Protein 1PUL (pdb70)

Sequence (103 aa):
NWDDADVKKRWDAFTKFGAATATEMTGKNFDKWLKDAGVLDNKAITGTMTGIAFSKVTGPKKKATFDETKKVLAFVAEDRARQSKKPIQDELDAITEKLAKLENWDDADVKKRWDAFTKFGAATATEMTGKNFDKWLKDAGVLDNKAITGTMTGIAFSKVTGPKKKATFDETKKVLAFVAEDRARQSKKPIQDELDAITEKLAKLENWDDADVKKRWDAFTKFGAATATEMTGKNFDKWLKDAGVLDNKAITGTMTGIAFSKVTGPKKKATFDETKKVLAFVAEDRARQSKKPIQDELDAITEKLAKLENWDDADVKKRWDAFTKFGAATATEMTGKNFDKWLKDAGVLDNKAITGTMTGIAFSKVTGPKKKATFDETKKVLAFVAEDRARQSKKPIQDELDAITEKLAKLENWDDADVKKRWDAFTKFGAATATEMTGKNFDKWLKDAGVLDNKAITGTMTGIAFSKVTGPKKKATFDETKKVLAFVAEDRARQSKKPIQDELDAITEKLAKLENWDDADVKKRWDAFTKFGAATATEMTGKNFDKWLKDAGVLDNKAITGTMTGIAFSKVTGPKKKATFDETKKVLAFVAEDRARQSKKPIQDELDAITEKLAKLENWDDADVKKRWDAFTKFGAATATEMTGKNFDKWLKDAGVLDNKAITGTMTGIAFSKVTGPKKKATFDETKKVLAFVAEDRARQSKKPIQDELDAITEKLAKLENWDDADVKKRWDAFTKFGAATATEMTGKNFDKWLKDAGVLDNKAITGTMTGIAFSKVTGPKKKATFDETKKVLAFVAEDRARQSKKPIQDELDAITEKLAKLENWDDADVKKRWDAFTKFGAATATEMTGKNFDKWLKDAGVLDNKAITGTMTGIAFSKVTGPKKKATFDETKKVLAFVAEDRARQSKKPIQDELDAITEKLAKLENWDDADVKKRWDAFTKFGAATATEMTGKNFDKWLKDAGVLDNKAITGTMTGIAFSKVTGPKKKATFDETKKVLAFVAEDRARQSKKPIQDELDAITEKLAKLE

Nearest PDB structures (foldseek):
  1pul-assembly1_A  TM=8.304E-01  e=3.028E-11  Caenorhabditis elegans
  1pul-assembly1_A  TM=8.245E-01  e=4.366E-13  Caenorhabditis elegans
  2i7a-assembly1_A-2  TM=4.410E-01  e=6.111E+00  Homo sapiens
  1pul-assembly1_A  TM=8.521E-01  e=6.515E-12  Caenorhabditis elegans
  7ozn-assembly1_D  TM=2.168E-01  e=1.278E+00  Sus scrofa domesticus

Solvent-accessible surface area: 7090 Å² total; per-residue (Å²): 126,34,89,132,58,36,20,143,145,149,48,54,34,48,90,152,172,50,12,56,102,56,127,70,85,66,23,156,58,30,32,113,102,4,87,101,15,52,16,0,40,87,191,89,19,47,56,86,81,3,38,100,2,48,75,138,6,35,48,94,175,110,36,16,36,50,52,38,24,82,78,0,13,34,81,3,1,65,2,99,12,128,106,106,127,131,74,50,98,58,38,40,83,20,11,41,133,103,14,53,172,100,165

Secondary structure (DSSP, 8-state):
---HHHHHHHHHHIIIII-SSSS---HHHHHHHHHHHTS--SSSS-HHHHHHHHHHHT-SSS---HHHHHHHHHHHHHHHHHHHT--HHHHHHHHHHHHHH--

CATH classification: 1.10.238.10

Organism: Caenorhabditis elegans (NCBI:txid6239)

Foldseek 3Di:
DLAPVNVVVQLCCCPPPNGDDPQFDFDVNVVCVCVVLPLPVVVLFDCVQLVVLLCVQPVDRGHRGRVSVVRNLQSRLQRSCCSPPHDSCVSVVVSSVSVVVVD

InterPro domains:
  IPR008907 Tubulin polymerization-promoting protein [PF05517] (16-170)
  IPR008907 Tubulin polymerization-promoting protein [PTHR12932] (11-177)
  IPR011992 EF-hand domain pair [SSF47473] (7-142)

Structure (mmCIF, N/CA/C/O backbone):
data_1PUL
#
_entry.id   1PUL
#
loop_
_atom_site.group_PDB
_atom_site.id
_atom_site.type_symbol
_atom_site.label_atom_id
_atom_site.label_alt_id
_atom_site.label_comp_id
_atom_site.label_asym_id
_atom_site.label_entity_id
_atom_site.label_seq_id
_atom_site.pdbx_PDB_ins_code
_atom_site.Cartn_x
_atom_site.Cartn_y
_atom_site.Cartn_z
_atom_site.occupancy
_atom_site.B_iso_or_equiv
_atom_site.auth_seq_id
_atom_site.auth_comp_id
_atom_site.auth_asym_id
_atom_site.auth_atom_id
_atom_site.pdbx_PDB_model_num
ATOM 1 N N . ASN A 1 18 ? -2.535 -10.581 8.516 1.00 0.00 18 ASN A N 1
ATOM 2 C CA . ASN A 1 18 ? -3.609 -10.928 7.577 1.00 0.00 18 ASN A CA 1
ATOM 3 C C . ASN A 1 18 ? -4.767 -9.946 7.657 1.00 0.00 18 ASN A C 1
ATOM 4 O O . ASN A 1 18 ? -5.607 -10.025 8.554 1.00 0.00 18 ASN A O 1
ATOM 15 N N . TRP A 1 19 ? -4.799 -9.013 6.721 1.00 0.00 19 TRP A N 1
ATOM 16 C CA . TRP A 1 19 ? -5.895 -8.075 6.626 1.00 0.00 19 TRP A CA 1
ATOM 17 C C . TRP A 1 19 ? -7.146 -8.761 6.055 1.00 0.00 19 TRP A C 1
ATOM 18 O O . TRP A 1 19 ? -7.215 -9.104 4.876 1.00 0.00 19 TRP A O 1
ATOM 39 N N . ASP A 1 20 ? -8.118 -8.995 6.922 1.00 0.00 20 ASP A N 1
ATOM 40 C CA . ASP A 1 20 ? -9.356 -9.669 6.538 1.00 0.00 20 ASP A CA 1
ATOM 41 C C . ASP A 1 20 ? -10.187 -8.780 5.616 1.00 0.00 20 ASP A C 1
ATOM 42 O O . ASP A 1 20 ? -10.005 -7.567 5.600 1.00 0.00 20 ASP A O 1
ATOM 51 N N . ASP A 1 21 ? -11.098 -9.396 4.861 1.00 0.00 21 ASP A N 1
ATOM 52 C CA . ASP A 1 21 ? -11.993 -8.674 3.946 1.00 0.00 21 ASP A CA 1
ATOM 53 C C . ASP A 1 21 ? -12.582 -7.440 4.610 1.00 0.00 21 ASP A C 1
ATOM 54 O O . ASP A 1 21 ? -12.517 -6.330 4.076 1.00 0.00 21 ASP A O 1
ATOM 63 N N . ALA A 1 22 ? -13.147 -7.653 5.784 1.00 0.00 22 ALA A N 1
ATOM 64 C CA . ALA A 1 22 ? -13.756 -6.587 6.555 1.00 0.00 22 ALA A CA 1
ATOM 65 C C . ALA A 1 22 ? -12.689 -5.713 7.202 1.00 0.00 22 ALA A C 1
ATOM 66 O O . ALA A 1 22 ? -12.811 -4.490 7.250 1.00 0.00 22 ALA A O 1
ATOM 73 N N . ASP A 1 23 ? -11.637 -6.362 7.686 1.00 0.00 23 ASP A N 1
ATOM 74 C CA . ASP A 1 23 ? -10.535 -5.683 8.370 1.00 0.00 23 ASP A CA 1
ATOM 75 C C . ASP A 1 23 ? -9.882 -4.621 7.485 1.00 0.00 23 ASP A C 1
ATOM 76 O O . ASP A 1 23 ? -9.511 -3.553 7.969 1.00 0.00 23 ASP A O 1
ATOM 85 N N . VAL A 1 24 ? -9.732 -4.924 6.195 1.00 0.00 24 VAL A N 1
ATOM 86 C CA . VAL A 1 24 ? -9.184 -3.967 5.234 1.00 0.00 24 VAL A CA 1
ATOM 87 C C . VAL A 1 24 ? -9.947 -2.648 5.302 1.00 0.00 24 VAL A C 1
ATOM 88 O O . VAL A 1 24 ? -9.352 -1.570 5.339 1.00 0.00 24 VAL A O 1
ATOM 101 N N . LYS A 1 25 ? -11.269 -2.745 5.337 1.00 0.00 25 LYS A N 1
ATOM 102 C CA . LYS A 1 25 ? -12.117 -1.569 5.447 1.00 0.00 25 LYS A CA 1
ATOM 103 C C . LYS A 1 25 ? -11.953 -0.926 6.819 1.00 0.00 25 LYS A C 1
ATOM 104 O O . LYS A 1 25 ? -11.874 0.290 6.929 1.00 0.00 25 LYS A O 1
ATOM 123 N N . LYS A 1 26 ? -11.878 -1.759 7.853 1.00 0.00 26 LYS A N 1
ATOM 124 C CA . LYS A 1 26 ? -11.722 -1.285 9.229 1.00 0.00 26 LYS A CA 1
ATOM 125 C C . LYS A 1 26 ? -10.459 -0.439 9.389 1.00 0.00 26 LYS A C 1
ATOM 126 O O . LYS A 1 26 ? -10.519 0.702 9.849 1.00 0.00 26 LYS A O 1
ATOM 145 N N . ARG A 1 27 ? -9.321 -1.002 8.994 1.00 0.00 27 ARG A N 1
ATOM 146 C CA . ARG A 1 27 ? -8.036 -0.326 9.139 1.00 0.00 27 ARG A CA 1
ATOM 147 C C . ARG A 1 27 ? -7.959 0.931 8.273 1.00 0.00 27 ARG A C 1
ATOM 148 O O . ARG A 1 27 ? -7.402 1.942 8.697 1.00 0.00 27 ARG A O 1
ATOM 169 N N . TRP A 1 28 ? -8.520 0.865 7.070 1.00 0.00 28 TRP A N 1
ATOM 170 C CA . TRP A 1 28 ? -8.562 2.024 6.179 1.00 0.00 28 TRP A CA 1
ATOM 171 C C . TRP A 1 28 ? -9.468 3.120 6.746 1.00 0.00 28 TRP A C 1
ATOM 172 O O . TRP A 1 28 ? -9.052 4.268 6.911 1.00 0.00 28 TRP A O 1
ATOM 193 N N . ASP A 1 29 ? -10.701 2.738 7.055 1.00 0.00 29 ASP A N 1
ATOM 194 C CA . ASP A 1 29 ? -11.732 3.658 7.542 1.00 0.00 29 ASP A CA 1
ATOM 195 C C . ASP A 1 29 ? -11.286 4.421 8.788 1.00 0.00 29 ASP A C 1
ATOM 196 O O . ASP A 1 29 ? -11.534 5.627 8.908 1.00 0.00 29 ASP A O 1
ATOM 205 N N . ALA A 1 30 ? -10.652 3.704 9.714 1.00 0.00 30 ALA A N 1
ATOM 206 C CA . ALA A 1 30 ? -10.161 4.279 10.970 1.00 0.00 30 ALA A CA 1
ATOM 207 C C . ALA A 1 30 ? -9.437 5.610 10.753 1.00 0.00 30 ALA A C 1
ATOM 208 O O . ALA A 1 30 ? -9.629 6.564 11.516 1.00 0.00 30 ALA A O 1
ATOM 215 N N . PHE A 1 31 ? -8.609 5.668 9.712 1.00 0.00 31 PHE A N 1
ATOM 216 C CA . PHE A 1 31 ? -7.819 6.861 9.418 1.00 0.00 31 PHE A CA 1
ATOM 217 C C . PHE A 1 31 ? -8.705 8.090 9.220 1.00 0.00 31 PHE A C 1
ATOM 218 O O . PHE A 1 31 ? -8.372 9.179 9.684 1.00 0.00 31 PHE A O 1
ATOM 235 N N . THR A 1 32 ? -9.835 7.914 8.547 1.00 0.00 32 THR A N 1
ATOM 236 C CA . THR A 1 32 ? -10.737 9.025 8.271 1.00 0.00 32 THR A CA 1
ATOM 237 C C . THR A 1 32 ? -11.594 9.362 9.493 1.00 0.00 32 THR A C 1
ATOM 238 O O . THR A 1 32 ? -11.714 10.532 9.867 1.00 0.00 32 THR A O 1
ATOM 249 N N . LYS A 1 33 ? -12.168 8.337 10.124 1.00 0.00 33 LYS A N 1
ATOM 250 C CA . LYS A 1 33 ? -13.036 8.540 11.281 1.00 0.00 33 LYS A CA 1
ATOM 251 C C . LYS A 1 33 ? -12.322 9.311 12.384 1.00 0.00 33 LYS A C 1
ATOM 252 O O . LYS A 1 33 ? -12.804 10.348 12.845 1.00 0.00 33 LYS A O 1
ATOM 271 N N . PHE A 1 34 ? -11.166 8.814 12.790 1.00 0.00 34 PHE A N 1
ATOM 272 C CA . PHE A 1 34 ? -10.424 9.413 13.883 1.00 0.00 34 PHE A CA 1
ATOM 273 C C . PHE A 1 34 ? -9.583 10.589 13.403 1.00 0.00 34 PHE A C 1
ATOM 274 O O . PHE A 1 34 ? -9.417 11.580 14.116 1.00 0.00 34 PHE A O 1
ATOM 291 N N . GLY A 1 35 ? -9.061 10.480 12.192 1.00 0.00 35 GLY A N 1
ATOM 292 C CA . GLY A 1 35 ? -8.113 11.460 11.711 1.00 0.00 35 GLY A CA 1
ATOM 293 C C . GLY A 1 35 ? -6.729 11.123 12.202 1.00 0.00 35 GLY A C 1
ATOM 294 O O . GLY A 1 35 ? -6.037 11.962 12.780 1.00 0.00 35 GLY A O 1
ATOM 298 N N . ALA A 1 36 ? -6.327 9.883 11.960 1.00 0.00 36 ALA A N 1
ATOM 299 C CA . ALA A 1 36 ? -5.116 9.339 12.545 1.00 0.00 36 ALA A CA 1
ATOM 300 C C . ALA A 1 36 ? -3.883 9.750 11.757 1.00 0.00 36 ALA A C 1
ATOM 301 O O . ALA A 1 36 ? -3.240 8.921 11.105 1.00 0.00 36 ALA A O 1
ATOM 308 N N . ALA A 1 37 ? -3.573 11.035 11.796 1.00 0.00 37 ALA A N 1
ATOM 309 C CA . ALA A 1 37 ? -2.348 11.535 11.207 1.00 0.00 37 ALA A CA 1
ATOM 310 C C . ALA A 1 37 ? -1.187 11.170 12.116 1.00 0.00 37 ALA A C 1
ATOM 311 O O . ALA A 1 37 ? -0.358 10.324 11.776 1.00 0.00 37 ALA A O 1
ATOM 318 N N . THR A 1 38 ? -1.168 11.774 13.294 1.00 0.00 38 THR A N 1
ATOM 319 C CA . THR A 1 38 ? -0.217 11.413 14.321 1.00 0.00 38 THR A CA 1
ATOM 320 C C . THR A 1 38 ? -0.934 10.654 15.429 1.00 0.00 38 THR A C 1
ATOM 321 O O . THR A 1 38 ? -1.261 11.187 16.492 1.00 0.00 38 THR A O 1
ATOM 332 N N . ALA A 1 39 ? -1.241 9.416 15.105 1.00 0.00 39 ALA A N 1
ATOM 333 C CA . ALA A 1 39 ? -1.860 8.477 16.019 1.00 0.00 39 ALA A CA 1
ATOM 334 C C . ALA A 1 39 ? -1.622 7.089 15.466 1.00 0.00 39 ALA A C 1
ATOM 335 O O . ALA A 1 39 ? -2.370 6.621 14.605 1.00 0.00 39 ALA A O 1
ATOM 342 N N . THR A 1 40 ? -0.553 6.461 15.930 1.00 0.00 40 THR A N 1
ATOM 343 C CA . THR A 1 40 ? -0.032 5.260 15.297 1.00 0.00 40 THR A CA 1
ATOM 344 C C . THR A 1 40 ? 0.389 5.599 13.866 1.00 0.00 40 THR A C 1
ATOM 345 O O . THR A 1 40 ? -0.175 5.101 12.889 1.00 0.00 40 THR A O 1
ATOM 356 N N . GLU A 1 41 ? 1.349 6.509 13.751 1.00 0.00 41 GLU A N 1
ATOM 357 C CA . GLU A 1 41 ? 1.849 6.915 12.450 1.00 0.00 41 GLU A CA 1
ATOM 358 C C . GLU A 1 41 ? 2.989 6.005 12.021 1.00 0.00 41 GLU A C 1
ATOM 359 O O . GLU A 1 41 ? 3.732 5.492 12.856 1.00 0.00 41 GLU A O 1
ATOM 371 N N . MET A 1 42 ? 3.104 5.796 10.721 1.00 0.00 42 MET A N 1
ATOM 372 C CA . MET A 1 42 ? 4.127 4.922 10.175 1.00 0.00 42 MET A CA 1
ATOM 373 C C . MET A 1 42 ? 4.983 5.705 9.204 1.00 0.00 42 MET A C 1
ATOM 374 O O . MET A 1 42 ? 4.470 6.232 8.218 1.00 0.00 42 MET A O 1
ATOM 388 N N . THR A 1 43 ? 6.270 5.793 9.504 1.00 0.00 43 THR A N 1
ATOM 389 C CA . THR A 1 43 ? 7.211 6.552 8.695 1.00 0.00 43 THR A CA 1
ATOM 390 C C . THR A 1 43 ? 7.177 6.100 7.233 1.00 0.00 43 THR A C 1
ATOM 391 O O . THR A 1 43 ? 6.805 4.962 6.937 1.00 0.00 43 THR A O 1
ATOM 402 N N . GLY A 1 44 ? 7.560 6.996 6.325 1.00 0.00 44 GLY A N 1
ATOM 403 C CA . GLY A 1 44 ? 7.630 6.657 4.913 1.00 0.00 44 GLY A CA 1
ATOM 404 C C . GLY A 1 44 ? 8.431 5.395 4.669 1.00 0.00 44 GLY A C 1
ATOM 405 O O . GLY A 1 44 ? 8.089 4.597 3.804 1.00 0.00 44 GLY A O 1
ATOM 409 N N . LYS A 1 45 ? 9.487 5.216 5.456 1.00 0.00 45 LYS A N 1
ATOM 410 C CA . LYS A 1 45 ? 10.309 4.010 5.406 1.00 0.00 45 LYS A CA 1
ATOM 411 C C . LYS A 1 45 ? 9.467 2.765 5.698 1.00 0.00 45 LYS A C 1
ATOM 412 O O . LYS A 1 45 ? 9.634 1.720 5.066 1.00 0.00 45 LYS A O 1
ATOM 431 N N . ASN A 1 46 ? 8.552 2.896 6.650 1.00 0.00 46 ASN A N 1
ATOM 432 C CA . ASN A 1 46 ? 7.733 1.776 7.100 1.00 0.00 46 ASN A CA 1
ATOM 433 C C . ASN A 1 46 ? 6.637 1.486 6.087 1.00 0.00 46 ASN A C 1
ATOM 434 O O . ASN A 1 46 ? 6.285 0.330 5.845 1.00 0.00 46 ASN A O 1
ATOM 445 N N . PHE A 1 47 ? 6.105 2.543 5.488 1.00 0.00 47 PHE A N 1
ATOM 446 C CA . PHE A 1 47 ? 5.094 2.403 4.450 1.00 0.00 47 PHE A CA 1
ATOM 447 C C . PHE A 1 47 ? 5.731 1.825 3.187 1.00 0.00 47 PHE A C 1
ATOM 448 O O . PHE A 1 47 ? 5.157 0.968 2.520 1.00 0.00 47 PHE A O 1
ATOM 465 N N . ASP A 1 48 ? 6.936 2.295 2.890 1.00 0.00 48 ASP A N 1
ATOM 466 C CA . ASP A 1 48 ? 7.742 1.770 1.786 1.00 0.00 48 ASP A CA 1
ATOM 467 C C . ASP A 1 48 ? 8.041 0.287 2.005 1.00 0.00 48 ASP A C 1
ATOM 468 O O . ASP A 1 48 ? 8.157 -0.492 1.060 1.00 0.00 48 ASP A O 1
ATOM 477 N N . LYS A 1 49 ? 8.108 -0.096 3.271 1.00 0.00 49 LYS A N 1
ATOM 478 C CA . LYS A 1 49 ? 8.376 -1.472 3.663 1.00 0.00 49 LYS A CA 1
ATOM 479 C C . LYS A 1 49 ? 7.144 -2.314 3.369 1.00 0.00 49 LYS A C 1
ATOM 480 O O . LYS A 1 49 ? 7.240 -3.409 2.818 1.00 0.00 49 LYS A O 1
ATOM 499 N N . TRP A 1 50 ? 5.985 -1.776 3.745 1.00 0.00 50 TRP A N 1
ATOM 500 C CA . TRP A 1 50 ? 4.695 -2.387 3.434 1.00 0.00 50 TRP A CA 1
ATOM 501 C C . TRP A 1 50 ? 4.573 -2.648 1.932 1.00 0.00 50 TRP A C 1
ATOM 502 O O . TRP A 1 50 ? 4.014 -3.659 1.512 1.00 0.00 50 TRP A O 1
ATOM 523 N N . LEU A 1 51 ? 5.132 -1.751 1.127 1.00 0.00 51 LEU A N 1
ATOM 524 C CA . LEU A 1 51 ? 5.033 -1.877 -0.327 1.00 0.00 51 LEU A CA 1
ATOM 525 C C . LEU A 1 51 ? 6.035 -2.886 -0.883 1.00 0.00 51 LEU A C 1
ATOM 526 O O . LEU A 1 51 ? 5.671 -3.768 -1.670 1.00 0.00 51 LEU A O 1
ATOM 542 N N . LYS A 1 52 ? 7.291 -2.755 -0.479 1.00 0.00 52 LYS A N 1
ATOM 543 C CA . LYS A 1 52 ? 8.359 -3.603 -1.001 1.00 0.00 52 LYS A CA 1
ATOM 544 C C . LYS A 1 52 ? 8.247 -5.035 -0.507 1.00 0.00 52 LYS A C 1
ATOM 545 O O . LYS A 1 52 ? 8.581 -5.978 -1.227 1.00 0.00 52 LYS A O 1
ATOM 564 N N . ASP A 1 53 ? 7.776 -5.210 0.715 1.00 0.00 53 ASP A N 1
ATOM 565 C CA . ASP A 1 53 ? 7.676 -6.542 1.283 1.00 0.00 53 ASP A CA 1
ATOM 566 C C . ASP A 1 53 ? 6.470 -7.271 0.711 1.00 0.00 53 ASP A C 1
ATOM 567 O O . ASP A 1 53 ? 6.461 -8.498 0.628 1.00 0.00 53 ASP A O 1
ATOM 576 N N . ALA A 1 54 ? 5.471 -6.502 0.289 1.00 0.00 54 ALA A N 1
ATOM 577 C CA . ALA A 1 54 ? 4.275 -7.063 -0.325 1.00 0.00 54 ALA A CA 1
ATOM 578 C C . ALA A 1 54 ? 4.577 -7.581 -1.726 1.00 0.00 54 ALA A C 1
ATOM 579 O O . ALA A 1 54 ? 3.957 -8.533 -2.197 1.00 0.00 54 ALA A O 1
ATOM 586 N N . GLY A 1 55 ? 5.534 -6.941 -2.389 1.00 0.00 55 GLY A N 1
ATOM 587 C CA . GLY A 1 55 ? 5.916 -7.356 -3.725 1.00 0.00 55 GLY A CA 1
ATOM 588 C C . GLY A 1 55 ? 5.233 -6.536 -4.799 1.00 0.00 55 GLY A C 1
ATOM 589 O O . GLY A 1 55 ? 5.376 -6.813 -5.990 1.00 0.00 55 GLY A O 1
ATOM 593 N N . VAL A 1 56 ? 4.482 -5.528 -4.380 1.00 0.00 56 VAL A N 1
ATOM 594 C CA . VAL A 1 56 ? 3.798 -4.650 -5.319 1.00 0.00 56 VAL A CA 1
ATOM 595 C C . VAL A 1 56 ? 4.748 -3.568 -5.802 1.00 0.00 56 VAL A C 1
ATOM 596 O O . VAL A 1 56 ? 4.899 -3.339 -7.001 1.00 0.00 56 VAL A O 1
ATOM 609 N N . LEU A 1 57 ? 5.389 -2.909 -4.856 1.00 0.00 57 LEU A N 1
ATOM 610 C CA . LEU A 1 57 ? 6.376 -1.898 -5.169 1.00 0.00 57 LEU A CA 1
ATOM 611 C C . LEU A 1 57 ? 7.750 -2.463 -4.855 1.00 0.00 57 LEU A C 1
ATOM 612 O O . LEU A 1 57 ? 8.203 -2.407 -3.721 1.00 0.00 57 LEU A O 1
ATOM 628 N N . ASP A 1 58 ? 8.379 -3.057 -5.852 1.00 0.00 58 ASP A N 1
ATOM 629 C CA . ASP A 1 58 ? 9.677 -3.693 -5.660 1.00 0.00 58 ASP A CA 1
ATOM 630 C C . ASP A 1 58 ? 10.803 -2.670 -5.616 1.00 0.00 58 ASP A C 1
ATOM 631 O O . ASP A 1 58 ? 11.785 -2.860 -4.901 1.00 0.00 58 ASP A O 1
ATOM 640 N N . ASN A 1 59 ? 10.653 -1.590 -6.386 1.00 0.00 59 ASN A N 1
ATOM 641 C CA . ASN A 1 59 ? 11.677 -0.541 -6.484 1.00 0.00 59 ASN A CA 1
ATOM 642 C C . ASN A 1 59 ? 12.974 -1.146 -7.028 1.00 0.00 59 ASN A C 1
ATOM 643 O O . ASN A 1 59 ? 14.079 -0.666 -6.777 1.00 0.00 59 ASN A O 1
ATOM 654 N N . LYS A 1 60 ? 12.797 -2.193 -7.815 1.00 0.00 60 LYS A N 1
ATOM 655 C CA . LYS A 1 60 ? 13.894 -2.982 -8.342 1.00 0.00 60 LYS A CA 1
ATOM 656 C C . LYS A 1 60 ? 13.816 -3.000 -9.861 1.00 0.00 60 LYS A C 1
ATOM 657 O O . LYS A 1 60 ? 14.804 -2.773 -10.561 1.00 0.00 60 LYS A O 1
ATOM 676 N N . ALA A 1 61 ? 12.621 -3.286 -10.349 1.00 0.00 61 ALA A N 1
ATOM 677 C CA . ALA A 1 61 ? 12.337 -3.286 -11.778 1.00 0.00 61 ALA A CA 1
ATOM 678 C C . ALA A 1 61 ? 11.207 -2.317 -12.097 1.00 0.00 61 ALA A C 1
ATOM 679 O O . ALA A 1 61 ? 11.029 -1.904 -13.245 1.00 0.00 61 ALA A O 1
ATOM 686 N N . ILE A 1 62 ? 10.434 -1.976 -11.070 1.00 0.00 62 ILE A N 1
ATOM 687 C CA . ILE A 1 62 ? 9.314 -1.055 -11.210 1.00 0.00 62 ILE A CA 1
ATOM 688 C C . ILE A 1 62 ? 9.814 0.343 -11.596 1.00 0.00 62 ILE A C 1
ATOM 689 O O . ILE A 1 62 ? 11.006 0.634 -11.476 1.00 0.00 62 ILE A O 1
ATOM 705 N N . THR A 1 63 ? 8.915 1.205 -12.056 1.00 0.00 63 THR A N 1
ATOM 706 C CA . THR A 1 63 ? 9.307 2.535 -12.496 1.00 0.00 63 THR A CA 1
ATOM 707 C C . THR A 1 63 ? 9.618 3.444 -11.313 1.00 0.00 63 THR A C 1
ATOM 708 O O . THR A 1 63 ? 9.088 3.262 -10.217 1.00 0.00 63 THR A O 1
ATOM 719 N N . GLY A 1 64 ? 10.483 4.419 -11.538 1.00 0.00 64 GLY A N 1
ATOM 720 C CA . GLY A 1 64 ? 10.723 5.436 -10.537 1.00 0.00 64 GLY A CA 1
ATOM 721 C C . GLY A 1 64 ? 9.741 6.579 -10.692 1.00 0.00 64 GLY A C 1
ATOM 722 O O . GLY A 1 64 ? 9.462 7.316 -9.745 1.00 0.00 64 GLY A O 1
ATOM 726 N N . THR A 1 65 ? 9.208 6.697 -11.904 1.00 0.00 65 THR A N 1
ATOM 727 C CA . THR A 1 65 ? 8.245 7.731 -12.245 1.00 0.00 65 THR A CA 1
ATOM 728 C C . THR A 1 65 ? 6.978 7.605 -11.401 1.00 0.00 65 THR A C 1
ATOM 729 O O . THR A 1 65 ? 6.616 8.523 -10.664 1.00 0.00 65 THR A O 1
ATOM 740 N N . MET A 1 66 ? 6.322 6.456 -11.494 1.00 0.00 66 MET A N 1
ATOM 741 C CA . MET A 1 66 ? 5.068 6.230 -10.784 1.00 0.00 66 MET A CA 1
ATOM 742 C C . MET A 1 66 ? 5.286 6.194 -9.279 1.00 0.00 66 MET A C 1
ATOM 743 O O . MET A 1 66 ? 4.560 6.838 -8.527 1.00 0.00 66 MET A O 1
ATOM 757 N N . THR A 1 67 ? 6.299 5.455 -8.850 1.00 0.00 67 THR A N 1
ATOM 758 C CA . THR A 1 67 ? 6.541 5.235 -7.432 1.00 0.00 67 THR A CA 1
ATOM 759 C C . THR A 1 67 ? 6.957 6.522 -6.712 1.00 0.00 67 THR A C 1
ATOM 760 O O . THR A 1 67 ? 6.365 6.889 -5.693 1.00 0.00 67 THR A O 1
ATOM 771 N N . GLY A 1 68 ? 7.959 7.209 -7.254 1.00 0.00 68 GLY A N 1
ATOM 772 C CA . GLY A 1 68 ? 8.480 8.408 -6.621 1.00 0.00 68 GLY A CA 1
ATOM 773 C C . GLY A 1 68 ? 7.451 9.517 -6.532 1.00 0.00 68 GLY A C 1
ATOM 774 O O . GLY A 1 68 ? 7.264 10.120 -5.471 1.00 0.00 68 GLY A O 1
ATOM 778 N N . ILE A 1 69 ? 6.770 9.779 -7.642 1.00 0.00 69 ILE A N 1
ATOM 779 C CA . ILE A 1 69 ? 5.772 10.838 -7.690 1.00 0.00 69 ILE A CA 1
ATOM 780 C C . ILE A 1 69 ? 4.579 10.494 -6.798 1.00 0.00 69 ILE A C 1
ATOM 781 O O . ILE A 1 69 ? 3.951 11.383 -6.224 1.00 0.00 69 ILE A O 1
ATOM 797 N N . ALA A 1 70 ? 4.290 9.201 -6.663 1.00 0.00 70 ALA A N 1
ATOM 798 C CA . ALA A 1 70 ? 3.221 8.746 -5.781 1.00 0.00 70 ALA A CA 1
ATOM 799 C C . ALA A 1 70 ? 3.453 9.244 -4.360 1.00 0.00 70 ALA A C 1
ATOM 800 O O . ALA A 1 70 ? 2.621 9.961 -3.806 1.00 0.00 70 ALA A O 1
ATOM 807 N N . PHE A 1 71 ? 4.602 8.889 -3.789 1.00 0.00 71 PHE A N 1
ATOM 808 C CA . PHE A 1 71 ? 4.956 9.315 -2.435 1.00 0.00 71 PHE A CA 1
ATOM 809 C C . PHE A 1 71 ? 4.999 10.837 -2.336 1.00 0.00 71 PHE A C 1
ATOM 810 O O . PHE A 1 71 ? 4.495 11.425 -1.379 1.00 0.00 71 PHE A O 1
ATOM 827 N N . SER A 1 72 ? 5.604 11.464 -3.337 1.00 0.00 72 SER A N 1
ATOM 828 C CA . SER A 1 72 ? 5.737 12.915 -3.381 1.00 0.00 72 SER A CA 1
ATOM 829 C C . SER A 1 72 ? 4.369 13.603 -3.373 1.00 0.00 72 SER A C 1
ATOM 830 O O . SER A 1 72 ? 4.244 14.746 -2.930 1.00 0.00 72 SER A O 1
ATOM 838 N N . LYS A 1 73 ? 3.351 12.912 -3.873 1.00 0.00 73 LYS A N 1
ATOM 839 C CA . LYS A 1 73 ? 2.019 13.489 -3.978 1.00 0.00 73 LYS A CA 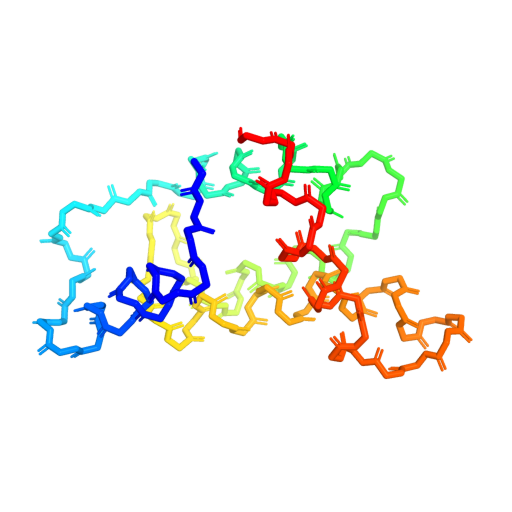1
ATOM 840 C C . LYS A 1 73 ? 1.161 13.148 -2.759 1.00 0.00 73 LYS A C 1
ATOM 841 O O . LYS A 1 73 ? 0.517 14.024 -2.180 1.00 0.00 73 LYS A O 1
ATOM 860 N N . VAL A 1 74 ? 1.155 11.874 -2.375 1.00 0.00 74 VAL A N 1
ATOM 861 C CA . VAL A 1 74 ? 0.303 11.398 -1.293 1.00 0.00 74 VAL A CA 1
ATOM 862 C C . VAL A 1 74 ? 0.721 11.975 0.065 1.00 0.00 74 VAL A C 1
ATOM 863 O O . VAL A 1 74 ? -0.061 12.665 0.709 1.00 0.00 74 VAL A O 1
ATOM 876 N N . THR A 1 75 ? 1.950 11.740 0.487 1.00 0.00 75 THR A N 1
ATOM 877 C CA . THR A 1 75 ? 2.373 12.183 1.799 1.00 0.00 75 THR A CA 1
ATOM 878 C C . THR A 1 75 ? 2.935 13.594 1.744 1.00 0.00 75 THR A C 1
ATOM 879 O O . THR A 1 75 ? 2.458 14.487 2.444 1.00 0.00 75 THR A O 1
ATOM 890 N N . GLY A 1 76 ? 3.924 13.794 0.883 1.00 0.00 76 GLY A N 1
ATOM 891 C CA . GLY A 1 76 ? 4.641 15.051 0.853 1.00 0.00 76 GLY A CA 1
ATOM 892 C C . GLY A 1 76 ? 5.950 14.933 1.604 1.00 0.00 76 GLY A C 1
ATOM 893 O O . GLY A 1 76 ? 6.985 14.626 1.004 1.00 0.00 76 GLY A O 1
ATOM 897 N N . PRO A 1 77 ? 5.940 15.171 2.925 1.00 0.00 77 PRO A N 1
ATOM 898 C CA . PRO A 1 77 ? 7.091 14.908 3.787 1.00 0.00 77 PRO A CA 1
ATOM 899 C C . PRO A 1 77 ? 7.357 13.409 3.953 1.00 0.00 77 PRO A C 1
ATOM 900 O O . PRO A 1 77 ? 6.773 12.573 3.257 1.00 0.00 77 PRO A O 1
ATOM 911 N N . LYS A 1 78 ? 8.224 13.075 4.897 1.00 0.00 78 LYS A N 1
ATOM 912 C CA . LYS A 1 78 ? 8.687 11.703 5.072 1.00 0.00 78 LYS A CA 1
ATOM 913 C C . LYS A 1 78 ? 7.900 10.957 6.150 1.00 0.00 78 LYS A C 1
ATOM 914 O O . LYS A 1 78 ? 8.025 9.740 6.271 1.00 0.00 78 LYS A O 1
ATOM 933 N N . LYS A 1 79 ? 7.118 11.681 6.946 1.00 0.00 79 LYS A N 1
ATOM 934 C CA . LYS A 1 79 ? 6.423 11.071 8.083 1.00 0.00 79 LYS A CA 1
ATOM 935 C C . LYS A 1 79 ? 5.340 10.083 7.646 1.00 0.00 79 LYS A C 1
ATOM 936 O O . LYS A 1 79 ? 5.533 8.874 7.720 1.00 0.00 79 LYS A O 1
ATOM 955 N N . LYS A 1 80 ? 4.215 10.613 7.172 1.00 0.00 80 LYS A N 1
ATOM 956 C CA . LYS A 1 80 ? 3.056 9.799 6.813 1.00 0.00 80 LYS A CA 1
ATOM 957 C C . LYS A 1 80 ? 1.940 10.716 6.318 1.00 0.00 80 LYS A C 1
ATOM 958 O O . LYS A 1 80 ? 2.178 11.896 6.058 1.00 0.00 80 LYS A O 1
ATOM 977 N N . ALA A 1 81 ? 0.733 10.173 6.195 1.00 0.00 81 ALA A N 1
ATOM 978 C CA . ALA A 1 81 ? -0.427 10.950 5.799 1.00 0.00 81 ALA A CA 1
ATOM 979 C C . ALA A 1 81 ? -1.690 10.363 6.435 1.00 0.00 81 ALA A C 1
ATOM 980 O O . ALA A 1 81 ? -1.796 10.290 7.661 1.00 0.00 81 ALA A O 1
ATOM 987 N N . THR A 1 82 ? -2.621 9.910 5.609 1.00 0.00 82 THR A N 1
ATOM 988 C CA . THR A 1 82 ? -3.849 9.292 6.098 1.00 0.00 82 THR A CA 1
ATOM 989 C C . THR A 1 82 ? -4.600 8.602 4.949 1.00 0.00 82 THR A C 1
ATOM 990 O O . THR A 1 82 ? -4.039 8.418 3.866 1.00 0.00 82 THR A O 1
ATOM 1001 N N . PHE A 1 83 ? -5.856 8.228 5.205 1.00 0.00 83 PHE A N 1
ATOM 1002 C CA . PHE A 1 83 ? -6.658 7.378 4.314 1.00 0.00 83 PHE A CA 1
ATOM 1003 C C . PHE A 1 83 ? -6.557 7.758 2.836 1.00 0.00 83 PHE A C 1
ATOM 1004 O O . PHE A 1 83 ? -6.130 6.944 2.018 1.00 0.00 83 PHE A O 1
ATOM 1021 N N . ASP A 1 84 ? -6.962 8.977 2.495 1.00 0.00 84 ASP A N 1
ATOM 1022 C CA . ASP A 1 84 ? -7.042 9.392 1.093 1.00 0.00 84 ASP A CA 1
ATOM 1023 C C . ASP A 1 84 ? -5.689 9.279 0.402 1.00 0.00 84 ASP A C 1
ATOM 1024 O O . ASP A 1 84 ? -5.565 8.641 -0.641 1.00 0.00 84 ASP A O 1
ATOM 1033 N N . GLU A 1 85 ? -4.678 9.882 1.001 1.00 0.00 85 GLU A N 1
ATOM 1034 C CA . GLU A 1 85 ? -3.313 9.796 0.496 1.00 0.00 85 GLU A CA 1
ATOM 1035 C C . GLU A 1 85 ? -2.870 8.334 0.356 1.00 0.00 85 GLU A C 1
ATOM 1036 O O . GLU A 1 85 ? -2.187 7.971 -0.600 1.00 0.00 85 GLU A O 1
ATOM 1048 N N . THR A 1 86 ? -3.287 7.493 1.296 1.00 0.00 86 THR A N 1
ATOM 1049 C CA . THR A 1 86 ? -2.925 6.081 1.269 1.00 0.00 86 THR A CA 1
ATOM 1050 C C . THR A 1 86 ? -3.592 5.359 0.094 1.00 0.00 86 THR A C 1
ATOM 1051 O O . THR A 1 86 ? -2.954 4.560 -0.593 1.00 0.00 86 THR A O 1
ATOM 1062 N N . LYS A 1 87 ? -4.867 5.646 -0.154 1.00 0.00 87 LYS A N 1
ATOM 1063 C CA . LYS A 1 87 ? -5.568 4.994 -1.255 1.00 0.00 87 LYS A CA 1
ATOM 1064 C C . LYS A 1 87 ? -5.071 5.527 -2.596 1.00 0.00 87 LYS A C 1
ATOM 1065 O O . LYS A 1 87 ? -5.110 4.821 -3.603 1.00 0.00 87 LYS A O 1
ATOM 1084 N N . LYS A 1 88 ? -4.585 6.767 -2.601 1.00 0.00 88 LYS A N 1
ATOM 1085 C CA . LYS A 1 88 ? -3.992 7.349 -3.795 1.00 0.00 88 LYS A CA 1
ATOM 1086 C C . LYS A 1 88 ? -2.760 6.561 -4.218 1.00 0.00 88 LYS A C 1
ATOM 1087 O O . LYS A 1 88 ? -2.680 6.073 -5.346 1.00 0.00 88 LYS A O 1
ATOM 1106 N N . VAL A 1 89 ? -1.807 6.435 -3.298 1.00 0.00 89 VAL A N 1
ATOM 1107 C CA . VAL A 1 89 ? -0.528 5.808 -3.602 1.00 0.00 89 VAL A CA 1
ATOM 1108 C C . VAL A 1 89 ? -0.702 4.332 -3.954 1.00 0.00 89 VAL A C 1
ATOM 1109 O O . VAL A 1 89 ? -0.082 3.844 -4.897 1.00 0.00 89 VAL A O 1
ATOM 1122 N N . LEU A 1 90 ? -1.566 3.629 -3.223 1.00 0.00 90 LEU A N 1
ATOM 1123 C CA . LEU A 1 90 ? -1.827 2.224 -3.512 1.00 0.00 90 LEU A CA 1
ATOM 1124 C C . LEU A 1 90 ? -2.388 2.069 -4.922 1.00 0.00 90 LEU A C 1
ATOM 1125 O O . LEU A 1 90 ? -2.077 1.105 -5.625 1.00 0.00 90 LEU A O 1
ATOM 1141 N N . ALA A 1 91 ? -3.197 3.038 -5.337 1.00 0.00 91 ALA A N 1
ATOM 1142 C CA . ALA A 1 91 ? -3.759 3.040 -6.677 1.00 0.00 91 ALA A CA 1
ATOM 1143 C C . ALA A 1 91 ? -2.680 3.315 -7.717 1.00 0.00 91 ALA A C 1
ATOM 1144 O O . ALA A 1 91 ? -2.621 2.644 -8.742 1.00 0.00 91 ALA A O 1
ATOM 1151 N N . PHE A 1 92 ? -1.821 4.297 -7.444 1.00 0.00 92 PHE A N 1
ATOM 1152 C CA . PHE A 1 92 ? -0.744 4.653 -8.368 1.00 0.00 92 PHE A CA 1
ATOM 1153 C C . PHE A 1 92 ? 0.222 3.490 -8.565 1.00 0.00 92 PHE A C 1
ATOM 1154 O O . PHE A 1 92 ? 0.599 3.171 -9.692 1.00 0.00 92 PHE A O 1
ATOM 1171 N N . VAL A 1 93 ? 0.613 2.856 -7.466 1.00 0.00 93 VAL A N 1
ATOM 1172 C CA . VAL A 1 93 ? 1.548 1.736 -7.521 1.00 0.00 93 VAL A CA 1
ATOM 1173 C C . VAL A 1 93 ? 0.944 0.559 -8.285 1.00 0.00 93 VAL A C 1
ATOM 1174 O O . VAL A 1 93 ? 1.612 -0.065 -9.108 1.00 0.00 93 VAL A O 1
ATOM 1187 N N . ALA A 1 94 ? -0.319 0.252 -7.998 1.00 0.00 94 ALA A N 1
ATOM 1188 C CA . ALA A 1 94 ? -1.019 -0.819 -8.698 1.00 0.00 94 ALA A CA 1
ATOM 1189 C C . ALA A 1 94 ? -1.174 -0.484 -10.177 1.00 0.00 94 ALA A C 1
ATOM 1190 O O . ALA A 1 94 ? -0.967 -1.335 -11.043 1.00 0.00 94 ALA A O 1
ATOM 1197 N N . GLU A 1 95 ? -1.521 0.769 -10.455 1.00 0.00 95 GLU A N 1
ATOM 1198 C CA . GLU A 1 95 ? -1.738 1.230 -11.820 1.00 0.00 95 GLU A CA 1
ATOM 1199 C C . GLU A 1 95 ? -0.468 1.106 -12.654 1.00 0.00 95 GLU A C 1
ATOM 1200 O O . GLU A 1 95 ? -0.543 0.781 -13.837 1.00 0.00 95 GLU A O 1
ATOM 1212 N N . ASP A 1 96 ? 0.681 1.356 -12.019 1.00 0.00 96 ASP A N 1
ATOM 1213 C CA . ASP A 1 96 ? 1.991 1.335 -12.687 1.00 0.00 96 ASP A CA 1
ATOM 1214 C C . ASP A 1 96 ? 2.089 0.242 -13.746 1.00 0.00 96 ASP A C 1
ATOM 1215 O O . ASP A 1 96 ? 2.199 0.535 -14.933 1.00 0.00 96 ASP A O 1
ATOM 1224 N N . ARG A 1 97 ? 2.023 -1.012 -13.324 1.00 0.00 97 ARG A N 1
ATOM 1225 C CA . ARG A 1 97 ? 2.188 -2.123 -14.249 1.00 0.00 97 ARG A CA 1
ATOM 1226 C C . ARG A 1 97 ? 0.854 -2.658 -14.760 1.00 0.00 97 ARG A C 1
ATOM 1227 O O . ARG A 1 97 ? 0.779 -3.162 -15.883 1.00 0.00 97 ARG A O 1
ATOM 1248 N N . ALA A 1 98 ? -0.200 -2.543 -13.958 1.00 0.00 98 ALA A N 1
ATOM 1249 C CA . ALA A 1 98 ? -1.518 -3.005 -14.380 1.00 0.00 98 ALA A CA 1
ATOM 1250 C C . ALA A 1 98 ? -2.000 -2.249 -15.615 1.00 0.00 98 ALA A C 1
ATOM 1251 O O . ALA A 1 98 ? -2.495 -2.850 -16.567 1.00 0.00 98 ALA A O 1
ATOM 1258 N N . ARG A 1 99 ? -1.821 -0.935 -15.601 1.00 0.00 99 ARG A N 1
ATOM 1259 C CA . ARG A 1 99 ? -2.341 -0.067 -16.653 1.00 0.00 99 ARG A CA 1
ATOM 1260 C C . ARG A 1 99 ? -1.535 -0.201 -17.945 1.00 0.00 99 ARG A C 1
ATOM 1261 O O . ARG A 1 99 ? -2.046 0.068 -19.031 1.00 0.00 99 ARG A O 1
ATOM 1282 N N . GLN A 1 100 ? -0.273 -0.599 -17.827 1.00 0.00 100 GLN A N 1
ATOM 1283 C CA . GLN A 1 100 ? 0.583 -0.771 -19.000 1.00 0.00 100 GLN A CA 1
ATOM 1284 C C . GLN A 1 100 ? 0.072 -1.894 -19.898 1.00 0.00 100 GLN A C 1
ATOM 1285 O O . GLN A 1 100 ? -0.041 -1.730 -21.111 1.00 0.00 100 GLN A O 1
ATOM 1299 N N . SER A 1 101 ? -0.235 -3.032 -19.298 1.00 0.00 101 SER A N 1
ATOM 1300 C CA . SER A 1 101 ? -0.630 -4.203 -20.064 1.00 0.00 101 SER A CA 1
ATOM 1301 C C . SER A 1 101 ? -2.149 -4.348 -20.132 1.00 0.00 101 SER A C 1
ATOM 1302 O O . SER A 1 101 ? -2.727 -4.405 -21.218 1.00 0.00 101 SER A O 1
ATOM 1310 N N . LYS A 1 102 ? -2.794 -4.383 -18.973 1.00 0.00 102 LYS A N 1
ATOM 1311 C CA . LYS A 1 102 ? -4.223 -4.662 -18.909 1.00 0.00 102 LYS A CA 1
ATOM 1312 C C . LYS A 1 102 ? -5.029 -3.366 -18.975 1.00 0.00 102 LYS A C 1
ATOM 1313 O O . LYS A 1 102 ? -5.998 -3.282 -19.730 1.00 0.00 102 LYS A O 1
ATOM 1332 N N . LYS A 1 103 ? -4.602 -2.383 -18.159 1.00 0.00 103 LYS A N 1
ATOM 1333 C CA . LYS A 1 103 ? -5.157 -1.009 -18.093 1.00 0.00 103 LYS A CA 1
ATOM 1334 C C . LYS A 1 103 ? -6.033 -0.750 -16.846 1.00 0.00 103 LYS A C 1
ATOM 1335 O O . LYS A 1 103 ? -5.791 0.239 -16.148 1.00 0.00 103 LYS A O 1
ATOM 1354 N N . PRO A 1 104 ? -7.060 -1.581 -16.530 1.00 0.00 104 PRO A N 1
ATOM 1355 C CA . PRO A 1 104 ? -7.844 -1.412 -15.295 1.00 0.00 104 PRO A CA 1
ATOM 1356 C C . PRO A 1 104 ? -6.991 -1.555 -14.033 1.00 0.00 104 PRO A C 1
ATOM 1357 O O . PRO A 1 104 ? -6.377 -2.596 -13.796 1.00 0.00 104 PRO A O 1
ATOM 1368 N N . ILE A 1 105 ? -6.972 -0.503 -13.228 1.00 0.00 105 ILE A N 1
ATOM 1369 C CA . ILE A 1 105 ? -6.180 -0.475 -12.001 1.00 0.00 105 ILE A CA 1
ATOM 1370 C C . ILE A 1 105 ? -6.811 -1.352 -10.914 1.00 0.00 105 ILE A C 1
ATOM 1371 O O . ILE A 1 105 ? -6.108 -2.051 -10.182 1.00 0.00 105 ILE A O 1
ATOM 1387 N N . GLN A 1 106 ? -8.139 -1.308 -10.819 1.00 0.00 106 GLN A N 1
ATOM 1388 C CA . GLN A 1 106 ? -8.879 -2.047 -9.793 1.00 0.00 106 GLN A CA 1
ATOM 1389 C C . GLN A 1 106 ? -8.535 -3.538 -9.824 1.00 0.00 106 GLN A C 1
ATOM 1390 O O . GLN A 1 106 ? -8.503 -4.194 -8.784 1.00 0.00 106 GLN A O 1
ATOM 1404 N N . ASP A 1 107 ? -8.246 -4.049 -11.018 1.00 0.00 107 ASP A N 1
ATOM 1405 C CA . ASP A 1 107 ? -7.892 -5.457 -11.201 1.00 0.00 107 ASP A CA 1
ATOM 1406 C C . ASP A 1 107 ? -6.676 -5.834 -10.364 1.00 0.00 107 ASP A C 1
ATOM 1407 O O . ASP A 1 107 ? -6.688 -6.838 -9.646 1.00 0.00 107 ASP A O 1
ATOM 1416 N N . GLU A 1 108 ? -5.634 -5.016 -10.444 1.00 0.00 108 GLU A N 1
ATOM 1417 C CA . GLU A 1 108 ? -4.399 -5.294 -9.729 1.00 0.00 108 GLU A CA 1
ATOM 1418 C C . GLU A 1 108 ? -4.558 -4.989 -8.245 1.00 0.00 108 GLU A C 1
ATOM 1419 O O . GLU A 1 108 ? -3.944 -5.645 -7.415 1.00 0.00 108 GLU A O 1
ATOM 1431 N N . LEU A 1 109 ? -5.392 -4.008 -7.898 1.00 0.00 109 LEU A N 1
ATOM 1432 C CA . LEU A 1 109 ? -5.664 -3.747 -6.487 1.00 0.00 109 LEU A CA 1
ATOM 1433 C C . LEU A 1 109 ? -6.300 -4.972 -5.849 1.00 0.00 109 LEU A C 1
ATOM 1434 O O . LEU A 1 109 ? -5.874 -5.420 -4.783 1.00 0.00 109 LEU A O 1
ATOM 1450 N N . ASP A 1 110 ? -7.317 -5.517 -6.510 1.00 0.00 110 ASP A N 1
ATOM 1451 C CA . ASP A 1 110 ? -7.954 -6.740 -6.041 1.00 0.00 110 ASP A CA 1
ATOM 1452 C C . ASP A 1 110 ? -6.927 -7.849 -5.950 1.00 0.00 110 ASP A C 1
ATOM 1453 O O . ASP A 1 110 ? -6.929 -8.627 -5.002 1.00 0.00 110 ASP A O 1
ATOM 1462 N N . ALA A 1 111 ? -6.034 -7.895 -6.931 1.00 0.00 111 ALA A N 1
ATOM 1463 C CA . ALA A 1 111 ? -4.952 -8.864 -6.931 1.00 0.00 111 ALA A CA 1
ATOM 1464 C C . ALA A 1 111 ? -4.070 -8.679 -5.702 1.00 0.00 111 ALA A C 1
ATOM 1465 O O . ALA A 1 111 ? -3.830 -9.628 -4.973 1.00 0.00 111 ALA A O 1
ATOM 1472 N N . ILE A 1 112 ? -3.606 -7.452 -5.473 1.00 0.00 112 ILE A N 1
ATOM 1473 C CA . ILE A 1 112 ? -2.793 -7.125 -4.297 1.00 0.00 112 ILE A CA 1
ATOM 1474 C C . ILE A 1 112 ? -3.468 -7.601 -3.015 1.00 0.00 112 ILE A C 1
ATOM 1475 O O . ILE A 1 112 ? -2.875 -8.325 -2.210 1.00 0.00 112 ILE A O 1
ATOM 1491 N N . THR A 1 113 ? -4.717 -7.191 -2.852 1.00 0.00 113 THR A N 1
ATOM 1492 C CA . THR A 1 113 ? -5.504 -7.525 -1.680 1.00 0.00 113 THR A CA 1
ATOM 1493 C C . THR A 1 113 ? -5.645 -9.047 -1.543 1.00 0.00 113 THR A C 1
ATOM 1494 O O . THR A 1 113 ? -5.502 -9.606 -0.454 1.00 0.00 113 THR A O 1
ATOM 1505 N N . GLU A 1 114 ? -5.885 -9.704 -2.673 1.00 0.00 114 GLU A N 1
ATOM 1506 C CA . GLU A 1 114 ? -6.038 -11.154 -2.735 1.00 0.00 114 GLU A CA 1
ATOM 1507 C C . GLU A 1 114 ? -4.707 -11.867 -2.454 1.00 0.00 114 GLU A C 1
ATOM 1508 O O . GLU A 1 114 ? -4.670 -12.884 -1.758 1.00 0.00 114 GLU A O 1
ATOM 1520 N N . LYS A 1 115 ? -3.622 -11.328 -3.001 1.00 0.00 115 LYS A N 1
ATOM 1521 C CA . LYS A 1 115 ? -2.283 -11.876 -2.788 1.00 0.00 115 LYS A CA 1
ATOM 1522 C C . LYS A 1 115 ? -1.909 -11.838 -1.310 1.00 0.00 115 LYS A C 1
ATOM 1523 O O . LYS A 1 115 ? -1.636 -12.873 -0.701 1.00 0.00 115 LYS A O 1
ATOM 1542 N N . LEU A 1 116 ? -1.939 -10.641 -0.731 1.00 0.00 116 LEU A N 1
ATOM 1543 C CA . LEU A 1 116 ? -1.506 -10.439 0.651 1.00 0.00 116 LEU A CA 1
ATOM 1544 C C . LEU A 1 116 ? -2.429 -11.135 1.648 1.00 0.00 116 LEU A C 1
ATOM 1545 O O . LEU A 1 116 ? -2.068 -11.315 2.811 1.00 0.00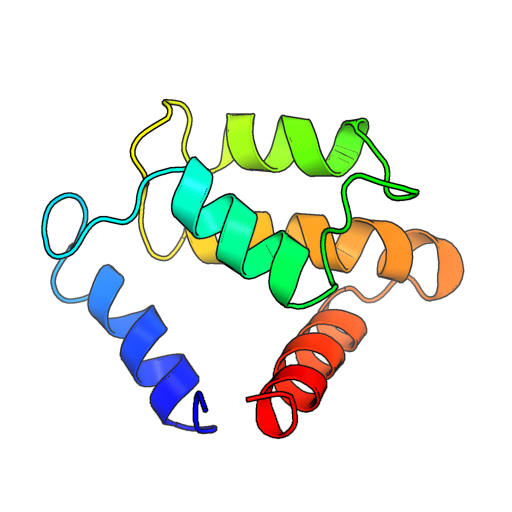 116 LEU A O 1
ATOM 1561 N N . ALA A 1 117 ? -3.618 -11.511 1.191 1.00 0.00 117 ALA A N 1
ATOM 1562 C CA . ALA A 1 117 ? -4.567 -12.232 2.028 1.00 0.00 117 ALA A CA 1
ATOM 1563 C C . ALA A 1 117 ? -3.975 -13.561 2.488 1.00 0.00 117 ALA A C 1
ATOM 1564 O O . ALA A 1 117 ? -4.192 -13.993 3.620 1.00 0.00 117 ALA A O 1
ATOM 1571 N N . LYS A 1 118 ? -3.230 -14.208 1.599 1.00 0.00 118 LYS A N 1
ATOM 1572 C CA . LYS A 1 118 ? -2.569 -15.461 1.934 1.00 0.00 118 LYS A CA 1
ATOM 1573 C C . LYS A 1 118 ? -1.081 -15.230 2.170 1.00 0.00 118 LYS A C 1
ATOM 1574 O O . LYS A 1 118 ? -0.401 -16.062 2.766 1.00 0.00 118 LYS A O 1
ATOM 1593 N N . LEU A 1 119 ? -0.579 -14.090 1.706 1.00 0.00 119 LEU A N 1
ATOM 1594 C CA . LEU A 1 119 ? 0.850 -13.797 1.780 1.00 0.00 119 LEU A CA 1
ATOM 1595 C C . LEU A 1 119 ? 1.196 -13.195 3.141 1.00 0.00 119 LEU A C 1
ATOM 1596 O O . LEU A 1 119 ? 2.263 -12.613 3.317 1.00 0.00 119 LEU A O 1
ATOM 1612 N N . GLU A 1 120 ? 0.281 -13.380 4.096 1.00 0.00 120 GLU A N 1
ATOM 1613 C CA . GLU A 1 120 ? 0.435 -12.908 5.471 1.00 0.00 120 GLU A CA 1
ATOM 1614 C C . GLU A 1 120 ? 0.984 -11.487 5.540 1.00 0.00 120 GLU A C 1
ATOM 1615 O O . GLU A 1 120 ? 2.155 -11.277 5.853 1.00 0.00 120 GLU A O 1
ATOM 1627 N N . ASN A 1 18 ? 0.470 -10.063 5.908 1.00 0.00 18 ASN A N 2
ATOM 1628 C CA . ASN A 1 18 ? -0.498 -9.950 4.835 1.00 0.00 18 ASN A CA 2
ATOM 1629 C C . ASN A 1 18 ? -1.899 -9.880 5.406 1.00 0.00 18 ASN A C 2
ATOM 1630 O O . ASN A 1 18 ? -2.463 -10.887 5.817 1.00 0.00 18 ASN A O 2
ATOM 1641 N N . TRP A 1 19 ? -2.415 -8.671 5.482 1.00 0.00 19 TRP A N 2
ATOM 1642 C CA . TRP A 1 19 ? -3.793 -8.428 5.901 1.00 0.00 19 TRP A CA 2
ATOM 1643 C C . TRP A 1 19 ? -4.804 -9.202 5.047 1.00 0.00 19 TRP A C 2
ATOM 1644 O O . TRP A 1 19 ? -4.580 -9.453 3.863 1.00 0.00 19 TRP A O 2
ATOM 1665 N N . ASP A 1 20 ? -5.920 -9.570 5.667 1.00 0.00 20 ASP A N 2
ATOM 1666 C CA . ASP A 1 20 ? -6.965 -10.348 5.004 1.00 0.00 20 ASP A CA 2
ATOM 1667 C C . ASP A 1 20 ? -7.843 -9.457 4.132 1.00 0.00 20 ASP A C 2
ATOM 1668 O O . ASP A 1 20 ? -8.012 -8.278 4.428 1.00 0.00 20 ASP A O 2
ATOM 1677 N N . ASP A 1 21 ? -8.409 -10.042 3.073 1.00 0.00 21 ASP A N 2
ATOM 1678 C CA . ASP A 1 21 ? -9.290 -9.326 2.137 1.00 0.00 21 ASP A CA 2
ATOM 1679 C C . ASP A 1 21 ? -10.310 -8.468 2.865 1.00 0.00 21 ASP A C 2
ATOM 1680 O O . ASP A 1 21 ? -10.441 -7.268 2.604 1.00 0.00 21 ASP A O 2
ATOM 1689 N N . ALA A 1 22 ? -11.025 -9.096 3.779 1.00 0.00 22 ALA A N 2
ATOM 1690 C CA . ALA A 1 22 ? -12.095 -8.442 4.499 1.00 0.00 22 ALA A CA 2
ATOM 1691 C C . ALA A 1 22 ? -11.536 -7.385 5.437 1.00 0.00 22 ALA A C 2
ATOM 1692 O O . ALA A 1 22 ? -12.094 -6.291 5.560 1.00 0.00 22 ALA A O 2
ATOM 1699 N N . ASP A 1 23 ? -10.423 -7.715 6.078 1.00 0.00 23 ASP A N 2
ATOM 1700 C CA . ASP A 1 23 ? -9.779 -6.812 7.023 1.00 0.00 23 ASP A CA 2
ATOM 1701 C C . ASP A 1 23 ? -9.305 -5.537 6.328 1.00 0.00 23 ASP A C 2
ATOM 1702 O O . ASP A 1 23 ? -9.432 -4.457 6.880 1.00 0.00 23 ASP A O 2
ATOM 1711 N N . VAL A 1 24 ? -8.777 -5.674 5.109 1.00 0.00 24 VAL A N 2
ATOM 1712 C CA . VAL A 1 24 ? -8.266 -4.527 4.342 1.00 0.00 24 VAL A CA 2
ATOM 1713 C C . VAL A 1 24 ? -9.288 -3.391 4.257 1.00 0.00 24 VAL A C 2
ATOM 1714 O O . VAL A 1 24 ? -9.001 -2.253 4.639 1.00 0.0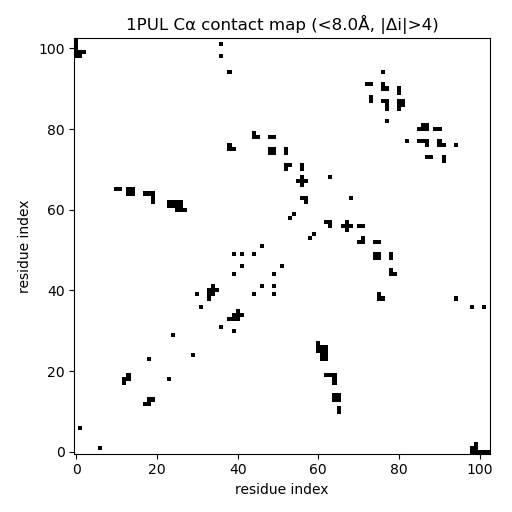0 24 VAL A O 2
ATOM 1727 N N . LYS A 1 25 ? -10.476 -3.710 3.764 1.00 0.00 25 LYS A N 2
ATOM 1728 C CA . LYS A 1 25 ? -11.510 -2.705 3.536 1.00 0.00 25 LYS A CA 2
ATOM 1729 C C . LYS A 1 25 ? -11.946 -2.080 4.861 1.00 0.00 25 LYS A C 2
ATOM 1730 O O . LYS A 1 25 ? -12.141 -0.866 4.955 1.00 0.00 25 LYS A O 2
ATOM 1749 N N . LYS A 1 26 ? -12.075 -2.914 5.885 1.00 0.00 26 LYS A N 2
ATOM 1750 C CA . LYS A 1 26 ? -12.452 -2.446 7.214 1.00 0.00 26 LYS A CA 2
ATOM 1751 C C . LYS A 1 26 ? -11.332 -1.607 7.821 1.00 0.00 26 LYS A C 2
ATOM 1752 O O . LYS A 1 26 ? -11.584 -0.593 8.465 1.00 0.00 26 LYS A O 2
ATOM 1771 N N . ARG A 1 27 ? -10.101 -2.061 7.623 1.00 0.00 27 ARG A N 2
ATOM 1772 C CA . ARG A 1 27 ? -8.909 -1.367 8.101 1.00 0.00 27 ARG A CA 2
ATOM 1773 C C . ARG A 1 27 ? -8.904 0.083 7.624 1.00 0.00 27 ARG A C 2
ATOM 1774 O O . ARG A 1 27 ? -8.645 1.003 8.400 1.00 0.00 27 ARG A O 2
ATOM 1795 N N . TRP A 1 28 ? -9.191 0.269 6.339 1.00 0.00 28 TRP A N 2
ATOM 1796 C CA . TRP A 1 28 ? -9.271 1.602 5.752 1.00 0.00 28 TRP A CA 2
ATOM 1797 C C . TRP A 1 28 ? -10.394 2.405 6.400 1.00 0.00 28 TRP A C 2
ATOM 1798 O O . TRP A 1 28 ? -10.211 3.568 6.775 1.00 0.00 28 TRP A O 2
ATOM 1819 N N . ASP A 1 29 ? -11.552 1.770 6.530 1.00 0.00 29 ASP A N 2
ATOM 1820 C CA . ASP A 1 29 ? -12.723 2.390 7.147 1.00 0.00 29 ASP A CA 2
ATOM 1821 C C . ASP A 1 29 ? -12.423 2.836 8.577 1.00 0.00 29 ASP A C 2
ATOM 1822 O O . ASP A 1 29 ? -12.782 3.942 8.977 1.00 0.00 29 ASP A O 2
ATOM 1831 N N . ALA A 1 30 ? -11.754 1.972 9.332 1.00 0.00 30 ALA A N 2
ATOM 1832 C CA . ALA A 1 30 ? -11.415 2.251 10.724 1.00 0.00 30 ALA A CA 2
ATOM 1833 C C . ALA A 1 30 ? -10.585 3.527 10.863 1.00 0.00 30 ALA A C 2
ATOM 1834 O O . ALA A 1 30 ? -10.913 4.402 11.667 1.00 0.00 30 ALA A O 2
ATOM 1841 N N . PHE A 1 31 ? -9.523 3.641 10.071 1.00 0.00 31 PHE A N 2
ATOM 1842 C CA . PHE A 1 31 ? -8.647 4.808 10.140 1.00 0.00 31 PHE A CA 2
ATOM 1843 C C . PHE A 1 31 ? -9.381 6.070 9.701 1.00 0.00 31 PHE A C 2
ATOM 1844 O O . PHE A 1 31 ? -9.077 7.169 10.161 1.00 0.00 31 PHE A O 2
ATOM 1861 N N . THR A 1 32 ? -10.350 5.904 8.820 1.00 0.00 32 THR A N 2
ATOM 1862 C CA . THR A 1 32 ? -11.119 7.028 8.314 1.00 0.00 32 THR A CA 2
ATOM 1863 C C . THR A 1 32 ? -12.167 7.480 9.332 1.00 0.00 32 THR A C 2
ATOM 1864 O O . THR A 1 32 ? -12.376 8.677 9.544 1.00 0.00 32 THR A O 2
ATOM 1875 N N . LYS A 1 33 ? -12.814 6.512 9.965 1.00 0.00 33 LYS A N 2
ATOM 1876 C CA . LYS A 1 33 ? -13.909 6.787 10.888 1.00 0.00 33 LYS A CA 2
ATOM 1877 C C . LYS A 1 33 ? -13.392 7.298 12.230 1.00 0.00 33 LYS A C 2
ATOM 1878 O O . LYS A 1 33 ? -13.931 8.252 12.792 1.00 0.00 33 LYS A O 2
ATOM 1897 N N . PHE A 1 34 ? -12.351 6.653 12.737 1.00 0.00 34 PHE A N 2
ATOM 1898 C CA . PHE A 1 34 ? -11.828 6.963 14.056 1.00 0.00 34 PHE A CA 2
ATOM 1899 C C . PHE A 1 34 ? -10.762 8.056 13.994 1.00 0.00 34 PHE A C 2
ATOM 1900 O O . PHE A 1 34 ? -10.771 8.904 13.101 1.00 0.00 34 PHE A O 2
ATOM 1917 N N . GLY A 1 35 ? -9.850 8.027 14.954 1.00 0.00 35 GLY A N 2
ATOM 1918 C CA . GLY A 1 35 ? -8.829 9.039 15.056 1.00 0.00 35 GLY A CA 2
ATOM 1919 C C . GLY A 1 35 ? -7.462 8.465 14.780 1.00 0.00 35 GLY A C 2
ATOM 1920 O O . GLY A 1 35 ? -6.727 8.103 15.700 1.00 0.00 35 GLY A O 2
ATOM 1924 N N . ALA A 1 36 ? -7.139 8.354 13.506 1.00 0.00 36 ALA A N 2
ATOM 1925 C CA . ALA A 1 36 ? -5.850 7.839 13.072 1.00 0.00 36 ALA A CA 2
ATOM 1926 C C . ALA A 1 36 ? -4.754 8.875 13.295 1.00 0.00 36 ALA A C 2
ATOM 1927 O O . ALA A 1 36 ? -4.224 9.462 12.348 1.00 0.00 36 ALA A O 2
ATOM 1934 N N . ALA A 1 37 ? -4.439 9.106 14.558 1.00 0.00 37 ALA A N 2
ATOM 1935 C CA . ALA A 1 37 ? -3.439 10.085 14.942 1.00 0.00 37 ALA A CA 2
ATOM 1936 C C . ALA A 1 37 ? -2.038 9.620 14.568 1.00 0.00 37 ALA A C 2
ATOM 1937 O O . ALA A 1 37 ? -1.193 10.419 14.166 1.00 0.00 37 ALA A O 2
ATOM 1944 N N . THR A 1 38 ? -1.796 8.327 14.710 1.00 0.00 38 THR A N 2
ATOM 1945 C CA . THR A 1 38 ? -0.501 7.756 14.383 1.00 0.00 38 THR A CA 2
ATOM 1946 C C . THR A 1 38 ? -0.324 7.691 12.866 1.00 0.00 38 THR A C 2
ATOM 1947 O O . THR A 1 38 ? 0.796 7.700 12.352 1.00 0.00 38 THR A O 2
ATOM 1958 N N . ALA A 1 39 ? -1.441 7.665 12.149 1.00 0.00 39 ALA A N 2
ATOM 1959 C CA . ALA A 1 39 ? -1.421 7.695 10.692 1.00 0.00 39 ALA A CA 2
ATOM 1960 C C . ALA A 1 39 ? -1.352 9.134 10.198 1.00 0.00 39 ALA A C 2
ATOM 1961 O O . ALA A 1 39 ? -2.024 9.523 9.241 1.00 0.00 39 ALA A O 2
ATOM 1968 N N . THR A 1 40 ? -0.516 9.910 10.866 1.00 0.00 40 THR A N 2
ATOM 1969 C CA . THR A 1 40 ? -0.289 11.295 10.517 1.00 0.00 40 THR A CA 2
ATOM 1970 C C . THR A 1 40 ? 0.630 11.373 9.299 1.00 0.00 40 THR A C 2
ATOM 1971 O O . THR A 1 40 ? 0.574 12.318 8.512 1.00 0.00 40 THR A O 2
ATOM 1982 N N . GLU A 1 41 ? 1.451 10.339 9.150 1.00 0.00 41 GLU A N 2
ATOM 1983 C CA . GLU A 1 41 ? 2.353 10.196 8.021 1.00 0.00 41 GLU A CA 2
ATOM 1984 C C . GLU A 1 41 ? 2.982 8.811 8.085 1.00 0.00 41 GLU A C 2
ATOM 1985 O O . GLU A 1 41 ? 3.173 8.272 9.176 1.00 0.00 41 GLU A O 2
ATOM 1997 N N . MET A 1 42 ? 3.294 8.223 6.944 1.00 0.00 42 MET A N 2
ATOM 1998 C CA . MET A 1 42 ? 3.853 6.877 6.939 1.00 0.00 42 MET A CA 2
ATOM 1999 C C . MET A 1 42 ? 5.350 6.899 6.651 1.00 0.00 42 MET A C 2
ATOM 2000 O O . MET A 1 42 ? 5.814 7.631 5.778 1.00 0.00 42 MET A O 2
ATOM 2014 N N . THR A 1 43 ? 6.107 6.104 7.395 1.00 0.00 43 THR A N 2
ATOM 2015 C CA . THR A 1 43 ? 7.544 6.010 7.194 1.00 0.00 43 THR A CA 2
ATOM 2016 C C . THR A 1 43 ? 7.857 5.297 5.883 1.00 0.00 43 THR A C 2
ATOM 2017 O O . THR A 1 43 ? 7.420 4.168 5.664 1.00 0.00 43 THR A O 2
ATOM 2028 N N . GLY A 1 44 ? 8.612 5.973 5.024 1.00 0.00 44 GLY A N 2
ATOM 2029 C CA . GLY A 1 44 ? 8.889 5.463 3.692 1.00 0.00 44 GLY A CA 2
ATOM 2030 C C . GLY A 1 44 ? 9.489 4.071 3.688 1.00 0.00 44 GLY A C 2
ATOM 2031 O O . GLY A 1 44 ? 8.915 3.154 3.116 1.00 0.00 44 GLY A O 2
ATOM 2035 N N . LYS A 1 45 ? 10.618 3.907 4.366 1.00 0.00 45 LYS A N 2
ATOM 2036 C CA . LYS A 1 45 ? 11.375 2.656 4.309 1.00 0.00 45 LYS A CA 2
ATOM 2037 C C . LYS A 1 45 ? 10.544 1.485 4.842 1.00 0.00 45 LYS A C 2
ATOM 2038 O O . LYS A 1 45 ? 10.576 0.381 4.294 1.00 0.00 45 LYS A O 2
ATOM 2057 N N . ASN A 1 46 ? 9.794 1.733 5.908 1.00 0.00 46 ASN A N 2
ATOM 2058 C CA . ASN A 1 46 ? 8.943 0.704 6.490 1.00 0.00 46 ASN A CA 2
ATOM 2059 C C . ASN A 1 46 ? 7.801 0.371 5.541 1.00 0.00 46 ASN A C 2
ATOM 2060 O O . ASN A 1 46 ? 7.364 -0.777 5.452 1.00 0.00 46 ASN A O 2
ATOM 2071 N N . PHE A 1 47 ? 7.344 1.383 4.815 1.00 0.00 47 PHE A N 2
ATOM 2072 C CA . PHE A 1 47 ? 6.272 1.217 3.846 1.00 0.00 47 PHE A CA 2
ATOM 2073 C C . PHE A 1 47 ? 6.784 0.444 2.632 1.00 0.00 47 PHE A C 2
ATOM 2074 O O . PHE A 1 47 ? 6.064 -0.371 2.060 1.00 0.00 47 PHE A O 2
ATOM 2091 N N . ASP A 1 48 ? 8.039 0.700 2.259 1.00 0.00 48 ASP A N 2
ATOM 2092 C CA . ASP A 1 48 ? 8.712 -0.055 1.200 1.00 0.00 48 ASP A CA 2
ATOM 2093 C C . ASP A 1 48 ? 8.688 -1.543 1.508 1.00 0.00 48 ASP A C 2
ATOM 2094 O O . ASP A 1 48 ? 8.440 -2.369 0.634 1.00 0.00 48 ASP A O 2
ATOM 2103 N N . LYS A 1 49 ? 8.916 -1.876 2.769 1.00 0.00 49 LYS A N 2
ATOM 2104 C CA . LYS A 1 49 ? 8.985 -3.265 3.188 1.00 0.00 49 LYS A CA 2
ATOM 2105 C C . LYS A 1 49 ? 7.587 -3.847 3.253 1.00 0.00 49 LYS A C 2
ATOM 2106 O O . LYS A 1 49 ? 7.345 -4.954 2.781 1.00 0.00 49 LYS A O 2
ATOM 2125 N N . TRP A 1 50 ? 6.678 -3.085 3.848 1.00 0.00 50 TRP A N 2
ATOM 2126 C CA . TRP A 1 50 ? 5.269 -3.455 3.901 1.00 0.00 50 TRP A CA 2
ATOM 2127 C C . TRP A 1 50 ? 4.732 -3.708 2.493 1.00 0.00 50 TRP A C 2
ATOM 2128 O O . TRP A 1 50 ? 3.973 -4.650 2.265 1.00 0.00 50 TRP A O 2
ATOM 2149 N N . LEU A 1 51 ? 5.170 -2.894 1.543 1.00 0.00 51 LEU A N 2
ATOM 2150 C CA . LEU A 1 51 ? 4.717 -3.026 0.162 1.00 0.00 51 LEU A CA 2
ATOM 2151 C C . LEU A 1 51 ? 5.389 -4.211 -0.520 1.00 0.00 51 LEU A C 2
ATOM 2152 O O . LEU A 1 51 ? 4.774 -4.907 -1.334 1.00 0.00 51 LEU A O 2
ATOM 2168 N N . LYS A 1 52 ? 6.647 -4.434 -0.181 1.00 0.00 52 LYS A N 2
ATOM 2169 C CA . LYS A 1 52 ? 7.425 -5.517 -0.761 1.00 0.00 52 LYS A CA 2
ATOM 2170 C C . LYS A 1 52 ? 6.964 -6.872 -0.225 1.00 0.00 52 LYS A C 2
ATOM 2171 O O . LYS A 1 52 ? 6.848 -7.838 -0.982 1.00 0.00 52 LYS A O 2
ATOM 2190 N N . ASP A 1 53 ? 6.706 -6.931 1.079 1.00 0.00 53 ASP A N 2
ATOM 2191 C CA . ASP A 1 53 ? 6.288 -8.172 1.729 1.00 0.00 53 ASP A CA 2
ATOM 2192 C C . ASP A 1 53 ? 4.922 -8.594 1.204 1.00 0.00 53 ASP A C 2
ATOM 2193 O O . ASP A 1 53 ? 4.706 -9.756 0.857 1.00 0.00 53 ASP A O 2
ATOM 2202 N N . ALA A 1 54 ? 4.010 -7.625 1.121 1.00 0.00 54 ALA A N 2
ATOM 2203 C CA . ALA A 1 54 ? 2.689 -7.853 0.545 1.00 0.00 54 ALA A CA 2
ATOM 2204 C C . ALA A 1 54 ? 2.805 -8.330 -0.900 1.00 0.00 54 ALA A C 2
ATOM 2205 O O . ALA A 1 54 ? 1.940 -9.046 -1.404 1.00 0.00 54 ALA A O 2
ATOM 2212 N N . GLY A 1 55 ? 3.874 -7.909 -1.566 1.00 0.00 55 GLY A N 2
ATOM 2213 C CA . GLY A 1 55 ? 4.130 -8.346 -2.923 1.00 0.00 55 GLY A CA 2
ATOM 2214 C C . GLY A 1 55 ? 3.624 -7.359 -3.950 1.00 0.00 55 GLY A C 2
ATOM 2215 O O . GLY A 1 55 ? 3.460 -7.696 -5.122 1.00 0.00 55 GLY A O 2
ATOM 2219 N N . VAL A 1 56 ? 3.371 -6.135 -3.511 1.00 0.00 56 VAL A N 2
ATOM 2220 C CA . VAL A 1 56 ? 2.871 -5.099 -4.404 1.00 0.00 56 VAL A CA 2
ATOM 2221 C C . VAL A 1 56 ? 4.024 -4.263 -4.948 1.00 0.00 56 VAL A C 2
ATOM 2222 O O . VAL A 1 56 ? 4.015 -3.847 -6.107 1.00 0.00 56 VAL A O 2
ATOM 2235 N N . LEU A 1 57 ? 5.027 -4.034 -4.108 1.00 0.00 57 LEU A N 2
ATOM 2236 C CA . LEU A 1 57 ? 6.193 -3.267 -4.516 1.00 0.00 57 LEU A CA 2
ATOM 2237 C C . LEU A 1 57 ? 7.213 -4.186 -5.172 1.00 0.00 57 LEU A C 2
ATOM 2238 O O . LEU A 1 57 ? 7.981 -4.874 -4.495 1.00 0.00 57 LEU A O 2
ATOM 2254 N N . ASP A 1 58 ? 7.181 -4.213 -6.493 1.00 0.00 58 ASP A N 2
ATOM 2255 C CA . ASP A 1 58 ? 8.072 -5.057 -7.275 1.00 0.00 58 ASP A CA 2
ATOM 2256 C C . ASP A 1 58 ? 9.465 -4.436 -7.379 1.00 0.00 58 ASP A C 2
ATOM 2257 O O . ASP A 1 58 ? 10.465 -5.066 -7.025 1.00 0.00 58 ASP A O 2
ATOM 2266 N N . ASN A 1 59 ? 9.512 -3.198 -7.881 1.00 0.00 59 ASN A N 2
ATOM 2267 C CA . ASN A 1 59 ? 10.755 -2.417 -7.977 1.00 0.00 59 ASN A CA 2
ATOM 2268 C C . ASN A 1 59 ? 11.781 -3.032 -8.928 1.00 0.00 59 ASN A C 2
ATOM 2269 O O . ASN A 1 59 ? 12.925 -2.578 -8.994 1.00 0.00 59 ASN A O 2
ATOM 2280 N N . LYS A 1 60 ? 11.381 -4.048 -9.672 1.00 0.00 60 LYS A N 2
ATOM 2281 C CA . LYS A 1 60 ? 12.241 -4.623 -10.693 1.00 0.00 60 LYS A CA 2
ATOM 2282 C C . LYS A 1 60 ? 11.773 -4.144 -12.059 1.00 0.00 60 LYS A C 2
ATOM 2283 O O . LYS A 1 60 ? 12.563 -3.666 -12.875 1.00 0.00 60 LYS A O 2
ATOM 2302 N N . ALA A 1 61 ? 10.475 -4.267 -12.292 1.00 0.00 61 ALA A N 2
ATOM 2303 C CA . ALA A 1 61 ? 9.844 -3.704 -13.476 1.00 0.00 61 ALA A CA 2
ATOM 2304 C C . ALA A 1 61 ? 9.302 -2.315 -13.156 1.00 0.00 61 ALA A C 2
ATOM 2305 O O . ALA A 1 61 ? 8.905 -1.558 -14.041 1.00 0.00 61 ALA A O 2
ATOM 2312 N N . ILE A 1 62 ? 9.286 -2.002 -11.865 1.00 0.00 62 ILE A N 2
ATOM 2313 C CA . ILE A 1 62 ? 8.854 -0.698 -11.379 1.00 0.00 62 ILE A CA 2
ATOM 2314 C C . ILE A 1 62 ? 10.074 0.120 -10.985 1.00 0.00 62 ILE A C 2
ATOM 2315 O O . ILE A 1 62 ? 10.851 -0.298 -10.132 1.00 0.00 62 ILE A O 2
ATOM 2331 N N . THR A 1 63 ? 10.257 1.273 -11.605 1.00 0.00 63 THR A N 2
ATOM 2332 C CA . THR A 1 63 ? 11.436 2.075 -11.339 1.00 0.00 63 THR A CA 2
ATOM 2333 C C . THR A 1 63 ? 11.099 3.412 -10.700 1.00 0.00 63 THR A C 2
ATOM 2334 O O . THR A 1 63 ? 9.929 3.716 -10.443 1.00 0.00 63 THR A O 2
ATOM 2345 N N . GLY A 1 64 ? 12.148 4.196 -10.455 1.00 0.00 64 GLY A N 2
ATOM 2346 C CA . GLY A 1 64 ? 12.030 5.463 -9.758 1.00 0.00 64 GLY A CA 2
ATOM 2347 C C . GLY A 1 64 ? 10.971 6.389 -10.325 1.00 0.00 64 GLY A C 2
ATOM 2348 O O . GLY A 1 64 ? 10.386 7.175 -9.587 1.00 0.00 64 GLY A O 2
ATOM 2352 N N . THR A 1 65 ? 10.709 6.300 -11.624 1.00 0.00 65 THR A N 2
ATOM 2353 C CA . THR A 1 65 ? 9.729 7.180 -12.246 1.00 0.00 65 THR A CA 2
ATOM 2354 C C . THR A 1 65 ? 8.302 6.825 -11.813 1.00 0.00 65 THR A C 2
ATOM 2355 O O . THR A 1 65 ? 7.468 7.713 -11.663 1.00 0.00 65 THR A O 2
ATOM 2366 N N . MET A 1 66 ? 8.023 5.544 -11.591 1.00 0.00 66 MET A N 2
ATOM 2367 C CA . MET A 1 66 ? 6.694 5.133 -11.147 1.00 0.00 66 MET A CA 2
ATOM 2368 C C . MET A 1 66 ? 6.508 5.476 -9.678 1.00 0.00 66 MET A C 2
ATOM 2369 O O . MET A 1 66 ? 5.595 6.213 -9.307 1.00 0.00 66 MET A O 2
ATOM 2383 N N . THR A 1 67 ? 7.403 4.947 -8.854 1.00 0.00 67 THR A N 2
ATOM 2384 C CA . THR A 1 67 ? 7.339 5.141 -7.412 1.00 0.00 67 THR A CA 2
ATOM 2385 C C . THR A 1 67 ? 7.506 6.620 -7.037 1.00 0.00 67 THR A C 2
ATOM 2386 O O . THR A 1 67 ? 6.835 7.114 -6.128 1.00 0.00 67 THR A O 2
ATOM 2397 N N . GLY A 1 68 ? 8.370 7.321 -7.762 1.00 0.00 68 GLY A N 2
ATOM 2398 C CA . GLY A 1 68 ? 8.612 8.729 -7.494 1.00 0.00 68 GLY A CA 2
ATOM 2399 C C . GLY A 1 68 ? 7.388 9.592 -7.731 1.00 0.00 68 GLY A C 2
ATOM 2400 O O . GLY A 1 68 ? 7.052 10.435 -6.897 1.00 0.00 68 GLY A O 2
ATOM 2404 N N . ILE A 1 69 ? 6.721 9.388 -8.864 1.00 0.00 69 ILE A N 2
ATOM 2405 C CA . ILE A 1 69 ? 5.507 10.135 -9.177 1.00 0.00 69 ILE A CA 2
ATOM 2406 C C . ILE A 1 69 ? 4.419 9.841 -8.149 1.00 0.00 69 ILE A C 2
ATOM 2407 O O . ILE A 1 69 ? 3.750 10.755 -7.660 1.00 0.00 69 ILE A O 2
ATOM 2423 N N . ALA A 1 70 ? 4.269 8.562 -7.811 1.00 0.00 70 ALA A N 2
ATOM 2424 C CA . ALA A 1 70 ? 3.302 8.140 -6.806 1.00 0.00 70 ALA A CA 2
ATOM 2425 C C . ALA A 1 70 ? 3.566 8.852 -5.486 1.00 0.00 70 ALA A C 2
ATOM 2426 O O . ALA A 1 70 ? 2.667 9.458 -4.906 1.00 0.00 70 ALA A O 2
ATOM 2433 N N . PHE A 1 71 ? 4.818 8.806 -5.039 1.00 0.00 71 PHE A N 2
ATOM 2434 C CA . PHE A 1 71 ? 5.219 9.437 -3.789 1.00 0.00 71 PHE A CA 2
ATOM 2435 C C . PHE A 1 71 ? 4.933 10.940 -3.816 1.00 0.00 71 PHE A C 2
ATOM 2436 O O . PHE A 1 71 ? 4.424 11.498 -2.843 1.00 0.00 71 PHE A O 2
ATOM 2453 N N . SER A 1 72 ? 5.257 11.582 -4.933 1.00 0.00 72 SER A N 2
ATOM 2454 C CA . SER A 1 72 ? 5.060 13.020 -5.084 1.00 0.00 72 SER A CA 2
ATOM 2455 C C . SER A 1 72 ? 3.588 13.405 -4.909 1.00 0.00 72 SER A C 2
ATOM 2456 O O . SER A 1 72 ? 3.274 14.497 -4.433 1.00 0.00 72 SER A O 2
ATOM 2464 N N . LYS A 1 73 ? 2.692 12.497 -5.281 1.00 0.00 73 LYS A N 2
ATOM 2465 C CA . LYS A 1 73 ? 1.258 12.739 -5.170 1.00 0.00 73 LYS A CA 2
ATOM 2466 C C . LYS A 1 73 ? 0.743 12.443 -3.763 1.00 0.00 73 LYS A C 2
ATOM 2467 O O . LYS A 1 73 ? -0.105 13.170 -3.239 1.00 0.00 73 LYS A O 2
ATOM 2486 N N . VAL A 1 74 ? 1.254 11.380 -3.152 1.00 0.00 74 VAL A N 2
ATOM 2487 C CA . VAL A 1 74 ? 0.791 10.953 -1.838 1.00 0.00 74 VAL A CA 2
ATOM 2488 C C . VAL A 1 74 ? 1.282 11.883 -0.734 1.00 0.00 74 VAL A C 2
ATOM 2489 O O . VAL A 1 74 ? 0.653 11.989 0.313 1.00 0.00 74 VAL A O 2
ATOM 2502 N N . THR A 1 75 ? 2.386 12.576 -0.972 1.00 0.00 75 THR A N 2
ATOM 2503 C CA . THR A 1 75 ? 2.946 13.450 0.045 1.00 0.00 75 THR A CA 2
ATOM 2504 C C . THR A 1 75 ? 3.247 14.848 -0.488 1.00 0.00 75 THR A C 2
ATOM 2505 O O . THR A 1 75 ? 2.420 15.754 -0.391 1.00 0.00 75 THR A O 2
ATOM 2516 N N . GLY A 1 76 ? 4.430 15.010 -1.060 1.00 0.00 76 GLY A N 2
ATOM 2517 C CA . GLY A 1 76 ? 4.877 16.315 -1.491 1.00 0.00 76 GLY A CA 2
ATOM 2518 C C . GLY A 1 76 ? 5.902 16.885 -0.529 1.00 0.00 76 GLY A C 2
ATOM 2519 O O . GLY A 1 76 ? 7.074 16.500 -0.576 1.00 0.00 76 GLY A O 2
ATOM 2523 N N . PRO A 1 77 ? 5.490 17.802 0.359 1.00 0.00 77 PRO A N 2
ATOM 2524 C CA . PRO A 1 77 ? 6.363 18.365 1.387 1.00 0.00 77 PRO A CA 2
ATOM 2525 C C . PRO A 1 77 ? 6.497 17.435 2.593 1.00 0.00 77 PRO A C 2
ATOM 2526 O O . PRO A 1 77 ? 5.941 16.337 2.602 1.00 0.00 77 PRO A O 2
ATOM 2537 N N . LYS A 1 78 ? 7.215 17.886 3.619 1.00 0.00 78 LYS A N 2
ATOM 2538 C CA . LYS A 1 78 ? 7.391 17.096 4.838 1.00 0.00 78 LYS A CA 2
ATOM 2539 C C . LYS A 1 78 ? 6.070 16.989 5.593 1.00 0.00 78 LYS A C 2
ATOM 2540 O O . LYS A 1 78 ? 5.880 16.086 6.408 1.00 0.00 78 LYS A O 2
ATOM 2559 N N . LYS A 1 79 ? 5.163 17.927 5.320 1.00 0.00 79 LYS A N 2
ATOM 2560 C CA . LYS A 1 79 ? 3.810 17.861 5.860 1.00 0.00 79 LYS A CA 2
ATOM 2561 C C . LYS A 1 79 ? 3.155 16.541 5.459 1.00 0.00 79 LYS A C 2
ATOM 2562 O O . LYS A 1 79 ? 2.410 15.947 6.241 1.00 0.00 79 LYS A O 2
ATOM 2581 N N . LYS A 1 80 ? 3.456 16.097 4.231 1.00 0.00 80 LYS A N 2
ATOM 2582 C CA . LYS A 1 80 ? 2.944 14.834 3.706 1.00 0.00 80 LYS A CA 2
ATOM 2583 C C . LYS A 1 80 ? 1.421 14.818 3.740 1.00 0.00 80 LYS A C 2
ATOM 2584 O O . LYS A 1 80 ? 0.791 15.875 3.638 1.00 0.00 80 LYS A O 2
ATOM 2603 N N . ALA A 1 81 ? 0.815 13.650 3.851 1.00 0.00 81 ALA A N 2
ATOM 2604 C CA . ALA A 1 81 ? -0.632 13.591 3.859 1.00 0.00 81 ALA A CA 2
ATOM 2605 C C . ALA A 1 81 ? -1.176 13.037 5.172 1.00 0.00 81 ALA A C 2
ATOM 2606 O O . ALA A 1 81 ? -1.335 13.780 6.140 1.00 0.00 81 ALA A O 2
ATOM 2613 N N . THR A 1 82 ? -1.437 11.731 5.190 1.00 0.00 82 THR A N 2
ATOM 2614 C CA . THR A 1 82 ? -2.088 11.052 6.310 1.00 0.00 82 THR A CA 2
ATOM 2615 C C . THR A 1 82 ? -2.578 9.679 5.823 1.00 0.00 82 THR A C 2
ATOM 2616 O O . THR A 1 82 ? -1.872 9.009 5.073 1.00 0.00 82 THR A O 2
ATOM 2627 N N . PHE A 1 83 ? -3.767 9.255 6.241 1.00 0.00 83 PHE A N 2
ATOM 2628 C CA . PHE A 1 83 ? -4.372 8.033 5.717 1.00 0.00 83 PHE A CA 2
ATOM 2629 C C . PHE A 1 83 ? -4.515 8.114 4.193 1.00 0.00 83 PHE A C 2
ATOM 2630 O O . PHE A 1 83 ? -4.378 7.108 3.492 1.00 0.00 83 PHE A O 2
ATOM 2647 N N . ASP A 1 84 ? -4.789 9.322 3.693 1.00 0.00 84 ASP A N 2
ATOM 2648 C CA . ASP A 1 84 ? -4.868 9.568 2.252 1.00 0.00 84 ASP A CA 2
ATOM 2649 C C . ASP A 1 84 ? -3.584 9.107 1.575 1.00 0.00 84 ASP A C 2
ATOM 2650 O O . ASP A 1 84 ? -3.617 8.361 0.605 1.00 0.00 84 ASP A O 2
ATOM 2659 N N . GLU A 1 85 ? -2.467 9.548 2.136 1.00 0.00 85 GLU A N 2
ATOM 2660 C CA . GLU A 1 85 ? -1.127 9.161 1.695 1.00 0.00 85 GLU A CA 2
ATOM 2661 C C . GLU A 1 85 ? -1.046 7.657 1.441 1.00 0.00 85 GLU A C 2
ATOM 2662 O O . GLU A 1 85 ? -0.687 7.219 0.350 1.00 0.00 85 GLU A O 2
ATOM 2674 N N . THR A 1 86 ? -1.434 6.879 2.444 1.00 0.00 86 THR A N 2
ATOM 2675 C CA . THR A 1 86 ? -1.368 5.426 2.375 1.00 0.00 86 THR A CA 2
ATOM 2676 C C . THR A 1 86 ? -2.237 4.865 1.245 1.00 0.00 86 THR A C 2
ATOM 2677 O O . THR A 1 86 ? -1.760 4.093 0.405 1.00 0.00 86 THR A O 2
ATOM 2688 N N . LYS A 1 87 ? -3.509 5.262 1.215 1.00 0.00 87 LYS A N 2
ATOM 2689 C CA . LYS A 1 87 ? -4.445 4.723 0.232 1.00 0.00 87 LYS A CA 2
ATOM 2690 C C . LYS A 1 87 ? -4.089 5.186 -1.179 1.00 0.00 87 LYS A C 2
ATOM 2691 O O . LYS A 1 87 ? -4.346 4.478 -2.156 1.00 0.00 87 LYS A O 2
ATOM 2710 N N . LYS A 1 88 ? -3.490 6.365 -1.281 1.00 0.00 88 LYS A N 2
ATOM 2711 C CA . LYS A 1 88 ? -3.050 6.883 -2.564 1.00 0.00 88 LYS A CA 2
ATOM 2712 C C . LYS A 1 88 ? -1.942 6.010 -3.146 1.00 0.00 88 LYS A C 2
ATOM 2713 O O . LYS A 1 88 ? -1.986 5.652 -4.322 1.00 0.00 88 LYS A O 2
ATOM 2732 N N . VAL A 1 89 ? -0.958 5.662 -2.315 1.00 0.00 89 VAL A N 2
ATOM 2733 C CA . VAL A 1 89 ? 0.177 4.859 -2.772 1.00 0.00 89 VAL A CA 2
ATOM 2734 C C . VAL A 1 89 ? -0.297 3.534 -3.349 1.00 0.00 89 VAL A C 2
ATOM 2735 O O . VAL A 1 89 ? 0.083 3.166 -4.461 1.00 0.00 89 VAL A O 2
ATOM 2748 N N . LEU A 1 90 ? -1.136 2.827 -2.590 1.00 0.00 90 LEU A N 2
ATOM 2749 C CA . LEU A 1 90 ? -1.649 1.530 -3.026 1.00 0.00 90 LEU A CA 2
ATOM 2750 C C . LEU A 1 90 ? -2.385 1.649 -4.357 1.00 0.00 90 LEU A C 2
ATOM 2751 O O . LEU A 1 90 ? -2.302 0.757 -5.201 1.00 0.00 90 LEU A O 2
ATOM 2767 N N . ALA A 1 91 ? -3.091 2.756 -4.542 1.00 0.00 91 ALA A N 2
ATOM 2768 C CA . ALA A 1 91 ? -3.834 2.985 -5.770 1.00 0.00 91 ALA A CA 2
ATOM 2769 C C . ALA A 1 91 ? -2.895 3.230 -6.949 1.00 0.00 91 ALA A C 2
ATOM 2770 O O . ALA A 1 91 ? -3.129 2.731 -8.045 1.00 0.00 91 ALA A O 2
ATOM 2777 N N . PHE A 1 92 ? -1.823 3.981 -6.713 1.00 0.00 92 PHE A N 2
ATOM 2778 C CA . PHE A 1 92 ? -0.898 4.350 -7.785 1.00 0.00 92 PHE A CA 2
ATOM 2779 C C . PHE A 1 92 ? 0.000 3.185 -8.200 1.00 0.00 92 PHE A C 2
ATOM 2780 O O . PHE A 1 92 ? 0.256 2.991 -9.389 1.00 0.00 92 PHE A O 2
ATOM 2797 N N . VAL A 1 93 ? 0.482 2.411 -7.231 1.00 0.00 93 VAL A N 2
ATOM 2798 C CA . VAL A 1 93 ? 1.327 1.266 -7.533 1.00 0.00 93 VAL A CA 2
ATOM 2799 C C . VAL A 1 93 ? 0.552 0.217 -8.327 1.00 0.00 93 VAL A C 2
ATOM 2800 O O . VAL A 1 93 ? 1.055 -0.333 -9.310 1.00 0.00 93 VAL A O 2
ATOM 2813 N N . ALA A 1 94 ? -0.675 -0.056 -7.893 1.00 0.00 94 ALA A N 2
ATOM 2814 C CA . ALA A 1 94 ? -1.554 -0.973 -8.600 1.00 0.00 94 ALA A CA 2
ATOM 2815 C C . ALA A 1 94 ? -1.930 -0.412 -9.970 1.00 0.00 94 ALA A C 2
ATOM 2816 O O . ALA A 1 94 ? -1.991 -1.153 -10.952 1.00 0.00 94 ALA A O 2
ATOM 2823 N N . GLU A 1 95 ? -2.191 0.899 -10.012 1.00 0.00 95 GLU A N 2
ATOM 2824 C CA . GLU A 1 95 ? -2.486 1.605 -11.260 1.00 0.00 95 GLU A CA 2
ATOM 2825 C C . GLU A 1 95 ? -1.438 1.278 -12.316 1.00 0.00 95 GLU A C 2
ATOM 2826 O O . GLU A 1 95 ? -1.757 0.695 -13.345 1.00 0.00 95 GLU A O 2
ATOM 2838 N N . ASP A 1 96 ? -0.184 1.617 -12.028 1.00 0.00 96 ASP A N 2
ATOM 2839 C CA . ASP A 1 96 ? 0.910 1.413 -12.979 1.00 0.00 96 ASP A CA 2
ATOM 2840 C C . ASP A 1 96 ? 1.038 -0.054 -13.386 1.00 0.00 96 ASP A C 2
ATOM 2841 O O . ASP A 1 96 ? 1.255 -0.367 -14.561 1.00 0.00 96 ASP A O 2
ATOM 2850 N N . ARG A 1 97 ? 0.896 -0.948 -12.415 1.00 0.00 97 ARG A N 2
ATOM 2851 C CA . ARG A 1 97 ? 1.083 -2.371 -12.663 1.00 0.00 97 ARG A CA 2
ATOM 2852 C C . ARG A 1 97 ? 0.003 -2.904 -13.597 1.00 0.00 97 ARG A C 2
ATOM 2853 O O . ARG A 1 97 ? 0.302 -3.544 -14.607 1.00 0.00 97 ARG A O 2
ATOM 2874 N N . ALA A 1 98 ? -1.246 -2.611 -13.270 1.00 0.00 98 ALA A N 2
ATOM 2875 C CA . ALA A 1 98 ? -2.375 -3.059 -14.070 1.00 0.00 98 ALA A CA 2
ATOM 2876 C C . ALA A 1 98 ? -2.416 -2.332 -15.405 1.00 0.00 98 ALA A C 2
ATOM 2877 O O . ALA A 1 98 ? -2.787 -2.912 -16.424 1.00 0.00 98 ALA A O 2
ATOM 2884 N N . ARG A 1 99 ? -2.029 -1.064 -15.386 1.00 0.00 99 ARG A N 2
ATOM 2885 C CA . ARG A 1 99 ? -2.038 -0.220 -16.576 1.00 0.00 99 ARG A CA 2
ATOM 2886 C C . ARG A 1 99 ? -1.138 -0.796 -17.660 1.00 0.00 99 ARG A C 2
ATOM 2887 O O . ARG A 1 99 ? -1.466 -0.748 -18.844 1.00 0.00 99 ARG A O 2
ATOM 2908 N N . GLN A 1 100 ? 0.000 -1.339 -17.251 1.00 0.00 100 GLN A N 2
ATOM 2909 C CA . GLN A 1 100 ? 0.933 -1.944 -18.190 1.00 0.00 100 GLN A CA 2
ATOM 2910 C C . GLN A 1 100 ? 0.576 -3.406 -18.452 1.00 0.00 100 GLN A C 2
ATOM 2911 O O . GLN A 1 100 ? 0.970 -3.974 -19.472 1.00 0.00 100 GLN A O 2
ATOM 2925 N N . SER A 1 101 ? -0.180 -4.003 -17.540 1.00 0.00 101 SER A N 2
ATOM 2926 C CA . SER A 1 101 ? -0.574 -5.398 -17.670 1.00 0.00 101 SER A CA 2
ATOM 2927 C C . SER A 1 101 ? -1.770 -5.530 -18.620 1.00 0.00 101 SER A C 2
ATOM 2928 O O . SER A 1 101 ? -1.610 -5.919 -19.778 1.00 0.00 101 SER A O 2
ATOM 2936 N N . LYS A 1 102 ? -2.961 -5.180 -18.139 1.00 0.00 102 LYS A N 2
ATOM 2937 C CA . LYS A 1 102 ? -4.160 -5.197 -18.973 1.00 0.00 102 LYS A CA 2
ATOM 2938 C C . LYS A 1 102 ? -4.485 -3.782 -19.425 1.00 0.00 102 LYS A C 2
ATOM 2939 O O . LYS A 1 102 ? -4.226 -3.405 -20.567 1.00 0.00 102 LYS A O 2
ATOM 2958 N N . LYS A 1 103 ? -5.037 -3.019 -18.485 1.00 0.00 103 LYS A N 2
ATOM 2959 C CA . LYS A 1 103 ? -5.422 -1.617 -18.658 1.00 0.00 103 LYS A CA 2
ATOM 2960 C C . LYS A 1 103 ? -6.177 -1.144 -17.411 1.00 0.00 103 LYS A C 2
ATOM 2961 O O . LYS A 1 103 ? -5.798 -0.144 -16.805 1.00 0.00 103 LYS A O 2
ATOM 2980 N N . PRO A 1 104 ? -7.257 -1.853 -16.996 1.00 0.00 104 PRO A N 2
ATOM 2981 C CA . PRO A 1 104 ? -7.988 -1.512 -15.772 1.00 0.00 104 PRO A CA 2
ATOM 2982 C C . PRO A 1 104 ? -7.201 -1.860 -14.511 1.00 0.00 104 PRO A C 2
ATOM 2983 O O . PRO A 1 104 ? -6.660 -2.959 -14.390 1.00 0.00 104 PRO A O 2
ATOM 2994 N N . ILE A 1 105 ? -7.155 -0.925 -13.574 1.00 0.00 105 ILE A N 2
ATOM 2995 C CA . ILE A 1 105 ? -6.405 -1.104 -12.349 1.00 0.00 105 ILE A CA 2
ATOM 2996 C C . ILE A 1 105 ? -7.130 -2.052 -11.395 1.00 0.00 105 ILE A C 2
ATOM 2997 O O . ILE A 1 105 ? -6.499 -2.863 -10.718 1.00 0.00 105 ILE A O 2
ATOM 3013 N N . GLN A 1 106 ? -8.459 -1.940 -11.352 1.00 0.00 106 GLN A N 2
ATOM 3014 C CA . GLN A 1 106 ? -9.297 -2.771 -10.484 1.00 0.00 106 GLN A CA 2
ATOM 3015 C C . GLN A 1 106 ? -8.991 -4.260 -10.675 1.00 0.00 106 GLN A C 2
ATOM 3016 O O . GLN A 1 106 ? -9.160 -5.061 -9.752 1.00 0.00 106 GLN A O 2
ATOM 3030 N N . ASP A 1 107 ? -8.532 -4.612 -11.874 1.00 0.00 107 ASP A N 2
ATOM 3031 C CA . ASP A 1 107 ? -8.132 -5.982 -12.189 1.00 0.00 107 ASP A CA 2
ATOM 3032 C C . ASP A 1 107 ? -7.007 -6.443 -11.265 1.00 0.00 107 ASP A C 2
ATOM 3033 O O . ASP A 1 107 ? -7.138 -7.444 -10.554 1.00 0.00 107 ASP A O 2
ATOM 3042 N N . GLU A 1 108 ? -5.918 -5.682 -11.253 1.00 0.00 108 GLU A N 2
ATOM 3043 C CA . GLU A 1 108 ? -4.748 -6.030 -10.458 1.00 0.00 108 GLU A CA 2
ATOM 3044 C C . GLU A 1 108 ? -5.072 -5.949 -8.969 1.00 0.00 108 GLU A C 2
ATOM 3045 O O . GLU A 1 108 ? -4.527 -6.704 -8.166 1.00 0.00 108 GLU A O 2
ATOM 3057 N N . LEU A 1 109 ? -5.969 -5.029 -8.609 1.00 0.00 109 LEU A N 2
ATOM 3058 C CA . LEU A 1 109 ? -6.422 -4.901 -7.227 1.00 0.00 109 LEU A CA 2
ATOM 3059 C C . LEU A 1 109 ? -6.941 -6.234 -6.709 1.00 0.00 109 LEU A C 2
ATOM 3060 O O . LEU A 1 109 ? -6.512 -6.705 -5.665 1.00 0.00 109 LEU A O 2
ATOM 3076 N N . ASP A 1 110 ? -7.840 -6.845 -7.473 1.00 0.00 110 ASP A N 2
ATOM 3077 C CA . ASP A 1 110 ? -8.480 -8.098 -7.071 1.00 0.00 110 ASP A CA 2
ATOM 3078 C C . ASP A 1 110 ? -7.482 -9.254 -7.080 1.00 0.00 110 ASP A C 2
ATOM 3079 O O . ASP A 1 110 ? -7.641 -10.229 -6.343 1.00 0.00 110 ASP A O 2
ATOM 3088 N N . ALA A 1 111 ? -6.452 -9.144 -7.908 1.00 0.00 111 ALA A N 2
ATOM 3089 C CA . ALA A 1 111 ? -5.380 -10.126 -7.906 1.00 0.00 111 ALA A CA 2
ATOM 3090 C C . ALA A 1 111 ? -4.564 -10.009 -6.622 1.00 0.00 111 ALA A C 2
ATOM 3091 O O . ALA A 1 111 ? -4.238 -11.013 -5.981 1.00 0.00 111 ALA A O 2
ATOM 3098 N N . ILE A 1 112 ? -4.252 -8.775 -6.248 1.00 0.00 112 ILE A N 2
ATOM 3099 C CA . ILE A 1 112 ? -3.534 -8.497 -5.011 1.00 0.00 112 ILE A CA 2
ATOM 3100 C C . ILE A 1 112 ? -4.376 -8.898 -3.802 1.00 0.00 112 ILE A C 2
ATOM 3101 O O . ILE A 1 112 ? -3.905 -9.620 -2.918 1.00 0.00 112 ILE A O 2
ATOM 3117 N N . THR A 1 113 ? -5.624 -8.441 -3.794 1.00 0.00 113 THR A N 2
ATOM 3118 C CA . THR A 1 113 ? -6.543 -8.672 -2.687 1.00 0.00 113 THR A CA 2
ATOM 3119 C C . THR A 1 113 ? -6.757 -10.164 -2.433 1.00 0.00 113 THR A C 2
ATOM 3120 O O . THR A 1 113 ? -6.754 -10.617 -1.285 1.00 0.00 113 THR A O 2
ATOM 3131 N N . GLU A 1 114 ? -6.909 -10.930 -3.510 1.00 0.00 114 GLU A N 2
ATOM 3132 C CA . GLU A 1 114 ? -7.122 -12.368 -3.398 1.00 0.00 114 GLU A CA 2
ATOM 3133 C C . GLU A 1 114 ? -5.895 -13.047 -2.804 1.00 0.00 114 GLU A C 2
ATOM 3134 O O . GLU A 1 114 ? -6.014 -13.880 -1.903 1.00 0.00 114 GLU A O 2
ATOM 3146 N N . LYS A 1 115 ? -4.718 -12.673 -3.301 1.00 0.00 115 LYS A N 2
ATOM 3147 C CA . LYS A 1 115 ? -3.479 -13.330 -2.898 1.00 0.00 115 LYS A CA 2
ATOM 3148 C C . LYS A 1 115 ? -3.281 -13.219 -1.395 1.00 0.00 115 LYS A C 2
ATOM 3149 O O . LYS A 1 115 ? -2.981 -14.204 -0.739 1.00 0.00 115 LYS A O 2
ATOM 3168 N N . LEU A 1 116 ? -3.470 -12.017 -0.863 1.00 0.00 116 LEU A N 2
ATOM 3169 C CA . LEU A 1 116 ? -3.316 -11.767 0.570 1.00 0.00 116 LEU A CA 2
ATOM 3170 C C . LEU A 1 116 ? -4.267 -12.640 1.383 1.00 0.00 116 LEU A C 2
ATOM 3171 O O . LEU A 1 116 ? -3.860 -13.316 2.327 1.00 0.00 116 LEU A O 2
ATOM 3187 N N . ALA A 1 117 ? -5.536 -12.615 0.990 1.00 0.00 117 ALA A N 2
ATOM 3188 C CA . ALA A 1 117 ? -6.594 -13.327 1.698 1.00 0.00 117 ALA A CA 2
ATOM 3189 C C . ALA A 1 117 ? -6.296 -14.818 1.796 1.00 0.00 117 ALA A C 2
ATOM 3190 O O . ALA A 1 117 ? -6.562 -15.449 2.820 1.00 0.00 117 ALA A O 2
ATOM 3197 N N . LYS A 1 118 ? -5.740 -15.371 0.729 1.00 0.00 118 LYS A N 2
ATOM 3198 C CA . LYS A 1 118 ? -5.442 -16.797 0.663 1.00 0.00 118 LYS A CA 2
ATOM 3199 C C . LYS A 1 118 ? -4.035 -17.103 1.176 1.00 0.00 118 LYS A C 2
ATOM 3200 O O . LYS A 1 118 ? -3.689 -18.265 1.388 1.00 0.00 118 LYS A O 2
ATOM 3219 N N . LEU A 1 119 ? -3.220 -16.065 1.347 1.00 0.00 119 LEU A N 2
ATOM 3220 C CA . LEU A 1 119 ? -1.791 -16.240 1.627 1.00 0.00 119 LEU A CA 2
ATOM 3221 C C . LEU A 1 119 ? -1.514 -16.660 3.076 1.00 0.00 119 LEU A C 2
ATOM 3222 O O . LEU A 1 119 ? -0.376 -16.557 3.538 1.00 0.00 119 LEU A O 2
ATOM 3238 N N . GLU A 1 120 ? -2.529 -17.181 3.767 1.00 0.00 120 GLU A N 2
ATOM 3239 C CA . GLU A 1 120 ? -2.414 -17.513 5.190 1.00 0.00 120 GLU A CA 2
ATOM 3240 C C . GLU A 1 120 ? -2.046 -16.276 5.994 1.00 0.00 120 GLU A C 2
ATOM 3241 O O . GLU A 1 120 ? -0.869 -16.008 6.243 1.00 0.00 120 GLU A O 2
ATOM 3253 N N . ASN A 1 18 ? -1.075 -10.842 9.570 1.00 0.00 18 ASN A N 3
ATOM 3254 C CA . ASN A 1 18 ? -1.637 -10.767 8.232 1.00 0.00 18 ASN A CA 3
ATOM 3255 C C . ASN A 1 18 ? -2.981 -10.065 8.288 1.00 0.00 18 ASN A C 3
ATOM 3256 O O . ASN A 1 18 ? -3.955 -10.615 8.808 1.00 0.00 18 ASN A O 3
ATOM 3267 N N . TRP A 1 19 ? -3.013 -8.836 7.800 1.00 0.00 19 TRP A N 3
ATOM 3268 C CA . TRP A 1 19 ? -4.245 -8.081 7.706 1.00 0.00 19 TRP A CA 3
ATOM 3269 C C . TRP A 1 19 ? -5.255 -8.800 6.800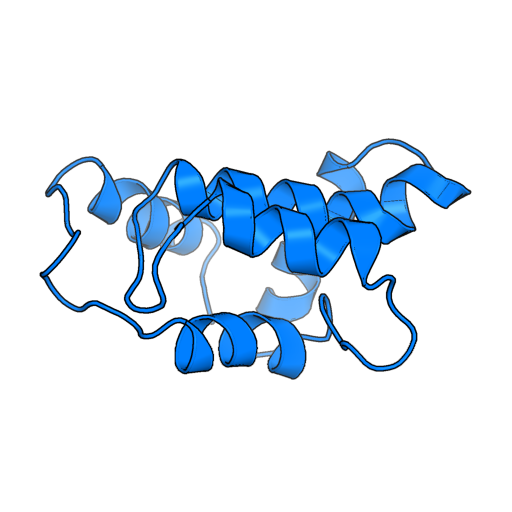 1.00 0.00 19 TRP A C 3
ATOM 3270 O O . TRP A 1 19 ? -4.947 -9.191 5.674 1.00 0.00 19 TRP A O 3
ATOM 3291 N N . ASP A 1 20 ? -6.457 -8.995 7.320 1.00 0.00 20 ASP A N 3
ATOM 3292 C CA . ASP A 1 20 ? -7.481 -9.780 6.630 1.00 0.00 20 ASP A CA 3
ATOM 3293 C C . ASP A 1 20 ? -8.437 -8.876 5.853 1.00 0.00 20 ASP A C 3
ATOM 3294 O O . ASP A 1 20 ? -8.451 -7.674 6.070 1.00 0.00 20 ASP A O 3
ATOM 3303 N N . ASP A 1 21 ? -9.230 -9.485 4.963 1.00 0.00 21 ASP A N 3
ATOM 3304 C CA . ASP A 1 21 ? -10.211 -8.787 4.114 1.00 0.00 21 ASP A CA 3
ATOM 3305 C C . ASP A 1 21 ? -10.865 -7.604 4.822 1.00 0.00 21 ASP A C 3
ATOM 3306 O O . ASP A 1 21 ? -10.723 -6.453 4.401 1.00 0.00 21 ASP A O 3
ATOM 3315 N N . ALA A 1 22 ? -11.566 -7.896 5.904 1.00 0.00 22 ALA A N 3
ATOM 3316 C CA . ALA A 1 22 ? -12.267 -6.873 6.664 1.00 0.00 22 ALA A CA 3
ATOM 3317 C C . ALA A 1 22 ? -11.286 -6.026 7.469 1.00 0.00 22 ALA A C 3
ATOM 3318 O O . ALA A 1 22 ? -11.419 -4.803 7.555 1.00 0.00 22 ALA A O 3
ATOM 3325 N N . ASP A 1 23 ? -10.294 -6.699 8.044 1.00 0.00 23 ASP A N 3
ATOM 3326 C CA . ASP A 1 23 ? -9.276 -6.057 8.878 1.00 0.00 23 ASP A CA 3
ATOM 3327 C C . ASP A 1 23 ? -8.559 -4.925 8.131 1.00 0.00 23 ASP A C 3
ATOM 3328 O O . ASP A 1 23 ? -8.261 -3.879 8.712 1.00 0.00 23 ASP A O 3
ATOM 3337 N N . VAL A 1 24 ? -8.288 -5.145 6.847 1.00 0.00 24 VAL A N 3
ATOM 3338 C CA . VAL A 1 24 ? -7.634 -4.147 6.000 1.00 0.00 24 VAL A CA 3
ATOM 3339 C C . VAL A 1 24 ? -8.419 -2.836 5.977 1.00 0.00 24 VAL A C 3
ATOM 3340 O O . VAL A 1 24 ? -7.908 -1.784 6.372 1.00 0.00 24 VAL A O 3
ATOM 3353 N N . LYS A 1 25 ? -9.666 -2.914 5.531 1.00 0.00 25 LYS A N 3
ATOM 3354 C CA . LYS A 1 25 ? -10.477 -1.722 5.319 1.00 0.00 25 LYS A CA 3
ATOM 3355 C C . LYS A 1 25 ? -10.852 -1.035 6.626 1.00 0.00 25 LYS A C 3
ATOM 3356 O O . LYS A 1 25 ? -11.163 0.150 6.624 1.00 0.00 25 LYS A O 3
ATOM 3375 N N . LYS A 1 26 ? -10.828 -1.771 7.734 1.00 0.00 26 LYS A N 3
ATOM 3376 C CA . LYS A 1 26 ? -11.073 -1.175 9.050 1.00 0.00 26 LYS A CA 3
ATOM 3377 C C . LYS A 1 26 ? -10.137 0.009 9.300 1.00 0.00 26 LYS A C 3
ATOM 3378 O O . LYS A 1 26 ? -10.565 1.066 9.763 1.00 0.00 26 LYS A O 3
ATOM 3397 N N . ARG A 1 27 ? -8.863 -0.166 8.975 1.00 0.00 27 ARG A N 3
ATOM 3398 C CA . ARG A 1 27 ? -7.877 0.891 9.167 1.00 0.00 27 ARG A CA 3
ATOM 3399 C C . ARG A 1 27 ? -8.070 2.003 8.147 1.00 0.00 27 ARG A C 3
ATOM 3400 O O . ARG A 1 27 ? -7.988 3.187 8.482 1.00 0.00 27 ARG A O 3
ATOM 3421 N N . TRP A 1 28 ? -8.338 1.612 6.906 1.00 0.00 28 TRP A N 3
ATOM 3422 C CA . TRP A 1 28 ? -8.615 2.565 5.838 1.00 0.00 28 TRP A CA 3
ATOM 3423 C C . TRP A 1 28 ? -9.825 3.426 6.189 1.00 0.00 28 TRP A C 3
ATOM 3424 O O . TRP A 1 28 ? -9.833 4.634 5.950 1.00 0.00 28 TRP A O 3
ATOM 3445 N N . ASP A 1 29 ? -10.836 2.794 6.772 1.00 0.00 29 ASP A N 3
ATOM 3446 C CA . ASP A 1 29 ? -12.051 3.482 7.194 1.00 0.00 29 ASP A CA 3
ATOM 3447 C C . ASP A 1 29 ? -11.744 4.491 8.291 1.00 0.00 29 ASP A C 3
ATOM 3448 O O . ASP A 1 29 ? -12.207 5.624 8.240 1.00 0.00 29 ASP A O 3
ATOM 3457 N N . ALA A 1 30 ? -10.943 4.084 9.268 1.00 0.00 30 ALA A N 3
ATOM 3458 C CA . ALA A 1 30 ? -10.560 4.966 10.367 1.00 0.00 30 ALA A CA 3
ATOM 3459 C C . ALA A 1 30 ? -9.874 6.232 9.852 1.00 0.00 30 ALA A C 3
ATOM 3460 O O . ALA A 1 30 ? -10.254 7.349 10.213 1.00 0.00 30 ALA A O 3
ATOM 3467 N N . PHE A 1 31 ? -8.871 6.052 9.002 1.00 0.00 31 PHE A N 3
ATOM 3468 C CA . PHE A 1 31 ? -8.131 7.166 8.420 1.00 0.00 31 PHE A CA 3
ATOM 3469 C C . PHE A 1 31 ? -8.989 7.994 7.455 1.00 0.00 31 PHE A C 3
ATOM 3470 O O . PHE A 1 31 ? -8.613 9.102 7.081 1.00 0.00 31 PHE A O 3
ATOM 3487 N N . THR A 1 32 ? -10.130 7.463 7.042 1.00 0.00 32 THR A N 3
ATOM 3488 C CA . THR A 1 32 ? -11.026 8.201 6.156 1.00 0.00 32 THR A CA 3
ATOM 3489 C C . THR A 1 32 ? -12.130 8.900 6.951 1.00 0.00 32 THR A C 3
ATOM 3490 O O . THR A 1 32 ? -12.338 10.106 6.819 1.00 0.00 32 THR A O 3
ATOM 3501 N N . LYS A 1 33 ? -12.810 8.131 7.792 1.00 0.00 33 LYS A N 3
ATOM 3502 C CA . LYS A 1 33 ? -13.940 8.616 8.575 1.00 0.00 33 LYS A CA 3
ATOM 3503 C C . LYS A 1 33 ? -13.494 9.670 9.580 1.00 0.00 33 LYS A C 3
ATOM 3504 O O . LYS A 1 33 ? -14.041 10.772 9.634 1.00 0.00 33 LYS A O 3
ATOM 3523 N N . PHE A 1 34 ? -12.498 9.312 10.374 1.00 0.00 34 PHE A N 3
ATOM 3524 C CA . PHE A 1 34 ? -11.964 10.194 11.393 1.00 0.00 34 PHE A CA 3
ATOM 3525 C C . PHE A 1 34 ? -10.848 11.053 10.817 1.00 0.00 34 PHE A C 3
ATOM 3526 O O . PHE A 1 34 ? -10.648 12.198 11.219 1.00 0.00 34 PHE A O 3
ATOM 3543 N N . GLY A 1 35 ? -10.109 10.467 9.892 1.00 0.00 35 GLY A N 3
ATOM 3544 C CA . GLY A 1 35 ? -8.895 11.079 9.398 1.00 0.00 35 GLY A CA 3
ATOM 3545 C C . GLY A 1 35 ? -7.710 10.267 9.859 1.00 0.00 35 GLY A C 3
ATOM 3546 O O . GLY A 1 35 ? -6.678 10.203 9.192 1.00 0.00 35 GLY A O 3
ATOM 3550 N N . ALA A 1 36 ? -7.920 9.623 11.005 1.00 0.00 36 ALA A N 3
ATOM 3551 C CA . ALA A 1 36 ? -6.986 8.699 11.622 1.00 0.00 36 ALA A CA 3
ATOM 3552 C C . ALA A 1 36 ? -7.532 8.337 12.989 1.00 0.00 36 ALA A C 3
ATOM 3553 O O . ALA A 1 36 ? -7.916 9.224 13.749 1.00 0.00 36 ALA A O 3
ATOM 3560 N N . ALA A 1 37 ? -7.599 7.046 13.282 1.00 0.00 37 ALA A N 3
ATOM 3561 C CA . ALA A 1 37 ? -8.196 6.568 14.526 1.00 0.00 37 ALA A CA 3
ATOM 3562 C C . ALA A 1 37 ? -7.596 7.267 15.740 1.00 0.00 37 ALA A C 3
ATOM 3563 O O . ALA A 1 37 ? -8.304 7.902 16.517 1.00 0.00 37 ALA A O 3
ATOM 3570 N N . THR A 1 38 ? -6.288 7.154 15.893 1.00 0.00 38 THR A N 3
ATOM 3571 C CA . THR A 1 38 ? -5.600 7.764 17.017 1.00 0.00 38 THR A CA 3
ATOM 3572 C C . THR A 1 38 ? -4.115 7.929 16.694 1.00 0.00 38 THR A C 3
ATOM 3573 O O . THR A 1 38 ? -3.276 8.089 17.582 1.00 0.00 38 THR A O 3
ATOM 3584 N N . ALA A 1 39 ? -3.800 7.928 15.407 1.00 0.00 39 ALA A N 3
ATOM 3585 C CA . ALA A 1 39 ? -2.414 7.904 14.969 1.00 0.00 39 ALA A CA 3
ATOM 3586 C C . ALA A 1 39 ? -2.119 9.009 13.964 1.00 0.00 39 ALA A C 3
ATOM 3587 O O . ALA A 1 39 ? -2.505 8.917 12.801 1.00 0.00 39 ALA A O 3
ATOM 3594 N N . THR A 1 40 ? -1.451 10.060 14.419 1.00 0.00 40 THR A N 3
ATOM 3595 C CA . THR A 1 40 ? -0.971 11.097 13.518 1.00 0.00 40 THR A CA 3
ATOM 3596 C C . THR A 1 40 ? 0.494 10.831 13.168 1.00 0.00 40 THR A C 3
ATOM 3597 O O . THR A 1 40 ? 1.119 11.566 12.395 1.00 0.00 40 THR A O 3
ATOM 3608 N N . GLU A 1 41 ? 1.030 9.765 13.747 1.00 0.00 41 GLU A N 3
ATOM 3609 C CA . GLU A 1 41 ? 2.408 9.377 13.515 1.00 0.00 41 GLU A CA 3
ATOM 3610 C C . GLU A 1 41 ? 2.467 8.245 12.496 1.00 0.00 41 GLU A C 3
ATOM 3611 O O . GLU A 1 41 ? 2.282 7.075 12.832 1.00 0.00 41 GLU A O 3
ATOM 3623 N N . MET A 1 42 ? 2.689 8.605 11.243 1.00 0.00 42 MET A N 3
ATOM 3624 C CA . MET A 1 42 ? 2.812 7.626 10.179 1.00 0.00 42 MET A CA 3
ATOM 3625 C C . MET A 1 42 ? 4.182 7.751 9.533 1.00 0.00 42 MET A C 3
ATOM 3626 O O . MET A 1 42 ? 4.401 8.623 8.696 1.00 0.00 42 MET A O 3
ATOM 3640 N N . THR A 1 43 ? 5.111 6.909 9.963 1.00 0.00 43 THR A N 3
ATOM 3641 C CA . THR A 1 43 ? 6.480 6.966 9.474 1.00 0.00 43 THR A CA 3
ATOM 3642 C C . THR A 1 43 ? 6.582 6.433 8.049 1.00 0.00 43 THR A C 3
ATOM 3643 O O . THR A 1 43 ? 6.192 5.298 7.761 1.00 0.00 43 THR A O 3
ATOM 3654 N N . GLY A 1 44 ? 7.117 7.261 7.163 1.00 0.00 44 GLY A N 3
ATOM 3655 C CA . GLY A 1 44 ? 7.185 6.912 5.762 1.00 0.00 44 GLY A CA 3
ATOM 3656 C C . GLY A 1 44 ? 8.190 5.816 5.477 1.00 0.00 44 GLY A C 3
ATOM 3657 O O . GLY A 1 44 ? 8.075 5.117 4.474 1.00 0.00 44 GLY A O 3
ATOM 3661 N N . LYS A 1 45 ? 9.176 5.654 6.354 1.00 0.00 45 LYS A N 3
ATOM 3662 C CA . LYS A 1 45 ? 10.154 4.588 6.194 1.00 0.00 45 LYS A CA 3
ATOM 3663 C C . LYS A 1 45 ? 9.489 3.234 6.425 1.00 0.00 45 LYS A C 3
ATOM 3664 O O . LYS A 1 45 ? 9.781 2.257 5.737 1.00 0.00 45 LYS A O 3
ATOM 3683 N N . ASN A 1 46 ? 8.581 3.186 7.393 1.00 0.00 46 ASN A N 3
ATOM 3684 C CA . ASN A 1 46 ? 7.839 1.964 7.671 1.00 0.00 46 ASN A CA 3
ATOM 3685 C C . ASN A 1 46 ? 6.895 1.685 6.510 1.00 0.00 46 ASN A C 3
ATOM 3686 O O . ASN A 1 46 ? 6.723 0.545 6.089 1.00 0.00 46 ASN A O 3
ATOM 3697 N N . PHE A 1 47 ? 6.313 2.753 5.976 1.00 0.00 47 PHE A N 3
ATOM 3698 C CA . PHE A 1 47 ? 5.425 2.655 4.825 1.00 0.00 47 PHE A CA 3
ATOM 3699 C C . PHE A 1 47 ? 6.202 2.184 3.596 1.00 0.00 47 PHE A C 3
ATOM 3700 O O . PHE A 1 47 ? 5.722 1.353 2.828 1.00 0.00 47 PHE A O 3
ATOM 3717 N N . ASP A 1 48 ? 7.412 2.712 3.429 1.00 0.00 48 ASP A N 3
ATOM 3718 C CA . ASP A 1 48 ? 8.306 2.293 2.348 1.00 0.00 48 ASP A CA 3
ATOM 3719 C C . ASP A 1 48 ? 8.593 0.802 2.449 1.00 0.00 48 ASP A C 3
ATOM 3720 O O . ASP A 1 48 ? 8.638 0.098 1.447 1.00 0.00 48 ASP A O 3
ATOM 3729 N N . LYS A 1 49 ? 8.732 0.325 3.675 1.00 0.00 49 LYS A N 3
ATOM 3730 C CA . LYS A 1 49 ? 9.017 -1.077 3.934 1.00 0.00 49 LYS A CA 3
ATOM 3731 C C . LYS A 1 49 ? 7.765 -1.908 3.710 1.00 0.00 49 LYS A C 3
ATOM 3732 O O . LYS A 1 49 ? 7.811 -2.959 3.076 1.00 0.00 49 LYS A O 3
ATOM 3751 N N . TRP A 1 50 ? 6.651 -1.420 4.241 1.00 0.00 50 TRP A N 3
ATOM 3752 C CA . TRP A 1 50 ? 5.344 -2.036 4.043 1.00 0.00 50 TRP A CA 3
ATOM 3753 C C . TRP A 1 50 ? 5.081 -2.253 2.554 1.00 0.00 50 TRP A C 3
ATOM 3754 O O . TRP A 1 50 ? 4.430 -3.223 2.159 1.00 0.00 50 TRP A O 3
ATOM 3775 N N . LEU A 1 51 ? 5.613 -1.357 1.730 1.00 0.00 51 LEU A N 3
ATOM 3776 C CA . LEU A 1 51 ? 5.415 -1.448 0.286 1.00 0.00 51 LEU A CA 3
ATOM 3777 C C . LEU A 1 51 ? 6.541 -2.226 -0.396 1.00 0.00 51 LEU A C 3
ATOM 3778 O O . LEU A 1 51 ? 6.300 -2.962 -1.359 1.00 0.00 51 LEU A O 3
ATOM 3794 N N . LYS A 1 52 ? 7.760 -2.064 0.099 1.00 0.00 52 LYS A N 3
ATOM 3795 C CA . LYS A 1 52 ? 8.922 -2.713 -0.499 1.00 0.00 52 LYS A CA 3
ATOM 3796 C C . LYS A 1 52 ? 8.933 -4.206 -0.202 1.00 0.00 52 LYS A C 3
ATOM 3797 O O . LYS A 1 52 ? 9.181 -5.023 -1.091 1.00 0.00 52 LYS A O 3
ATOM 3816 N N . ASP A 1 53 ? 8.655 -4.555 1.046 1.00 0.00 53 ASP A N 3
ATOM 3817 C CA . ASP A 1 53 ? 8.603 -5.952 1.466 1.00 0.00 53 ASP A CA 3
ATOM 3818 C C . ASP A 1 53 ? 7.478 -6.681 0.745 1.00 0.00 53 ASP A C 3
ATOM 3819 O O . ASP A 1 53 ? 7.591 -7.865 0.429 1.00 0.00 53 ASP A O 3
ATOM 3828 N N . ALA A 1 54 ? 6.401 -5.951 0.476 1.00 0.00 54 ALA A N 3
ATOM 3829 C CA . ALA A 1 54 ? 5.261 -6.489 -0.254 1.00 0.00 54 ALA A CA 3
ATOM 3830 C C . ALA A 1 54 ? 5.622 -6.762 -1.712 1.00 0.00 54 ALA A C 3
ATOM 3831 O O . ALA A 1 54 ? 5.060 -7.652 -2.347 1.00 0.00 54 ALA A O 3
ATOM 3838 N N . GLY A 1 55 ? 6.553 -5.981 -2.241 1.00 0.00 55 GLY A N 3
ATOM 3839 C CA . GLY A 1 55 ? 6.993 -6.174 -3.610 1.00 0.00 55 GLY A CA 3
ATOM 3840 C C . GLY A 1 55 ? 6.316 -5.224 -4.572 1.00 0.00 55 GLY A C 3
ATOM 3841 O O . GLY A 1 55 ? 6.620 -5.215 -5.765 1.00 0.00 55 GLY A O 3
ATOM 3845 N N . VAL A 1 56 ? 5.402 -4.414 -4.052 1.00 0.00 56 VAL A N 3
ATOM 3846 C CA . VAL A 1 56 ? 4.682 -3.450 -4.870 1.00 0.00 56 VAL A CA 3
ATOM 3847 C C . VAL A 1 56 ? 5.585 -2.260 -5.164 1.00 0.00 56 VAL A C 3
ATOM 3848 O O . VAL A 1 56 ? 5.672 -1.786 -6.296 1.00 0.00 56 VAL A O 3
ATOM 3861 N N . LEU A 1 57 ? 6.269 -1.798 -4.131 1.00 0.00 57 LEU A N 3
ATOM 3862 C CA . LEU A 1 57 ? 7.264 -0.753 -4.277 1.00 0.00 57 LEU A CA 3
ATOM 3863 C C . LEU A 1 57 ? 8.644 -1.362 -4.109 1.00 0.00 57 LEU A C 3
ATOM 3864 O O . LEU A 1 57 ? 9.200 -1.367 -3.020 1.00 0.00 57 LEU A O 3
ATOM 3880 N N . ASP A 1 58 ? 9.165 -1.928 -5.190 1.00 0.00 58 ASP A N 3
ATOM 3881 C CA . ASP A 1 58 ? 10.473 -2.572 -5.163 1.00 0.00 58 ASP A CA 3
ATOM 3882 C C . ASP A 1 58 ? 11.540 -1.613 -4.637 1.00 0.00 58 ASP A C 3
ATOM 3883 O O . ASP A 1 58 ? 12.423 -2.011 -3.877 1.00 0.00 58 ASP A O 3
ATOM 3892 N N . ASN A 1 59 ? 11.450 -0.351 -5.067 1.00 0.00 59 ASN A N 3
ATOM 3893 C CA . ASN A 1 59 ? 12.285 0.740 -4.539 1.00 0.00 59 ASN A CA 3
ATOM 3894 C C . ASN A 1 59 ? 13.751 0.608 -4.978 1.00 0.00 59 ASN A C 3
ATOM 3895 O O . ASN A 1 59 ? 14.563 1.499 -4.740 1.00 0.00 59 ASN A O 3
ATOM 3906 N N . LYS A 1 60 ? 14.084 -0.493 -5.634 1.00 0.00 60 LYS A N 3
ATOM 3907 C CA . LYS A 1 60 ? 15.442 -0.726 -6.104 1.00 0.00 60 LYS A CA 3
ATOM 3908 C C . LYS A 1 60 ? 15.490 -0.654 -7.625 1.00 0.00 60 LYS A C 3
ATOM 3909 O O . LYS A 1 60 ? 16.265 0.108 -8.203 1.00 0.00 60 LYS A O 3
ATOM 3928 N N . ALA A 1 61 ? 14.645 -1.452 -8.258 1.00 0.00 61 ALA A N 3
ATOM 3929 C CA . ALA A 1 61 ? 14.569 -1.514 -9.713 1.00 0.00 61 ALA A CA 3
ATOM 3930 C C . ALA A 1 61 ? 13.313 -0.819 -10.237 1.00 0.00 61 ALA A C 3
ATOM 3931 O O . ALA A 1 61 ? 12.881 -1.055 -11.367 1.00 0.00 61 ALA A O 3
ATOM 3938 N N . ILE A 1 62 ? 12.730 0.046 -9.416 1.00 0.00 62 ILE A N 3
ATOM 3939 C CA . ILE A 1 62 ? 11.561 0.814 -9.830 1.00 0.00 62 ILE A CA 3
ATOM 3940 C C . ILE A 1 62 ? 11.988 2.121 -10.468 1.00 0.00 62 ILE A C 3
ATOM 3941 O O . ILE A 1 62 ? 12.778 2.881 -9.908 1.00 0.00 62 ILE A O 3
ATOM 3957 N N . THR A 1 63 ? 11.459 2.348 -11.655 1.00 0.00 63 THR A N 3
ATOM 3958 C CA . THR A 1 63 ? 11.781 3.509 -12.449 1.00 0.00 63 THR A CA 3
ATOM 3959 C C . THR A 1 63 ? 11.397 4.806 -11.734 1.00 0.00 63 THR A C 3
ATOM 3960 O O . THR A 1 63 ? 10.386 4.865 -11.027 1.00 0.00 63 THR A O 3
ATOM 3971 N N . GLY A 1 64 ? 12.214 5.840 -11.929 1.00 0.00 64 GLY A N 3
ATOM 3972 C CA . GLY A 1 64 ? 11.966 7.131 -11.312 1.00 0.00 64 GLY A CA 3
ATOM 3973 C C . GLY A 1 64 ? 10.637 7.731 -11.727 1.00 0.00 64 GLY A C 3
ATOM 3974 O O . GLY A 1 64 ? 10.059 8.532 -10.994 1.00 0.00 64 GLY A O 3
ATOM 3978 N N . THR A 1 65 ? 10.152 7.333 -12.901 1.00 0.00 65 THR A N 3
ATOM 3979 C CA . THR A 1 65 ? 8.855 7.777 -13.397 1.00 0.00 65 THR A CA 3
ATOM 3980 C C . THR A 1 65 ? 7.751 7.454 -12.389 1.00 0.00 65 THR A C 3
ATOM 3981 O O . THR A 1 65 ? 6.859 8.262 -12.141 1.00 0.00 65 THR A O 3
ATOM 3992 N N . MET A 1 66 ? 7.837 6.275 -11.792 1.00 0.00 66 MET A N 3
ATOM 3993 C CA . MET A 1 66 ? 6.834 5.832 -10.835 1.00 0.00 66 MET A CA 3
ATOM 3994 C C . MET A 1 66 ? 7.145 6.352 -9.437 1.00 0.00 66 MET A C 3
ATOM 3995 O O . MET A 1 66 ? 6.350 7.086 -8.857 1.00 0.00 66 MET A O 3
ATOM 4009 N N . THR A 1 67 ? 8.315 5.995 -8.915 1.00 0.00 67 THR A N 3
ATOM 4010 C CA . THR A 1 67 ? 8.664 6.319 -7.532 1.00 0.00 67 THR A CA 3
ATOM 4011 C C . THR A 1 67 ? 8.823 7.827 -7.330 1.00 0.00 67 THR A C 3
ATOM 4012 O O . THR A 1 67 ? 8.299 8.387 -6.364 1.00 0.00 67 THR A O 3
ATOM 4023 N N . GLY A 1 68 ? 9.507 8.487 -8.256 1.00 0.00 68 GLY A N 3
ATOM 4024 C CA . GLY A 1 68 ? 9.782 9.902 -8.109 1.00 0.00 68 GLY A CA 3
ATOM 4025 C C . GLY A 1 68 ? 8.520 10.738 -8.107 1.00 0.00 68 GLY A C 3
ATOM 4026 O O . GLY A 1 68 ? 8.316 11.559 -7.211 1.00 0.00 68 GLY A O 3
ATOM 4030 N N . ILE A 1 69 ? 7.661 10.518 -9.092 1.00 0.00 69 ILE A N 3
ATOM 4031 C CA . ILE A 1 69 ? 6.427 11.280 -9.204 1.00 0.00 69 ILE A CA 3
ATOM 4032 C C . ILE A 1 69 ? 5.474 10.935 -8.058 1.00 0.00 69 ILE A C 3
ATOM 4033 O O . ILE A 1 69 ? 4.834 11.822 -7.490 1.00 0.00 69 ILE A O 3
ATOM 4049 N N . ALA A 1 70 ? 5.404 9.652 -7.706 1.00 0.00 70 ALA A N 3
ATOM 4050 C CA . ALA A 1 70 ? 4.532 9.200 -6.623 1.00 0.00 70 ALA A CA 3
ATOM 4051 C C . ALA A 1 70 ? 4.834 9.947 -5.333 1.00 0.00 70 ALA A C 3
ATOM 4052 O O . ALA A 1 70 ? 3.952 10.585 -4.750 1.00 0.00 70 ALA A O 3
ATOM 4059 N N . PHE A 1 71 ? 6.088 9.879 -4.901 1.00 0.00 71 PHE A N 3
ATOM 4060 C CA . PHE A 1 71 ? 6.505 10.541 -3.677 1.00 0.00 71 PHE A CA 3
ATOM 4061 C C . PHE A 1 71 ? 6.314 12.048 -3.772 1.00 0.00 71 PHE A C 3
ATOM 4062 O O . PHE A 1 71 ? 5.799 12.657 -2.854 1.00 0.00 71 PHE A O 3
ATOM 4079 N N . SER A 1 72 ? 6.690 12.647 -4.891 1.00 0.00 72 SER A N 3
ATOM 4080 C CA . SER A 1 72 ? 6.528 14.086 -5.069 1.00 0.00 72 SER A CA 3
ATOM 4081 C C . SER A 1 72 ? 5.065 14.521 -4.899 1.00 0.00 72 SER A C 3
ATOM 4082 O O . SER A 1 72 ? 4.792 15.655 -4.503 1.00 0.00 72 SER A O 3
ATOM 4090 N N . LYS A 1 73 ? 4.128 13.623 -5.188 1.00 0.00 73 LYS A N 3
ATOM 4091 C CA . LYS A 1 73 ? 2.712 13.931 -5.049 1.00 0.00 73 LYS A CA 3
ATOM 4092 C C . LYS A 1 73 ? 2.227 13.742 -3.610 1.00 0.00 73 LYS A C 3
ATOM 4093 O O . LYS A 1 73 ? 1.291 14.412 -3.176 1.00 0.00 73 LYS A O 3
ATOM 4112 N N . VAL A 1 74 ? 2.854 12.830 -2.876 1.00 0.00 74 VAL A N 3
ATOM 4113 C CA . VAL A 1 74 ? 2.413 12.496 -1.527 1.00 0.00 74 VAL A CA 3
ATOM 4114 C C . VAL A 1 74 ? 3.259 13.195 -0.456 1.00 0.00 74 VAL A C 3
ATOM 4115 O O . VAL A 1 74 ? 2.729 13.675 0.548 1.00 0.00 74 VAL A O 3
ATOM 4128 N N . THR A 1 75 ? 4.560 13.258 -0.700 1.00 0.00 75 THR A N 3
ATOM 4129 C CA . THR A 1 75 ? 5.529 13.878 0.191 1.00 0.00 75 THR A CA 3
ATOM 4130 C C . THR A 1 75 ? 6.938 13.629 -0.356 1.00 0.00 75 THR A C 3
ATOM 4131 O O . THR A 1 75 ? 7.397 12.488 -0.414 1.00 0.00 75 THR A O 3
ATOM 4142 N N . GLY A 1 76 ? 7.579 14.697 -0.832 1.00 0.00 76 GLY A N 3
ATOM 4143 C CA . GLY A 1 76 ? 8.942 14.601 -1.336 1.00 0.00 76 GLY A CA 3
ATOM 4144 C C . GLY A 1 76 ? 9.854 13.788 -0.431 1.00 0.00 76 GLY A C 3
ATOM 4145 O O . GLY A 1 76 ? 10.398 12.768 -0.860 1.00 0.00 76 GLY A O 3
ATOM 4149 N N . PRO A 1 77 ? 10.061 14.221 0.824 1.00 0.00 77 PRO A N 3
ATOM 4150 C CA . PRO A 1 77 ? 10.803 13.439 1.812 1.00 0.00 77 PRO A CA 3
ATOM 4151 C C . PRO A 1 77 ? 10.001 12.232 2.297 1.00 0.00 77 PRO A C 3
ATOM 4152 O O . PRO A 1 77 ? 8.813 12.348 2.604 1.00 0.00 77 PRO A O 3
ATOM 4163 N N . LYS A 1 78 ? 10.661 11.081 2.382 1.00 0.00 78 LYS A N 3
ATOM 4164 C CA . LYS A 1 78 ? 10.021 9.845 2.827 1.00 0.00 78 LYS A CA 3
ATOM 4165 C C . LYS A 1 78 ? 9.709 9.877 4.322 1.00 0.00 78 LYS A C 3
ATOM 4166 O O . LYS A 1 78 ? 9.038 8.986 4.822 1.00 0.00 78 LYS A O 3
ATOM 4185 N N . LYS A 1 79 ? 10.253 10.880 5.020 1.00 0.00 79 LYS A N 3
ATOM 4186 C CA . LYS A 1 79 ? 10.100 11.032 6.477 1.00 0.00 79 LYS A CA 3
ATOM 4187 C C . LYS A 1 79 ? 8.730 10.580 6.991 1.00 0.00 79 LYS A C 3
ATOM 4188 O O . LYS A 1 79 ? 8.630 9.579 7.703 1.00 0.00 79 LYS A O 3
ATOM 4207 N N . LYS A 1 80 ? 7.685 11.324 6.638 1.00 0.00 80 LYS A N 3
ATOM 4208 C CA . LYS A 1 80 ? 6.326 11.005 7.064 1.00 0.00 80 LYS A CA 3
ATOM 4209 C C . LYS A 1 80 ? 5.336 11.954 6.407 1.00 0.00 80 LYS A C 3
ATOM 4210 O O . LYS A 1 80 ? 5.713 13.045 5.975 1.00 0.00 80 LYS A O 3
ATOM 4229 N N . ALA A 1 81 ? 4.080 11.535 6.329 1.00 0.00 81 ALA A N 3
ATOM 4230 C CA . ALA A 1 81 ? 3.025 12.400 5.828 1.00 0.00 81 ALA A CA 3
ATOM 4231 C C . ALA A 1 81 ? 1.697 12.127 6.535 1.00 0.00 81 ALA A C 3
ATOM 4232 O O . ALA A 1 81 ? 1.437 12.682 7.605 1.00 0.00 81 ALA A O 3
ATOM 4239 N N . THR A 1 82 ? 0.875 11.250 5.959 1.00 0.00 82 THR A N 3
ATOM 4240 C CA . THR A 1 82 ? -0.471 10.998 6.471 1.00 0.00 82 THR A CA 3
ATOM 4241 C C . THR A 1 82 ? -1.241 10.093 5.502 1.00 0.00 82 THR A C 3
ATOM 4242 O O . THR A 1 82 ? -0.688 9.642 4.503 1.00 0.00 82 THR A O 3
ATOM 4253 N N . PHE A 1 83 ? -2.515 9.846 5.796 1.00 0.00 83 PHE A N 3
ATOM 4254 C CA . PHE A 1 83 ? -3.349 8.984 4.966 1.00 0.00 83 PHE A CA 3
ATOM 4255 C C . PHE A 1 83 ? -3.519 9.563 3.565 1.00 0.00 83 PHE A C 3
ATOM 4256 O O . PHE A 1 83 ? -3.640 8.817 2.598 1.00 0.00 83 PHE A O 3
ATOM 4273 N N . ASP A 1 84 ? -3.542 10.892 3.467 1.00 0.00 84 ASP A N 3
ATOM 4274 C CA . ASP A 1 84 ? -3.601 11.565 2.167 1.00 0.00 84 ASP A CA 3
ATOM 4275 C C . ASP A 1 84 ? -2.475 11.058 1.275 1.00 0.00 84 ASP A C 3
ATOM 4276 O O . ASP A 1 84 ? -2.676 10.748 0.100 1.00 0.00 84 ASP A O 3
ATOM 4285 N N . GLU A 1 85 ? -1.296 10.950 1.867 1.00 0.00 85 GLU A N 3
ATOM 4286 C CA . GLU A 1 85 ? -0.154 10.326 1.225 1.00 0.00 85 GLU A CA 3
ATOM 4287 C C . GLU A 1 85 ? -0.484 8.883 0.862 1.00 0.00 85 GLU A C 3
ATOM 4288 O O . GLU A 1 85 ? -0.516 8.527 -0.310 1.00 0.00 85 GLU A O 3
ATOM 4300 N N . THR A 1 86 ? -0.784 8.091 1.882 1.00 0.00 86 THR A N 3
ATOM 4301 C CA . THR A 1 86 ? -1.019 6.661 1.741 1.00 0.00 86 THR A CA 3
ATOM 4302 C C . THR A 1 86 ? -2.021 6.332 0.629 1.00 0.00 86 THR A C 3
ATOM 4303 O O . THR A 1 86 ? -1.756 5.479 -0.225 1.00 0.00 86 THR A O 3
ATOM 4314 N N . LYS A 1 87 ? -3.161 7.019 0.625 1.00 0.00 87 LYS A N 3
ATOM 4315 C CA . LYS A 1 87 ? -4.199 6.761 -0.368 1.00 0.00 87 LYS A CA 3
ATOM 4316 C C . LYS A 1 87 ? -3.703 7.106 -1.769 1.00 0.00 87 LYS A C 3
ATOM 4317 O O . LYS A 1 87 ? -4.029 6.415 -2.733 1.00 0.00 87 LYS A O 3
ATOM 4336 N N . LYS A 1 88 ? -2.904 8.161 -1.880 1.00 0.00 88 LYS A N 3
ATOM 4337 C CA . LYS A 1 88 ? -2.354 8.553 -3.165 1.00 0.00 88 LYS A CA 3
ATOM 4338 C C . LYS A 1 88 ? -1.239 7.606 -3.602 1.00 0.00 88 LYS A C 3
ATOM 4339 O O . LYS A 1 88 ? -1.178 7.224 -4.766 1.00 0.00 88 LYS A O 3
ATOM 4358 N N . VAL A 1 89 ? -0.370 7.219 -2.669 1.00 0.00 89 VAL A N 3
ATOM 4359 C CA . VAL A 1 89 ? 0.743 6.326 -2.985 1.00 0.00 89 VAL A CA 3
ATOM 4360 C C . VAL A 1 89 ? 0.228 5.009 -3.553 1.00 0.00 89 VAL A C 3
ATOM 4361 O O . VAL A 1 89 ? 0.606 4.608 -4.654 1.00 0.00 89 VAL A O 3
ATOM 4374 N N . LEU A 1 90 ? -0.653 4.353 -2.803 1.00 0.00 90 LEU A N 3
ATOM 4375 C CA . LEU A 1 90 ? -1.177 3.057 -3.209 1.00 0.00 90 LEU A CA 3
ATOM 4376 C C . LEU A 1 90 ? -1.907 3.147 -4.543 1.00 0.00 90 LEU A C 3
ATOM 4377 O O . LEU A 1 90 ? -1.703 2.313 -5.426 1.00 0.00 90 LEU A O 3
ATOM 4393 N N . ALA A 1 91 ? -2.739 4.167 -4.693 1.00 0.00 91 ALA A N 3
ATOM 4394 C CA . ALA A 1 91 ? -3.521 4.333 -5.909 1.00 0.00 91 ALA A CA 3
ATOM 4395 C C . ALA A 1 91 ? -2.638 4.680 -7.105 1.00 0.00 91 ALA A C 3
ATOM 4396 O O . ALA A 1 91 ? -2.904 4.246 -8.221 1.00 0.00 91 ALA A O 3
ATOM 4403 N N . PHE A 1 92 ? -1.585 5.454 -6.868 1.00 0.00 92 PHE A N 3
ATOM 4404 C CA . PHE A 1 92 ? -0.677 5.861 -7.936 1.00 0.00 92 PHE A CA 3
ATOM 4405 C C . PHE A 1 92 ? 0.159 4.680 -8.424 1.00 0.00 92 PHE A C 3
ATOM 4406 O O . PHE A 1 92 ? 0.216 4.404 -9.624 1.00 0.00 92 PHE A O 3
ATOM 4423 N N . VAL A 1 93 ? 0.802 3.986 -7.487 1.00 0.00 93 VAL A N 3
ATOM 4424 C CA . VAL A 1 93 ? 1.675 2.866 -7.828 1.00 0.00 93 VAL A CA 3
ATOM 4425 C C . VAL A 1 93 ? 0.895 1.773 -8.546 1.00 0.00 93 VAL A C 3
ATOM 4426 O O . VAL A 1 93 ? 1.341 1.252 -9.568 1.00 0.00 93 VAL A O 3
ATOM 4439 N N . ALA A 1 94 ? -0.277 1.443 -8.013 1.00 0.00 94 ALA A N 3
ATOM 4440 C CA . ALA A 1 94 ? -1.142 0.447 -8.633 1.00 0.00 94 ALA A CA 3
ATOM 4441 C C . ALA A 1 94 ? -1.585 0.902 -10.017 1.00 0.00 94 ALA A C 3
ATOM 4442 O O . ALA A 1 94 ? -1.651 0.104 -10.953 1.00 0.00 94 ALA A O 3
ATOM 4449 N N . GLU A 1 95 ? -1.891 2.193 -10.129 1.00 0.00 95 GLU A N 3
ATOM 4450 C CA . GLU A 1 95 ? -2.391 2.760 -11.372 1.00 0.00 95 GLU A CA 3
ATOM 4451 C C . GLU A 1 95 ? -1.405 2.565 -12.512 1.00 0.00 95 GLU A C 3
ATOM 4452 O O . GLU A 1 95 ? -1.664 1.787 -13.422 1.00 0.00 95 GLU A O 3
ATOM 4464 N N . ASP A 1 96 ? -0.266 3.247 -12.442 1.00 0.00 96 ASP A N 3
ATOM 4465 C CA . ASP A 1 96 ? 0.662 3.301 -13.574 1.00 0.00 96 ASP A CA 3
ATOM 4466 C C . ASP A 1 96 ? 1.244 1.925 -13.884 1.00 0.00 96 ASP A C 3
ATOM 4467 O O . ASP A 1 96 ? 1.497 1.600 -15.046 1.00 0.00 96 ASP A O 3
ATOM 4476 N N . ARG A 1 97 ? 1.431 1.114 -12.843 1.00 0.00 97 ARG A N 3
ATOM 4477 C CA . ARG A 1 97 ? 1.923 -0.252 -13.011 1.00 0.00 97 ARG A CA 3
ATOM 4478 C C . ARG A 1 97 ? 1.017 -1.033 -13.960 1.00 0.00 97 ARG A C 3
ATOM 4479 O O . ARG A 1 97 ? 1.485 -1.646 -14.927 1.00 0.00 97 ARG A O 3
ATOM 4500 N N . ALA A 1 98 ? -0.279 -0.995 -13.688 1.00 0.00 98 ALA A N 3
ATOM 4501 C CA . ALA A 1 98 ? -1.252 -1.644 -14.547 1.00 0.00 98 ALA A CA 3
ATOM 4502 C C . ALA A 1 98 ? -1.449 -0.843 -15.823 1.00 0.00 98 ALA A C 3
ATOM 4503 O O . ALA A 1 98 ? -1.484 -1.397 -16.910 1.00 0.00 98 ALA A O 3
ATOM 4510 N N . ARG A 1 99 ? -1.550 0.465 -15.661 1.00 0.00 99 ARG A N 3
ATOM 4511 C CA . ARG A 1 99 ? -1.791 1.409 -16.754 1.00 0.00 99 ARG A CA 3
ATOM 4512 C C . ARG A 1 99 ? -0.912 1.124 -17.969 1.00 0.00 99 ARG A C 3
ATOM 4513 O O . ARG A 1 99 ? -1.406 1.035 -19.093 1.00 0.00 99 ARG A O 3
ATOM 4534 N N . GLN A 1 100 ? 0.382 0.964 -17.737 1.00 0.00 100 GLN A N 3
ATOM 4535 C CA . GLN A 1 100 ? 1.328 0.743 -18.821 1.00 0.00 100 GLN A CA 3
ATOM 4536 C C . GLN A 1 100 ? 1.210 -0.673 -19.388 1.00 0.00 100 GLN A C 3
ATOM 4537 O O . GLN A 1 100 ? 1.252 -0.873 -20.604 1.00 0.00 100 GLN A O 3
ATOM 4551 N N . SER A 1 101 ? 1.032 -1.647 -18.506 1.00 0.00 101 SER A N 3
ATOM 4552 C CA . SER A 1 101 ? 1.109 -3.051 -18.894 1.00 0.00 101 SER A CA 3
ATOM 4553 C C . SER A 1 101 ? -0.263 -3.637 -19.247 1.00 0.00 101 SER A C 3
ATOM 4554 O O . SER A 1 101 ? -0.490 -4.077 -20.373 1.00 0.00 101 SER A O 3
ATOM 4562 N N . LYS A 1 102 ? -1.172 -3.616 -18.287 1.00 0.00 102 LYS A N 3
ATOM 4563 C CA . LYS A 1 102 ? -2.447 -4.314 -18.402 1.00 0.00 102 LYS A CA 3
ATOM 4564 C C . LYS A 1 102 ? -3.565 -3.386 -18.868 1.00 0.00 102 LYS A C 3
ATOM 4565 O O . LYS A 1 102 ? -4.379 -3.780 -19.702 1.00 0.00 102 LYS A O 3
ATOM 4584 N N . LYS A 1 103 ? -3.561 -2.164 -18.312 1.00 0.00 103 LYS A N 3
ATOM 4585 C CA . LYS A 1 103 ? -4.600 -1.127 -18.486 1.00 0.00 103 LYS A CA 3
ATOM 4586 C C . LYS A 1 103 ? -5.524 -1.023 -17.257 1.00 0.00 103 LYS A C 3
ATOM 4587 O O . LYS A 1 103 ? -5.534 0.017 -16.600 1.00 0.00 103 LYS A O 3
ATOM 4606 N N . PRO A 1 104 ? -6.319 -2.067 -16.908 1.00 0.00 104 PRO A N 3
ATOM 4607 C CA . PRO A 1 104 ? -7.212 -2.001 -15.743 1.00 0.00 104 PRO A CA 3
ATOM 4608 C C . PRO A 1 104 ? -6.462 -1.924 -14.413 1.00 0.00 104 PRO A C 3
ATOM 4609 O O . PRO A 1 104 ? -5.862 -2.903 -13.962 1.00 0.00 104 PRO A O 3
ATOM 4620 N N . ILE A 1 105 ? -6.504 -0.752 -13.793 1.00 0.00 105 ILE A N 3
ATOM 4621 C CA . ILE A 1 105 ? -5.868 -0.535 -12.498 1.00 0.00 105 ILE A CA 3
ATOM 4622 C C . ILE A 1 105 ? -6.579 -1.335 -11.406 1.00 0.00 105 ILE A C 3
ATOM 4623 O O . ILE A 1 105 ? -5.936 -1.914 -10.529 1.00 0.00 105 ILE A O 3
ATOM 4639 N N . GLN A 1 106 ? -7.907 -1.369 -11.466 1.00 0.00 106 GLN A N 3
ATOM 4640 C CA . GLN A 1 106 ? -8.704 -2.049 -10.450 1.00 0.00 106 GLN A CA 3
ATOM 4641 C C . GLN A 1 106 ? -8.300 -3.518 -10.323 1.00 0.00 106 GLN A C 3
ATOM 4642 O O . GLN A 1 106 ? -8.225 -4.052 -9.213 1.00 0.00 106 GLN A O 3
ATOM 4656 N N . ASP A 1 107 ? -8.023 -4.159 -11.453 1.00 0.00 107 ASP A N 3
ATOM 4657 C CA . ASP A 1 107 ? -7.592 -5.555 -11.454 1.00 0.00 107 ASP A CA 3
ATOM 4658 C C . ASP A 1 107 ? -6.228 -5.701 -10.794 1.00 0.00 107 ASP A C 3
ATOM 4659 O O . ASP A 1 107 ? -5.992 -6.645 -10.042 1.00 0.00 107 ASP A O 3
ATOM 4668 N N . GLU A 1 108 ? -5.338 -4.754 -11.066 1.00 0.00 108 GLU A N 3
ATOM 4669 C CA . GLU A 1 108 ? -4.006 -4.770 -10.479 1.00 0.00 108 GLU A CA 3
ATOM 4670 C C . GLU A 1 108 ? -4.096 -4.615 -8.967 1.00 0.00 108 GLU A C 3
ATOM 4671 O O . GLU A 1 108 ? -3.442 -5.341 -8.224 1.00 0.00 108 GLU A O 3
ATOM 4683 N N . LEU A 1 109 ? -4.931 -3.682 -8.508 1.00 0.00 109 LEU A N 3
ATOM 4684 C CA . LEU A 1 109 ? -5.102 -3.471 -7.079 1.00 0.00 109 LEU A CA 3
ATOM 4685 C C . LEU A 1 109 ? -5.676 -4.721 -6.433 1.00 0.00 109 LEU A C 3
ATOM 4686 O O . LEU A 1 109 ? -5.247 -5.125 -5.358 1.00 0.00 109 LEU A O 3
ATOM 4702 N N . ASP A 1 110 ? -6.641 -5.335 -7.105 1.00 0.00 110 ASP A N 3
ATOM 4703 C CA . ASP A 1 110 ? -7.251 -6.564 -6.610 1.00 0.00 110 ASP A CA 3
ATOM 4704 C C . ASP A 1 110 ? -6.201 -7.661 -6.502 1.00 0.00 110 ASP A C 3
ATOM 4705 O O . ASP A 1 110 ? -6.176 -8.422 -5.534 1.00 0.00 110 ASP A O 3
ATOM 4714 N N . ALA A 1 111 ? -5.320 -7.717 -7.499 1.00 0.00 111 ALA A N 3
ATOM 4715 C CA . ALA A 1 111 ? -4.195 -8.644 -7.491 1.00 0.00 111 ALA A CA 3
ATOM 4716 C C . ALA A 1 111 ? -3.275 -8.366 -6.310 1.00 0.00 111 ALA A C 3
ATOM 4717 O O . ALA A 1 111 ? -2.845 -9.287 -5.619 1.00 0.00 111 ALA A O 3
ATOM 4724 N N . ILE A 1 112 ? -2.975 -7.089 -6.092 1.00 0.00 112 ILE A N 3
ATOM 4725 C CA . ILE A 1 112 ? -2.175 -6.662 -4.951 1.00 0.00 112 ILE A CA 3
ATOM 4726 C C . ILE A 1 112 ? -2.844 -7.077 -3.643 1.00 0.00 112 ILE A C 3
ATOM 4727 O O . ILE A 1 112 ? -2.217 -7.692 -2.785 1.00 0.00 112 ILE A O 3
ATOM 4743 N N . THR A 1 113 ? -4.131 -6.768 -3.529 1.00 0.00 113 THR A N 3
ATOM 4744 C CA . THR A 1 113 ? -4.895 -7.025 -2.313 1.00 0.00 113 THR A CA 3
ATOM 4745 C C . THR A 1 113 ? -4.858 -8.510 -1.927 1.00 0.00 113 THR A C 3
ATOM 4746 O O . THR A 1 113 ? -4.572 -8.853 -0.778 1.00 0.00 113 THR A O 3
ATOM 4757 N N . GLU A 1 114 ? -5.123 -9.386 -2.891 1.00 0.00 114 GLU A N 3
ATOM 4758 C CA . GLU A 1 114 ? -5.094 -10.827 -2.640 1.00 0.00 114 GLU A CA 3
ATOM 4759 C C . GLU A 1 114 ? -3.661 -11.317 -2.423 1.00 0.00 114 GLU A C 3
ATOM 4760 O O . GLU A 1 114 ? -3.412 -12.176 -1.576 1.00 0.00 114 GLU A O 3
ATOM 4772 N N . LYS A 1 115 ? -2.725 -10.768 -3.195 1.00 0.00 115 LYS A N 3
ATOM 4773 C CA . LYS A 1 115 ? -1.321 -11.153 -3.103 1.00 0.00 115 LYS A CA 3
ATOM 4774 C C . LYS A 1 115 ? -0.782 -10.889 -1.703 1.00 0.00 115 LYS A C 3
ATOM 4775 O O . LYS A 1 115 ? -0.066 -11.711 -1.144 1.00 0.00 115 LYS A O 3
ATOM 4794 N N . LEU A 1 116 ? -1.148 -9.744 -1.140 1.00 0.00 116 LEU A N 3
ATOM 4795 C CA . LEU A 1 116 ? -0.719 -9.366 0.207 1.00 0.00 116 LEU A CA 3
ATOM 4796 C C . LEU A 1 116 ? -1.186 -10.384 1.239 1.00 0.00 116 LEU A C 3
ATOM 4797 O O . LEU A 1 116 ? -0.463 -10.697 2.184 1.00 0.00 116 LEU A O 3
ATOM 4813 N N . ALA A 1 117 ? -2.400 -10.891 1.046 1.00 0.00 117 ALA A N 3
ATOM 4814 C CA . ALA A 1 117 ? -2.954 -11.931 1.908 1.00 0.00 117 ALA A CA 3
ATOM 4815 C C . ALA A 1 117 ? -2.089 -13.188 1.848 1.00 0.00 117 ALA A C 3
ATOM 4816 O O . ALA A 1 117 ? -1.875 -13.869 2.851 1.00 0.00 117 ALA A O 3
ATOM 4823 N N . LYS A 1 118 ? -1.589 -13.481 0.657 1.00 0.00 118 LYS A N 3
ATOM 4824 C CA . LYS A 1 118 ? -0.728 -14.634 0.449 1.00 0.00 118 LYS A CA 3
ATOM 4825 C C . LYS A 1 118 ? 0.704 -14.330 0.881 1.00 0.00 118 LYS A C 3
ATOM 4826 O O . LYS A 1 118 ? 1.507 -15.241 1.078 1.00 0.00 118 LYS A O 3
ATOM 4845 N N . LEU A 1 119 ? 1.029 -13.048 1.030 1.00 0.00 119 LEU A N 3
ATOM 4846 C CA . LEU A 1 119 ? 2.376 -12.653 1.427 1.00 0.00 119 LEU A CA 3
ATOM 4847 C C . LEU A 1 119 ? 2.439 -12.352 2.919 1.00 0.00 119 LEU A C 3
ATOM 4848 O O . LEU A 1 119 ? 3.413 -11.762 3.386 1.00 0.00 119 LEU A O 3
ATOM 4864 N N . GLU A 1 120 ? 1.410 -12.808 3.648 1.00 0.00 120 GLU A N 3
ATOM 4865 C CA . GLU A 1 120 ? 1.297 -12.643 5.104 1.00 0.00 120 GLU A CA 3
ATOM 4866 C C . GLU A 1 120 ? 1.893 -11.318 5.597 1.00 0.00 120 GLU A C 3
ATOM 4867 O O . GLU A 1 120 ? 2.986 -11.276 6.170 1.00 0.00 120 GLU A O 3
ATOM 4879 N N . ASN A 1 18 ? 1.778 -9.513 6.109 1.00 0.00 18 ASN A N 4
ATOM 4880 C CA . ASN A 1 18 ? 0.541 -9.789 5.413 1.00 0.00 18 ASN A CA 4
ATOM 4881 C C . ASN A 1 18 ? -0.614 -9.511 6.356 1.00 0.00 18 ASN A C 4
ATOM 4882 O O . ASN A 1 18 ? -0.853 -10.257 7.303 1.00 0.00 18 ASN A O 4
ATOM 4893 N N . TRP A 1 19 ? -1.265 -8.389 6.120 1.00 0.00 19 TRP A N 4
ATOM 4894 C CA . TRP A 1 19 ? -2.381 -7.929 6.943 1.00 0.00 19 TRP A CA 4
ATOM 4895 C C . TRP A 1 19 ? -3.471 -8.989 7.115 1.00 0.00 19 TRP A C 4
ATOM 4896 O O . TRP A 1 19 ? -3.738 -9.785 6.211 1.00 0.00 19 TRP A O 4
ATOM 4917 N N . ASP A 1 20 ? -4.076 -8.994 8.298 1.00 0.00 20 ASP A N 4
ATOM 4918 C CA . ASP A 1 20 ? -5.191 -9.884 8.607 1.00 0.00 20 ASP A CA 4
ATOM 4919 C C . ASP A 1 20 ? -6.360 -9.629 7.672 1.00 0.00 20 ASP A C 4
ATOM 4920 O O . ASP A 1 20 ? -6.591 -8.494 7.260 1.00 0.00 20 ASP A O 4
ATOM 4929 N N . ASP A 1 21 ? -7.113 -10.687 7.378 1.00 0.00 21 ASP A N 4
ATOM 4930 C CA . ASP A 1 21 ? -8.301 -10.601 6.525 1.00 0.00 21 ASP A CA 4
ATOM 4931 C C . ASP A 1 21 ? -9.211 -9.472 6.979 1.00 0.00 21 ASP A C 4
ATOM 4932 O O . ASP A 1 21 ? -9.677 -8.655 6.183 1.00 0.00 21 ASP A O 4
ATOM 4941 N N . ALA A 1 22 ? -9.439 -9.442 8.277 1.00 0.00 22 ALA A N 4
ATOM 4942 C CA . ALA A 1 22 ? -10.288 -8.447 8.897 1.00 0.00 22 ALA A CA 4
ATOM 4943 C C . ALA A 1 22 ? -9.581 -7.097 8.986 1.00 0.00 22 ALA A C 4
ATOM 4944 O O . ALA A 1 22 ? -10.193 -6.046 8.777 1.00 0.00 22 ALA A O 4
ATOM 4951 N N . ASP A 1 23 ? -8.288 -7.137 9.298 1.00 0.00 23 ASP A N 4
ATOM 4952 C CA . ASP A 1 23 ? -7.504 -5.923 9.507 1.00 0.00 23 ASP A CA 4
ATOM 4953 C C . ASP A 1 23 ? -7.484 -5.045 8.265 1.00 0.00 23 ASP A C 4
ATOM 4954 O O . ASP A 1 23 ? -7.576 -3.822 8.377 1.00 0.00 23 ASP A O 4
ATOM 4963 N N . VAL A 1 24 ? -7.374 -5.671 7.091 1.00 0.00 24 VAL A N 4
ATOM 4964 C CA . VAL A 1 24 ? -7.352 -4.942 5.819 1.00 0.00 24 VAL A CA 4
ATOM 4965 C C . VAL A 1 24 ? -8.475 -3.921 5.762 1.00 0.00 24 VAL A C 4
ATOM 4966 O O . VAL A 1 24 ? -8.232 -2.719 5.640 1.00 0.00 24 VAL A O 4
ATOM 4979 N N . LYS A 1 25 ? -9.706 -4.403 5.872 1.00 0.00 25 LYS A N 4
ATOM 4980 C CA . LYS A 1 25 ? -10.863 -3.536 5.769 1.00 0.00 25 LYS A CA 4
ATOM 4981 C C . LYS A 1 25 ? -10.912 -2.566 6.937 1.00 0.00 25 LYS A C 4
ATOM 4982 O O . LYS A 1 25 ? -11.144 -1.382 6.742 1.00 0.00 25 LYS A O 4
ATOM 5001 N N . LYS A 1 26 ? -10.673 -3.069 8.144 1.00 0.00 26 LYS A N 4
ATOM 5002 C CA . LYS A 1 26 ? -10.722 -2.237 9.343 1.00 0.00 26 LYS A CA 4
ATOM 5003 C C . LYS A 1 26 ? -9.804 -1.021 9.204 1.00 0.00 26 LYS A C 4
ATOM 5004 O O . LYS A 1 26 ? -10.173 0.099 9.554 1.00 0.00 26 LYS A O 4
ATOM 5023 N N . ARG A 1 27 ? -8.613 -1.257 8.675 1.00 0.00 27 ARG A N 4
ATOM 5024 C CA . ARG A 1 27 ? -7.613 -0.215 8.536 1.00 0.00 27 ARG A CA 4
ATOM 5025 C C . ARG A 1 27 ? -7.888 0.671 7.318 1.00 0.00 27 ARG A C 4
ATOM 5026 O O . ARG A 1 27 ? -7.862 1.901 7.427 1.00 0.00 27 ARG A O 4
ATOM 5047 N N . TRP A 1 28 ? -8.166 0.054 6.171 1.00 0.00 28 TRP A N 4
ATOM 5048 C CA . TRP A 1 28 ? -8.481 0.798 4.948 1.00 0.00 28 TRP A CA 4
ATOM 5049 C C . TRP A 1 28 ? -9.713 1.678 5.144 1.00 0.00 28 TRP A C 4
ATOM 5050 O O . TRP A 1 28 ? -9.728 2.851 4.764 1.00 0.00 28 TRP A O 4
ATOM 5071 N N . ASP A 1 29 ? -10.739 1.095 5.745 1.00 0.00 29 ASP A N 4
ATOM 5072 C CA . ASP A 1 29 ? -12.001 1.786 5.969 1.00 0.00 29 ASP A CA 4
ATOM 5073 C C . ASP A 1 29 ? -11.811 2.955 6.924 1.00 0.00 29 ASP A C 4
ATOM 5074 O O . ASP A 1 29 ? -12.328 4.049 6.693 1.00 0.00 29 ASP A O 4
ATOM 5083 N N . ALA A 1 30 ? -11.057 2.719 7.993 1.00 0.00 30 ALA A N 4
ATOM 5084 C CA . ALA A 1 30 ? -10.751 3.757 8.971 1.00 0.00 30 ALA A CA 4
ATOM 5085 C C . ALA A 1 30 ? -10.137 4.983 8.300 1.00 0.00 30 ALA A C 4
ATOM 5086 O O . ALA A 1 30 ? -10.510 6.110 8.610 1.00 0.00 30 ALA A O 4
ATOM 5093 N N . PHE A 1 31 ? -9.198 4.753 7.380 1.00 0.00 31 PHE A N 4
ATOM 5094 C CA . PHE A 1 31 ? -8.560 5.839 6.634 1.00 0.00 31 PHE A CA 4
ATOM 5095 C C . PHE A 1 31 ? -9.588 6.686 5.887 1.00 0.00 31 PHE A C 4
ATOM 5096 O O . PHE A 1 31 ? -9.446 7.901 5.785 1.00 0.00 31 PHE A O 4
ATOM 5113 N N . THR A 1 32 ? -10.626 6.039 5.378 1.00 0.00 32 THR A N 4
ATOM 5114 C CA . THR A 1 32 ? -11.599 6.716 4.535 1.00 0.00 32 THR A CA 4
ATOM 5115 C C . THR A 1 32 ? -12.705 7.383 5.362 1.00 0.00 32 THR A C 4
ATOM 5116 O O . THR A 1 32 ? -13.127 8.502 5.066 1.00 0.00 32 THR A O 4
ATOM 5127 N N . LYS A 1 33 ? -13.175 6.693 6.395 1.00 0.00 33 LYS A N 4
ATOM 5128 C CA . LYS A 1 33 ? -14.270 7.198 7.210 1.00 0.00 33 LYS A CA 4
ATOM 5129 C C . LYS A 1 33 ? -13.781 8.132 8.310 1.00 0.00 33 LYS A C 4
ATOM 5130 O O . LYS A 1 33 ? -14.148 9.305 8.346 1.00 0.00 33 LYS A O 4
ATOM 5149 N N . PHE A 1 34 ? -12.946 7.615 9.198 1.00 0.00 34 PHE A N 4
ATOM 5150 C CA . PHE A 1 34 ? -12.508 8.378 10.360 1.00 0.00 34 PHE A CA 4
ATOM 5151 C C . PHE A 1 34 ? -11.315 9.259 10.001 1.00 0.00 34 PHE A C 4
ATOM 5152 O O . PHE A 1 34 ? -11.187 10.385 10.482 1.00 0.00 34 PHE A O 4
ATOM 5169 N N . GLY A 1 35 ? -10.455 8.737 9.149 1.00 0.00 35 GLY A N 4
ATOM 5170 C CA . GLY A 1 35 ? -9.254 9.442 8.765 1.00 0.00 35 GLY A CA 4
ATOM 5171 C C . GLY A 1 35 ? -8.044 8.542 8.852 1.00 0.00 35 GLY A C 4
ATOM 5172 O O . GLY A 1 35 ? -7.138 8.623 8.026 1.00 0.00 35 GLY A O 4
ATOM 5176 N N . ALA A 1 36 ? -8.055 7.663 9.850 1.00 0.00 36 ALA A N 4
ATOM 5177 C CA . ALA A 1 36 ? -6.979 6.720 10.081 1.00 0.00 36 ALA A CA 4
ATOM 5178 C C . ALA A 1 36 ? -7.304 5.883 11.300 1.00 0.00 36 ALA A C 4
ATOM 5179 O O . ALA A 1 36 ? -8.062 6.313 12.169 1.00 0.00 36 ALA A O 4
ATOM 5186 N N . ALA A 1 37 ? -6.761 4.683 11.353 1.00 0.00 37 ALA A N 4
ATOM 5187 C CA . ALA A 1 37 ? -6.906 3.845 12.528 1.00 0.00 37 ALA A CA 4
ATOM 5188 C C . ALA A 1 37 ? -5.838 4.219 13.547 1.00 0.00 37 ALA A C 4
ATOM 5189 O O . ALA A 1 37 ? -6.076 4.223 14.753 1.00 0.00 37 ALA A O 4
ATOM 5196 N N . THR A 1 38 ? -4.655 4.519 13.029 1.00 0.00 38 THR A N 4
ATOM 5197 C CA . THR A 1 38 ? -3.570 5.088 13.809 1.00 0.00 38 THR A CA 4
ATOM 5198 C C . THR A 1 38 ? -2.875 6.159 12.973 1.00 0.00 38 THR A C 4
ATOM 5199 O O . THR A 1 38 ? -3.252 7.328 13.022 1.00 0.00 38 THR A O 4
ATOM 5210 N N . ALA A 1 39 ? -1.883 5.722 12.192 1.00 0.00 39 ALA A N 4
ATOM 5211 C CA . ALA A 1 39 ? -1.231 6.534 11.160 1.00 0.00 39 ALA A CA 4
ATOM 5212 C C . ALA A 1 39 ? -0.984 7.980 11.584 1.00 0.00 39 ALA A C 4
ATOM 5213 O O . ALA A 1 39 ? -1.327 8.917 10.856 1.00 0.00 39 ALA A O 4
ATOM 5220 N N . THR A 1 40 ? -0.390 8.157 12.752 1.00 0.00 40 THR A N 4
ATOM 5221 C CA . THR A 1 40 ? -0.025 9.483 13.217 1.00 0.00 40 THR A CA 4
ATOM 5222 C C . THR A 1 40 ? 1.043 10.073 12.295 1.00 0.00 40 THR A C 4
ATOM 5223 O O . THR A 1 40 ? 0.831 11.112 11.666 1.00 0.00 40 THR A O 4
ATOM 5234 N N . GLU A 1 41 ? 2.177 9.386 12.207 1.00 0.00 41 GLU A N 4
ATOM 5235 C CA . GLU A 1 41 ? 3.237 9.737 11.271 1.00 0.00 41 GLU A CA 4
ATOM 5236 C C . GLU A 1 41 ? 3.909 8.467 10.776 1.00 0.00 41 GLU A C 4
ATOM 5237 O O . GLU A 1 41 ? 4.001 7.486 11.513 1.00 0.00 41 GLU A O 4
ATOM 5249 N N . MET A 1 42 ? 4.370 8.481 9.537 1.00 0.00 42 MET A N 4
ATOM 5250 C CA . MET A 1 42 ? 5.093 7.347 8.983 1.00 0.00 42 MET A CA 4
ATOM 5251 C C . MET A 1 42 ? 6.183 7.845 8.045 1.00 0.00 42 MET A C 4
ATOM 5252 O O . MET A 1 42 ? 5.992 8.836 7.336 1.00 0.00 42 MET A O 4
ATOM 5266 N N . THR A 1 43 ? 7.336 7.187 8.073 1.00 0.00 43 THR A N 4
ATOM 5267 C CA . THR A 1 43 ? 8.452 7.563 7.222 1.00 0.00 43 THR A CA 4
ATOM 5268 C C . THR A 1 43 ? 8.522 6.667 5.992 1.00 0.00 43 THR A C 4
ATOM 5269 O O . THR A 1 43 ? 7.952 5.570 5.981 1.00 0.00 43 THR A O 4
ATOM 5280 N N . GLY A 1 44 ? 9.219 7.143 4.968 1.00 0.00 44 GLY A N 4
ATOM 5281 C CA . GLY A 1 44 ? 9.318 6.418 3.719 1.00 0.00 44 GLY A CA 4
ATOM 5282 C C . GLY A 1 44 ? 9.884 5.024 3.886 1.00 0.00 44 GLY A C 4
ATOM 5283 O O . GLY A 1 44 ? 9.280 4.058 3.434 1.00 0.00 44 GLY A O 4
ATOM 5287 N N . LYS A 1 45 ? 11.024 4.912 4.567 1.00 0.00 45 LYS A N 4
ATOM 5288 C CA . LYS A 1 45 ? 11.704 3.629 4.725 1.00 0.00 45 LYS A CA 4
ATOM 5289 C C . LYS A 1 45 ? 10.784 2.562 5.316 1.00 0.00 45 LYS A C 4
ATOM 5290 O O . LYS A 1 45 ? 10.885 1.386 4.970 1.00 0.00 45 LYS A O 4
ATOM 5309 N N . ASN A 1 46 ? 9.880 2.975 6.197 1.00 0.00 46 ASN A N 4
ATOM 5310 C CA . ASN A 1 46 ? 8.961 2.037 6.835 1.00 0.00 46 ASN A CA 4
ATOM 5311 C C . ASN A 1 46 ? 7.882 1.582 5.864 1.00 0.00 46 ASN A C 4
ATOM 5312 O O . ASN A 1 46 ? 7.373 0.467 5.970 1.00 0.00 46 ASN A O 4
ATOM 5323 N N . PHE A 1 47 ? 7.542 2.437 4.908 1.00 0.00 47 PHE A N 4
ATOM 5324 C CA . PHE A 1 47 ? 6.509 2.104 3.939 1.00 0.00 47 PHE A CA 4
ATOM 5325 C C . PHE A 1 47 ? 7.118 1.364 2.752 1.00 0.00 47 PHE A C 4
ATOM 5326 O O . PHE A 1 47 ? 6.537 0.404 2.249 1.00 0.00 47 PHE A O 4
ATOM 5343 N N . ASP A 1 48 ? 8.305 1.795 2.321 1.00 0.00 48 ASP A N 4
ATOM 5344 C CA . ASP A 1 48 ? 9.053 1.076 1.293 1.00 0.00 48 ASP A CA 4
ATOM 5345 C C . ASP A 1 48 ? 9.387 -0.326 1.787 1.00 0.00 48 ASP A C 4
ATOM 5346 O O . ASP A 1 48 ? 9.604 -1.243 1.002 1.00 0.00 48 ASP A O 4
ATOM 5355 N N . LYS A 1 49 ? 9.409 -0.472 3.104 1.00 0.00 49 LYS A N 4
ATOM 5356 C CA . LYS A 1 49 ? 9.674 -1.747 3.755 1.00 0.00 49 LYS A CA 4
ATOM 5357 C C . LYS A 1 49 ? 8.515 -2.699 3.499 1.00 0.00 49 LYS A C 4
ATOM 5358 O O . LYS A 1 49 ? 8.711 -3.836 3.067 1.00 0.00 49 LYS A O 4
ATOM 5377 N N . TRP A 1 50 ? 7.306 -2.210 3.753 1.00 0.00 50 TRP A N 4
ATOM 5378 C CA . TRP A 1 50 ? 6.090 -2.953 3.453 1.00 0.00 50 TRP A CA 4
ATOM 5379 C C . TRP A 1 50 ? 5.985 -3.217 1.955 1.00 0.00 50 TRP A C 4
ATOM 5380 O O . TRP A 1 50 ? 5.584 -4.298 1.526 1.00 0.00 50 TRP A O 4
ATOM 5401 N N . LEU A 1 51 ? 6.381 -2.233 1.163 1.00 0.00 51 LEU A N 4
ATOM 5402 C CA . LEU A 1 51 ? 6.273 -2.337 -0.288 1.00 0.00 51 LEU A CA 4
ATOM 5403 C C . LEU A 1 51 ? 7.269 -3.347 -0.854 1.00 0.00 51 LEU A C 4
ATOM 5404 O O . LEU A 1 51 ? 6.931 -4.141 -1.738 1.00 0.00 51 LEU A O 4
ATOM 5420 N N . LYS A 1 52 ? 8.490 -3.318 -0.340 1.00 0.00 52 LYS A N 4
ATOM 5421 C CA . LYS A 1 52 ? 9.550 -4.189 -0.829 1.00 0.00 52 LYS A CA 4
ATOM 5422 C C . LYS A 1 52 ? 9.345 -5.627 -0.372 1.00 0.00 52 LYS A C 4
ATOM 5423 O O . LYS A 1 52 ? 9.345 -6.547 -1.188 1.00 0.00 52 LYS A O 4
ATOM 5442 N N . ASP A 1 53 ? 9.150 -5.818 0.927 1.00 0.00 53 ASP A N 4
ATOM 5443 C CA . ASP A 1 53 ? 9.175 -7.160 1.503 1.00 0.00 53 ASP A CA 4
ATOM 5444 C C . ASP A 1 53 ? 7.917 -7.945 1.144 1.00 0.00 53 ASP A C 4
ATOM 5445 O O . ASP A 1 53 ? 7.917 -9.176 1.173 1.00 0.00 53 ASP A O 4
ATOM 5454 N N . ALA A 1 54 ? 6.849 -7.234 0.807 1.00 0.00 54 ALA A N 4
ATOM 5455 C CA . ALA A 1 54 ? 5.640 -7.879 0.315 1.00 0.00 54 ALA A CA 4
ATOM 5456 C C . ALA A 1 54 ? 5.847 -8.371 -1.116 1.00 0.00 54 ALA A C 4
ATOM 5457 O O . ALA A 1 54 ? 5.242 -9.356 -1.541 1.00 0.00 54 ALA A O 4
ATOM 5464 N N . GLY A 1 55 ? 6.710 -7.676 -1.849 1.00 0.00 55 GLY A N 4
ATOM 5465 C CA . GLY A 1 55 ? 6.999 -8.051 -3.221 1.00 0.00 55 GLY A CA 4
ATOM 5466 C C . GLY A 1 55 ? 6.254 -7.197 -4.228 1.00 0.00 55 GLY A C 4
ATOM 5467 O O . GLY A 1 55 ? 6.107 -7.580 -5.387 1.00 0.00 55 GLY A O 4
ATOM 5471 N N . VAL A 1 56 ? 5.790 -6.030 -3.791 1.00 0.00 56 VAL A N 4
ATOM 5472 C CA . VAL A 1 56 ? 5.029 -5.142 -4.659 1.00 0.00 56 VAL A CA 4
ATOM 5473 C C . VAL A 1 56 ? 5.946 -4.116 -5.321 1.00 0.00 56 VAL A C 4
ATOM 5474 O O . VAL A 1 56 ? 5.880 -3.899 -6.530 1.00 0.00 56 VAL A O 4
ATOM 5487 N N . LEU A 1 57 ? 6.825 -3.510 -4.532 1.00 0.00 57 LEU A N 4
ATOM 5488 C CA . LEU A 1 57 ? 7.726 -2.487 -5.050 1.00 0.00 57 LEU A CA 4
ATOM 5489 C C . LEU A 1 57 ? 9.051 -3.110 -5.475 1.00 0.00 57 LEU A C 4
ATOM 5490 O O . LEU A 1 57 ? 10.095 -2.459 -5.470 1.00 0.00 57 LEU A O 4
ATOM 5506 N N . ASP A 1 58 ? 8.994 -4.363 -5.878 1.00 0.00 58 ASP A N 4
ATOM 5507 C CA . ASP A 1 58 ? 10.174 -5.067 -6.341 1.00 0.00 58 ASP A CA 4
ATOM 5508 C C . ASP A 1 58 ? 9.757 -6.328 -7.068 1.00 0.00 58 ASP A C 4
ATOM 5509 O O . ASP A 1 58 ? 9.905 -7.441 -6.567 1.00 0.00 58 ASP A O 4
ATOM 5518 N N . ASN A 1 59 ? 9.170 -6.129 -8.231 1.00 0.00 59 ASN A N 4
ATOM 5519 C CA . ASN A 1 59 ? 8.710 -7.237 -9.051 1.00 0.00 59 ASN A CA 4
ATOM 5520 C C . ASN A 1 59 ? 9.673 -7.478 -10.211 1.00 0.00 59 ASN A C 4
ATOM 5521 O O . ASN A 1 59 ? 10.377 -8.483 -10.234 1.00 0.00 59 ASN A O 4
ATOM 5532 N N . LYS A 1 60 ? 9.708 -6.539 -11.156 1.00 0.00 60 LYS A N 4
ATOM 5533 C CA . LYS A 1 60 ? 10.616 -6.611 -12.307 1.00 0.00 60 LYS A CA 4
ATOM 5534 C C . LYS A 1 60 ? 10.373 -5.428 -13.230 1.00 0.00 60 LYS A C 4
ATOM 5535 O O . LYS A 1 60 ? 11.300 -4.734 -13.643 1.00 0.00 60 LYS A O 4
ATOM 5554 N N . ALA A 1 61 ? 9.105 -5.211 -13.536 1.00 0.00 61 ALA A N 4
ATOM 5555 C CA . ALA A 1 61 ? 8.685 -4.093 -14.374 1.00 0.00 61 ALA A CA 4
ATOM 5556 C C . ALA A 1 61 ? 8.651 -2.794 -13.579 1.00 0.00 61 ALA A C 4
ATOM 5557 O O . ALA A 1 61 ? 8.619 -1.709 -14.157 1.00 0.00 61 ALA A O 4
ATOM 5564 N N . ILE A 1 62 ? 8.674 -2.922 -12.255 1.00 0.00 62 ILE A N 4
ATOM 5565 C CA . ILE A 1 62 ? 8.633 -1.771 -11.357 1.00 0.00 62 ILE A CA 4
ATOM 5566 C C . ILE A 1 62 ? 9.772 -0.804 -11.668 1.00 0.00 62 ILE A C 4
ATOM 5567 O O . ILE A 1 62 ? 10.947 -1.132 -11.488 1.00 0.00 62 ILE A O 4
ATOM 5583 N N . THR A 1 63 ? 9.413 0.376 -12.145 1.00 0.00 63 THR A N 4
ATOM 5584 C CA . THR A 1 63 ? 10.391 1.380 -12.527 1.00 0.00 63 THR A CA 4
ATOM 5585 C C . THR A 1 63 ? 10.917 2.130 -11.309 1.00 0.00 63 THR A C 4
ATOM 5586 O O . THR A 1 63 ? 10.565 1.819 -10.170 1.00 0.00 63 THR A O 4
ATOM 5597 N N . GLY A 1 64 ? 11.795 3.089 -11.557 1.00 0.00 64 GLY A N 4
ATOM 5598 C CA . GLY A 1 64 ? 12.216 4.007 -10.521 1.00 0.00 64 GLY A CA 4
ATOM 5599 C C . GLY A 1 64 ? 11.689 5.392 -10.807 1.00 0.00 64 GLY A C 4
ATOM 5600 O O . GLY A 1 64 ? 11.772 6.295 -9.974 1.00 0.00 64 GLY A O 4
ATOM 5604 N N . THR A 1 65 ? 11.139 5.544 -12.003 1.00 0.00 65 THR A N 4
ATOM 5605 C CA . THR A 1 65 ? 10.586 6.807 -12.447 1.00 0.00 65 THR A CA 4
ATOM 5606 C C . THR A 1 65 ? 9.177 7.002 -11.889 1.00 0.00 65 THR A C 4
ATOM 5607 O O . THR A 1 65 ? 8.920 7.951 -11.146 1.00 0.00 65 THR A O 4
ATOM 5618 N N . MET A 1 66 ? 8.277 6.083 -12.229 1.00 0.00 66 MET A N 4
ATOM 5619 C CA . MET A 1 66 ? 6.890 6.157 -11.782 1.00 0.00 66 MET A CA 4
ATOM 5620 C C . MET A 1 66 ? 6.814 6.119 -10.262 1.00 0.00 66 MET A C 4
ATOM 5621 O O . MET A 1 66 ? 6.103 6.913 -9.645 1.00 0.00 66 MET A O 4
ATOM 5635 N N . THR A 1 67 ? 7.560 5.197 -9.667 1.00 0.00 67 THR A N 4
ATOM 5636 C CA . THR A 1 67 ? 7.594 5.057 -8.222 1.00 0.00 67 THR A CA 4
ATOM 5637 C C . THR A 1 67 ? 8.188 6.302 -7.570 1.00 0.00 67 THR A C 4
ATOM 5638 O O . THR A 1 67 ? 7.730 6.737 -6.517 1.00 0.00 67 THR A O 4
ATOM 5649 N N . GLY A 1 68 ? 9.208 6.874 -8.207 1.00 0.00 68 GLY A N 4
ATOM 5650 C CA . GLY A 1 68 ? 9.813 8.095 -7.711 1.00 0.00 68 GLY A CA 4
ATOM 5651 C C . GLY A 1 68 ? 8.828 9.248 -7.687 1.00 0.00 68 GLY A C 4
ATOM 5652 O O . GLY A 1 68 ? 8.770 10.009 -6.717 1.00 0.00 68 GLY A O 4
ATOM 5656 N N . ILE A 1 69 ? 8.045 9.374 -8.752 1.00 0.00 69 ILE A N 4
ATOM 5657 C CA . ILE A 1 69 ? 7.003 10.390 -8.821 1.00 0.00 69 ILE A CA 4
ATOM 5658 C C . ILE A 1 69 ? 5.957 10.143 -7.739 1.00 0.00 69 ILE A C 4
ATOM 5659 O O . ILE A 1 69 ? 5.584 11.058 -7.001 1.00 0.00 69 ILE A O 4
ATOM 5675 N N . ALA A 1 70 ? 5.510 8.891 -7.637 1.00 0.00 70 ALA A N 4
ATOM 5676 C CA . ALA A 1 70 ? 4.556 8.492 -6.609 1.00 0.00 70 ALA A CA 4
ATOM 5677 C C . ALA A 1 70 ? 5.089 8.836 -5.226 1.00 0.00 70 ALA A C 4
ATOM 5678 O O . ALA A 1 70 ? 4.402 9.451 -4.415 1.00 0.00 70 ALA A O 4
ATOM 5685 N N . PHE A 1 71 ? 6.335 8.455 -4.989 1.00 0.00 71 PHE A N 4
ATOM 5686 C CA . PHE A 1 71 ? 7.009 8.692 -3.720 1.00 0.00 71 PHE A CA 4
ATOM 5687 C C . PHE A 1 71 ? 7.015 10.177 -3.368 1.00 0.00 71 PHE A C 4
ATOM 5688 O O . PHE A 1 71 ? 6.752 10.552 -2.228 1.00 0.00 71 PHE A O 4
ATOM 5705 N N . SER A 1 72 ? 7.308 11.011 -4.356 1.00 0.00 72 SER A N 4
ATOM 5706 C CA . SER A 1 72 ? 7.373 12.451 -4.154 1.00 0.00 72 SER A CA 4
ATOM 5707 C C . SER A 1 72 ? 5.992 13.036 -3.840 1.00 0.00 72 SER A C 4
ATOM 5708 O O . SER A 1 72 ? 5.873 14.011 -3.100 1.00 0.00 72 SER A O 4
ATOM 5716 N N . LYS A 1 73 ? 4.954 12.434 -4.410 1.00 0.00 73 LYS A N 4
ATOM 5717 C CA . LYS A 1 73 ? 3.580 12.849 -4.151 1.00 0.00 73 LYS A CA 4
ATOM 5718 C C . LYS A 1 73 ? 3.141 12.422 -2.756 1.00 0.00 73 LYS A C 4
ATOM 5719 O O . LYS A 1 73 ? 2.248 13.023 -2.158 1.00 0.00 73 LYS A O 4
ATOM 5738 N N . VAL A 1 74 ? 3.773 11.371 -2.259 1.00 0.00 74 VAL A N 4
ATOM 5739 C CA . VAL A 1 74 ? 3.428 10.791 -0.975 1.00 0.00 74 VAL A CA 4
ATOM 5740 C C . VAL A 1 74 ? 4.224 11.435 0.164 1.00 0.00 74 VAL A C 4
ATOM 5741 O O . VAL A 1 74 ? 3.656 12.093 1.029 1.00 0.00 74 VAL A O 4
ATOM 5754 N N . THR A 1 75 ? 5.539 11.276 0.150 1.00 0.00 75 THR A N 4
ATOM 5755 C CA . THR A 1 75 ? 6.362 11.755 1.252 1.00 0.00 75 THR A CA 4
ATOM 5756 C C . THR A 1 75 ? 7.243 12.924 0.830 1.00 0.00 75 THR A C 4
ATOM 5757 O O . THR A 1 75 ? 8.336 13.124 1.365 1.00 0.00 75 THR A O 4
ATOM 5768 N N . GLY A 1 76 ? 6.762 13.687 -0.138 1.00 0.00 76 GLY A N 4
ATOM 5769 C CA . GLY A 1 76 ? 7.453 14.894 -0.544 1.00 0.00 76 GLY A CA 4
ATOM 5770 C C . GLY A 1 76 ? 7.349 15.999 0.493 1.00 0.00 76 GLY A C 4
ATOM 5771 O O . GLY A 1 76 ? 8.370 16.483 0.982 1.00 0.00 76 GLY A O 4
ATOM 5775 N N . PRO A 1 77 ? 6.124 16.433 0.847 1.00 0.00 77 PRO A N 4
ATOM 5776 C CA . PRO A 1 77 ? 5.925 17.490 1.837 1.00 0.00 77 PRO A CA 4
ATOM 5777 C C . PRO A 1 77 ? 6.000 16.991 3.283 1.00 0.00 77 PRO A C 4
ATOM 5778 O O . PRO A 1 77 ? 5.970 15.786 3.551 1.00 0.00 77 PRO A O 4
ATOM 5789 N N . LYS A 1 78 ? 6.074 17.943 4.207 1.00 0.00 78 LYS A N 4
ATOM 5790 C CA . LYS A 1 78 ? 6.110 17.663 5.644 1.00 0.00 78 LYS A CA 4
ATOM 5791 C C . LYS A 1 78 ? 4.818 17.000 6.123 1.00 0.00 78 LYS A C 4
ATOM 5792 O O . LYS A 1 78 ? 4.727 16.559 7.268 1.00 0.00 78 LYS A O 4
ATOM 5811 N N . LYS A 1 79 ? 3.810 16.996 5.253 1.00 0.00 79 LYS A N 4
ATOM 5812 C CA . LYS A 1 79 ? 2.524 16.343 5.511 1.00 0.00 79 LYS A CA 4
ATOM 5813 C C . LYS A 1 79 ? 2.707 14.914 6.048 1.00 0.00 79 LYS A C 4
ATOM 5814 O O . LYS A 1 79 ? 1.905 14.449 6.862 1.00 0.00 79 LYS A O 4
ATOM 5833 N N . LYS A 1 80 ? 3.759 14.236 5.567 1.00 0.00 80 LYS A N 4
ATOM 5834 C CA . LYS A 1 80 ? 4.108 12.869 5.988 1.00 0.00 80 LYS A CA 4
ATOM 5835 C C . LYS A 1 80 ? 3.199 11.833 5.323 1.00 0.00 80 LYS A C 4
ATOM 5836 O O . LYS A 1 80 ? 2.232 12.181 4.652 1.00 0.00 80 LYS A O 4
ATOM 5855 N N . ALA A 1 81 ? 3.513 10.559 5.528 1.00 0.00 81 ALA A N 4
ATOM 5856 C CA . ALA A 1 81 ? 2.830 9.474 4.846 1.00 0.00 81 ALA A CA 4
ATOM 5857 C C . ALA A 1 81 ? 1.637 9.002 5.653 1.00 0.00 81 ALA A C 4
ATOM 5858 O O . ALA A 1 81 ? 1.718 8.041 6.414 1.00 0.00 81 ALA A O 4
ATOM 5865 N N . THR A 1 82 ? 0.554 9.729 5.524 1.00 0.00 82 THR A N 4
ATOM 5866 C CA . THR A 1 82 ? -0.690 9.355 6.180 1.00 0.00 82 THR A CA 4
ATOM 5867 C C . THR A 1 82 ? -1.654 8.666 5.198 1.00 0.00 82 THR A C 4
ATOM 5868 O O . THR A 1 82 ? -1.220 8.110 4.185 1.00 0.00 82 THR A O 4
ATOM 5879 N N . PHE A 1 83 ? -2.954 8.694 5.503 1.00 0.00 83 PHE A N 4
ATOM 5880 C CA . PHE A 1 83 ? -3.957 7.929 4.754 1.00 0.00 83 PHE A CA 4
ATOM 5881 C C . PHE A 1 83 ? -3.977 8.282 3.264 1.00 0.00 83 PHE A C 4
ATOM 5882 O O . PHE A 1 83 ? -3.989 7.393 2.413 1.00 0.00 83 PHE A O 4
ATOM 5899 N N . ASP A 1 84 ? -3.962 9.574 2.955 1.00 0.00 84 ASP A N 4
ATOM 5900 C CA . ASP A 1 84 ? -4.051 10.040 1.571 1.00 0.00 84 ASP A CA 4
ATOM 5901 C C . ASP A 1 84 ? -2.823 9.596 0.787 1.00 0.00 84 ASP A C 4
ATOM 5902 O O . ASP A 1 84 ? -2.909 9.205 -0.378 1.00 0.00 84 ASP A O 4
ATOM 5911 N N . GLU A 1 85 ? -1.692 9.626 1.465 1.00 0.00 85 GLU A N 4
ATOM 5912 C CA . GLU A 1 85 ? -0.419 9.220 0.896 1.00 0.00 85 GLU A CA 4
ATOM 5913 C C . GLU A 1 85 ? -0.420 7.725 0.599 1.00 0.00 85 GLU A C 4
ATOM 5914 O O . GLU A 1 85 ? -0.037 7.304 -0.490 1.00 0.00 85 GLU A O 4
ATOM 5926 N N . THR A 1 86 ? -0.874 6.935 1.567 1.00 0.00 86 THR A N 4
ATOM 5927 C CA . THR A 1 86 ? -0.963 5.486 1.407 1.00 0.00 86 THR A CA 4
ATOM 5928 C C . THR A 1 86 ? -1.860 5.133 0.220 1.00 0.00 86 THR A C 4
ATOM 5929 O O . THR A 1 86 ? -1.551 4.235 -0.571 1.00 0.00 86 THR A O 4
ATOM 5940 N N . LYS A 1 87 ? -2.964 5.863 0.102 1.00 0.00 87 LYS A N 4
ATOM 5941 C CA . LYS A 1 87 ? -3.894 5.706 -1.010 1.00 0.00 87 LYS A CA 4
ATOM 5942 C C . LYS A 1 87 ? -3.187 5.972 -2.337 1.00 0.00 87 LYS A C 4
ATOM 5943 O O . LYS A 1 87 ? -3.360 5.230 -3.305 1.00 0.00 87 LYS A O 4
ATOM 5962 N N . LYS A 1 88 ? -2.377 7.022 -2.358 1.00 0.00 88 LYS A N 4
ATOM 5963 C CA . LYS A 1 88 ? -1.629 7.403 -3.546 1.00 0.00 88 LYS A CA 4
ATOM 5964 C C . LYS A 1 88 ? -0.614 6.337 -3.942 1.00 0.00 88 LYS A C 4
ATOM 5965 O O . LYS A 1 88 ? -0.501 6.001 -5.118 1.00 0.00 88 LYS A O 4
ATOM 5984 N N . VAL A 1 89 ? 0.117 5.803 -2.968 1.00 0.00 89 VAL A N 4
ATOM 5985 C CA . VAL A 1 89 ? 1.152 4.812 -3.259 1.00 0.00 89 VAL A CA 4
ATOM 5986 C C . VAL A 1 89 ? 0.560 3.599 -3.965 1.00 0.00 89 VAL A C 4
ATOM 5987 O O . VAL A 1 89 ? 0.967 3.265 -5.075 1.00 0.00 89 VAL A O 4
ATOM 6000 N N . LEU A 1 90 ? -0.412 2.959 -3.324 1.00 0.00 90 LEU A N 4
ATOM 6001 C CA . LEU A 1 90 ? -1.035 1.761 -3.881 1.00 0.00 90 LEU A CA 4
ATOM 6002 C C . LEU A 1 90 ? -1.621 2.035 -5.264 1.00 0.00 90 LEU A C 4
ATOM 6003 O O . LEU A 1 90 ? -1.583 1.177 -6.142 1.00 0.00 90 LEU A O 4
ATOM 6019 N N . ALA A 1 91 ? -2.132 3.242 -5.460 1.00 0.00 91 ALA A N 4
ATOM 6020 C CA . ALA A 1 91 ? -2.728 3.618 -6.730 1.00 0.00 91 ALA A CA 4
ATOM 6021 C C . ALA A 1 91 ? -1.664 3.812 -7.810 1.00 0.00 91 ALA A C 4
ATOM 6022 O O . ALA A 1 91 ? -1.760 3.239 -8.893 1.00 0.00 91 ALA A O 4
ATOM 6029 N N . PHE A 1 92 ? -0.643 4.608 -7.504 1.00 0.00 92 PHE A N 4
ATOM 6030 C CA . PHE A 1 92 ? 0.378 4.959 -8.492 1.00 0.00 92 PHE A CA 4
ATOM 6031 C C . PHE A 1 92 ? 1.297 3.781 -8.806 1.00 0.00 92 PHE A C 4
ATOM 6032 O O . PHE A 1 92 ? 1.698 3.592 -9.953 1.00 0.00 92 PHE A O 4
ATOM 6049 N N . VAL A 1 93 ? 1.642 3.001 -7.789 1.00 0.00 93 VAL A N 4
ATOM 6050 C CA . VAL A 1 93 ? 2.473 1.819 -7.992 1.00 0.00 93 VAL A CA 4
ATOM 6051 C C . VAL A 1 93 ? 1.741 0.805 -8.867 1.00 0.00 93 VAL A C 4
ATOM 6052 O O . VAL A 1 93 ? 2.321 0.231 -9.790 1.00 0.00 93 VAL A O 4
ATOM 6065 N N . ALA A 1 94 ? 0.462 0.590 -8.576 1.00 0.00 94 ALA A N 4
ATOM 6066 C CA . ALA A 1 94 ? -0.364 -0.277 -9.400 1.00 0.00 94 ALA A CA 4
ATOM 6067 C C . ALA A 1 94 ? -0.483 0.283 -10.813 1.00 0.00 94 ALA A C 4
ATOM 6068 O O . ALA A 1 94 ? -0.425 -0.464 -11.782 1.00 0.00 94 ALA A O 4
ATOM 6075 N N . GLU A 1 95 ? -0.644 1.605 -10.908 1.00 0.00 95 GLU A N 4
ATOM 6076 C CA . GLU A 1 95 ? -0.779 2.311 -12.185 1.00 0.00 95 GLU A CA 4
ATOM 6077 C C . GLU A 1 95 ? 0.327 1.916 -13.170 1.00 0.00 95 GLU A C 4
ATOM 6078 O O . GLU A 1 95 ? 0.046 1.638 -14.337 1.00 0.00 95 GLU A O 4
ATOM 6090 N N . ASP A 1 96 ? 1.574 1.879 -12.686 1.00 0.00 96 ASP A N 4
ATOM 6091 C CA . ASP A 1 96 ? 2.726 1.481 -13.508 1.00 0.00 96 ASP A CA 4
ATOM 6092 C C . ASP A 1 96 ? 2.445 0.160 -14.223 1.00 0.00 96 ASP A C 4
ATOM 6093 O O . ASP A 1 96 ? 2.491 0.079 -15.456 1.00 0.00 96 ASP A O 4
ATOM 6102 N N . ARG A 1 97 ? 2.126 -0.865 -13.445 1.00 0.00 97 ARG A N 4
ATOM 6103 C CA . ARG A 1 97 ? 1.837 -2.182 -13.993 1.00 0.00 97 ARG A CA 4
ATOM 6104 C C . ARG A 1 97 ? 0.511 -2.188 -14.748 1.00 0.00 97 ARG A C 4
ATOM 6105 O O . ARG A 1 97 ? 0.428 -2.692 -15.867 1.00 0.00 97 ARG A O 4
ATOM 6126 N N . ALA A 1 98 ? -0.512 -1.612 -14.135 1.00 0.00 98 ALA A N 4
ATOM 6127 C CA . ALA A 1 98 ? -1.872 -1.673 -14.653 1.00 0.00 98 ALA A CA 4
ATOM 6128 C C . ALA A 1 98 ? -1.988 -1.071 -16.044 1.00 0.00 98 ALA A C 4
ATOM 6129 O O . ALA A 1 98 ? -2.603 -1.668 -16.927 1.00 0.00 98 ALA A O 4
ATOM 6136 N N . ARG A 1 99 ? -1.385 0.095 -16.239 1.00 0.00 99 ARG A N 4
ATOM 6137 C CA . ARG A 1 99 ? -1.485 0.807 -17.508 1.00 0.00 99 ARG A CA 4
ATOM 6138 C C . ARG A 1 99 ? -0.912 -0.026 -18.649 1.00 0.00 99 ARG A C 4
ATOM 6139 O O . ARG A 1 99 ? -1.425 -0.009 -19.765 1.00 0.00 99 ARG A O 4
ATOM 6160 N N . GLN A 1 100 ? 0.149 -0.764 -18.350 1.00 0.00 100 GLN A N 4
ATOM 6161 C CA . GLN A 1 100 ? 0.865 -1.520 -19.365 1.00 0.00 100 GLN A CA 4
ATOM 6162 C C . GLN A 1 100 ? 0.323 -2.939 -19.497 1.00 0.00 100 GLN A C 4
ATOM 6163 O O . GLN A 1 100 ? 0.689 -3.663 -20.422 1.00 0.00 100 GLN A O 4
ATOM 6177 N N . SER A 1 101 ? -0.530 -3.341 -18.567 1.00 0.00 101 SER A N 4
ATOM 6178 C CA . SER A 1 101 ? -1.119 -4.673 -18.609 1.00 0.00 101 SER A CA 4
ATOM 6179 C C . SER A 1 101 ? -2.534 -4.615 -19.172 1.00 0.00 101 SER A C 4
ATOM 6180 O O . SER A 1 101 ? -2.821 -5.166 -20.236 1.00 0.00 101 SER A O 4
ATOM 6188 N N . LYS A 1 102 ? -3.419 -3.953 -18.442 1.00 0.00 102 LYS A N 4
ATOM 6189 C CA . LYS A 1 102 ? -4.789 -3.768 -18.884 1.00 0.00 102 LYS A CA 4
ATOM 6190 C C . LYS A 1 102 ? -4.954 -2.358 -19.433 1.00 0.00 102 LYS A C 4
ATOM 6191 O O . LYS A 1 102 ? -4.957 -2.135 -20.647 1.00 0.00 102 LYS A O 4
ATOM 6210 N N . LYS A 1 103 ? -5.040 -1.421 -18.489 1.00 0.00 103 LYS A N 4
ATOM 6211 C CA . LYS A 1 103 ? -5.199 0.006 -18.742 1.00 0.00 103 LYS A CA 4
ATOM 6212 C C . LYS A 1 103 ? -5.675 0.685 -17.450 1.00 0.00 103 LYS A C 4
ATOM 6213 O O . LYS A 1 103 ? -5.040 1.630 -16.978 1.00 0.00 103 LYS A O 4
ATOM 6232 N N . PRO A 1 104 ? -6.798 0.212 -16.849 1.00 0.00 104 PRO A N 4
ATOM 6233 C CA . PRO A 1 104 ? -7.272 0.715 -15.561 1.00 0.00 104 PRO A CA 4
ATOM 6234 C C . PRO A 1 104 ? -6.476 0.125 -14.400 1.00 0.00 104 PRO A C 4
ATOM 6235 O O . PRO A 1 104 ? -5.978 -1.001 -14.485 1.00 0.00 104 PRO A O 4
ATOM 6246 N N . ILE A 1 105 ? -6.367 0.881 -13.317 1.00 0.00 105 ILE A N 4
ATOM 6247 C CA . ILE A 1 105 ? -5.578 0.471 -12.171 1.00 0.00 105 ILE A CA 4
ATOM 6248 C C . ILE A 1 105 ? -6.301 -0.585 -11.341 1.00 0.00 105 ILE A C 4
ATOM 6249 O O . ILE A 1 105 ? -5.674 -1.508 -10.822 1.00 0.00 105 ILE A O 4
ATOM 6265 N N . GLN A 1 106 ? -7.619 -0.431 -11.215 1.00 0.00 106 GLN A N 4
ATOM 6266 C CA . GLN A 1 106 ? -8.434 -1.306 -10.375 1.00 0.00 106 GLN A CA 4
ATOM 6267 C C . GLN A 1 106 ? -8.204 -2.779 -10.713 1.00 0.00 106 GLN A C 4
ATOM 6268 O O . GLN A 1 106 ? -8.112 -3.611 -9.815 1.00 0.00 106 GLN A O 4
ATOM 6282 N N . ASP A 1 107 ? -8.100 -3.086 -12.005 1.00 0.00 107 ASP A N 4
ATOM 6283 C CA . ASP A 1 107 ? -7.852 -4.456 -12.467 1.00 0.00 107 ASP A CA 4
ATOM 6284 C C . ASP A 1 107 ? -6.686 -5.093 -11.729 1.00 0.00 107 ASP A C 4
ATOM 6285 O O . ASP A 1 107 ? -6.827 -6.144 -11.099 1.00 0.00 107 ASP A O 4
ATOM 6294 N N . GLU A 1 108 ? -5.536 -4.446 -11.802 1.00 0.00 108 GLU A N 4
ATOM 6295 C CA . GLU A 1 108 ? -4.325 -4.992 -11.223 1.00 0.00 108 GLU A CA 4
ATOM 6296 C C . GLU A 1 108 ? -4.303 -4.808 -9.712 1.00 0.00 108 GLU A C 4
ATOM 6297 O O . GLU A 1 108 ? -3.752 -5.639 -8.996 1.00 0.00 108 GLU A O 4
ATOM 6309 N N . LEU A 1 109 ? -4.916 -3.734 -9.222 1.00 0.00 109 LEU A N 4
ATOM 6310 C CA . LEU A 1 109 ? -4.978 -3.500 -7.787 1.00 0.00 109 LEU A CA 4
ATOM 6311 C C . LEU A 1 109 ? -5.808 -4.585 -7.121 1.00 0.00 109 LEU A C 4
ATOM 6312 O O . LEU A 1 109 ? -5.458 -5.078 -6.053 1.00 0.00 109 LEU A O 4
ATOM 6328 N N . ASP A 1 110 ? -6.906 -4.957 -7.768 1.00 0.00 110 ASP A N 4
ATOM 6329 C CA . ASP A 1 110 ? -7.787 -5.994 -7.250 1.00 0.00 110 ASP A CA 4
ATOM 6330 C C . ASP A 1 110 ? -7.042 -7.318 -7.199 1.00 0.00 110 ASP A C 4
ATOM 6331 O O . ASP A 1 110 ? -7.174 -8.082 -6.246 1.00 0.00 110 ASP A O 4
ATOM 6340 N N . ALA A 1 111 ? -6.239 -7.569 -8.231 1.00 0.00 111 ALA A N 4
ATOM 6341 C CA . ALA A 1 111 ? -5.375 -8.742 -8.258 1.00 0.00 111 ALA A CA 4
ATOM 6342 C C . ALA A 1 111 ? -4.399 -8.720 -7.083 1.00 0.00 111 ALA A C 4
ATOM 6343 O O . ALA A 1 111 ? -4.200 -9.733 -6.419 1.00 0.00 111 ALA A O 4
ATOM 6350 N N . ILE A 1 112 ? -3.791 -7.558 -6.843 1.00 0.00 112 ILE A N 4
ATOM 6351 C CA . ILE A 1 112 ? -2.903 -7.352 -5.695 1.00 0.00 112 ILE A CA 4
ATOM 6352 C C . ILE A 1 112 ? -3.643 -7.616 -4.383 1.00 0.00 112 ILE A C 4
ATOM 6353 O O . ILE A 1 112 ? -3.169 -8.356 -3.518 1.00 0.00 112 ILE A O 4
ATOM 6369 N N . THR A 1 113 ? -4.813 -7.005 -4.262 1.00 0.00 113 THR A N 4
ATOM 6370 C CA . THR A 1 113 ? -5.637 -7.122 -3.069 1.00 0.00 113 THR A CA 4
ATOM 6371 C C . THR A 1 113 ? -6.008 -8.587 -2.804 1.00 0.00 113 THR A C 4
ATOM 6372 O O . THR A 1 113 ? -5.877 -9.074 -1.679 1.00 0.00 113 THR A O 4
ATOM 6383 N N . GLU A 1 114 ? -6.445 -9.293 -3.847 1.00 0.00 114 GLU A N 4
ATOM 6384 C CA . GLU A 1 114 ? -6.795 -10.704 -3.719 1.00 0.00 114 GLU A CA 4
ATOM 6385 C C . GLU A 1 114 ? -5.561 -11.552 -3.423 1.00 0.00 114 GLU A C 4
ATOM 6386 O O . GLU A 1 114 ? -5.618 -12.467 -2.608 1.00 0.00 114 GLU A O 4
ATOM 6398 N N . LYS A 1 115 ? -4.453 -11.242 -4.086 1.00 0.00 115 LYS A N 4
ATOM 6399 C CA . LYS A 1 115 ? -3.232 -12.040 -3.978 1.00 0.00 115 LYS A CA 4
ATOM 6400 C C . LYS A 1 115 ? -2.733 -12.113 -2.534 1.00 0.00 115 LYS A C 4
ATOM 6401 O O . LYS A 1 115 ? -2.270 -13.162 -2.087 1.00 0.00 115 LYS A O 4
ATOM 6420 N N . LEU A 1 116 ? -2.833 -11.006 -1.812 1.00 0.00 116 LEU A N 4
ATOM 6421 C CA . LEU A 1 116 ? -2.398 -10.958 -0.419 1.00 0.00 116 LEU A CA 4
ATOM 6422 C C . LEU A 1 116 ? -3.356 -11.741 0.477 1.00 0.00 116 LEU A C 4
ATOM 6423 O O . LEU A 1 116 ? -2.938 -12.405 1.424 1.00 0.00 116 LEU A O 4
ATOM 6439 N N . ALA A 1 117 ? -4.643 -11.670 0.165 1.00 0.00 117 ALA A N 4
ATOM 6440 C CA . ALA A 1 117 ? -5.637 -12.470 0.864 1.00 0.00 117 ALA A CA 4
ATOM 6441 C C . ALA A 1 117 ? -5.411 -13.947 0.562 1.00 0.00 117 ALA A C 4
ATOM 6442 O O . ALA A 1 117 ? -5.547 -14.811 1.432 1.00 0.00 117 ALA A O 4
ATOM 6449 N N . LYS A 1 118 ? -5.045 -14.214 -0.687 1.00 0.00 118 LYS A N 4
ATOM 6450 C CA . LYS A 1 118 ? -4.724 -15.557 -1.149 1.00 0.00 118 LYS A CA 4
ATOM 6451 C C . LYS A 1 118 ? -3.439 -16.048 -0.477 1.00 0.00 118 LYS A C 4
ATOM 6452 O O . LYS A 1 118 ? -3.170 -17.248 -0.422 1.00 0.00 118 LYS A O 4
ATOM 6471 N N . LEU A 1 119 ? -2.662 -15.104 0.047 1.00 0.00 119 LEU A N 4
ATOM 6472 C CA . LEU A 1 119 ? -1.401 -15.406 0.721 1.00 0.00 119 LEU A CA 4
ATOM 6473 C C . LEU A 1 119 ? -1.657 -15.865 2.161 1.00 0.00 119 LEU A C 4
ATOM 6474 O O . LEU A 1 119 ? -0.752 -15.859 3.001 1.00 0.00 119 LEU A O 4
ATOM 6490 N N . GLU A 1 120 ? -2.893 -16.290 2.418 1.00 0.00 120 GLU A N 4
ATOM 6491 C CA . GLU A 1 120 ? -3.352 -16.645 3.757 1.00 0.00 120 GLU A CA 4
ATOM 6492 C C . GLU A 1 120 ? -3.324 -15.428 4.667 1.00 0.00 120 GLU A C 4
ATOM 6493 O O . GLU A 1 120 ? -2.384 -15.236 5.441 1.00 0.00 120 GLU A O 4
ATOM 6505 N N . ASN A 1 18 ? 0.940 -9.145 9.111 1.00 0.00 18 ASN A N 5
ATOM 6506 C CA . ASN A 1 18 ? 0.037 -9.926 8.282 1.00 0.00 18 ASN A CA 5
ATOM 6507 C C . ASN A 1 18 ? -1.331 -9.276 8.220 1.00 0.00 18 ASN A C 5
ATOM 6508 O O . ASN A 1 18 ? -2.174 -9.501 9.086 1.00 0.00 18 ASN A O 5
ATOM 6519 N N . TRP A 1 19 ? -1.521 -8.429 7.225 1.00 0.00 19 TRP A N 5
ATOM 6520 C CA . TRP A 1 19 ? -2.830 -7.866 6.939 1.00 0.00 19 TRP A CA 5
ATOM 6521 C C . TRP A 1 19 ? -3.788 -8.959 6.449 1.00 0.00 19 TRP A C 5
ATOM 6522 O O . TRP A 1 19 ? -3.673 -9.458 5.330 1.00 0.00 19 TRP A O 5
ATOM 6543 N N . ASP A 1 20 ? -4.722 -9.337 7.314 1.00 0.00 20 ASP A N 5
ATOM 6544 C CA . ASP A 1 20 ? -5.620 -10.460 7.042 1.00 0.00 20 ASP A CA 5
ATOM 6545 C C . ASP A 1 20 ? -6.751 -10.054 6.098 1.00 0.00 20 ASP A C 5
ATOM 6546 O O . ASP A 1 20 ? -6.911 -8.876 5.792 1.00 0.00 20 ASP A O 5
ATOM 6555 N N . ASP A 1 21 ? -7.541 -11.047 5.672 1.00 0.00 21 ASP A N 5
ATOM 6556 C CA . ASP A 1 21 ? -8.632 -10.853 4.700 1.00 0.00 21 ASP A CA 5
ATOM 6557 C C . ASP A 1 21 ? -9.523 -9.676 5.068 1.00 0.00 21 ASP A C 5
ATOM 6558 O O . ASP A 1 21 ? -9.662 -8.718 4.306 1.00 0.00 21 ASP A O 5
ATOM 6567 N N . ALA A 1 22 ? -10.133 -9.759 6.234 1.00 0.00 22 ALA A N 5
ATOM 6568 C CA . ALA A 1 22 ? -11.025 -8.717 6.702 1.00 0.00 22 ALA A CA 5
ATOM 6569 C C . ALA A 1 22 ? -10.225 -7.556 7.269 1.00 0.00 22 ALA A C 5
ATOM 6570 O O . ALA A 1 22 ? -10.564 -6.388 7.069 1.00 0.00 22 ALA A O 5
ATOM 6577 N N . ASP A 1 23 ? -9.158 -7.903 7.968 1.00 0.00 23 ASP A N 5
ATOM 6578 C CA . ASP A 1 23 ? -8.324 -6.934 8.665 1.00 0.00 23 ASP A CA 5
ATOM 6579 C C . ASP A 1 23 ? -7.792 -5.846 7.729 1.00 0.00 23 ASP A C 5
ATOM 6580 O O . ASP A 1 23 ? -7.850 -4.663 8.064 1.00 0.00 23 ASP A O 5
ATOM 6589 N N . VAL A 1 24 ? -7.301 -6.238 6.551 1.00 0.00 24 VAL A N 5
ATOM 6590 C CA . VAL A 1 24 ? -6.727 -5.277 5.606 1.00 0.00 24 VAL A CA 5
ATOM 6591 C C . VAL A 1 24 ? -7.769 -4.254 5.149 1.00 0.00 24 VAL A C 5
ATOM 6592 O O . VAL A 1 24 ? -7.510 -3.049 5.153 1.00 0.00 24 VAL A O 5
ATOM 6605 N N . LYS A 1 25 ? -8.955 -4.734 4.793 1.00 0.00 25 LYS A N 5
ATOM 6606 C CA . LYS A 1 25 ? -10.023 -3.865 4.321 1.00 0.00 25 LYS A CA 5
ATOM 6607 C C . LYS A 1 25 ? -10.473 -2.950 5.455 1.00 0.00 25 LYS A C 5
ATOM 6608 O O . LYS A 1 25 ? -10.714 -1.761 5.257 1.00 0.00 25 LYS A O 5
ATOM 6627 N N . LYS A 1 26 ? -10.546 -3.519 6.649 1.00 0.00 26 LYS A N 5
ATOM 6628 C CA . LYS A 1 26 ? -11.025 -2.803 7.819 1.00 0.00 26 LYS A CA 5
ATOM 6629 C C . LYS A 1 26 ? -10.047 -1.701 8.223 1.00 0.00 26 LYS A C 5
ATOM 6630 O O . LYS A 1 26 ? -10.460 -0.591 8.550 1.00 0.00 26 LYS A O 5
ATOM 6649 N N . ARG A 1 27 ? -8.751 -2.004 8.191 1.00 0.00 27 ARG A N 5
ATOM 6650 C CA . ARG A 1 27 ? -7.731 -1.015 8.544 1.00 0.00 27 ARG A CA 5
ATOM 6651 C C . ARG A 1 27 ? -7.659 0.097 7.502 1.00 0.00 27 ARG A C 5
ATOM 6652 O O . ARG A 1 27 ? -7.504 1.268 7.847 1.00 0.00 27 ARG A O 5
ATOM 6673 N N . TRP A 1 28 ? -7.765 -0.271 6.229 1.00 0.00 28 TRP A N 5
ATOM 6674 C CA . TRP A 1 28 ? -7.698 0.707 5.147 1.00 0.00 28 TRP A CA 5
ATOM 6675 C C . TRP A 1 28 ? -8.910 1.634 5.212 1.00 0.00 28 TRP A C 5
ATOM 6676 O O . TRP A 1 28 ? -8.801 2.845 5.017 1.00 0.00 28 TRP A O 5
ATOM 6697 N N . ASP A 1 29 ? -10.062 1.046 5.499 1.00 0.00 29 ASP A N 5
ATOM 6698 C CA . ASP A 1 29 ? -11.296 1.801 5.695 1.00 0.00 29 ASP A CA 5
ATOM 6699 C C . ASP A 1 29 ? -11.187 2.684 6.933 1.00 0.00 29 ASP A C 5
ATOM 6700 O O . ASP A 1 29 ? -11.637 3.830 6.938 1.00 0.00 29 ASP A O 5
ATOM 6709 N N . ALA A 1 30 ? -10.606 2.117 7.987 1.00 0.00 30 ALA A N 5
ATOM 6710 C CA . ALA A 1 30 ? -10.384 2.813 9.255 1.00 0.00 30 ALA A CA 5
ATOM 6711 C C . ALA A 1 30 ? -9.816 4.219 9.060 1.00 0.00 30 ALA A C 5
ATOM 6712 O O . ALA A 1 30 ? -10.203 5.141 9.773 1.00 0.00 30 ALA A O 5
ATOM 6719 N N . PHE A 1 31 ? -8.877 4.380 8.128 1.00 0.00 31 PHE A N 5
ATOM 6720 C CA . PHE A 1 31 ? -8.301 5.698 7.838 1.00 0.00 31 PHE A CA 5
ATOM 6721 C C . PHE A 1 31 ? -9.391 6.732 7.546 1.00 0.00 31 PHE A C 5
ATOM 6722 O O . PHE A 1 31 ? -9.254 7.904 7.885 1.00 0.00 31 PHE A O 5
ATOM 6739 N N . THR A 1 32 ? -10.476 6.286 6.929 1.00 0.00 32 THR A N 5
ATOM 6740 C CA . THR A 1 32 ? -11.583 7.170 6.592 1.00 0.00 32 THR A CA 5
ATOM 6741 C C . THR A 1 32 ? -12.571 7.282 7.760 1.00 0.00 32 THR A C 5
ATOM 6742 O O . THR A 1 32 ? -13.074 8.364 8.064 1.00 0.00 32 THR A O 5
ATOM 6753 N N . LYS A 1 33 ? -12.845 6.156 8.405 1.00 0.00 33 LYS A N 5
ATOM 6754 C CA . LYS A 1 33 ? -13.814 6.103 9.496 1.00 0.00 33 LYS A CA 5
ATOM 6755 C C . LYS A 1 33 ? -13.239 6.623 10.808 1.00 0.00 33 LYS A C 5
ATOM 6756 O O . LYS A 1 33 ? -13.712 7.619 11.358 1.00 0.00 33 LYS A O 5
ATOM 6775 N N . PHE A 1 34 ? -12.222 5.943 11.298 1.00 0.00 34 PHE A N 5
ATOM 6776 C CA . PHE A 1 34 ? -11.678 6.215 12.617 1.00 0.00 34 PHE A CA 5
ATOM 6777 C C . PHE A 1 34 ? -10.624 7.319 12.556 1.00 0.00 34 PHE A C 5
ATOM 6778 O O . PHE A 1 34 ? -10.533 8.150 13.458 1.00 0.00 34 PHE A O 5
ATOM 6795 N N . GLY A 1 35 ? -9.834 7.321 11.490 1.00 0.00 35 GLY A N 5
ATOM 6796 C CA . GLY A 1 35 ? -8.792 8.323 11.342 1.00 0.00 35 GLY A CA 5
ATOM 6797 C C . GLY A 1 35 ? -7.418 7.775 11.674 1.00 0.00 35 GLY A C 5
ATOM 6798 O O . GLY A 1 35 ? -6.406 8.422 11.411 1.00 0.00 35 GLY A O 5
ATOM 6802 N N . ALA A 1 36 ? -7.398 6.583 12.271 1.00 0.00 36 ALA A N 5
ATOM 6803 C CA . ALA A 1 36 ? -6.159 5.887 12.614 1.00 0.00 36 ALA A CA 5
ATOM 6804 C C . ALA A 1 36 ? -5.331 6.695 13.605 1.00 0.00 36 ALA A C 5
ATOM 6805 O O . ALA A 1 36 ? -4.255 7.196 13.283 1.00 0.00 36 ALA A O 5
ATOM 6812 N N . ALA A 1 37 ? -5.844 6.810 14.824 1.00 0.00 37 ALA A N 5
ATOM 6813 C CA . ALA A 1 37 ? -5.165 7.563 15.869 1.00 0.00 37 ALA A CA 5
ATOM 6814 C C . ALA A 1 37 ? -4.027 6.744 16.474 1.00 0.00 37 ALA A C 5
ATOM 6815 O O . ALA A 1 37 ? -3.244 7.244 17.283 1.00 0.00 37 ALA A O 5
ATOM 6822 N N . THR A 1 38 ? -3.953 5.481 16.080 1.00 0.00 38 THR A N 5
ATOM 6823 C CA . THR A 1 38 ? -2.906 4.587 16.542 1.00 0.00 38 THR A CA 5
ATOM 6824 C C . THR A 1 38 ? -1.716 4.597 15.584 1.00 0.00 38 THR A C 5
ATOM 6825 O O . THR A 1 38 ? -0.598 4.245 15.960 1.00 0.00 38 THR A O 5
ATOM 6836 N N . ALA A 1 39 ? -1.964 5.018 14.350 1.00 0.00 39 ALA A N 5
ATOM 6837 C CA . ALA A 1 39 ? -0.929 5.079 13.329 1.00 0.00 39 ALA A CA 5
ATOM 6838 C C . ALA A 1 39 ? -1.190 6.250 12.392 1.00 0.00 39 ALA A C 5
ATOM 6839 O O . ALA A 1 39 ? -1.711 6.078 11.293 1.00 0.00 39 ALA A O 5
ATOM 6846 N N . THR A 1 40 ? -0.856 7.445 12.853 1.00 0.00 40 THR A N 5
ATOM 6847 C CA . THR A 1 40 ? -1.129 8.654 12.095 1.00 0.00 40 THR A CA 5
ATOM 6848 C C . THR A 1 40 ? 0.074 9.063 11.237 1.00 0.00 40 THR A C 5
ATOM 6849 O O . THR A 1 40 ? -0.074 9.778 10.244 1.00 0.00 40 THR A O 5
ATOM 6860 N N . GLU A 1 41 ? 1.263 8.605 11.607 1.00 0.00 41 GLU A N 5
ATOM 6861 C CA . GLU A 1 41 ? 2.457 8.950 10.852 1.00 0.00 41 GLU A CA 5
ATOM 6862 C C . GLU A 1 41 ? 2.979 7.753 10.071 1.00 0.00 41 GLU A C 5
ATOM 6863 O O . GLU A 1 41 ? 3.476 6.787 10.649 1.00 0.00 41 GLU A O 5
ATOM 6875 N N . MET A 1 42 ? 2.838 7.821 8.759 1.00 0.00 42 MET A N 5
ATOM 6876 C CA . MET A 1 42 ? 3.444 6.846 7.875 1.00 0.00 42 MET A CA 5
ATOM 6877 C C . MET A 1 42 ? 4.662 7.470 7.210 1.00 0.00 42 MET A C 5
ATOM 6878 O O . MET A 1 42 ? 4.565 8.536 6.598 1.00 0.00 42 MET A O 5
ATOM 6892 N N . THR A 1 43 ? 5.805 6.822 7.354 1.00 0.00 43 THR A N 5
ATOM 6893 C CA . THR A 1 43 ? 7.048 7.345 6.816 1.00 0.00 43 THR A CA 5
ATOM 6894 C C . THR A 1 43 ? 7.416 6.634 5.522 1.00 0.00 43 THR A C 5
ATOM 6895 O O . THR A 1 43 ? 7.198 5.426 5.386 1.00 0.00 43 THR A O 5
ATOM 6906 N N . GLY A 1 44 ? 7.985 7.381 4.581 1.00 0.00 44 GLY A N 5
ATOM 6907 C CA . GLY A 1 44 ? 8.376 6.814 3.303 1.00 0.00 44 GLY A CA 5
ATOM 6908 C C . GLY A 1 44 ? 9.344 5.657 3.452 1.00 0.00 44 GLY A C 5
ATOM 6909 O O . GLY A 1 44 ? 9.353 4.744 2.636 1.00 0.00 44 GLY A O 5
ATOM 6913 N N . LYS A 1 45 ? 10.147 5.696 4.511 1.00 0.00 45 LYS A N 5
ATOM 6914 C CA . LYS A 1 45 ? 11.106 4.633 4.796 1.00 0.00 45 LYS A CA 5
ATOM 6915 C C . LYS A 1 45 ? 10.389 3.303 5.022 1.00 0.00 45 LYS A C 5
ATOM 6916 O O . LYS A 1 45 ? 10.625 2.322 4.312 1.00 0.00 45 LYS A O 5
ATOM 6935 N N . ASN A 1 46 ? 9.493 3.286 6.004 1.00 0.00 46 ASN A N 5
ATOM 6936 C CA . ASN A 1 46 ? 8.780 2.067 6.365 1.00 0.00 46 ASN A CA 5
ATOM 6937 C C . ASN A 1 46 ? 7.862 1.624 5.238 1.00 0.00 46 ASN A C 5
ATOM 6938 O O . ASN A 1 46 ? 7.721 0.431 4.979 1.00 0.00 46 ASN A O 5
ATOM 6949 N N . PHE A 1 47 ? 7.259 2.589 4.559 1.00 0.00 47 PHE A N 5
ATOM 6950 C CA . PHE A 1 47 ? 6.312 2.292 3.495 1.00 0.00 47 PHE A CA 5
ATOM 6951 C C . PHE A 1 47 ? 7.028 1.689 2.286 1.00 0.00 47 PHE A C 5
ATOM 6952 O O . PHE A 1 47 ? 6.538 0.739 1.679 1.00 0.00 47 PHE A O 5
ATOM 6969 N N . ASP A 1 48 ? 8.197 2.234 1.954 1.00 0.00 48 ASP A N 5
ATOM 6970 C CA . ASP A 1 48 ? 9.011 1.714 0.852 1.00 0.00 48 ASP A CA 5
ATOM 6971 C C . ASP A 1 48 ? 9.360 0.246 1.076 1.00 0.00 48 ASP A C 5
ATOM 6972 O O . ASP A 1 48 ? 9.315 -0.568 0.154 1.00 0.00 48 ASP A O 5
ATOM 6981 N N . LYS A 1 49 ? 9.662 -0.088 2.319 1.00 0.00 49 LYS A N 5
ATOM 6982 C CA . LYS A 1 49 ? 10.063 -1.440 2.673 1.00 0.00 49 LYS A CA 5
ATOM 6983 C C . LYS A 1 49 ? 8.842 -2.342 2.752 1.00 0.00 49 LYS A C 5
ATOM 6984 O O . LYS A 1 49 ? 8.871 -3.488 2.300 1.00 0.00 49 LYS A O 5
ATOM 7003 N N . TRP A 1 50 ? 7.778 -1.821 3.351 1.00 0.00 50 TRP A N 5
ATOM 7004 C CA . TRP A 1 50 ? 6.483 -2.487 3.348 1.00 0.00 50 TRP A CA 5
ATOM 7005 C C . TRP A 1 50 ? 6.082 -2.858 1.916 1.00 0.00 50 TRP A C 5
ATOM 7006 O O . TRP A 1 50 ? 5.540 -3.934 1.672 1.00 0.00 50 TRP A O 5
ATOM 7027 N N . LEU A 1 51 ? 6.383 -1.972 0.969 1.00 0.00 51 LEU A N 5
ATOM 7028 C CA . LEU A 1 51 ? 6.079 -2.230 -0.440 1.00 0.00 51 LEU A CA 5
ATOM 7029 C C . LEU A 1 51 ? 7.067 -3.234 -1.028 1.00 0.00 51 LEU A C 5
ATOM 7030 O O . LEU A 1 51 ? 6.697 -4.081 -1.848 1.00 0.00 51 LEU A O 5
ATOM 7046 N N . LYS A 1 52 ? 8.320 -3.119 -0.605 1.00 0.00 52 LYS A N 5
ATOM 7047 C CA . LYS A 1 52 ? 9.372 -4.050 -0.997 1.00 0.00 52 LYS A CA 5
ATOM 7048 C C . LYS A 1 52 ? 8.994 -5.489 -0.648 1.00 0.00 52 LYS A C 5
ATOM 7049 O O . LYS A 1 52 ? 8.957 -6.360 -1.519 1.00 0.00 52 LYS A O 5
ATOM 7068 N N . ASP A 1 53 ? 8.701 -5.724 0.626 1.00 0.00 53 ASP A N 5
ATOM 7069 C CA . ASP A 1 53 ? 8.417 -7.071 1.116 1.00 0.00 53 ASP A CA 5
ATOM 7070 C C . ASP A 1 53 ? 7.064 -7.576 0.629 1.00 0.00 53 ASP A C 5
ATOM 7071 O O . ASP A 1 53 ? 6.834 -8.787 0.560 1.00 0.00 53 ASP A O 5
ATOM 7080 N N . ALA A 1 54 ? 6.173 -6.652 0.295 1.00 0.00 54 ALA A N 5
ATOM 7081 C CA . ALA A 1 54 ? 4.874 -7.013 -0.260 1.00 0.00 54 ALA A CA 5
ATOM 7082 C C . ALA A 1 54 ? 5.038 -7.596 -1.658 1.00 0.00 54 ALA A C 5
ATOM 7083 O O . ALA A 1 54 ? 4.312 -8.508 -2.050 1.00 0.00 54 ALA A O 5
ATOM 7090 N N . GLY A 1 55 ? 6.006 -7.070 -2.398 1.00 0.00 55 GLY A N 5
ATOM 7091 C CA . GLY A 1 55 ? 6.267 -7.560 -3.736 1.00 0.00 55 GLY A CA 5
ATOM 7092 C C . GLY A 1 55 ? 5.641 -6.683 -4.795 1.00 0.00 55 GLY A C 5
ATOM 7093 O O . GLY A 1 55 ? 5.756 -6.956 -5.990 1.00 0.00 55 GLY A O 5
ATOM 7097 N N . VAL A 1 56 ? 4.979 -5.621 -4.355 1.00 0.00 56 VAL A N 5
ATOM 7098 C CA . VAL A 1 56 ? 4.320 -4.696 -5.267 1.00 0.00 56 VAL A CA 5
ATOM 7099 C C . VAL A 1 56 ? 5.329 -3.690 -5.822 1.00 0.00 56 VAL A C 5
ATOM 7100 O O . VAL A 1 56 ? 5.147 -3.135 -6.907 1.00 0.00 56 VAL A O 5
ATOM 7113 N N . LEU A 1 57 ? 6.402 -3.477 -5.070 1.00 0.00 57 LEU A N 5
ATOM 7114 C CA . LEU A 1 57 ? 7.453 -2.554 -5.478 1.00 0.00 57 LEU A CA 5
ATOM 7115 C C . LEU A 1 57 ? 8.369 -3.223 -6.506 1.00 0.00 57 LEU A C 5
ATOM 7116 O O . LEU A 1 57 ? 8.025 -4.271 -7.049 1.00 0.00 57 LEU A O 5
ATOM 7132 N N . ASP A 1 58 ? 9.532 -2.615 -6.753 1.00 0.00 58 ASP A N 5
ATOM 7133 C CA . ASP A 1 58 ? 10.464 -3.051 -7.789 1.00 0.00 58 ASP A CA 5
ATOM 7134 C C . ASP A 1 58 ? 11.004 -4.443 -7.503 1.00 0.00 58 ASP A C 5
ATOM 7135 O O . ASP A 1 58 ? 12.070 -4.627 -6.911 1.00 0.00 58 ASP A O 5
ATOM 7144 N N . ASN A 1 59 ? 10.200 -5.405 -7.878 1.00 0.00 59 ASN A N 5
ATOM 7145 C CA . ASN A 1 59 ? 10.544 -6.817 -7.780 1.00 0.00 59 ASN A CA 5
ATOM 7146 C C . ASN A 1 59 ? 11.627 -7.197 -8.794 1.00 0.00 59 ASN A C 5
ATOM 7147 O O . ASN A 1 59 ? 12.570 -7.913 -8.464 1.00 0.00 59 ASN A O 5
ATOM 7158 N N . LYS A 1 60 ? 11.497 -6.708 -10.026 1.00 0.00 60 LYS A N 5
ATOM 7159 C CA . LYS A 1 60 ? 12.443 -7.057 -11.084 1.00 0.00 60 LYS A CA 5
ATOM 7160 C C . LYS A 1 60 ? 12.868 -5.819 -11.864 1.00 0.00 60 LYS A C 5
ATOM 7161 O O . LYS A 1 60 ? 13.958 -5.285 -11.655 1.00 0.00 60 LYS A O 5
ATOM 7180 N N . ALA A 1 61 ? 12.014 -5.367 -12.770 1.00 0.00 61 ALA A N 5
ATOM 7181 C CA . ALA A 1 61 ? 12.300 -4.172 -13.543 1.00 0.00 61 ALA A CA 5
ATOM 7182 C C . ALA A 1 61 ? 11.095 -3.248 -13.570 1.00 0.00 61 ALA A C 5
ATOM 7183 O O . ALA A 1 61 ? 10.437 -3.093 -14.599 1.00 0.00 61 ALA A O 5
ATOM 7190 N N . ILE A 1 62 ? 10.787 -2.655 -12.427 1.00 0.00 62 ILE A N 5
ATOM 7191 C CA . ILE A 1 62 ? 9.702 -1.699 -12.350 1.00 0.00 62 ILE A CA 5
ATOM 7192 C C . ILE A 1 62 ? 10.230 -0.291 -12.587 1.00 0.00 62 ILE A C 5
ATOM 7193 O O . ILE A 1 62 ? 11.192 0.144 -11.955 1.00 0.00 62 ILE A O 5
ATOM 7209 N N . THR A 1 63 ? 9.588 0.397 -13.513 1.00 0.00 63 THR A N 5
ATOM 7210 C CA . THR A 1 63 ? 10.050 1.672 -14.033 1.00 0.00 63 THR A CA 5
ATOM 7211 C C . THR A 1 63 ? 10.226 2.745 -12.965 1.00 0.00 63 THR A C 5
ATOM 7212 O O . THR A 1 63 ? 9.253 3.259 -12.414 1.00 0.00 63 THR A O 5
ATOM 7223 N N . GLY A 1 64 ? 11.480 3.100 -12.711 1.00 0.00 64 GLY A N 5
ATOM 7224 C CA . GLY A 1 64 ? 11.783 4.158 -11.768 1.00 0.00 64 GLY A CA 5
ATOM 7225 C C . GLY A 1 64 ? 11.235 5.493 -12.229 1.00 0.00 64 GLY A C 5
ATOM 7226 O O . GLY A 1 64 ? 10.872 6.343 -11.419 1.00 0.00 64 GLY A O 5
ATOM 7230 N N . THR A 1 65 ? 11.168 5.671 -13.540 1.00 0.00 65 THR A N 5
ATOM 7231 C CA . THR A 1 65 ? 10.607 6.880 -14.123 1.00 0.00 65 THR A CA 5
ATOM 7232 C C . THR A 1 65 ? 9.129 7.029 -13.749 1.00 0.00 65 THR A C 5
ATOM 7233 O O . THR A 1 65 ? 8.653 8.130 -13.481 1.00 0.00 65 THR A O 5
ATOM 7244 N N . MET A 1 66 ? 8.425 5.904 -13.685 1.00 0.00 66 MET A N 5
ATOM 7245 C CA . MET A 1 66 ? 6.999 5.908 -13.390 1.00 0.00 66 MET A CA 5
ATOM 7246 C C . MET A 1 66 ? 6.765 5.948 -11.886 1.00 0.00 66 MET A C 5
ATOM 7247 O O . MET A 1 66 ? 5.949 6.727 -11.392 1.00 0.00 66 MET A O 5
ATOM 7261 N N . THR A 1 67 ? 7.504 5.116 -11.163 1.00 0.00 67 THR A N 5
ATOM 7262 C CA . THR A 1 67 ? 7.409 5.061 -9.713 1.00 0.00 67 THR A CA 5
ATOM 7263 C C . THR A 1 67 ? 7.766 6.417 -9.099 1.00 0.00 67 THR A C 5
ATOM 7264 O O . THR A 1 67 ? 7.180 6.832 -8.096 1.00 0.00 67 THR A O 5
ATOM 7275 N N . GLY A 1 68 ? 8.734 7.096 -9.712 1.00 0.00 68 GLY A N 5
ATOM 7276 C CA . GLY A 1 68 ? 9.101 8.442 -9.301 1.00 0.00 68 GLY A CA 5
ATOM 7277 C C . GLY A 1 68 ? 7.917 9.394 -9.320 1.00 0.00 68 GLY A C 5
ATOM 7278 O O . GLY A 1 68 ? 7.781 10.246 -8.438 1.00 0.00 68 GLY A O 5
ATOM 7282 N N . ILE A 1 69 ? 7.067 9.255 -10.334 1.00 0.00 69 ILE A N 5
ATOM 7283 C CA . ILE A 1 69 ? 5.850 10.052 -10.428 1.00 0.00 69 ILE A CA 5
ATOM 7284 C C . ILE A 1 69 ? 4.965 9.799 -9.214 1.00 0.00 69 ILE A C 5
ATOM 7285 O O . ILE A 1 69 ? 4.548 10.734 -8.535 1.00 0.00 69 ILE A O 5
ATOM 7301 N N . ALA A 1 70 ? 4.706 8.522 -8.942 1.00 0.00 70 ALA A N 5
ATOM 7302 C CA . ALA A 1 70 ? 3.891 8.119 -7.799 1.00 0.00 70 ALA A CA 5
ATOM 7303 C C . ALA A 1 70 ? 4.451 8.682 -6.494 1.00 0.00 70 ALA A C 5
ATOM 7304 O O . ALA A 1 70 ? 3.703 9.164 -5.643 1.00 0.00 70 ALA A O 5
ATOM 7311 N N . PHE A 1 71 ? 5.771 8.621 -6.354 1.00 0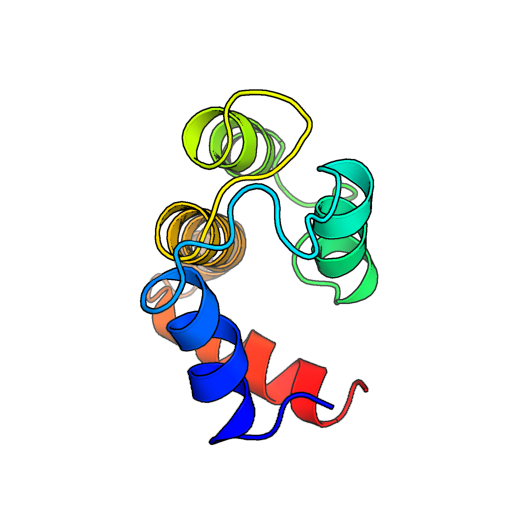.00 71 PHE A N 5
ATOM 7312 C CA . PHE A 1 71 ? 6.459 9.166 -5.185 1.00 0.00 71 PHE A CA 5
ATOM 7313 C C . PHE A 1 71 ? 6.170 10.661 -5.033 1.00 0.00 71 PHE A C 5
ATOM 7314 O O . PHE A 1 71 ? 5.922 11.152 -3.935 1.00 0.00 71 PHE A O 5
ATOM 7331 N N . SER A 1 72 ? 6.210 11.379 -6.143 1.00 0.00 72 SER A N 5
ATOM 7332 C CA . SER A 1 72 ? 5.941 12.809 -6.140 1.00 0.00 72 SER A CA 5
ATOM 7333 C C . SER A 1 72 ? 4.471 13.088 -5.814 1.00 0.00 72 SER A C 5
ATOM 7334 O O . SER A 1 72 ? 4.135 14.139 -5.266 1.00 0.00 72 SER A O 5
ATOM 7342 N N . LYS A 1 73 ? 3.599 12.142 -6.148 1.00 0.00 73 LYS A N 5
ATOM 7343 C CA . LYS A 1 73 ? 2.173 12.288 -5.893 1.00 0.00 73 LYS A CA 5
ATOM 7344 C C . LYS A 1 73 ? 1.854 12.096 -4.414 1.00 0.00 73 LYS A C 5
ATOM 7345 O O . LYS A 1 73 ? 1.042 12.828 -3.847 1.00 0.00 73 LYS A O 5
ATOM 7364 N N . VAL A 1 74 ? 2.485 11.103 -3.797 1.00 0.00 74 VAL A N 5
ATOM 7365 C CA . VAL A 1 74 ? 2.301 10.854 -2.374 1.00 0.00 74 VAL A CA 5
ATOM 7366 C C . VAL A 1 74 ? 2.949 11.959 -1.540 1.00 0.00 74 VAL A C 5
ATOM 7367 O O . VAL A 1 74 ? 2.260 12.645 -0.781 1.00 0.00 74 VAL A O 5
ATOM 7380 N N . THR A 1 75 ? 4.254 12.170 -1.713 1.00 0.00 75 THR A N 5
ATOM 7381 C CA . THR A 1 75 ? 4.970 13.164 -0.938 1.00 0.00 75 THR A CA 5
ATOM 7382 C C . THR A 1 75 ? 6.461 13.160 -1.272 1.00 0.00 75 THR A C 5
ATOM 7383 O O . THR A 1 75 ? 7.158 12.160 -1.084 1.00 0.00 75 THR A O 5
ATOM 7394 N N . GLY A 1 76 ? 6.922 14.268 -1.833 1.00 0.00 76 GLY A N 5
ATOM 7395 C CA . GLY A 1 76 ? 8.348 14.506 -1.967 1.00 0.00 76 GLY A CA 5
ATOM 7396 C C . GLY A 1 76 ? 9.078 14.361 -0.638 1.00 0.00 76 GLY A C 5
ATOM 7397 O O . GLY A 1 76 ? 10.016 13.568 -0.534 1.00 0.00 76 GLY A O 5
ATOM 7401 N N . PRO A 1 77 ? 8.692 15.141 0.397 1.00 0.00 77 PRO A N 5
ATOM 7402 C CA . PRO A 1 77 ? 9.211 14.956 1.755 1.00 0.00 77 PRO A CA 5
ATOM 7403 C C . PRO A 1 77 ? 8.893 13.563 2.293 1.00 0.00 77 PRO A C 5
ATOM 7404 O O . PRO A 1 77 ? 7.730 13.194 2.451 1.00 0.00 77 PRO A O 5
ATOM 7415 N N . LYS A 1 78 ? 9.938 12.803 2.578 1.00 0.00 78 LYS A N 5
ATOM 7416 C CA . LYS A 1 78 ? 9.813 11.391 2.933 1.00 0.00 78 LYS A CA 5
ATOM 7417 C C . LYS A 1 78 ? 9.341 11.185 4.374 1.00 0.00 78 LYS A C 5
ATOM 7418 O O . LYS A 1 78 ? 8.972 10.071 4.751 1.00 0.00 78 LYS A O 5
ATOM 7437 N N . LYS A 1 79 ? 9.379 12.245 5.177 1.00 0.00 79 LYS A N 5
ATOM 7438 C CA . LYS A 1 79 ? 9.012 12.152 6.590 1.00 0.00 79 LYS A CA 5
ATOM 7439 C C . LYS A 1 79 ? 7.554 11.715 6.752 1.00 0.00 79 LYS A C 5
ATOM 7440 O O . LYS A 1 79 ? 7.280 10.664 7.328 1.00 0.00 79 LYS A O 5
ATOM 7459 N N . LYS A 1 80 ? 6.624 12.517 6.245 1.00 0.00 80 LYS A N 5
ATOM 7460 C CA . LYS A 1 80 ? 5.206 12.185 6.323 1.00 0.00 80 LYS A CA 5
ATOM 7461 C C . LYS A 1 80 ? 4.415 13.019 5.323 1.00 0.00 80 LYS A C 5
ATOM 7462 O O . LYS A 1 80 ? 4.788 14.153 5.020 1.00 0.00 80 LYS A O 5
ATOM 7481 N N . ALA A 1 81 ? 3.334 12.452 4.807 1.00 0.00 81 ALA A N 5
ATOM 7482 C CA . ALA A 1 81 ? 2.459 13.173 3.894 1.00 0.00 81 ALA A CA 5
ATOM 7483 C C . ALA A 1 81 ? 1.134 13.522 4.563 1.00 0.00 81 ALA A C 5
ATOM 7484 O O . ALA A 1 81 ? 0.970 14.614 5.106 1.00 0.00 81 ALA A O 5
ATOM 7491 N N . THR A 1 82 ? 0.208 12.572 4.533 1.00 0.00 82 THR A N 5
ATOM 7492 C CA . THR A 1 82 ? -1.137 12.771 5.051 1.00 0.00 82 THR A CA 5
ATOM 7493 C C . THR A 1 82 ? -1.944 11.493 4.807 1.00 0.00 82 THR A C 5
ATOM 7494 O O . THR A 1 82 ? -1.360 10.454 4.515 1.00 0.00 82 THR A O 5
ATOM 7505 N N . PHE A 1 83 ? -3.264 11.565 4.916 1.00 0.00 83 PHE A N 5
ATOM 7506 C CA . PHE A 1 83 ? -4.119 10.401 4.682 1.00 0.00 83 PHE A CA 5
ATOM 7507 C C . PHE A 1 83 ? -4.034 9.949 3.223 1.00 0.00 83 PHE A C 5
ATOM 7508 O O . PHE A 1 83 ? -4.143 8.761 2.921 1.00 0.00 83 PHE A O 5
ATOM 7525 N N . ASP A 1 84 ? -3.840 10.915 2.329 1.00 0.00 84 ASP A N 5
ATOM 7526 C CA . ASP A 1 84 ? -3.698 10.642 0.898 1.00 0.00 84 ASP A CA 5
ATOM 7527 C C . ASP A 1 84 ? -2.490 9.757 0.603 1.00 0.00 84 ASP A C 5
ATOM 7528 O O . ASP A 1 84 ? -2.485 9.044 -0.391 1.00 0.00 84 ASP A O 5
ATOM 7537 N N . GLU A 1 85 ? -1.474 9.838 1.461 1.00 0.00 85 GLU A N 5
ATOM 7538 C CA . GLU A 1 85 ? -0.200 9.123 1.284 1.00 0.00 85 GLU A CA 5
ATOM 7539 C C . GLU A 1 85 ? -0.411 7.683 0.790 1.00 0.00 85 GLU A C 5
ATOM 7540 O O . GLU A 1 85 ? -0.171 7.382 -0.384 1.00 0.00 85 GLU A O 5
ATOM 7552 N N . THR A 1 86 ? -0.894 6.817 1.679 1.00 0.00 86 THR A N 5
ATOM 7553 C CA . THR A 1 86 ? -1.065 5.398 1.373 1.00 0.00 86 THR A CA 5
ATOM 7554 C C . THR A 1 86 ? -2.021 5.198 0.195 1.00 0.00 86 THR A C 5
ATOM 7555 O O . THR A 1 86 ? -1.811 4.336 -0.664 1.00 0.00 86 THR A O 5
ATOM 7566 N N . LYS A 1 87 ? -3.058 6.019 0.164 1.00 0.00 87 LYS A N 5
ATOM 7567 C CA . LYS A 1 87 ? -4.066 5.984 -0.887 1.00 0.00 87 LYS A CA 5
ATOM 7568 C C . LYS A 1 87 ? -3.445 6.226 -2.263 1.00 0.00 87 LYS A C 5
ATOM 7569 O O . LYS A 1 87 ? -3.713 5.493 -3.215 1.00 0.00 87 LYS A O 5
ATOM 7588 N N . LYS A 1 88 ? -2.601 7.244 -2.354 1.00 0.00 88 LYS A N 5
ATOM 7589 C CA . LYS A 1 88 ? -2.006 7.629 -3.618 1.00 0.00 88 LYS A CA 5
ATOM 7590 C C . LYS A 1 88 ? -0.981 6.609 -4.089 1.00 0.00 88 LYS A C 5
ATOM 7591 O O . LYS A 1 88 ? -1.017 6.191 -5.242 1.00 0.00 88 LYS A O 5
ATOM 7610 N N . VAL A 1 89 ? -0.083 6.195 -3.202 1.00 0.00 89 VAL A N 5
ATOM 7611 C CA . VAL A 1 89 ? 0.961 5.248 -3.579 1.00 0.00 89 VAL A CA 5
ATOM 7612 C C . VAL A 1 89 ? 0.350 3.976 -4.148 1.00 0.00 89 VAL A C 5
ATOM 7613 O O . VAL A 1 89 ? 0.683 3.558 -5.253 1.00 0.00 89 VAL A O 5
ATOM 7626 N N . LEU A 1 90 ? -0.570 3.384 -3.396 1.00 0.00 90 LEU A N 5
ATOM 7627 C CA . LEU A 1 90 ? -1.188 2.126 -3.794 1.00 0.00 90 LEU A CA 5
ATOM 7628 C C . LEU A 1 90 ? -1.902 2.243 -5.137 1.00 0.00 90 LEU A C 5
ATOM 7629 O O . LEU A 1 90 ? -1.796 1.354 -5.980 1.00 0.00 90 LEU A O 5
ATOM 7645 N N . ALA A 1 91 ? -2.606 3.348 -5.344 1.00 0.00 91 ALA A N 5
ATOM 7646 C CA . ALA A 1 91 ? -3.385 3.538 -6.560 1.00 0.00 91 ALA A CA 5
ATOM 7647 C C . ALA A 1 91 ? -2.500 3.885 -7.757 1.00 0.00 91 ALA A C 5
ATOM 7648 O O . ALA A 1 91 ? -2.733 3.405 -8.867 1.00 0.00 91 ALA A O 5
ATOM 7655 N N . PHE A 1 92 ? -1.485 4.717 -7.538 1.00 0.00 92 PHE A N 5
ATOM 7656 C CA . PHE A 1 92 ? -0.601 5.130 -8.626 1.00 0.00 92 PHE A CA 5
ATOM 7657 C C . PHE A 1 92 ? 0.369 4.017 -9.013 1.00 0.00 92 PHE A C 5
ATOM 7658 O O . PHE A 1 92 ? 0.591 3.772 -10.195 1.00 0.00 92 PHE A O 5
ATOM 7675 N N . VAL A 1 93 ? 0.934 3.331 -8.023 1.00 0.00 93 VAL A N 5
ATOM 7676 C CA . VAL A 1 93 ? 1.840 2.221 -8.302 1.00 0.00 93 VAL A CA 5
ATOM 7677 C C . VAL A 1 93 ? 1.113 1.141 -9.095 1.00 0.00 93 VAL A C 5
ATOM 7678 O O . VAL A 1 93 ? 1.640 0.628 -10.081 1.00 0.00 93 VAL A O 5
ATOM 7691 N N . ALA A 1 94 ? -0.105 0.810 -8.666 1.00 0.00 94 ALA A N 5
ATOM 7692 C CA . ALA A 1 94 ? -0.934 -0.154 -9.382 1.00 0.00 94 ALA A CA 5
ATOM 7693 C C . ALA A 1 94 ? -1.202 0.314 -10.807 1.00 0.00 94 ALA A C 5
ATOM 7694 O O . ALA A 1 94 ? -1.183 -0.484 -11.744 1.00 0.00 94 ALA A O 5
ATOM 7701 N N . GLU A 1 95 ? -1.454 1.611 -10.955 1.00 0.00 95 GLU A N 5
ATOM 7702 C CA . GLU A 1 95 ? -1.729 2.204 -12.257 1.00 0.00 95 GLU A CA 5
ATOM 7703 C C . GLU A 1 95 ? -0.569 1.989 -13.225 1.00 0.00 95 GLU A C 5
ATOM 7704 O O . GLU A 1 95 ? -0.739 1.365 -14.272 1.00 0.00 95 GLU A O 5
ATOM 7716 N N . ASP A 1 96 ? 0.606 2.498 -12.869 1.00 0.00 96 ASP A N 5
ATOM 7717 C CA . ASP A 1 96 ? 1.788 2.379 -13.722 1.00 0.00 96 ASP A CA 5
ATOM 7718 C C . ASP A 1 96 ? 2.169 0.915 -13.929 1.00 0.00 96 ASP A C 5
ATOM 7719 O O . ASP A 1 96 ? 2.551 0.516 -15.033 1.00 0.00 96 ASP A O 5
ATOM 7728 N N . ARG A 1 97 ? 2.042 0.117 -12.871 1.00 0.00 97 ARG A N 5
ATOM 7729 C CA . ARG A 1 97 ? 2.286 -1.324 -12.946 1.00 0.00 97 ARG A CA 5
ATOM 7730 C C . ARG A 1 97 ? 1.432 -1.969 -14.031 1.00 0.00 97 ARG A C 5
ATOM 7731 O O . ARG A 1 97 ? 1.941 -2.691 -14.895 1.00 0.00 97 ARG A O 5
ATOM 7752 N N . ALA A 1 98 ? 0.137 -1.700 -13.981 1.00 0.00 98 ALA A N 5
ATOM 7753 C CA . ALA A 1 98 ? -0.804 -2.295 -14.914 1.00 0.00 98 ALA A CA 5
ATOM 7754 C C . ALA A 1 98 ? -0.659 -1.701 -16.299 1.00 0.00 98 ALA A C 5
ATOM 7755 O O . ALA A 1 98 ? -0.591 -2.432 -17.273 1.00 0.00 98 ALA A O 5
ATOM 7762 N N . ARG A 1 99 ? -0.591 -0.378 -16.368 1.00 0.00 99 ARG A N 5
ATOM 7763 C CA . ARG A 1 99 ? -0.533 0.341 -17.638 1.00 0.00 99 ARG A CA 5
ATOM 7764 C C . ARG A 1 99 ? 0.614 -0.171 -18.511 1.00 0.00 99 ARG A C 5
ATOM 7765 O O . ARG A 1 99 ? 0.503 -0.225 -19.735 1.00 0.00 99 ARG A O 5
ATOM 7786 N N . GLN A 1 100 ? 1.705 -0.561 -17.869 1.00 0.00 100 GLN A N 5
ATOM 7787 C CA . GLN A 1 100 ? 2.861 -1.094 -18.577 1.00 0.00 100 GLN A CA 5
ATOM 7788 C C . GLN A 1 100 ? 2.642 -2.559 -18.969 1.00 0.00 100 GLN A C 5
ATOM 7789 O O . GLN A 1 100 ? 3.133 -3.017 -20.002 1.00 0.00 100 GLN A O 5
ATOM 7803 N N . SER A 1 101 ? 1.889 -3.281 -18.149 1.00 0.00 101 SER A N 5
ATOM 7804 C CA . SER A 1 101 ? 1.722 -4.718 -18.325 1.00 0.00 101 SER A CA 5
ATOM 7805 C C . SER A 1 101 ? 0.390 -5.066 -19.003 1.00 0.00 101 SER A C 5
ATOM 7806 O O . SER A 1 101 ? 0.356 -5.386 -20.193 1.00 0.00 101 SER A O 5
ATOM 7814 N N . LYS A 1 102 ? -0.702 -4.982 -18.248 1.00 0.00 102 LYS A N 5
ATOM 7815 C CA . LYS A 1 102 ? -2.020 -5.369 -18.749 1.00 0.00 102 LYS A CA 5
ATOM 7816 C C . LYS A 1 102 ? -2.679 -4.224 -19.511 1.00 0.00 102 LYS A C 5
ATOM 7817 O O . LYS A 1 102 ? -3.360 -4.457 -20.511 1.00 0.00 102 LYS A O 5
ATOM 7836 N N . LYS A 1 103 ? -2.437 -3.002 -19.010 1.00 0.00 103 LYS A N 5
ATOM 7837 C CA . LYS A 1 103 ? -3.055 -1.736 -19.458 1.00 0.00 103 LYS A CA 5
ATOM 7838 C C . LYS A 1 103 ? -4.173 -1.272 -18.501 1.00 0.00 103 LYS A C 5
ATOM 7839 O O . LYS A 1 103 ? -4.074 -0.171 -17.959 1.00 0.00 103 LYS A O 5
ATOM 7858 N N . PRO A 1 104 ? -5.249 -2.064 -18.263 1.00 0.00 104 PRO A N 5
ATOM 7859 C CA . PRO A 1 104 ? -6.233 -1.736 -17.218 1.00 0.00 104 PRO A CA 5
ATOM 7860 C C . PRO A 1 104 ? -5.612 -1.783 -15.824 1.00 0.00 104 PRO A C 5
ATOM 7861 O O . PRO A 1 104 ? -5.158 -2.837 -15.372 1.00 0.00 104 PRO A O 5
ATOM 7872 N N . ILE A 1 105 ? -5.600 -0.637 -15.147 1.00 0.00 105 ILE A N 5
ATOM 7873 C CA . ILE A 1 105 ? -4.918 -0.493 -13.870 1.00 0.00 105 ILE A CA 5
ATOM 7874 C C . ILE A 1 105 ? -5.565 -1.343 -12.777 1.00 0.00 105 ILE A C 5
ATOM 7875 O O . ILE A 1 105 ? -4.868 -1.923 -11.940 1.00 0.00 105 ILE A O 5
ATOM 7891 N N . GLN A 1 106 ? -6.893 -1.413 -12.781 1.00 0.00 106 GLN A N 5
ATOM 7892 C CA . GLN A 1 106 ? -7.626 -2.125 -11.746 1.00 0.00 106 GLN A CA 5
ATOM 7893 C C . GLN A 1 106 ? -7.234 -3.595 -11.672 1.00 0.00 106 GLN A C 5
ATOM 7894 O O . GLN A 1 106 ? -7.335 -4.209 -10.610 1.00 0.00 106 GLN A O 5
ATOM 7908 N N . ASP A 1 107 ? -6.779 -4.151 -12.788 1.00 0.00 107 ASP A N 5
ATOM 7909 C CA . ASP A 1 107 ? -6.422 -5.564 -12.838 1.00 0.00 107 ASP A CA 5
ATOM 7910 C C . ASP A 1 107 ? -5.259 -5.873 -11.899 1.00 0.00 107 ASP A C 5
ATOM 7911 O O . ASP A 1 107 ? -5.228 -6.931 -11.275 1.00 0.00 107 ASP A O 5
ATOM 7920 N N . GLU A 1 108 ? -4.319 -4.938 -11.777 1.00 0.00 108 GLU A N 5
ATOM 7921 C CA . GLU A 1 108 ? -3.186 -5.124 -10.877 1.00 0.00 108 GLU A CA 5
ATOM 7922 C C . GLU A 1 108 ? -3.627 -5.043 -9.426 1.00 0.00 108 GLU A C 5
ATOM 7923 O O . GLU A 1 108 ? -3.176 -5.830 -8.598 1.00 0.00 108 GLU A O 5
ATOM 7935 N N . LEU A 1 109 ? -4.522 -4.106 -9.110 1.00 0.00 109 LEU A N 5
ATOM 7936 C CA . LEU A 1 109 ? -5.051 -4.021 -7.758 1.00 0.00 109 LEU A CA 5
ATOM 7937 C C . LEU A 1 109 ? -5.819 -5.291 -7.445 1.00 0.00 109 LEU A C 5
ATOM 7938 O O . LEU A 1 109 ? -5.739 -5.826 -6.339 1.00 0.00 109 LEU A O 5
ATOM 7954 N N . ASP A 1 110 ? -6.557 -5.767 -8.440 1.00 0.00 110 ASP A N 5
ATOM 7955 C CA . ASP A 1 110 ? -7.278 -7.025 -8.339 1.00 0.00 110 ASP A CA 5
ATOM 7956 C C . ASP A 1 110 ? -6.314 -8.161 -8.033 1.00 0.00 110 ASP A C 5
ATOM 7957 O O . ASP A 1 110 ? -6.534 -8.932 -7.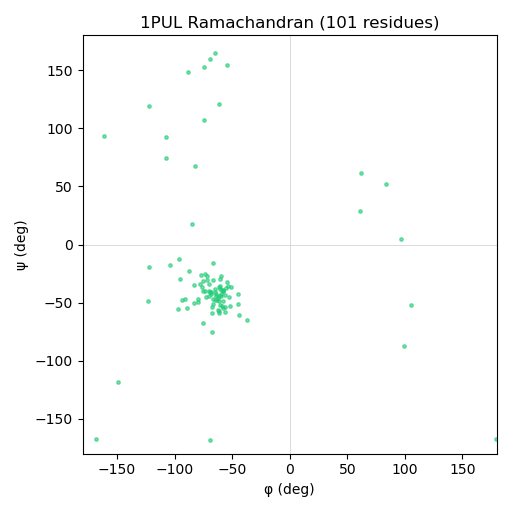103 1.00 0.00 110 ASP A O 5
ATOM 7966 N N . ALA A 1 111 ? -5.233 -8.235 -8.805 1.00 0.00 111 ALA A N 5
ATOM 7967 C CA . ALA A 1 111 ? -4.202 -9.243 -8.595 1.00 0.00 111 ALA A CA 5
ATOM 7968 C C . ALA A 1 111 ? -3.620 -9.154 -7.186 1.00 0.00 111 ALA A C 5
ATOM 7969 O O . ALA A 1 111 ? -3.438 -10.172 -6.522 1.00 0.00 111 ALA A O 5
ATOM 7976 N N . ILE A 1 112 ? -3.333 -7.938 -6.738 1.00 0.00 112 ILE A N 5
ATOM 7977 C CA . ILE A 1 112 ? -2.827 -7.711 -5.387 1.00 0.00 112 ILE A CA 5
ATOM 7978 C C . ILE A 1 112 ? -3.816 -8.234 -4.349 1.00 0.00 112 ILE A C 5
ATOM 7979 O O . ILE A 1 112 ? -3.471 -9.057 -3.501 1.00 0.00 112 ILE A O 5
ATOM 7995 N N . THR A 1 113 ? -5.054 -7.768 -4.450 1.00 0.00 113 THR A N 5
ATOM 7996 C CA . THR A 1 113 ? -6.103 -8.123 -3.506 1.00 0.00 113 THR A CA 5
ATOM 7997 C C . THR A 1 113 ? -6.359 -9.637 -3.513 1.00 0.00 113 THR A C 5
ATOM 7998 O O . THR A 1 113 ? -6.503 -10.260 -2.460 1.00 0.00 113 THR A O 5
ATOM 8009 N N . GLU A 1 114 ? -6.383 -10.216 -4.707 1.00 0.00 114 GLU A N 5
ATOM 8010 C CA . GLU A 1 114 ? -6.590 -11.651 -4.879 1.00 0.00 114 GLU A CA 5
ATOM 8011 C C . GLU A 1 114 ? -5.427 -12.439 -4.270 1.00 0.00 114 GLU A C 5
ATOM 8012 O O . GLU A 1 114 ? -5.637 -13.422 -3.552 1.00 0.00 114 GLU A O 5
ATOM 8024 N N . LYS A 1 115 ? -4.207 -11.986 -4.540 1.00 0.00 115 LYS A N 5
ATOM 8025 C CA . LYS A 1 115 ? -3.010 -12.648 -4.029 1.00 0.00 115 LYS A CA 5
ATOM 8026 C C . LYS A 1 115 ? -2.971 -12.638 -2.507 1.00 0.00 115 LYS A C 5
ATOM 8027 O O . LYS A 1 115 ? -2.660 -13.651 -1.888 1.00 0.00 115 LYS A O 5
ATOM 8046 N N . LEU A 1 116 ? -3.294 -11.498 -1.908 1.00 0.00 116 LEU A N 5
ATOM 8047 C CA . LEU A 1 116 ? -3.273 -11.364 -0.453 1.00 0.00 116 LEU A CA 5
ATOM 8048 C C . LEU A 1 116 ? -4.313 -12.270 0.189 1.00 0.00 116 LEU A C 5
ATOM 8049 O O . LEU A 1 116 ? -4.046 -12.921 1.199 1.00 0.00 116 LEU A O 5
ATOM 8065 N N . ALA A 1 117 ? -5.492 -12.318 -0.415 1.00 0.00 117 ALA A N 5
ATOM 8066 C CA . ALA A 1 117 ? -6.591 -13.121 0.102 1.00 0.00 117 ALA A CA 5
ATOM 8067 C C . ALA A 1 117 ? -6.215 -14.599 0.162 1.00 0.00 117 ALA A C 5
ATOM 8068 O O . ALA A 1 117 ? -6.568 -15.304 1.108 1.00 0.00 117 ALA A O 5
ATOM 8075 N N . LYS A 1 118 ? -5.489 -15.055 -0.849 1.00 0.00 118 LYS A N 5
ATOM 8076 C CA . LYS A 1 118 ? -5.074 -16.448 -0.933 1.00 0.00 118 LYS A CA 5
ATOM 8077 C C . LYS A 1 118 ? -3.744 -16.672 -0.213 1.00 0.00 118 LYS A C 5
ATOM 8078 O O . LYS A 1 118 ? -3.332 -17.812 -0.015 1.00 0.00 118 LYS A O 5
ATOM 8097 N N . LEU A 1 119 ? -3.065 -15.576 0.134 1.00 0.00 119 LEU A N 5
ATOM 8098 C CA . LEU A 1 119 ? -1.726 -15.615 0.747 1.00 0.00 119 LEU A CA 5
ATOM 8099 C C . LEU A 1 119 ? -1.755 -16.178 2.182 1.00 0.00 119 LEU A C 5
ATOM 8100 O O . LEU A 1 119 ? -0.948 -15.786 3.026 1.00 0.00 119 LEU A O 5
ATOM 8116 N N . GLU A 1 120 ? -2.680 -17.102 2.440 1.00 0.00 120 GLU A N 5
ATOM 8117 C CA . GLU A 1 120 ? -2.876 -17.696 3.763 1.00 0.00 120 GLU A CA 5
ATOM 8118 C C . GLU A 1 120 ? -3.428 -16.670 4.741 1.00 0.00 120 GLU A C 5
ATOM 8119 O O . GLU A 1 120 ? -3.268 -16.800 5.955 1.00 0.00 120 GLU A O 5
ATOM 8131 N N . ASN A 1 18 ? -0.002 -9.291 8.453 1.00 0.00 18 ASN A N 6
ATOM 8132 C CA . ASN A 1 18 ? -1.040 -10.273 8.119 1.00 0.00 18 ASN A CA 6
ATOM 8133 C C . ASN A 1 18 ? -2.439 -9.663 8.026 1.00 0.00 18 ASN A C 6
ATOM 8134 O O . ASN A 1 18 ? -3.129 -9.480 9.031 1.00 0.00 18 ASN A O 6
ATOM 8145 N N . TRP A 1 19 ? -2.851 -9.353 6.812 1.00 0.00 19 TRP A N 6
ATOM 8146 C CA . TRP A 1 19 ? -4.215 -8.926 6.556 1.00 0.00 19 TRP A CA 6
ATOM 8147 C C . TRP A 1 19 ? -5.049 -10.090 6.015 1.00 0.00 19 TRP A C 6
ATOM 8148 O O . TRP A 1 19 ? -4.546 -11.204 5.853 1.00 0.00 19 TRP A O 6
ATOM 8169 N N . ASP A 1 20 ? -6.312 -9.816 5.730 1.00 0.00 20 ASP A N 6
ATOM 8170 C CA . ASP A 1 20 ? -7.275 -10.845 5.336 1.00 0.00 20 ASP A CA 6
ATOM 8171 C C . ASP A 1 20 ? -8.218 -10.290 4.269 1.00 0.00 20 ASP A C 6
ATOM 8172 O O . ASP A 1 20 ? -8.258 -9.079 4.069 1.00 0.00 20 ASP A O 6
ATOM 8181 N N . ASP A 1 21 ? -8.969 -11.171 3.597 1.00 0.00 21 ASP A N 6
ATOM 8182 C CA . ASP A 1 21 ? -9.927 -10.777 2.559 1.00 0.00 21 ASP A CA 6
ATOM 8183 C C . ASP A 1 21 ? -10.750 -9.563 2.981 1.00 0.00 21 ASP A C 6
ATOM 8184 O O . ASP A 1 21 ? -10.888 -8.600 2.225 1.00 0.00 21 ASP A O 6
ATOM 8193 N N . ALA A 1 22 ? -11.289 -9.610 4.192 1.00 0.00 22 ALA A N 6
ATOM 8194 C CA . ALA A 1 22 ? -12.070 -8.501 4.724 1.00 0.00 22 ALA A CA 6
ATOM 8195 C C . ALA A 1 22 ? -11.159 -7.460 5.369 1.00 0.00 22 ALA A C 6
ATOM 8196 O O . ALA A 1 22 ? -11.364 -6.254 5.217 1.00 0.00 22 ALA A O 6
ATOM 8203 N N . ASP A 1 23 ? -10.148 -7.950 6.078 1.00 0.00 23 ASP A N 6
ATOM 8204 C CA . ASP A 1 23 ? -9.222 -7.107 6.839 1.00 0.00 23 ASP A CA 6
ATOM 8205 C C . ASP A 1 23 ? -8.552 -6.045 5.962 1.00 0.00 23 ASP A C 6
ATOM 8206 O O . ASP A 1 23 ? -8.365 -4.910 6.400 1.00 0.00 23 ASP A O 6
ATOM 8215 N N . VAL A 1 24 ? -8.190 -6.410 4.731 1.00 0.00 24 VAL A N 6
ATOM 8216 C CA . VAL A 1 24 ? -7.583 -5.459 3.793 1.00 0.00 24 VAL A CA 6
ATOM 8217 C C . VAL A 1 24 ? -8.469 -4.228 3.619 1.00 0.00 24 VAL A C 6
ATOM 8218 O O . VAL A 1 24 ? -8.026 -3.095 3.806 1.00 0.00 24 VAL A O 6
ATOM 8231 N N . LYS A 1 25 ? -9.729 -4.472 3.279 1.00 0.00 25 LYS A N 6
ATOM 8232 C CA . LYS A 1 25 ? -10.694 -3.407 3.055 1.00 0.00 25 LYS A CA 6
ATOM 8233 C C . LYS A 1 25 ? -10.934 -2.642 4.350 1.00 0.00 25 LYS A C 6
ATOM 8234 O O . LYS A 1 25 ? -11.102 -1.421 4.352 1.00 0.00 25 LYS A O 6
ATOM 8253 N N . LYS A 1 26 ? -10.941 -3.389 5.446 1.00 0.00 26 LYS A N 6
ATOM 8254 C CA . LYS A 1 26 ? -11.130 -2.837 6.778 1.00 0.00 26 LYS A CA 6
ATOM 8255 C C . LYS A 1 26 ? -10.065 -1.789 7.095 1.00 0.00 26 LYS A C 6
ATOM 8256 O O . LYS A 1 26 ? -10.390 -0.679 7.512 1.00 0.00 26 LYS A O 6
ATOM 8275 N N . ARG A 1 27 ? -8.799 -2.144 6.879 1.00 0.00 27 ARG A N 6
ATOM 8276 C CA . ARG A 1 27 ? -7.683 -1.252 7.191 1.00 0.00 27 ARG A CA 6
ATOM 8277 C C . ARG A 1 27 ? -7.786 0.054 6.412 1.00 0.00 27 ARG A C 6
ATOM 8278 O O . ARG A 1 27 ? -7.607 1.134 6.977 1.00 0.00 27 ARG A O 6
ATOM 8299 N N . TRP A 1 28 ? -8.084 -0.057 5.122 1.00 0.00 28 TRP A N 6
ATOM 8300 C CA . TRP A 1 28 ? -8.145 1.102 4.234 1.00 0.00 28 TRP A CA 6
ATOM 8301 C C . TRP A 1 28 ? -9.139 2.144 4.739 1.00 0.00 28 TRP A C 6
ATOM 8302 O O . TRP A 1 28 ? -8.878 3.347 4.684 1.00 0.00 28 TRP A O 6
ATOM 8323 N N . ASP A 1 29 ? -10.277 1.680 5.231 1.00 0.00 29 ASP A N 6
ATOM 8324 C CA . ASP A 1 29 ? -11.325 2.579 5.699 1.00 0.00 29 ASP A CA 6
ATOM 8325 C C . ASP A 1 29 ? -11.095 2.997 7.147 1.00 0.00 29 ASP A C 6
ATOM 8326 O O . ASP A 1 29 ? -11.241 4.171 7.490 1.00 0.00 29 ASP A O 6
ATOM 8335 N N . ALA A 1 30 ? -10.735 2.027 7.984 1.00 0.00 30 ALA A N 6
ATOM 8336 C CA . ALA A 1 30 ? -10.603 2.238 9.426 1.00 0.00 30 ALA A CA 6
ATOM 8337 C C . ALA A 1 30 ? -9.701 3.419 9.760 1.00 0.00 30 ALA A C 6
ATOM 8338 O O . ALA A 1 30 ? -10.127 4.344 10.445 1.00 0.00 30 ALA A O 6
ATOM 8345 N N . PHE A 1 31 ? -8.469 3.392 9.249 1.00 0.00 31 PHE A N 6
ATOM 8346 C CA . PHE A 1 31 ? -7.463 4.407 9.582 1.00 0.00 31 PHE A CA 6
ATOM 8347 C C . PHE A 1 31 ? -7.923 5.811 9.207 1.00 0.00 31 PHE A C 6
ATOM 8348 O O . PHE A 1 31 ? -7.581 6.780 9.878 1.00 0.00 31 PHE A O 6
ATOM 8365 N N . THR A 1 32 ? -8.700 5.917 8.139 1.00 0.00 32 THR A N 6
ATOM 8366 C CA . THR A 1 32 ? -9.243 7.199 7.722 1.00 0.00 32 THR A CA 6
ATOM 8367 C C . THR A 1 32 ? -10.125 7.785 8.827 1.00 0.00 32 THR A C 6
ATOM 8368 O O . THR A 1 32 ? -10.115 8.992 9.083 1.00 0.00 32 THR A O 6
ATOM 8379 N N . LYS A 1 33 ? -10.885 6.912 9.477 1.00 0.00 33 LYS A N 6
ATOM 8380 C CA . LYS A 1 33 ? -11.790 7.315 10.537 1.00 0.00 33 LYS A CA 6
ATOM 8381 C C . LYS A 1 33 ? -11.127 7.196 11.912 1.00 0.00 33 LYS A C 6
ATOM 8382 O O . LYS A 1 33 ? -10.671 8.186 12.480 1.00 0.00 33 LYS A O 6
ATOM 8401 N N . PHE A 1 34 ? -11.076 5.976 12.433 1.00 0.00 34 PHE A N 6
ATOM 8402 C CA . PHE A 1 34 ? -10.669 5.743 13.807 1.00 0.00 34 PHE A CA 6
ATOM 8403 C C . PHE A 1 34 ? -9.335 5.005 13.903 1.00 0.00 34 PHE A C 6
ATOM 8404 O O . PHE A 1 34 ? -8.996 4.191 13.043 1.00 0.00 34 PHE A O 6
ATOM 8421 N N . GLY A 1 35 ? -8.580 5.297 14.952 1.00 0.00 35 GLY A N 6
ATOM 8422 C CA . GLY A 1 35 ? -7.392 4.526 15.251 1.00 0.00 35 GLY A CA 6
ATOM 8423 C C . GLY A 1 35 ? -6.123 5.259 14.901 1.00 0.00 35 GLY A C 6
ATOM 8424 O O . GLY A 1 35 ? -5.128 5.183 15.628 1.00 0.00 35 GLY A O 6
ATOM 8428 N N . ALA A 1 36 ? -6.164 5.997 13.804 1.00 0.00 36 ALA A N 6
ATOM 8429 C CA . ALA A 1 36 ? -4.981 6.661 13.286 1.00 0.00 36 ALA A CA 6
ATOM 8430 C C . ALA A 1 36 ? -4.781 8.034 13.917 1.00 0.00 36 ALA A C 6
ATOM 8431 O O . ALA A 1 36 ? -4.003 8.844 13.423 1.00 0.00 36 ALA A O 6
ATOM 8438 N N . ALA A 1 37 ? -5.473 8.294 15.014 1.00 0.00 37 ALA A N 6
ATOM 8439 C CA . ALA A 1 37 ? -5.278 9.535 15.744 1.00 0.00 37 ALA A CA 6
ATOM 8440 C C . ALA A 1 37 ? -4.012 9.458 16.588 1.00 0.00 37 ALA A C 6
ATOM 8441 O O . ALA A 1 37 ? -3.146 10.331 16.512 1.00 0.00 37 ALA A O 6
ATOM 8448 N N . THR A 1 38 ? -3.906 8.405 17.387 1.00 0.00 38 THR A N 6
ATOM 8449 C CA . THR A 1 38 ? -2.728 8.197 18.215 1.00 0.00 38 THR A CA 6
ATOM 8450 C C . THR A 1 38 ? -1.578 7.636 17.375 1.00 0.00 38 THR A C 6
ATOM 8451 O O . THR A 1 38 ? -0.415 7.990 17.578 1.00 0.00 38 THR A O 6
ATOM 8462 N N . ALA A 1 39 ? -1.913 6.783 16.413 1.00 0.00 39 ALA A N 6
ATOM 8463 C CA . ALA A 1 39 ? -0.927 6.248 15.488 1.00 0.00 39 ALA A CA 6
ATOM 8464 C C . ALA A 1 39 ? -1.205 6.772 14.085 1.00 0.00 39 ALA A C 6
ATOM 8465 O O . ALA A 1 39 ? -1.853 6.111 13.278 1.00 0.00 39 ALA A O 6
ATOM 8472 N N . THR A 1 40 ? -0.742 7.982 13.819 1.00 0.00 40 THR A N 6
ATOM 8473 C CA . THR A 1 40 ? -1.041 8.651 12.563 1.00 0.00 40 THR A CA 6
ATOM 8474 C C . THR A 1 40 ? 0.137 8.596 11.595 1.00 0.00 40 THR A C 6
ATOM 8475 O O . THR A 1 40 ? -0.043 8.690 10.382 1.00 0.00 40 THR A O 6
ATOM 8486 N N . GLU A 1 41 ? 1.338 8.426 12.124 1.00 0.00 41 GLU A N 6
ATOM 8487 C CA . GLU A 1 41 ? 2.536 8.484 11.301 1.00 0.00 41 GLU A CA 6
ATOM 8488 C C . GLU A 1 41 ? 2.748 7.199 10.514 1.00 0.00 41 GLU A C 6
ATOM 8489 O O . GLU A 1 41 ? 3.211 6.197 11.054 1.00 0.00 41 GLU A O 6
ATOM 8501 N N . MET A 1 42 ? 2.395 7.230 9.238 1.00 0.00 42 MET A N 6
ATOM 8502 C CA . MET A 1 42 ? 2.709 6.133 8.347 1.00 0.00 42 MET A CA 6
ATOM 8503 C C . MET A 1 42 ? 3.957 6.489 7.557 1.00 0.00 42 MET A C 6
ATOM 8504 O O . MET A 1 42 ? 3.878 7.098 6.493 1.00 0.00 42 MET A O 6
ATOM 8518 N N . THR A 1 43 ? 5.107 6.155 8.123 1.00 0.00 43 THR A N 6
ATOM 8519 C CA . THR A 1 43 ? 6.388 6.515 7.539 1.00 0.00 43 THR A CA 6
ATOM 8520 C C . THR A 1 43 ? 6.567 5.887 6.162 1.00 0.00 43 THR A C 6
ATOM 8521 O O . THR A 1 43 ? 6.073 4.789 5.897 1.00 0.00 43 THR A O 6
ATOM 8532 N N . GLY A 1 44 ? 7.299 6.583 5.305 1.00 0.00 44 GLY A N 6
ATOM 8533 C CA . GLY A 1 44 ? 7.563 6.096 3.967 1.00 0.00 44 GLY A CA 6
ATOM 8534 C C . GLY A 1 44 ? 8.248 4.749 3.962 1.00 0.00 44 GLY A C 6
ATOM 8535 O O . GLY A 1 44 ? 7.904 3.882 3.168 1.00 0.00 44 GLY A O 6
ATOM 8539 N N . LYS A 1 45 ? 9.203 4.563 4.867 1.00 0.00 45 LYS A N 6
ATOM 8540 C CA . LYS A 1 45 ? 9.924 3.300 4.944 1.00 0.00 45 LYS A CA 6
ATOM 8541 C C . LYS A 1 45 ? 9.047 2.224 5.582 1.00 0.00 45 LYS A C 6
ATOM 8542 O O . LYS A 1 45 ? 9.292 1.031 5.418 1.00 0.00 45 LYS A O 6
ATOM 8561 N N . ASN A 1 46 ? 8.023 2.649 6.309 1.00 0.00 46 ASN A N 6
ATOM 8562 C CA . ASN A 1 46 ? 7.079 1.709 6.900 1.00 0.00 46 ASN A CA 6
ATOM 8563 C C . ASN A 1 46 ? 6.218 1.115 5.796 1.00 0.00 46 ASN A C 6
ATOM 8564 O O . ASN A 1 46 ? 6.041 -0.101 5.714 1.00 0.00 46 ASN A O 6
ATOM 8575 N N . PHE A 1 47 ? 5.718 1.989 4.931 1.00 0.00 47 PHE A N 6
ATOM 8576 C CA . PHE A 1 47 ? 4.976 1.573 3.748 1.00 0.00 47 PHE A CA 6
ATOM 8577 C C . PHE A 1 47 ? 5.885 0.775 2.813 1.00 0.00 47 PHE A C 6
ATOM 8578 O O . PHE A 1 47 ? 5.500 -0.273 2.300 1.00 0.00 47 PHE A O 6
ATOM 8595 N N . ASP A 1 48 ? 7.099 1.283 2.621 1.00 0.00 48 ASP A N 6
ATOM 8596 C CA . ASP A 1 48 ? 8.116 0.624 1.796 1.00 0.00 48 ASP A CA 6
ATOM 8597 C C . ASP A 1 48 ? 8.373 -0.808 2.261 1.00 0.00 48 ASP A C 6
ATOM 8598 O O . ASP A 1 48 ? 8.462 -1.730 1.450 1.00 0.00 48 ASP A O 6
ATOM 8607 N N . LYS A 1 49 ? 8.436 -1.000 3.574 1.00 0.00 49 LYS A N 6
ATOM 8608 C CA . LYS A 1 49 ? 8.794 -2.291 4.142 1.00 0.00 49 LYS A CA 6
ATOM 8609 C C . LYS A 1 49 ? 7.601 -3.232 4.112 1.00 0.00 49 LYS A C 6
ATOM 8610 O O . LYS A 1 49 ? 7.715 -4.373 3.671 1.00 0.00 49 LYS A O 6
ATOM 8629 N N . TRP A 1 50 ? 6.457 -2.734 4.567 1.00 0.00 50 TRP A N 6
ATOM 8630 C CA . TRP A 1 50 ? 5.210 -3.490 4.533 1.00 0.00 50 TRP A CA 6
ATOM 8631 C C . TRP A 1 50 ? 4.916 -3.967 3.111 1.00 0.00 50 TRP A C 6
ATOM 8632 O O . TRP A 1 50 ? 4.401 -5.066 2.900 1.00 0.00 50 TRP A O 6
ATOM 8653 N N . LEU A 1 51 ? 5.297 -3.152 2.136 1.00 0.00 51 LEU A N 6
ATOM 8654 C CA . LEU A 1 51 ? 5.037 -3.467 0.740 1.00 0.00 51 LEU A CA 6
ATOM 8655 C C . LEU A 1 51 ? 6.069 -4.443 0.171 1.00 0.00 51 LEU A C 6
ATOM 8656 O O . LEU A 1 51 ? 5.730 -5.318 -0.635 1.00 0.00 51 LEU A O 6
ATOM 8672 N N . LYS A 1 52 ? 7.326 -4.309 0.580 1.00 0.00 52 LYS A N 6
ATOM 8673 C CA . LYS A 1 52 ? 8.380 -5.166 0.045 1.00 0.00 52 LYS A CA 6
ATOM 8674 C C . LYS A 1 52 ? 8.407 -6.520 0.750 1.00 0.00 52 LYS A C 6
ATOM 8675 O O . LYS A 1 52 ? 8.732 -7.535 0.131 1.00 0.00 52 LYS A O 6
ATOM 8694 N N . ASP A 1 53 ? 8.071 -6.537 2.039 1.00 0.00 53 ASP A N 6
ATOM 8695 C CA . ASP A 1 53 ? 7.942 -7.793 2.778 1.00 0.00 53 ASP A CA 6
ATOM 8696 C C . ASP A 1 53 ? 6.870 -8.660 2.135 1.00 0.00 53 ASP A C 6
ATOM 8697 O O . ASP A 1 53 ? 7.052 -9.867 1.961 1.00 0.00 53 ASP A O 6
ATOM 8706 N N . ALA A 1 54 ? 5.760 -8.026 1.757 1.00 0.00 54 ALA A N 6
ATOM 8707 C CA . ALA A 1 54 ? 4.674 -8.710 1.062 1.00 0.00 54 ALA A CA 6
ATOM 8708 C C . ALA A 1 54 ? 5.129 -9.182 -0.317 1.00 0.00 54 ALA A C 6
ATOM 8709 O O . ALA A 1 54 ? 4.697 -10.228 -0.804 1.00 0.00 54 ALA A O 6
ATOM 8716 N N . GLY A 1 55 ? 6.000 -8.399 -0.948 1.00 0.00 55 GLY A N 6
ATOM 8717 C CA . GLY A 1 55 ? 6.588 -8.810 -2.209 1.00 0.00 55 GLY A CA 6
ATOM 8718 C C . GLY A 1 55 ? 6.014 -8.081 -3.409 1.00 0.00 55 GLY A C 6
ATOM 8719 O O . GLY A 1 55 ? 6.229 -8.496 -4.547 1.00 0.00 55 GLY A O 6
ATOM 8723 N N . VAL A 1 56 ? 5.284 -7.000 -3.168 1.00 0.00 56 VAL A N 6
ATOM 8724 C CA . VAL A 1 56 ? 4.722 -6.216 -4.263 1.00 0.00 56 VAL A CA 6
ATOM 8725 C C . VAL A 1 56 ? 5.634 -5.033 -4.588 1.00 0.00 56 VAL A C 6
ATOM 8726 O O . VAL A 1 56 ? 5.614 -4.500 -5.697 1.00 0.00 56 VAL A O 6
ATOM 8739 N N . LEU A 1 57 ? 6.450 -4.642 -3.621 1.00 0.00 57 LEU A N 6
ATOM 8740 C CA . LEU A 1 57 ? 7.370 -3.527 -3.806 1.00 0.00 57 LEU A CA 6
ATOM 8741 C C . LEU A 1 57 ? 8.809 -3.995 -3.633 1.00 0.00 57 LEU A C 6
ATOM 8742 O O . LEU A 1 57 ? 9.053 -5.066 -3.074 1.00 0.00 57 LEU A O 6
ATOM 8758 N N . ASP A 1 58 ? 9.740 -3.170 -4.106 1.00 0.00 58 ASP A N 6
ATOM 8759 C CA . ASP A 1 58 ? 11.177 -3.436 -4.022 1.00 0.00 58 ASP A CA 6
ATOM 8760 C C . ASP A 1 58 ? 11.516 -4.818 -4.572 1.00 0.00 58 ASP A C 6
ATOM 8761 O O . ASP A 1 58 ? 11.756 -5.765 -3.819 1.00 0.00 58 ASP A O 6
ATOM 8770 N N . ASN A 1 59 ? 11.513 -4.929 -5.891 1.00 0.00 59 ASN A N 6
ATOM 8771 C CA . ASN A 1 59 ? 11.788 -6.198 -6.548 1.00 0.00 59 ASN A CA 6
ATOM 8772 C C . ASN A 1 59 ? 12.094 -5.976 -8.026 1.00 0.00 59 ASN A C 6
ATOM 8773 O O . ASN A 1 59 ? 11.267 -6.273 -8.893 1.00 0.00 59 ASN A O 6
ATOM 8784 N N . LYS A 1 60 ? 13.260 -5.378 -8.288 1.00 0.00 60 LYS A N 6
ATOM 8785 C CA . LYS A 1 60 ? 13.801 -5.195 -9.644 1.00 0.00 60 LYS A CA 6
ATOM 8786 C C . LYS A 1 60 ? 13.072 -4.092 -10.401 1.00 0.00 60 LYS A C 6
ATOM 8787 O O . LYS A 1 60 ? 13.671 -3.101 -10.812 1.00 0.00 60 LYS A O 6
ATOM 8806 N N . ALA A 1 61 ? 11.774 -4.273 -10.571 1.00 0.00 61 ALA A N 6
ATOM 8807 C CA . ALA A 1 61 ? 10.961 -3.372 -11.381 1.00 0.00 61 ALA A CA 6
ATOM 8808 C C . ALA A 1 61 ? 10.580 -2.100 -10.626 1.00 0.00 61 ALA A C 6
ATOM 8809 O O . ALA A 1 61 ? 9.810 -1.281 -11.123 1.00 0.00 61 ALA A O 6
ATOM 8816 N N . ILE A 1 62 ? 11.121 -1.930 -9.432 1.00 0.00 62 ILE A N 6
ATOM 8817 C CA . ILE A 1 62 ? 10.843 -0.741 -8.643 1.00 0.00 62 ILE A CA 6
ATOM 8818 C C . ILE A 1 62 ? 11.936 0.297 -8.861 1.00 0.00 62 ILE A C 6
ATOM 8819 O O . ILE A 1 62 ? 13.039 0.196 -8.320 1.00 0.00 62 ILE A O 6
ATOM 8835 N N . THR A 1 63 ? 11.625 1.277 -9.691 1.00 0.00 63 THR A N 6
ATOM 8836 C CA . THR A 1 63 ? 12.587 2.292 -10.073 1.00 0.00 63 THR A CA 6
ATOM 8837 C C . THR A 1 63 ? 12.306 3.607 -9.346 1.00 0.00 63 THR A C 6
ATOM 8838 O O . THR A 1 63 ? 11.761 3.601 -8.241 1.00 0.00 63 THR A O 6
ATOM 8849 N N . GLY A 1 64 ? 12.687 4.726 -9.954 1.00 0.00 64 GLY A N 6
ATOM 8850 C CA . GLY A 1 64 ? 12.461 6.021 -9.344 1.00 0.00 64 GLY A CA 6
ATOM 8851 C C . GLY A 1 64 ? 11.355 6.799 -10.030 1.00 0.00 64 GLY A C 6
ATOM 8852 O O . GLY A 1 64 ? 10.682 7.616 -9.402 1.00 0.00 64 GLY A O 6
ATOM 8856 N N . THR A 1 65 ? 11.165 6.555 -11.321 1.00 0.00 65 THR A N 6
ATOM 8857 C CA . THR A 1 65 ? 10.129 7.249 -12.072 1.00 0.00 65 THR A CA 6
ATOM 8858 C C . THR A 1 65 ? 8.747 6.661 -11.771 1.00 0.00 65 THR A C 6
ATOM 8859 O O . THR A 1 65 ? 7.808 7.396 -11.468 1.00 0.00 65 THR A O 6
ATOM 8870 N N . MET A 1 66 ? 8.646 5.333 -11.808 1.00 0.00 66 MET A N 6
ATOM 8871 C CA . MET A 1 66 ? 7.378 4.648 -11.582 1.00 0.00 66 MET A CA 6
ATOM 8872 C C . MET A 1 66 ? 6.847 4.946 -10.184 1.00 0.00 66 MET A C 6
ATOM 8873 O O . MET A 1 66 ? 5.675 5.277 -10.005 1.00 0.00 66 MET A O 6
ATOM 8887 N N . THR A 1 67 ? 7.727 4.847 -9.201 1.00 0.00 67 THR A N 6
ATOM 8888 C CA . THR A 1 67 ? 7.354 5.066 -7.816 1.00 0.00 67 THR A CA 6
ATOM 8889 C C . THR A 1 67 ? 7.173 6.555 -7.531 1.00 0.00 67 THR A C 6
ATOM 8890 O O . THR A 1 67 ? 6.251 6.951 -6.815 1.00 0.00 67 THR A O 6
ATOM 8901 N N . GLY A 1 68 ? 8.051 7.370 -8.115 1.00 0.00 68 GLY A N 6
ATOM 8902 C CA . GLY A 1 68 ? 8.018 8.804 -7.899 1.00 0.00 68 GLY A CA 6
ATOM 8903 C C . GLY A 1 68 ? 6.691 9.418 -8.280 1.00 0.00 68 GLY A C 6
ATOM 8904 O O . GLY A 1 68 ? 6.157 10.244 -7.541 1.00 0.00 68 GLY A O 6
ATOM 8908 N N . ILE A 1 69 ? 6.153 9.010 -9.426 1.00 0.00 69 ILE A N 6
ATOM 8909 C CA . ILE A 1 69 ? 4.861 9.504 -9.877 1.00 0.00 69 ILE A CA 6
ATOM 8910 C C . ILE A 1 69 ? 3.779 9.195 -8.846 1.00 0.00 69 ILE A C 6
ATOM 8911 O O . ILE A 1 69 ? 3.016 10.079 -8.456 1.00 0.00 69 ILE A O 6
ATOM 8927 N N . ALA A 1 70 ? 3.743 7.948 -8.384 1.00 0.00 70 ALA A N 6
ATOM 8928 C CA . ALA A 1 70 ? 2.754 7.517 -7.399 1.00 0.00 70 ALA A CA 6
ATOM 8929 C C . ALA A 1 70 ? 2.847 8.354 -6.124 1.00 0.00 70 ALA A C 6
ATOM 8930 O O . ALA A 1 70 ? 1.847 8.899 -5.655 1.00 0.00 70 ALA A O 6
ATOM 8937 N N . PHE A 1 71 ? 4.058 8.467 -5.582 1.00 0.00 71 PHE A N 6
ATOM 8938 C CA . PHE A 1 71 ? 4.292 9.260 -4.379 1.00 0.00 71 PHE A CA 6
ATOM 8939 C C . PHE A 1 71 ? 3.911 10.719 -4.600 1.00 0.00 71 PHE A C 6
ATOM 8940 O O . PHE A 1 71 ? 3.300 11.345 -3.738 1.00 0.00 71 PHE A O 6
ATOM 8957 N N . SER A 1 72 ? 4.282 11.260 -5.749 1.00 0.00 72 SER A N 6
ATOM 8958 C CA . SER A 1 72 ? 3.975 12.644 -6.073 1.00 0.00 72 SER A CA 6
ATOM 8959 C C . SER A 1 72 ? 2.463 12.888 -6.053 1.00 0.00 72 SER A C 6
ATOM 8960 O O . SER A 1 72 ? 2.004 13.937 -5.602 1.00 0.00 72 SER A O 6
ATOM 8968 N N . LYS A 1 73 ? 1.696 11.911 -6.524 1.00 0.00 73 LYS A N 6
ATOM 8969 C CA . LYS A 1 73 ? 0.249 12.051 -6.604 1.00 0.00 73 LYS A CA 6
ATOM 8970 C C . LYS A 1 73 ? -0.396 12.054 -5.218 1.00 0.00 73 LYS A C 6
ATOM 8971 O O . LYS A 1 73 ? -1.383 12.759 -4.985 1.00 0.00 73 LYS A O 6
ATOM 8990 N N . VAL A 1 74 ? 0.151 11.261 -4.305 1.00 0.00 74 VAL A N 6
ATOM 8991 C CA . VAL A 1 74 ? -0.386 11.171 -2.955 1.00 0.00 74 VAL A CA 6
ATOM 8992 C C . VAL A 1 74 ? 0.000 12.398 -2.129 1.00 0.00 74 VAL A C 6
ATOM 8993 O O . VAL A 1 74 ? -0.726 12.789 -1.212 1.00 0.00 74 VAL A O 6
ATOM 9006 N N . THR A 1 75 ? 1.131 13.015 -2.474 1.00 0.00 75 THR A N 6
ATOM 9007 C CA . THR A 1 75 ? 1.588 14.223 -1.795 1.00 0.00 75 THR A CA 6
ATOM 9008 C C . THR A 1 75 ? 2.885 14.752 -2.412 1.00 0.00 75 THR A C 6
ATOM 9009 O O . THR A 1 75 ? 3.007 15.944 -2.701 1.00 0.00 75 THR A O 6
ATOM 9020 N N . GLY A 1 76 ? 3.839 13.860 -2.640 1.00 0.00 76 GLY A N 6
ATOM 9021 C CA . GLY A 1 76 ? 5.151 14.262 -3.104 1.00 0.00 76 GLY A CA 6
ATOM 9022 C C . GLY A 1 76 ? 6.248 13.491 -2.394 1.00 0.00 76 GLY A C 6
ATOM 9023 O O . GLY A 1 76 ? 6.804 12.545 -2.955 1.00 0.00 76 GLY A O 6
ATOM 9027 N N . PRO A 1 77 ? 6.593 13.881 -1.156 1.00 0.00 77 PRO A N 6
ATOM 9028 C CA . PRO A 1 77 ? 7.537 13.137 -0.322 1.00 0.00 77 PRO A CA 6
ATOM 9029 C C . PRO A 1 77 ? 6.904 11.862 0.231 1.00 0.00 77 PRO A C 6
ATOM 9030 O O . PRO A 1 77 ? 5.757 11.874 0.677 1.00 0.00 77 PRO A O 6
ATOM 9041 N N . LYS A 1 78 ? 7.654 10.768 0.209 1.00 0.00 78 LYS A N 6
ATOM 9042 C CA . LYS A 1 78 ? 7.133 9.475 0.649 1.00 0.00 78 LYS A CA 6
ATOM 9043 C C . LYS A 1 78 ? 6.981 9.415 2.169 1.00 0.00 78 LYS A C 6
ATOM 9044 O O . LYS A 1 78 ? 6.376 8.488 2.693 1.00 0.00 78 LYS A O 6
ATOM 9063 N N . LYS A 1 79 ? 7.567 10.397 2.858 1.00 0.00 79 LYS A N 6
ATOM 9064 C CA . LYS A 1 79 ? 7.532 10.488 4.323 1.00 0.00 79 LYS A CA 6
ATOM 9065 C C . LYS A 1 79 ? 6.153 10.148 4.896 1.00 0.00 79 LYS A C 6
ATOM 9066 O O . LYS A 1 79 ? 6.020 9.209 5.678 1.00 0.00 79 LYS A O 6
ATOM 9085 N N . LYS A 1 80 ? 5.154 10.934 4.503 1.00 0.00 80 LYS A N 6
ATOM 9086 C CA . LYS A 1 80 ? 3.779 10.792 4.984 1.00 0.00 80 LYS A CA 6
ATOM 9087 C C . LYS A 1 80 ? 2.951 11.936 4.409 1.00 0.00 80 LYS A C 6
ATOM 9088 O O . LYS A 1 80 ? 3.519 12.909 3.901 1.00 0.00 80 LYS A O 6
ATOM 9107 N N . ALA A 1 81 ? 1.630 11.837 4.477 1.00 0.00 81 ALA A N 6
ATOM 9108 C CA . ALA A 1 81 ? 0.775 12.921 4.012 1.00 0.00 81 ALA A CA 6
ATOM 9109 C C . ALA A 1 81 ? -0.495 13.053 4.843 1.00 0.00 81 ALA A C 6
ATOM 9110 O O . ALA A 1 81 ? -0.704 14.057 5.527 1.00 0.00 81 ALA A O 6
ATOM 9117 N N . THR A 1 82 ? -1.323 12.025 4.795 1.00 0.00 82 THR A N 6
ATOM 9118 C CA . THR A 1 82 ? -2.694 12.098 5.280 1.00 0.00 82 THR A CA 6
ATOM 9119 C C . THR A 1 82 ? -3.188 10.712 5.715 1.00 0.00 82 THR A C 6
ATOM 9120 O O . THR A 1 82 ? -2.414 9.898 6.217 1.00 0.00 82 THR A O 6
ATOM 9131 N N . PHE A 1 83 ? -4.492 10.486 5.601 1.00 0.00 83 PHE A N 6
ATOM 9132 C CA . PHE A 1 83 ? -5.044 9.136 5.598 1.00 0.00 83 PHE A CA 6
ATOM 9133 C C . PHE A 1 83 ? -5.193 8.630 4.154 1.00 0.00 83 PHE A C 6
ATOM 9134 O O . PHE A 1 83 ? -5.090 7.435 3.877 1.00 0.00 83 PHE A O 6
ATOM 9151 N N . ASP A 1 84 ? -5.454 9.568 3.243 1.00 0.00 84 ASP A N 6
ATOM 9152 C CA . ASP A 1 84 ? -5.841 9.257 1.859 1.00 0.00 84 ASP A CA 6
ATOM 9153 C C . ASP A 1 84 ? -4.662 8.895 0.958 1.00 0.00 84 ASP A C 6
ATOM 9154 O O . ASP A 1 84 ? -4.848 8.183 -0.028 1.00 0.00 84 ASP A O 6
ATOM 9163 N N . GLU A 1 85 ? -3.469 9.407 1.254 1.00 0.00 85 GLU A N 6
ATOM 9164 C CA . GLU A 1 85 ? -2.312 9.194 0.375 1.00 0.00 85 GLU A CA 6
ATOM 9165 C C . GLU A 1 85 ? -2.086 7.709 0.151 1.00 0.00 85 GLU A C 6
ATOM 9166 O O . GLU A 1 85 ? -1.794 7.283 -0.958 1.00 0.00 85 GLU A O 6
ATOM 9178 N N . THR A 1 86 ? -2.238 6.930 1.206 1.00 0.00 86 THR A N 6
ATOM 9179 C CA . THR A 1 86 ? -2.029 5.507 1.124 1.00 0.00 86 THR A CA 6
ATOM 9180 C C . THR A 1 86 ? -3.099 4.861 0.260 1.00 0.00 86 THR A C 6
ATOM 9181 O O . THR A 1 86 ? -2.817 3.962 -0.527 1.00 0.00 86 THR A O 6
ATOM 9192 N N . LYS A 1 87 ? -4.324 5.346 0.402 1.00 0.00 87 LYS A N 6
ATOM 9193 C CA . LYS A 1 87 ? -5.428 4.916 -0.442 1.00 0.00 87 LYS A CA 6
ATOM 9194 C C . LYS A 1 87 ? -5.076 5.164 -1.907 1.00 0.00 87 LYS A C 6
ATOM 9195 O O . LYS A 1 87 ? -5.269 4.305 -2.772 1.00 0.00 87 LYS A O 6
ATOM 9214 N N . LYS A 1 88 ? -4.525 6.345 -2.160 1.00 0.00 88 LYS A N 6
ATOM 9215 C CA . LYS A 1 88 ? -4.107 6.744 -3.491 1.00 0.00 88 LYS A CA 6
ATOM 9216 C C . LYS A 1 88 ? -2.931 5.899 -3.982 1.00 0.00 88 LYS A C 6
ATOM 9217 O O . LYS A 1 88 ? -3.019 5.262 -5.026 1.00 0.00 88 LYS A O 6
ATOM 9236 N N . VAL A 1 89 ? -1.840 5.886 -3.216 1.00 0.00 89 VAL A N 6
ATOM 9237 C CA . VAL A 1 89 ? -0.611 5.225 -3.646 1.00 0.00 89 VAL A CA 6
ATOM 9238 C C . VAL A 1 89 ? -0.817 3.727 -3.823 1.00 0.00 89 VAL A C 6
ATOM 9239 O O . VAL A 1 89 ? -0.306 3.142 -4.771 1.00 0.00 89 VAL A O 6
ATOM 9252 N N . LEU A 1 90 ? -1.589 3.112 -2.934 1.00 0.00 90 LEU A N 6
ATOM 9253 C CA . LEU A 1 90 ? -1.870 1.689 -3.032 1.00 0.00 90 LEU A CA 6
ATOM 9254 C C . LEU A 1 90 ? -2.603 1.413 -4.344 1.00 0.00 90 LEU A C 6
ATOM 9255 O O . LEU A 1 90 ? -2.324 0.431 -5.038 1.00 0.00 90 LEU A O 6
ATOM 9271 N N . ALA A 1 91 ? -3.513 2.317 -4.692 1.00 0.00 91 ALA A N 6
ATOM 9272 C CA . ALA A 1 91 ? -4.225 2.232 -5.955 1.00 0.00 91 ALA A CA 6
ATOM 9273 C C . ALA A 1 91 ? -3.278 2.468 -7.131 1.00 0.00 91 ALA A C 6
ATOM 9274 O O . ALA A 1 91 ? -3.339 1.760 -8.129 1.00 0.00 91 ALA A O 6
ATOM 9281 N N . PHE A 1 92 ? -2.394 3.457 -7.001 1.00 0.00 92 PHE A N 6
ATOM 9282 C CA . PHE A 1 92 ? -1.445 3.786 -8.065 1.00 0.00 92 PHE A CA 6
ATOM 9283 C C . PHE A 1 92 ? -0.435 2.660 -8.288 1.00 0.00 92 PHE A C 6
ATOM 9284 O O . PHE A 1 92 ? -0.062 2.375 -9.424 1.00 0.00 92 PHE A O 6
ATOM 9301 N N . VAL A 1 93 ? 0.012 2.032 -7.205 1.00 0.00 93 VAL A N 6
ATOM 9302 C CA . VAL A 1 93 ? 0.896 0.874 -7.303 1.00 0.00 93 VAL A CA 6
ATOM 9303 C C . VAL A 1 93 ? 0.235 -0.224 -8.132 1.00 0.00 93 VAL A C 6
ATOM 9304 O O . VAL A 1 93 ? 0.875 -0.851 -8.977 1.00 0.00 93 VAL A O 6
ATOM 9317 N N . ALA A 1 94 ? -1.046 -0.464 -7.871 1.00 0.00 94 ALA A N 6
ATOM 9318 C CA . ALA A 1 94 ? -1.819 -1.419 -8.654 1.00 0.00 94 ALA A CA 6
ATOM 9319 C C . ALA A 1 94 ? -2.002 -0.921 -10.086 1.00 0.00 94 ALA A C 6
ATOM 9320 O O . ALA A 1 94 ? -1.813 -1.674 -11.041 1.00 0.00 94 ALA A O 6
ATOM 9327 N N . GLU A 1 95 ? -2.362 0.358 -10.207 1.00 0.00 95 GLU A N 6
ATOM 9328 C CA . GLU A 1 95 ? -2.593 1.007 -11.498 1.00 0.00 95 GLU A CA 6
ATOM 9329 C C . GLU A 1 95 ? -1.409 0.806 -12.439 1.00 0.00 95 GLU A C 6
ATOM 9330 O O . GLU A 1 95 ? -1.594 0.561 -13.625 1.00 0.00 95 GLU A O 6
ATOM 9342 N N . ASP A 1 96 ? -0.201 0.906 -11.892 1.00 0.00 96 ASP A N 6
ATOM 9343 C CA . ASP A 1 96 ? 1.034 0.752 -12.666 1.00 0.00 96 ASP A CA 6
ATOM 9344 C C . ASP A 1 96 ? 0.989 -0.465 -13.591 1.00 0.00 96 ASP A C 6
ATOM 9345 O O . ASP A 1 96 ? 0.877 -0.326 -14.810 1.00 0.00 96 ASP A O 6
ATOM 9354 N N . ARG A 1 97 ? 1.039 -1.653 -13.010 1.00 0.00 97 ARG A N 6
ATOM 9355 C CA . ARG A 1 97 ? 1.111 -2.880 -13.789 1.00 0.00 97 ARG A CA 6
ATOM 9356 C C . ARG A 1 97 ? -0.239 -3.243 -14.395 1.00 0.00 97 ARG A C 6
ATOM 9357 O O . ARG A 1 97 ? -0.303 -3.934 -15.412 1.00 0.00 97 ARG A O 6
ATOM 9378 N N . ALA A 1 98 ? -1.314 -2.767 -13.782 1.00 0.00 98 ALA A N 6
ATOM 9379 C CA . ALA A 1 98 ? -2.648 -2.972 -14.326 1.00 0.00 98 ALA A CA 6
ATOM 9380 C C . ALA A 1 98 ? -2.792 -2.257 -15.660 1.00 0.00 98 ALA A C 6
ATOM 9381 O O . ALA A 1 98 ? -3.196 -2.853 -16.656 1.00 0.00 98 ALA A O 6
ATOM 9388 N N . ARG A 1 99 ? -2.435 -0.982 -15.659 1.00 0.00 99 ARG A N 6
ATOM 9389 C CA . ARG A 1 99 ? -2.554 -0.124 -16.826 1.00 0.00 99 ARG A CA 6
ATOM 9390 C C . ARG A 1 99 ? -1.491 -0.460 -17.870 1.00 0.00 99 ARG A C 6
ATOM 9391 O O . ARG A 1 99 ? -1.772 -0.473 -19.068 1.00 0.00 99 ARG A O 6
ATOM 9412 N N . GLN A 1 100 ? -0.275 -0.732 -17.408 1.00 0.00 100 GLN A N 6
ATOM 9413 C CA . GLN A 1 100 ? 0.838 -1.043 -18.300 1.00 0.00 100 GLN A CA 6
ATOM 9414 C C . GLN A 1 100 ? 0.571 -2.335 -19.064 1.00 0.00 100 GLN A C 6
ATOM 9415 O O . GLN A 1 100 ? 0.597 -2.354 -20.297 1.00 0.00 100 GLN A O 6
ATOM 9429 N N . SER A 1 101 ? 0.303 -3.409 -18.334 1.00 0.00 101 SER A N 6
ATOM 9430 C CA . SER A 1 101 ? 0.119 -4.712 -18.949 1.00 0.00 101 SER A CA 6
ATOM 9431 C C . SER A 1 101 ? -1.215 -4.799 -19.691 1.0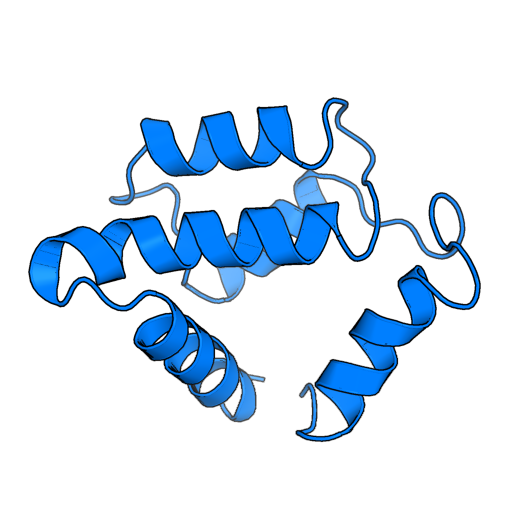0 0.00 101 SER A C 6
ATOM 9432 O O . SER A 1 101 ? -1.244 -5.053 -20.896 1.00 0.00 101 SER A O 6
ATOM 9440 N N . LYS A 1 102 ? -2.315 -4.580 -18.985 1.00 0.00 102 LYS A N 6
ATOM 9441 C CA . LYS A 1 102 ? -3.634 -4.675 -19.601 1.00 0.00 102 LYS A CA 6
ATOM 9442 C C . LYS A 1 102 ? -4.188 -3.283 -19.907 1.00 0.00 102 LYS A C 6
ATOM 9443 O O . LYS A 1 102 ? -4.140 -2.828 -21.052 1.00 0.00 102 LYS A O 6
ATOM 9462 N N . LYS A 1 103 ? -4.677 -2.623 -18.852 1.00 0.00 103 LYS A N 6
ATOM 9463 C CA . LYS A 1 103 ? -5.191 -1.245 -18.889 1.00 0.00 103 LYS A CA 6
ATOM 9464 C C . LYS A 1 103 ? -6.092 -0.966 -17.681 1.00 0.00 103 LYS A C 6
ATOM 9465 O O . LYS A 1 103 ? -5.892 0.031 -16.994 1.00 0.00 103 LYS A O 6
ATOM 9484 N N . PRO A 1 104 ? -7.117 -1.816 -17.415 1.00 0.00 104 PRO A N 6
ATOM 9485 C CA . PRO A 1 104 ? -8.028 -1.616 -16.286 1.00 0.00 104 PRO A CA 6
ATOM 9486 C C . PRO A 1 104 ? -7.386 -1.948 -14.943 1.00 0.00 104 PRO A C 6
ATOM 9487 O O . PRO A 1 104 ? -7.005 -3.095 -14.688 1.00 0.00 104 PRO A O 6
ATOM 9498 N N . ILE A 1 105 ? -7.272 -0.932 -14.096 1.00 0.00 105 ILE A N 6
ATOM 9499 C CA . ILE A 1 105 ? -6.709 -1.081 -12.758 1.00 0.00 105 ILE A CA 6
ATOM 9500 C C . ILE A 1 105 ? -7.503 -2.092 -11.924 1.00 0.00 105 ILE A C 6
ATOM 9501 O O . ILE A 1 105 ? -6.922 -2.903 -11.199 1.00 0.00 105 ILE A O 6
ATOM 9517 N N . GLN A 1 106 ? -8.831 -2.042 -12.039 1.00 0.00 106 GLN A N 6
ATOM 9518 C CA . GLN A 1 106 ? -9.711 -2.884 -11.234 1.00 0.00 106 GLN A CA 6
ATOM 9519 C C . GLN A 1 106 ? -9.359 -4.363 -11.406 1.00 0.00 106 GLN A C 6
ATOM 9520 O O . GLN A 1 106 ? -9.280 -5.104 -10.430 1.00 0.00 106 GLN A O 6
ATOM 9534 N N . ASP A 1 107 ? -9.129 -4.774 -12.651 1.00 0.00 107 ASP A N 6
ATOM 9535 C CA . ASP A 1 107 ? -8.837 -6.173 -12.965 1.00 0.00 107 ASP A CA 6
ATOM 9536 C C . ASP A 1 107 ? -7.651 -6.677 -12.147 1.00 0.00 107 ASP A C 6
ATOM 9537 O O . ASP A 1 107 ? -7.755 -7.680 -11.429 1.00 0.00 107 ASP A O 6
ATOM 9546 N N . GLU A 1 108 ? -6.535 -5.964 -12.235 1.00 0.00 108 GLU A N 6
ATOM 9547 C CA . GLU A 1 108 ? -5.329 -6.360 -11.525 1.00 0.00 108 GLU A CA 6
ATOM 9548 C C . GLU A 1 108 ? -5.467 -6.165 -10.023 1.00 0.00 108 GLU A C 6
ATOM 9549 O O . GLU A 1 108 ? -4.993 -6.991 -9.253 1.00 0.00 108 GLU A O 6
ATOM 9561 N N . LEU A 1 109 ? -6.120 -5.086 -9.596 1.00 0.00 109 LEU A N 6
ATOM 9562 C CA . LEU A 1 109 ? -6.257 -4.822 -8.170 1.00 0.00 109 LEU A CA 6
ATOM 9563 C C . LEU A 1 109 ? -7.075 -5.918 -7.511 1.00 0.00 109 LEU A C 6
ATOM 9564 O O . LEU A 1 109 ? -6.754 -6.368 -6.415 1.00 0.00 109 LEU A O 6
ATOM 9580 N N . ASP A 1 110 ? -8.129 -6.349 -8.189 1.00 0.00 110 ASP A N 6
ATOM 9581 C CA . ASP A 1 110 ? -8.952 -7.448 -7.702 1.00 0.00 110 ASP A CA 6
ATOM 9582 C C . ASP A 1 110 ? -8.105 -8.701 -7.521 1.00 0.00 110 ASP A C 6
ATOM 9583 O O . ASP A 1 110 ? -8.227 -9.407 -6.520 1.00 0.00 110 ASP A O 6
ATOM 9592 N N . ALA A 1 111 ? -7.218 -8.948 -8.481 1.00 0.00 111 ALA A N 6
ATOM 9593 C CA . ALA A 1 111 ? -6.303 -10.080 -8.404 1.00 0.00 111 ALA A CA 6
ATOM 9594 C C . ALA A 1 111 ? -5.303 -9.892 -7.265 1.00 0.00 111 ALA A C 6
ATOM 9595 O O . ALA A 1 111 ? -5.052 -10.815 -6.496 1.00 0.00 111 ALA A O 6
ATOM 9602 N N . ILE A 1 112 ? -4.744 -8.687 -7.161 1.00 0.00 112 ILE A N 6
ATOM 9603 C CA . ILE A 1 112 ? -3.806 -8.350 -6.090 1.00 0.00 112 ILE A CA 6
ATOM 9604 C C . ILE A 1 112 ? -4.449 -8.548 -4.720 1.00 0.00 112 ILE A C 6
ATOM 9605 O O . ILE A 1 112 ? -3.882 -9.202 -3.847 1.00 0.00 112 ILE A O 6
ATOM 9621 N N . THR A 1 113 ? -5.642 -7.992 -4.554 1.00 0.00 113 THR A N 6
ATOM 9622 C CA . THR A 1 113 ? -6.364 -8.067 -3.292 1.00 0.00 113 THR A CA 6
ATOM 9623 C C . THR A 1 113 ? -6.675 -9.521 -2.935 1.00 0.00 113 THR A C 6
ATOM 9624 O O . THR A 1 113 ? -6.521 -9.933 -1.786 1.00 0.00 113 THR A O 6
ATOM 9635 N N . GLU A 1 114 ? -7.091 -10.297 -3.930 1.00 0.00 114 GLU A N 6
ATOM 9636 C CA . GLU A 1 114 ? -7.383 -11.712 -3.730 1.00 0.00 114 GLU A CA 6
ATOM 9637 C C . GLU A 1 114 ? -6.109 -12.473 -3.374 1.00 0.00 114 GLU A C 6
ATOM 9638 O O . GLU A 1 114 ? -6.081 -13.251 -2.417 1.00 0.00 114 GLU A O 6
ATOM 9650 N N . LYS A 1 115 ? -5.058 -12.229 -4.148 1.00 0.00 115 LYS A N 6
ATOM 9651 C CA . LYS A 1 115 ? -3.766 -12.874 -3.941 1.00 0.00 115 LYS A CA 6
ATOM 9652 C C . LYS A 1 115 ? -3.245 -12.633 -2.529 1.00 0.00 115 LYS A C 6
ATOM 9653 O O . LYS A 1 115 ? -2.970 -13.576 -1.797 1.00 0.00 115 LYS A O 6
ATOM 9672 N N . LEU A 1 116 ? -3.130 -11.369 -2.150 1.00 0.00 116 LEU A N 6
ATOM 9673 C CA . LEU A 1 116 ? -2.559 -11.006 -0.859 1.00 0.00 116 LEU A CA 6
ATOM 9674 C C . LEU A 1 116 ? -3.435 -11.470 0.297 1.00 0.00 116 LEU A C 6
ATOM 9675 O O . LEU A 1 116 ? -2.933 -11.800 1.366 1.00 0.00 116 LEU A O 6
ATOM 9691 N N . ALA A 1 117 ? -4.743 -11.496 0.082 1.00 0.00 117 ALA A N 6
ATOM 9692 C CA . ALA A 1 117 ? -5.666 -11.970 1.103 1.00 0.00 117 ALA A CA 6
ATOM 9693 C C . ALA A 1 117 ? -5.394 -13.431 1.429 1.00 0.00 117 ALA A C 6
ATOM 9694 O O . ALA A 1 117 ? -5.454 -13.849 2.586 1.00 0.00 117 ALA A O 6
ATOM 9701 N N . LYS A 1 118 ? -5.077 -14.201 0.398 1.00 0.00 118 LYS A N 6
ATOM 9702 C CA . LYS A 1 118 ? -4.800 -15.620 0.554 1.00 0.00 118 LYS A CA 6
ATOM 9703 C C . LYS A 1 118 ? -3.324 -15.868 0.842 1.00 0.00 118 LYS A C 6
ATOM 9704 O O . LYS A 1 118 ? -2.952 -16.943 1.322 1.00 0.00 118 LYS A O 6
ATOM 9723 N N . LEU A 1 119 ? -2.485 -14.880 0.553 1.00 0.00 119 LEU A N 6
ATOM 9724 C CA . LEU A 1 119 ? -1.049 -15.023 0.759 1.00 0.00 119 LEU A CA 6
ATOM 9725 C C . LEU A 1 119 ? -0.655 -14.371 2.079 1.00 0.00 119 LEU A C 6
ATOM 9726 O O . LEU A 1 119 ? 0.528 -14.187 2.361 1.00 0.00 119 LEU A O 6
ATOM 9742 N N . GLU A 1 120 ? -1.657 -14.084 2.909 1.00 0.00 120 GLU A N 6
ATOM 9743 C CA . GLU A 1 120 ? -1.431 -13.407 4.184 1.00 0.00 120 GLU A CA 6
ATOM 9744 C C . GLU A 1 120 ? -0.534 -12.185 3.983 1.00 0.00 120 GLU A C 6
ATOM 9745 O O . GLU A 1 120 ? -0.622 -11.482 2.974 1.00 0.00 120 GLU A O 6
ATOM 9757 N N . ASN A 1 18 ? 1.049 -8.603 6.866 1.00 0.00 18 ASN A N 7
ATOM 9758 C CA . ASN A 1 18 ? 0.074 -9.611 6.431 1.00 0.00 18 ASN A CA 7
ATOM 9759 C C . ASN A 1 18 ? -1.326 -9.305 6.964 1.00 0.00 18 ASN A C 7
ATOM 9760 O O . ASN A 1 18 ? -1.649 -9.614 8.113 1.00 0.00 18 ASN A O 7
ATOM 9771 N N . TRP A 1 19 ? -2.154 -8.688 6.125 1.00 0.00 19 TRP A N 7
ATOM 9772 C CA . TRP A 1 19 ? -3.504 -8.311 6.525 1.00 0.00 19 TRP A CA 7
ATOM 9773 C C . TRP A 1 19 ? -4.516 -9.247 5.869 1.00 0.00 19 TRP A C 7
ATOM 9774 O O . TRP A 1 19 ? -4.177 -9.970 4.935 1.00 0.00 19 TRP A O 7
ATOM 9795 N N . ASP A 1 20 ? -5.750 -9.226 6.350 1.00 0.00 20 ASP A N 7
ATOM 9796 C CA . ASP A 1 20 ? -6.809 -10.062 5.784 1.00 0.00 20 ASP A CA 7
ATOM 9797 C C . ASP A 1 20 ? -7.553 -9.296 4.694 1.00 0.00 20 ASP A C 7
ATOM 9798 O O . ASP A 1 20 ? -7.566 -8.073 4.711 1.00 0.00 20 ASP A O 7
ATOM 9807 N N . ASP A 1 21 ? -8.172 -10.023 3.759 1.00 0.00 21 ASP A N 7
ATOM 9808 C CA . ASP A 1 21 ? -8.871 -9.414 2.618 1.00 0.00 21 ASP A CA 7
ATOM 9809 C C . ASP A 1 21 ? -9.773 -8.266 3.062 1.00 0.00 21 ASP A C 7
ATOM 9810 O O . ASP A 1 21 ? -9.676 -7.143 2.560 1.00 0.00 21 ASP A O 7
ATOM 9819 N N . ALA A 1 22 ? -10.636 -8.564 4.016 1.00 0.00 22 ALA A N 7
ATOM 9820 C CA . ALA A 1 22 ? -11.572 -7.592 4.531 1.00 0.00 22 ALA A CA 7
ATOM 9821 C C . ALA A 1 22 ? -10.873 -6.663 5.509 1.00 0.00 22 ALA A C 7
ATOM 9822 O O . ALA A 1 22 ? -11.121 -5.459 5.520 1.00 0.00 22 ALA A O 7
ATOM 9829 N N . ASP A 1 23 ? -9.996 -7.240 6.326 1.00 0.00 23 ASP A N 7
ATOM 9830 C CA . ASP A 1 23 ? -9.220 -6.482 7.311 1.00 0.00 23 ASP A CA 7
ATOM 9831 C C . ASP A 1 23 ? -8.471 -5.310 6.668 1.00 0.00 23 ASP A C 7
ATOM 9832 O O . ASP A 1 23 ? -8.461 -4.210 7.216 1.00 0.00 23 ASP A O 7
ATOM 9841 N N . VAL A 1 24 ? -7.873 -5.540 5.500 1.00 0.00 24 VAL A N 7
ATOM 9842 C CA . VAL A 1 24 ? -7.206 -4.471 4.752 1.00 0.00 24 VAL A CA 7
ATOM 9843 C C . VAL A 1 24 ? -8.163 -3.306 4.527 1.00 0.00 24 VAL A C 7
ATOM 9844 O O . VAL A 1 24 ? -7.859 -2.156 4.845 1.00 0.00 24 VAL A O 7
ATOM 9857 N N . LYS A 1 25 ? -9.335 -3.634 4.008 1.00 0.00 25 LYS A N 7
ATOM 9858 C CA . LYS A 1 25 ? -10.344 -2.643 3.675 1.00 0.00 25 LYS A CA 7
ATOM 9859 C C . LYS A 1 25 ? -10.917 -1.994 4.934 1.00 0.00 25 LYS A C 7
ATOM 9860 O O . LYS A 1 25 ? -11.329 -0.834 4.912 1.00 0.00 25 LYS A O 7
ATOM 9879 N N . LYS A 1 26 ? -10.924 -2.742 6.033 1.00 0.00 26 LYS A N 7
ATOM 9880 C CA . LYS A 1 26 ? -11.350 -2.208 7.320 1.00 0.00 26 LYS A CA 7
ATOM 9881 C C . LYS A 1 26 ? -10.331 -1.198 7.839 1.00 0.00 26 LYS A C 7
ATOM 9882 O O . LYS A 1 26 ? -10.700 -0.127 8.320 1.00 0.00 26 LYS A O 7
ATOM 9901 N N . ARG A 1 27 ? -9.048 -1.542 7.731 1.00 0.00 27 ARG A N 7
ATOM 9902 C CA . ARG A 1 27 ? -7.976 -0.662 8.189 1.00 0.00 27 ARG A CA 7
ATOM 9903 C C . ARG A 1 27 ? -8.028 0.664 7.450 1.00 0.00 27 ARG A C 7
ATOM 9904 O O . ARG A 1 27 ? -7.834 1.722 8.048 1.00 0.00 27 ARG A O 7
ATOM 9925 N N . TRP A 1 28 ? -8.298 0.596 6.151 1.00 0.00 28 TRP A N 7
ATOM 9926 C CA . TRP A 1 28 ? -8.427 1.793 5.326 1.00 0.00 28 TRP A CA 7
ATOM 9927 C C . TRP A 1 28 ? -9.431 2.767 5.947 1.00 0.00 28 TRP A C 7
ATOM 9928 O O . TRP A 1 28 ? -9.151 3.959 6.088 1.00 0.00 28 TRP A O 7
ATOM 9949 N N . ASP A 1 29 ? -10.588 2.245 6.342 1.00 0.00 29 ASP A N 7
ATOM 9950 C CA . ASP A 1 29 ? -11.634 3.065 6.951 1.00 0.00 29 ASP A CA 7
ATOM 9951 C C . ASP A 1 29 ? -11.227 3.508 8.354 1.00 0.00 29 ASP A C 7
ATOM 9952 O O . ASP A 1 29 ? -11.407 4.671 8.725 1.00 0.00 29 ASP A O 7
ATOM 9961 N N . ALA A 1 30 ? -10.682 2.571 9.125 1.00 0.00 30 ALA A N 7
ATOM 9962 C CA . ALA A 1 30 ? -10.259 2.837 10.497 1.00 0.00 30 ALA A CA 7
ATOM 9963 C C . ALA A 1 30 ? -9.251 3.984 10.565 1.00 0.00 30 ALA A C 7
ATOM 9964 O O . ALA A 1 30 ? -9.436 4.934 11.309 1.00 0.00 30 ALA A O 7
ATOM 9971 N N . PHE A 1 31 ? -8.204 3.906 9.762 1.00 0.00 31 PHE A N 7
ATOM 9972 C CA . PHE A 1 31 ? -7.156 4.928 9.770 1.00 0.00 31 PHE A CA 7
ATOM 9973 C C . PHE A 1 31 ? -7.683 6.259 9.245 1.00 0.00 31 PHE A C 7
ATOM 9974 O O . PHE A 1 31 ? -7.095 7.310 9.494 1.00 0.00 31 PHE A O 7
ATOM 9991 N N . THR A 1 32 ? -8.791 6.205 8.519 1.00 0.00 32 THR A N 7
ATOM 9992 C CA . THR A 1 32 ? -9.467 7.411 8.073 1.00 0.00 32 THR A CA 7
ATOM 9993 C C . THR A 1 32 ? -10.128 8.115 9.261 1.00 0.00 32 THR A C 7
ATOM 9994 O O . THR A 1 32 ? -10.102 9.342 9.365 1.00 0.00 32 THR A O 7
ATOM 10005 N N . LYS A 1 33 ? -10.716 7.327 10.157 1.00 0.00 33 LYS A N 7
ATOM 10006 C CA . LYS A 1 33 ? -11.413 7.866 11.312 1.00 0.00 33 LYS A CA 7
ATOM 10007 C C . LYS A 1 33 ? -10.775 7.430 12.633 1.00 0.00 33 LYS A C 7
ATOM 10008 O O . LYS A 1 33 ? -10.057 8.200 13.273 1.00 0.00 33 LYS A O 7
ATOM 10027 N N . PHE A 1 34 ? -11.043 6.195 13.040 1.00 0.00 34 PHE A N 7
ATOM 10028 C CA . PHE A 1 34 ? -10.665 5.736 14.371 1.00 0.00 34 PHE A CA 7
ATOM 10029 C C . PHE A 1 34 ? -9.591 4.654 14.302 1.00 0.00 34 PHE A C 7
ATOM 10030 O O . PHE A 1 34 ? -9.842 3.561 13.793 1.00 0.00 34 PHE A O 7
ATOM 10047 N N . GLY A 1 35 ? -8.407 4.948 14.816 1.00 0.00 35 GLY A N 7
ATOM 10048 C CA . GLY A 1 35 ? -7.360 3.943 14.858 1.00 0.00 35 GLY A CA 7
ATOM 10049 C C . GLY A 1 35 ? -5.984 4.513 14.594 1.00 0.00 35 GLY A C 7
ATOM 10050 O O . GLY A 1 35 ? -4.977 3.954 15.031 1.00 0.00 35 GLY A O 7
ATOM 10054 N N . ALA A 1 36 ? -5.938 5.643 13.900 1.00 0.00 36 ALA A N 7
ATOM 10055 C CA . ALA A 1 36 ? -4.674 6.271 13.537 1.00 0.00 36 ALA A CA 7
ATOM 10056 C C . ALA A 1 36 ? -4.119 7.075 14.706 1.00 0.00 36 ALA A C 7
ATOM 10057 O O . ALA A 1 36 ? -3.881 8.277 14.598 1.00 0.00 36 ALA A O 7
ATOM 10064 N N . ALA A 1 37 ? -3.931 6.403 15.832 1.00 0.00 37 ALA A N 7
ATOM 10065 C CA . ALA A 1 37 ? -3.436 7.055 17.031 1.00 0.00 37 ALA A CA 7
ATOM 10066 C C . ALA A 1 37 ? -2.007 6.621 17.345 1.00 0.00 37 ALA A C 7
ATOM 10067 O O . ALA A 1 37 ? -1.139 7.453 17.604 1.00 0.00 37 ALA A O 7
ATOM 10074 N N . THR A 1 38 ? -1.771 5.311 17.311 1.00 0.00 38 THR A N 7
ATOM 10075 C CA . THR A 1 38 ? -0.457 4.759 17.622 1.00 0.00 38 THR A CA 7
ATOM 10076 C C . THR A 1 38 ? 0.587 5.196 16.593 1.00 0.00 38 THR A C 7
ATOM 10077 O O . THR A 1 38 ? 1.757 5.401 16.922 1.00 0.00 38 THR A O 7
ATOM 10088 N N . ALA A 1 39 ? 0.151 5.364 15.353 1.00 0.00 39 ALA A N 7
ATOM 10089 C CA . ALA A 1 39 ? 1.041 5.781 14.284 1.00 0.00 39 ALA A CA 7
ATOM 10090 C C . ALA A 1 39 ? 0.787 7.236 13.914 1.00 0.00 39 ALA A C 7
ATOM 10091 O O . ALA A 1 39 ? -0.355 7.629 13.672 1.00 0.00 39 ALA A O 7
ATOM 10098 N N . THR A 1 40 ? 1.850 8.029 13.876 1.00 0.00 40 THR A N 7
ATOM 10099 C CA . THR A 1 40 ? 1.743 9.434 13.508 1.00 0.00 40 THR A CA 7
ATOM 10100 C C . THR A 1 40 ? 1.304 9.573 12.050 1.00 0.00 40 THR A C 7
ATOM 10101 O O . THR A 1 40 ? 0.588 10.507 11.694 1.00 0.00 40 THR A O 7
ATOM 10112 N N . GLU A 1 41 ? 1.730 8.616 11.233 1.00 0.00 41 GLU A N 7
ATOM 10113 C CA . GLU A 1 41 ? 1.374 8.546 9.823 1.00 0.00 41 GLU A CA 7
ATOM 10114 C C . GLU A 1 41 ? 2.011 7.284 9.265 1.00 0.00 41 GLU A C 7
ATOM 10115 O O . GLU A 1 41 ? 2.455 6.436 10.047 1.00 0.00 41 GLU A O 7
ATOM 10127 N N . MET A 1 42 ? 2.090 7.145 7.952 1.00 0.00 42 MET A N 7
ATOM 10128 C CA . MET A 1 42 ? 2.697 5.953 7.384 1.00 0.00 42 MET A CA 7
ATOM 10129 C C . MET A 1 42 ? 4.211 6.117 7.312 1.00 0.00 42 MET A C 7
ATOM 10130 O O . MET A 1 42 ? 4.731 6.900 6.516 1.00 0.00 42 MET A O 7
ATOM 10144 N N . THR A 1 43 ? 4.918 5.389 8.164 1.00 0.00 43 THR A N 7
ATOM 10145 C CA . THR A 1 43 ? 6.366 5.475 8.223 1.00 0.00 43 THR A CA 7
ATOM 10146 C C . THR A 1 43 ? 7.008 4.890 6.970 1.00 0.00 43 THR A C 7
ATOM 10147 O O . THR A 1 43 ? 6.809 3.718 6.647 1.00 0.00 43 THR A O 7
ATOM 10158 N N . GLY A 1 44 ? 7.775 5.724 6.269 1.00 0.00 44 GLY A N 7
ATOM 10159 C CA . GLY A 1 44 ? 8.405 5.317 5.023 1.00 0.00 44 GLY A CA 7
ATOM 10160 C C . GLY A 1 44 ? 9.240 4.057 5.153 1.00 0.00 44 GLY A C 7
ATOM 10161 O O . GLY A 1 44 ? 9.259 3.232 4.244 1.00 0.00 44 GLY A O 7
ATOM 10165 N N . LYS A 1 45 ? 9.921 3.911 6.287 1.00 0.00 45 LYS A N 7
ATOM 10166 C CA . LYS A 1 45 ? 10.731 2.725 6.548 1.00 0.00 45 LYS A CA 7
ATOM 10167 C C . LYS A 1 45 ? 9.878 1.463 6.468 1.00 0.00 45 LYS A C 7
ATOM 10168 O O . LYS A 1 45 ? 10.136 0.572 5.655 1.00 0.00 45 LYS A O 7
ATOM 10187 N N . ASN A 1 46 ? 8.853 1.406 7.310 1.00 0.00 46 ASN A N 7
ATOM 10188 C CA . ASN A 1 46 ? 7.964 0.252 7.364 1.00 0.00 46 ASN A CA 7
ATOM 10189 C C . ASN A 1 46 ? 7.278 0.056 6.022 1.00 0.00 46 ASN A C 7
ATOM 10190 O O . ASN A 1 46 ? 7.105 -1.071 5.564 1.00 0.00 46 ASN A O 7
ATOM 10201 N N . PHE A 1 47 ? 6.915 1.170 5.397 1.00 0.00 47 PHE A N 7
ATOM 10202 C CA . PHE A 1 47 ? 6.235 1.158 4.108 1.00 0.00 47 PHE A CA 7
ATOM 10203 C C . PHE A 1 47 ? 7.099 0.484 3.041 1.00 0.00 47 PHE A C 7
ATOM 10204 O O . PHE A 1 47 ? 6.622 -0.380 2.309 1.00 0.00 47 PHE A O 7
ATOM 10221 N N . ASP A 1 48 ? 8.368 0.874 2.971 1.00 0.00 48 ASP A N 7
ATOM 10222 C CA . ASP A 1 48 ? 9.303 0.311 1.994 1.00 0.00 48 ASP A CA 7
ATOM 10223 C C . ASP A 1 48 ? 9.418 -1.199 2.153 1.00 0.00 48 ASP A C 7
ATOM 10224 O O . ASP A 1 48 ? 9.450 -1.946 1.173 1.00 0.00 48 ASP A O 7
ATOM 10233 N N . LYS A 1 49 ? 9.439 -1.646 3.397 1.00 0.00 49 LYS A N 7
ATOM 10234 C CA . LYS A 1 49 ? 9.656 -3.052 3.688 1.00 0.00 49 LYS A CA 7
ATOM 10235 C C . LYS A 1 49 ? 8.384 -3.823 3.390 1.00 0.00 49 LYS A C 7
ATOM 10236 O O . LYS A 1 49 ? 8.417 -4.890 2.780 1.00 0.00 49 LYS A O 7
ATOM 10255 N N . TRP A 1 50 ? 7.270 -3.258 3.835 1.00 0.00 50 TRP A N 7
ATOM 10256 C CA . TRP A 1 50 ? 5.947 -3.783 3.538 1.00 0.00 50 TRP A CA 7
ATOM 10257 C C . TRP A 1 50 ? 5.761 -3.941 2.031 1.00 0.00 50 TRP A C 7
ATOM 10258 O O . TRP A 1 50 ? 5.253 -4.958 1.560 1.00 0.00 50 TRP A O 7
ATOM 10279 N N . LEU A 1 51 ? 6.215 -2.948 1.279 1.00 0.00 51 LEU A N 7
ATOM 10280 C CA . LEU A 1 51 ? 6.022 -2.941 -0.168 1.00 0.00 51 LEU A CA 7
ATOM 10281 C C . LEU A 1 51 ? 6.901 -3.978 -0.860 1.00 0.00 51 LEU A C 7
ATOM 10282 O O . LEU A 1 51 ? 6.442 -4.705 -1.750 1.00 0.00 51 LEU A O 7
ATOM 10298 N N . LYS A 1 52 ? 8.160 -4.041 -0.453 1.00 0.00 52 LYS A N 7
ATOM 10299 C CA . LYS A 1 52 ? 9.110 -4.971 -1.045 1.00 0.00 52 LYS A CA 7
ATOM 10300 C C . LYS A 1 52 ? 8.800 -6.416 -0.656 1.00 0.00 52 LYS A C 7
ATOM 10301 O O . LYS A 1 52 ? 8.819 -7.310 -1.503 1.00 0.00 52 LYS A O 7
ATOM 10320 N N . ASP A 1 53 ? 8.492 -6.633 0.615 1.00 0.00 53 ASP A N 7
ATOM 10321 C CA . ASP A 1 53 ? 8.263 -7.983 1.128 1.00 0.00 53 ASP A CA 7
ATOM 10322 C C . ASP A 1 53 ? 6.991 -8.586 0.541 1.00 0.00 53 ASP A C 7
ATOM 10323 O O . ASP A 1 53 ? 6.958 -9.766 0.189 1.00 0.00 53 ASP A O 7
ATOM 10332 N N . ALA A 1 54 ? 5.950 -7.766 0.421 1.00 0.00 54 ALA A N 7
ATOM 10333 C CA . ALA A 1 54 ? 4.693 -8.205 -0.175 1.00 0.00 54 ALA A CA 7
ATOM 10334 C C . ALA A 1 54 ? 4.890 -8.596 -1.636 1.00 0.00 54 ALA A C 7
ATOM 10335 O O . ALA A 1 54 ? 4.176 -9.449 -2.168 1.00 0.00 54 ALA A O 7
ATOM 10342 N N . GLY A 1 55 ? 5.865 -7.968 -2.280 1.00 0.00 55 GLY A N 7
ATOM 10343 C CA . GLY A 1 55 ? 6.149 -8.267 -3.666 1.00 0.00 55 GLY A CA 7
ATOM 10344 C C . GLY A 1 55 ? 5.405 -7.346 -4.603 1.00 0.00 55 GLY A C 7
ATOM 10345 O O . GLY A 1 55 ? 5.084 -7.719 -5.731 1.00 0.00 55 GLY A O 7
ATOM 10349 N N . VAL A 1 56 ? 5.121 -6.143 -4.127 1.00 0.00 56 VAL A N 7
ATOM 10350 C CA . VAL A 1 56 ? 4.405 -5.160 -4.922 1.00 0.00 56 VAL A CA 7
ATOM 10351 C C . VAL A 1 56 ? 5.373 -4.109 -5.453 1.00 0.00 56 VAL A C 7
ATOM 10352 O O . VAL A 1 56 ? 5.284 -3.685 -6.604 1.00 0.00 56 VAL A O 7
ATOM 10365 N N . LEU A 1 57 ? 6.312 -3.705 -4.608 1.00 0.00 57 LEU A N 7
ATOM 10366 C CA . LEU A 1 57 ? 7.301 -2.714 -4.992 1.00 0.00 57 LEU A CA 7
ATOM 10367 C C . LEU A 1 57 ? 8.649 -3.381 -5.228 1.00 0.00 57 LEU A C 7
ATOM 10368 O O . LEU A 1 57 ? 9.071 -4.238 -4.451 1.00 0.00 57 LEU A O 7
ATOM 10384 N N . ASP A 1 58 ? 9.306 -2.960 -6.305 1.00 0.00 58 ASP A N 7
ATOM 10385 C CA . ASP A 1 58 ? 10.565 -3.542 -6.763 1.00 0.00 58 ASP A CA 7
ATOM 10386 C C . ASP A 1 58 ? 10.359 -4.990 -7.190 1.00 0.00 58 ASP A C 7
ATOM 10387 O O . ASP A 1 58 ? 10.287 -5.902 -6.366 1.00 0.00 58 ASP A O 7
ATOM 10396 N N . ASN A 1 59 ? 10.271 -5.181 -8.491 1.00 0.00 59 ASN A N 7
ATOM 10397 C CA . ASN A 1 59 ? 9.972 -6.482 -9.070 1.00 0.00 59 ASN A CA 7
ATOM 10398 C C . ASN A 1 59 ? 10.557 -6.574 -10.471 1.00 0.00 59 ASN A C 7
ATOM 10399 O O . ASN A 1 59 ? 11.237 -7.542 -10.812 1.00 0.00 59 ASN A O 7
ATOM 10410 N N . LYS A 1 60 ? 10.291 -5.549 -11.272 1.00 0.00 60 LYS A N 7
ATOM 10411 C CA . LYS A 1 60 ? 10.807 -5.477 -12.635 1.00 0.00 60 LYS A CA 7
ATOM 10412 C C . LYS A 1 60 ? 10.531 -4.106 -13.236 1.00 0.00 60 LYS A C 7
ATOM 10413 O O . LYS A 1 60 ? 11.450 -3.347 -13.534 1.00 0.00 60 LYS A O 7
ATOM 10432 N N . ALA A 1 61 ? 9.253 -3.786 -13.384 1.00 0.00 61 ALA A N 7
ATOM 10433 C CA . ALA A 1 61 ? 8.836 -2.535 -14.015 1.00 0.00 61 ALA A CA 7
ATOM 10434 C C . ALA A 1 61 ? 8.895 -1.362 -13.038 1.00 0.00 61 ALA A C 7
ATOM 10435 O O . ALA A 1 61 ? 8.492 -0.247 -13.369 1.00 0.00 61 ALA A O 7
ATOM 10442 N N . ILE A 1 62 ? 9.413 -1.611 -11.846 1.00 0.00 62 ILE A N 7
ATOM 10443 C CA . ILE A 1 62 ? 9.485 -0.585 -10.820 1.00 0.00 62 ILE A CA 7
ATOM 10444 C C . ILE A 1 62 ? 10.754 0.242 -10.985 1.00 0.00 62 ILE A C 7
ATOM 10445 O O . ILE A 1 62 ? 11.866 -0.274 -10.856 1.00 0.00 62 ILE A O 7
ATOM 10461 N N . THR A 1 63 ? 10.574 1.519 -11.296 1.00 0.00 63 THR A N 7
ATOM 10462 C CA . THR A 1 63 ? 11.687 2.433 -11.500 1.00 0.00 63 THR A CA 7
ATOM 10463 C C . THR A 1 63 ? 11.558 3.631 -10.576 1.00 0.00 63 THR A C 7
ATOM 10464 O O . THR A 1 63 ? 10.477 3.893 -10.046 1.00 0.00 63 THR A O 7
ATOM 10475 N N . GLY A 1 64 ? 12.646 4.368 -10.399 1.00 0.00 64 GLY A N 7
ATOM 10476 C CA . GLY A 1 64 ? 12.596 5.599 -9.631 1.00 0.00 64 GLY A CA 7
ATOM 10477 C C . GLY A 1 64 ? 11.801 6.671 -10.354 1.00 0.00 64 GLY A C 7
ATOM 10478 O O . GLY A 1 64 ? 11.342 7.640 -9.750 1.00 0.00 64 GLY A O 7
ATOM 10482 N N . THR A 1 65 ? 11.635 6.481 -11.654 1.00 0.00 65 THR A N 7
ATOM 10483 C CA . THR A 1 65 ? 10.878 7.401 -12.483 1.00 0.00 65 THR A CA 7
ATOM 10484 C C . THR A 1 65 ? 9.383 7.310 -12.173 1.00 0.00 65 THR A C 7
ATOM 10485 O O . THR A 1 65 ? 8.756 8.304 -11.806 1.00 0.00 65 THR A O 7
ATOM 10496 N N . MET A 1 66 ? 8.825 6.111 -12.298 1.00 0.00 66 MET A N 7
ATOM 10497 C CA . MET A 1 66 ? 7.402 5.897 -12.040 1.00 0.00 66 MET A CA 7
ATOM 10498 C C . MET A 1 66 ? 7.073 6.125 -10.569 1.00 0.00 66 MET A C 7
ATOM 10499 O O . MET A 1 66 ? 6.112 6.820 -10.237 1.00 0.00 66 MET A O 7
ATOM 10513 N N . THR A 1 67 ? 7.885 5.550 -9.692 1.00 0.00 67 THR A N 7
ATOM 10514 C CA . THR A 1 67 ? 7.630 5.619 -8.261 1.00 0.00 67 THR A CA 7
ATOM 10515 C C . THR A 1 67 ? 7.806 7.040 -7.736 1.00 0.00 67 THR A C 7
ATOM 10516 O O . THR A 1 67 ? 7.041 7.491 -6.883 1.00 0.00 67 THR A O 7
ATOM 10527 N N . GLY A 1 68 ? 8.806 7.742 -8.266 1.00 0.00 68 GLY A N 7
ATOM 10528 C CA . GLY A 1 68 ? 9.082 9.105 -7.846 1.00 0.00 68 GLY A CA 7
ATOM 10529 C C . GLY A 1 68 ? 7.888 10.016 -8.023 1.00 0.00 68 GLY A C 7
ATOM 10530 O O . GLY A 1 68 ? 7.543 10.777 -7.120 1.00 0.00 68 GLY A O 7
ATOM 10534 N N . ILE A 1 69 ? 7.247 9.923 -9.182 1.00 0.00 69 ILE A N 7
ATOM 10535 C CA . ILE A 1 69 ? 6.055 10.711 -9.471 1.00 0.00 69 ILE A CA 7
ATOM 10536 C C . ILE A 1 69 ? 4.950 10.404 -8.459 1.00 0.00 69 ILE A C 7
ATOM 10537 O O . ILE A 1 69 ? 4.304 11.316 -7.932 1.00 0.00 69 ILE A O 7
ATOM 10553 N N . ALA A 1 70 ? 4.758 9.115 -8.188 1.00 0.00 70 ALA A N 7
ATOM 10554 C CA . ALA A 1 70 ? 3.760 8.668 -7.225 1.00 0.00 70 ALA A CA 7
ATOM 10555 C C . ALA A 1 70 ? 4.027 9.272 -5.852 1.00 0.00 70 ALA A C 7
ATOM 10556 O O . ALA A 1 70 ? 3.155 9.920 -5.271 1.00 0.00 70 ALA A O 7
ATOM 10563 N N . PHE A 1 71 ? 5.244 9.075 -5.356 1.00 0.00 71 PHE A N 7
ATOM 10564 C CA . PHE A 1 71 ? 5.638 9.589 -4.050 1.00 0.00 71 PHE A CA 7
ATOM 10565 C C . PHE A 1 71 ? 5.504 11.107 -3.984 1.00 0.00 71 PHE A C 7
ATOM 10566 O O . PHE A 1 71 ? 5.026 11.640 -2.990 1.00 0.00 71 PHE A O 7
ATOM 10583 N N . SER A 1 72 ? 5.927 11.796 -5.040 1.00 0.00 72 SER A N 7
ATOM 10584 C CA . SER A 1 72 ? 5.859 13.252 -5.093 1.00 0.00 72 SER A CA 7
ATOM 10585 C C . SER A 1 72 ? 4.430 13.770 -4.881 1.00 0.00 72 SER A C 7
ATOM 10586 O O . SER A 1 72 ? 4.234 14.821 -4.273 1.00 0.00 72 SER A O 7
ATOM 10594 N N . LYS A 1 73 ? 3.439 13.038 -5.383 1.00 0.00 73 LYS A N 7
ATOM 10595 C CA . LYS A 1 73 ? 2.045 13.430 -5.203 1.00 0.00 73 LYS A CA 7
ATOM 10596 C C . LYS A 1 73 ? 1.545 13.063 -3.809 1.00 0.00 73 LYS A C 7
ATOM 10597 O O . LYS A 1 73 ? 0.753 13.794 -3.213 1.00 0.00 73 LYS A O 7
ATOM 10616 N N . VAL A 1 74 ? 2.013 11.933 -3.304 1.00 0.00 74 VAL A N 7
ATOM 10617 C CA . VAL A 1 74 ? 1.722 11.507 -1.942 1.00 0.00 74 VAL A CA 7
ATOM 10618 C C . VAL A 1 74 ? 2.317 12.504 -0.950 1.00 0.00 74 VAL A C 7
ATOM 10619 O O . VAL A 1 74 ? 1.593 13.245 -0.278 1.00 0.00 74 VAL A O 7
ATOM 10632 N N . THR A 1 75 ? 3.640 12.544 -0.910 1.00 0.00 75 THR A N 7
ATOM 10633 C CA . THR A 1 75 ? 4.378 13.463 -0.068 1.00 0.00 75 THR A CA 7
ATOM 10634 C C . THR A 1 75 ? 5.874 13.320 -0.342 1.00 0.00 75 THR A C 7
ATOM 10635 O O . THR A 1 75 ? 6.524 12.385 0.124 1.00 0.00 75 THR A O 7
ATOM 10646 N N . GLY A 1 76 ? 6.400 14.232 -1.151 1.00 0.00 76 GLY A N 7
ATOM 10647 C CA . GLY A 1 76 ? 7.821 14.241 -1.450 1.00 0.00 76 GLY A CA 7
ATOM 10648 C C . GLY A 1 76 ? 8.671 14.454 -0.210 1.00 0.00 76 GLY A C 7
ATOM 10649 O O . GLY A 1 76 ? 9.588 13.675 0.055 1.00 0.00 76 GLY A O 7
ATOM 10653 N N . PRO A 1 77 ? 8.402 15.518 0.567 1.00 0.00 77 PRO A N 7
ATOM 10654 C CA . PRO A 1 77 ? 9.087 15.751 1.833 1.00 0.00 77 PRO A CA 7
ATOM 10655 C C . PRO A 1 77 ? 8.508 14.908 2.976 1.00 0.00 77 PRO A C 7
ATOM 10656 O O . PRO A 1 77 ? 7.661 14.039 2.762 1.00 0.00 77 PRO A O 7
ATOM 10667 N N . LYS A 1 78 ? 8.957 15.187 4.192 1.00 0.00 78 LYS A N 7
ATOM 10668 C CA . LYS A 1 78 ? 8.543 14.429 5.371 1.00 0.00 78 LYS A CA 7
ATOM 10669 C C . LYS A 1 78 ? 7.203 14.918 5.909 1.00 0.00 78 LYS A C 7
ATOM 10670 O O . LYS A 1 78 ? 6.632 14.299 6.800 1.00 0.00 78 LYS A O 7
ATOM 10689 N N . LYS A 1 79 ? 6.746 16.053 5.386 1.00 0.00 79 LYS A N 7
ATOM 10690 C CA . LYS A 1 79 ? 5.484 16.683 5.794 1.00 0.00 79 LYS A CA 7
ATOM 10691 C C . LYS A 1 79 ? 4.311 15.682 5.906 1.00 0.00 79 LYS A C 7
ATOM 10692 O O . LYS A 1 79 ? 3.447 15.847 6.774 1.00 0.00 79 LYS A O 7
ATOM 10711 N N . LYS A 1 80 ? 4.281 14.668 5.030 1.00 0.00 80 LYS A N 7
ATOM 10712 C CA . LYS A 1 80 ? 3.278 13.579 5.083 1.00 0.00 80 LYS A CA 7
ATOM 10713 C C . LYS A 1 80 ? 1.895 14.053 4.645 1.00 0.00 80 LYS A C 7
ATOM 10714 O O . LYS A 1 80 ? 1.678 15.238 4.392 1.00 0.00 80 LYS A O 7
ATOM 10733 N N . ALA A 1 81 ? 0.954 13.126 4.551 1.00 0.00 81 ALA A N 7
ATOM 10734 C CA . ALA A 1 81 ? -0.401 13.480 4.158 1.00 0.00 81 ALA A CA 7
ATOM 10735 C C . ALA A 1 81 ? -1.440 12.942 5.140 1.00 0.00 81 ALA A C 7
ATOM 10736 O O . ALA A 1 81 ? -1.897 13.666 6.025 1.00 0.00 81 ALA A O 7
ATOM 10743 N N . THR A 1 82 ? -1.798 11.670 4.982 1.00 0.00 82 THR A N 7
ATOM 10744 C CA . THR A 1 82 ? -2.870 11.049 5.760 1.00 0.00 82 THR A CA 7
ATOM 10745 C C . THR A 1 82 ? -3.188 9.675 5.158 1.00 0.00 82 THR A C 7
ATOM 10746 O O . THR A 1 82 ? -2.333 9.076 4.522 1.00 0.00 82 THR A O 7
ATOM 10757 N N . PHE A 1 83 ? -4.403 9.176 5.344 1.00 0.00 83 PHE A N 7
ATOM 10758 C CA . PHE A 1 83 ? -4.803 7.907 4.741 1.00 0.00 83 PHE A CA 7
ATOM 10759 C C . PHE A 1 83 ? -4.686 7.978 3.214 1.00 0.00 83 PHE A C 7
ATOM 10760 O O . PHE A 1 83 ? -4.363 6.987 2.557 1.00 0.00 83 PHE A O 7
ATOM 10777 N N . ASP A 1 84 ? -4.935 9.170 2.663 1.00 0.00 84 ASP A N 7
ATOM 10778 C CA . ASP A 1 84 ? -4.844 9.401 1.217 1.00 0.00 84 ASP A CA 7
ATOM 10779 C C . ASP A 1 84 ? -3.422 9.155 0.710 1.00 0.00 84 ASP A C 7
ATOM 10780 O O . ASP A 1 84 ? -3.218 8.672 -0.402 1.00 0.00 84 ASP A O 7
ATOM 10789 N N . GLU A 1 85 ? -2.460 9.479 1.556 1.00 0.00 85 GLU A N 7
ATOM 10790 C CA . GLU A 1 85 ? -1.046 9.209 1.314 1.00 0.00 85 GLU A CA 7
ATOM 10791 C C . GLU A 1 85 ? -0.832 7.735 0.953 1.00 0.00 85 GLU A C 7
ATOM 10792 O O . GLU A 1 85 ? -0.292 7.411 -0.109 1.00 0.00 85 GLU A O 7
ATOM 10804 N N . THR A 1 86 ? -1.311 6.853 1.822 1.00 0.00 86 THR A N 7
ATOM 10805 C CA . THR A 1 86 ? -1.111 5.423 1.659 1.00 0.00 86 THR A CA 7
ATOM 10806 C C . THR A 1 86 ? -1.826 4.887 0.417 1.00 0.00 86 THR A C 7
ATOM 10807 O O . THR A 1 86 ? -1.222 4.180 -0.397 1.00 0.00 86 THR A O 7
ATOM 10818 N N . LYS A 1 87 ? -3.105 5.233 0.266 1.00 0.00 87 LYS A N 7
ATOM 10819 C CA . LYS A 1 87 ? -3.892 4.754 -0.871 1.00 0.00 87 LYS A CA 7
ATOM 10820 C C . LYS A 1 87 ? -3.320 5.246 -2.197 1.00 0.00 87 LYS A C 7
ATOM 10821 O O . LYS A 1 87 ? -3.352 4.523 -3.193 1.00 0.00 87 LYS A O 7
ATOM 10840 N N . LYS A 1 88 ? -2.799 6.473 -2.208 1.00 0.00 88 LYS A N 7
ATOM 10841 C CA . LYS A 1 88 ? -2.218 7.039 -3.418 1.00 0.00 88 LYS A CA 7
ATOM 10842 C C . LYS A 1 88 ? -1.069 6.181 -3.929 1.00 0.00 88 LYS A C 7
ATOM 10843 O O . LYS A 1 88 ? -1.046 5.814 -5.104 1.00 0.00 88 LYS A O 7
ATOM 10862 N N . VAL A 1 89 ? -0.128 5.848 -3.045 1.00 0.00 89 VAL A N 7
ATOM 10863 C CA . VAL A 1 89 ? 1.041 5.068 -3.452 1.00 0.00 89 VAL A CA 7
ATOM 10864 C C . VAL A 1 89 ? 0.624 3.729 -4.048 1.00 0.00 89 VAL A C 7
ATOM 10865 O O . VAL A 1 89 ? 1.071 3.361 -5.135 1.00 0.00 89 VAL A O 7
ATOM 10878 N N . LEU A 1 90 ? -0.248 3.019 -3.337 1.00 0.00 90 LEU A N 7
ATOM 10879 C CA . LEU A 1 90 ? -0.707 1.702 -3.767 1.00 0.00 90 LEU A CA 7
ATOM 10880 C C . LEU A 1 90 ? -1.452 1.777 -5.097 1.00 0.00 90 LEU A C 7
ATOM 10881 O O . LEU A 1 90 ? -1.348 0.872 -5.926 1.00 0.00 90 LEU A O 7
ATOM 10897 N N . ALA A 1 91 ? -2.184 2.859 -5.305 1.00 0.00 91 ALA A N 7
ATOM 10898 C CA . ALA A 1 91 ? -2.939 3.029 -6.532 1.00 0.00 91 ALA A CA 7
ATOM 10899 C C . ALA A 1 91 ? -2.016 3.280 -7.719 1.00 0.00 91 ALA A C 7
ATOM 10900 O O . ALA A 1 91 ? -2.153 2.644 -8.759 1.00 0.00 91 ALA A O 7
ATOM 10907 N N . PHE A 1 92 ? -1.064 4.196 -7.558 1.00 0.00 92 PHE A N 7
ATOM 10908 C CA . PHE A 1 92 ? -0.164 4.565 -8.650 1.00 0.00 92 PHE A CA 7
ATOM 10909 C C . PHE A 1 92 ? 0.689 3.386 -9.114 1.00 0.00 92 PHE A C 7
ATOM 10910 O O . PHE A 1 92 ? 0.821 3.150 -10.316 1.00 0.00 92 PHE A O 7
ATOM 10927 N N . VAL A 1 93 ? 1.257 2.641 -8.170 1.00 0.00 93 VAL A N 7
ATOM 10928 C CA . VAL A 1 93 ? 2.111 1.514 -8.517 1.00 0.00 93 VAL A CA 7
ATOM 10929 C C . VAL A 1 93 ? 1.319 0.422 -9.235 1.00 0.00 93 VAL A C 7
ATOM 10930 O O . VAL A 1 93 ? 1.763 -0.112 -10.253 1.00 0.00 93 VAL A O 7
ATOM 10943 N N . ALA A 1 94 ? 0.143 0.103 -8.712 1.00 0.00 94 ALA A N 7
ATOM 10944 C CA . ALA A 1 94 ? -0.725 -0.878 -9.341 1.00 0.00 94 ALA A CA 7
ATOM 10945 C C . ALA A 1 94 ? -1.170 -0.399 -10.718 1.00 0.00 94 ALA A C 7
ATOM 10946 O O . ALA A 1 94 ? -1.229 -1.180 -11.667 1.00 0.00 94 ALA A O 7
ATOM 10953 N N . GLU A 1 95 ? -1.476 0.893 -10.813 1.00 0.00 95 GLU A N 7
ATOM 10954 C CA . GLU A 1 95 ? -1.949 1.481 -12.056 1.00 0.00 95 GLU A CA 7
ATOM 10955 C C . GLU A 1 95 ? -0.917 1.323 -13.163 1.00 0.00 95 GLU A C 7
ATOM 10956 O O . GLU A 1 95 ? -1.219 0.762 -14.208 1.00 0.00 95 GLU A O 7
ATOM 10968 N N . ASP A 1 96 ? 0.303 1.796 -12.922 1.00 0.00 96 ASP A N 7
ATOM 10969 C CA . ASP A 1 96 ? 1.353 1.759 -13.941 1.00 0.00 96 ASP A CA 7
ATOM 10970 C C . ASP A 1 96 ? 1.570 0.344 -14.461 1.00 0.00 96 ASP A C 7
ATOM 10971 O O . ASP A 1 96 ? 1.577 0.111 -15.672 1.00 0.00 96 ASP A O 7
ATOM 10980 N N . ARG A 1 97 ? 1.714 -0.598 -13.539 1.00 0.00 97 ARG A N 7
ATOM 10981 C CA . ARG A 1 97 ? 1.963 -1.992 -13.890 1.00 0.00 97 ARG A CA 7
ATOM 10982 C C . ARG A 1 97 ? 0.793 -2.567 -14.689 1.00 0.00 97 ARG A C 7
ATOM 10983 O O . ARG A 1 97 ? 0.988 -3.205 -15.727 1.00 0.00 97 ARG A O 7
ATOM 11004 N N . ALA A 1 98 ? -0.419 -2.345 -14.204 1.00 0.00 98 ALA A N 7
ATOM 11005 C CA . ALA A 1 98 ? -1.602 -2.936 -14.815 1.00 0.00 98 ALA A CA 7
ATOM 11006 C C . ALA A 1 98 ? -1.975 -2.241 -16.120 1.00 0.00 98 ALA A C 7
ATOM 11007 O O . ALA A 1 98 ? -2.319 -2.899 -17.101 1.00 0.00 98 ALA A O 7
ATOM 11014 N N . ARG A 1 99 ? -1.883 -0.919 -16.127 1.00 0.00 99 ARG A N 7
ATOM 11015 C CA . ARG A 1 99 ? -2.304 -0.111 -17.267 1.00 0.00 99 ARG A CA 7
ATOM 11016 C C . ARG A 1 99 ? -1.436 -0.354 -18.499 1.00 0.00 99 ARG A C 7
ATOM 11017 O O . ARG A 1 99 ? -1.955 -0.588 -19.589 1.00 0.00 99 ARG A O 7
ATOM 11038 N N . GLN A 1 100 ? -0.118 -0.306 -18.334 1.00 0.00 100 GLN A N 7
ATOM 11039 C CA . GLN A 1 100 ? 0.784 -0.412 -19.479 1.00 0.00 100 GLN A CA 7
ATOM 11040 C C . GLN A 1 100 ? 0.843 -1.846 -20.004 1.00 0.00 100 GLN A C 7
ATOM 11041 O O . GLN A 1 100 ? 1.244 -2.085 -21.143 1.00 0.00 100 GLN A O 7
ATOM 11055 N N . SER A 1 101 ? 0.444 -2.796 -19.172 1.00 0.00 101 SER A N 7
ATOM 11056 C CA . SER A 1 101 ? 0.452 -4.194 -19.564 1.00 0.00 101 SER A CA 7
ATOM 11057 C C . SER A 1 101 ? -0.906 -4.587 -20.138 1.00 0.00 101 SER A C 7
ATOM 11058 O O . SER A 1 101 ? -1.005 -5.014 -21.286 1.00 0.00 101 SER A O 7
ATOM 11066 N N . LYS A 1 102 ? -1.950 -4.440 -19.334 1.00 0.00 102 LYS A N 7
ATOM 11067 C CA . LYS A 1 102 ? -3.295 -4.765 -19.777 1.00 0.00 102 LYS A CA 7
ATOM 11068 C C . LYS A 1 102 ? -4.039 -3.488 -20.156 1.00 0.00 102 LYS A C 7
ATOM 11069 O O . LYS A 1 102 ? -4.149 -3.173 -21.338 1.00 0.00 102 LYS A O 7
ATOM 11088 N N . LYS A 1 103 ? -4.494 -2.748 -19.134 1.00 0.00 103 LYS A N 7
ATOM 11089 C CA . LYS A 1 103 ? -5.205 -1.465 -19.291 1.00 0.00 103 LYS A CA 7
ATOM 11090 C C . LYS A 1 103 ? -5.861 -1.045 -17.968 1.00 0.00 103 LYS A C 7
ATOM 11091 O O . LYS A 1 103 ? -5.566 0.031 -17.452 1.00 0.00 103 LYS A O 7
ATOM 11110 N N . PRO A 1 104 ? -6.763 -1.880 -17.393 1.00 0.00 104 PRO A N 7
ATOM 11111 C CA . PRO A 1 104 ? -7.413 -1.578 -16.110 1.00 0.00 104 PRO A CA 7
ATOM 11112 C C . PRO A 1 104 ? -6.455 -1.679 -14.929 1.00 0.00 104 PRO A C 7
ATOM 11113 O O . PRO A 1 104 ? -5.485 -2.431 -14.970 1.00 0.00 104 PRO A O 7
ATOM 11124 N N . ILE A 1 105 ? -6.743 -0.918 -13.882 1.00 0.00 105 ILE A N 7
ATOM 11125 C CA . ILE A 1 105 ? -5.926 -0.913 -12.671 1.00 0.00 105 ILE A CA 7
ATOM 11126 C C . ILE A 1 105 ? -6.427 -1.943 -11.652 1.00 0.00 105 ILE A C 7
ATOM 11127 O O . ILE A 1 105 ? -5.632 -2.601 -10.975 1.00 0.00 105 ILE A O 7
ATOM 11143 N N . GLN A 1 106 ? -7.753 -2.064 -11.548 1.00 0.00 106 GLN A N 7
ATOM 11144 C CA . GLN A 1 106 ? -8.405 -2.886 -10.521 1.00 0.00 106 GLN A CA 7
ATOM 11145 C C . GLN A 1 106 ? -7.818 -4.299 -10.450 1.00 0.00 106 GLN A C 7
ATOM 11146 O O . GLN A 1 106 ? -7.692 -4.865 -9.363 1.00 0.00 106 GLN A O 7
ATOM 11160 N N . ASP A 1 107 ? -7.437 -4.848 -11.603 1.00 0.00 107 ASP A N 7
ATOM 11161 C CA . ASP A 1 107 ? -6.881 -6.200 -11.673 1.00 0.00 107 ASP A CA 7
ATOM 11162 C C . ASP A 1 107 ? -5.725 -6.384 -10.694 1.00 0.00 107 ASP A C 7
ATOM 11163 O O . ASP A 1 107 ? -5.712 -7.331 -9.908 1.00 0.00 107 ASP A O 7
ATOM 11172 N N . GLU A 1 108 ? -4.767 -5.467 -10.729 1.00 0.00 108 GLU A N 7
ATOM 11173 C CA . GLU A 1 108 ? -3.574 -5.594 -9.902 1.00 0.00 108 GLU A CA 7
ATOM 11174 C C . GLU A 1 108 ? -3.860 -5.303 -8.435 1.00 0.00 108 GLU A C 7
ATOM 11175 O O . GLU A 1 108 ? -3.288 -5.947 -7.558 1.00 0.00 108 GLU A O 7
ATOM 11187 N N . LEU A 1 109 ? -4.749 -4.355 -8.155 1.00 0.00 109 LEU A N 7
ATOM 11188 C CA . LEU A 1 109 ? -5.082 -4.048 -6.769 1.00 0.00 109 LEU A CA 7
ATOM 11189 C C . LEU A 1 109 ? -5.731 -5.257 -6.117 1.00 0.00 109 LEU A C 7
ATOM 11190 O O . LEU A 1 109 ? -5.387 -5.633 -4.996 1.00 0.00 109 LEU A O 7
ATOM 11206 N N . ASP A 1 110 ? -6.669 -5.865 -6.832 1.00 0.00 110 ASP A N 7
ATOM 11207 C CA . ASP A 1 110 ? -7.341 -7.057 -6.340 1.00 0.00 110 ASP A CA 7
ATOM 11208 C C . ASP A 1 110 ? -6.331 -8.179 -6.138 1.00 0.00 110 ASP A C 7
ATOM 11209 O O . ASP A 1 110 ? -6.439 -8.956 -5.195 1.00 0.00 110 ASP A O 7
ATOM 11218 N N . ALA A 1 111 ? -5.333 -8.226 -7.013 1.00 0.00 111 ALA A N 7
ATOM 11219 C CA . ALA A 1 111 ? -4.248 -9.186 -6.884 1.00 0.00 111 ALA A CA 7
ATOM 11220 C C . ALA A 1 111 ? -3.460 -8.936 -5.602 1.00 0.00 111 ALA A C 7
ATOM 11221 O O . ALA A 1 111 ? -3.191 -9.863 -4.849 1.00 0.00 111 ALA A O 7
ATOM 11228 N N . ILE A 1 112 ? -3.104 -7.676 -5.359 1.00 0.00 112 ILE A N 7
ATOM 11229 C CA . ILE A 1 112 ? -2.401 -7.286 -4.134 1.00 0.00 112 ILE A CA 7
ATOM 11230 C C . ILE A 1 112 ? -3.214 -7.679 -2.902 1.00 0.00 112 ILE A C 7
ATOM 11231 O O . ILE A 1 112 ? -2.703 -8.303 -1.967 1.00 0.00 112 ILE A O 7
ATOM 11247 N N . THR A 1 113 ? -4.485 -7.314 -2.929 1.00 0.00 113 THR A N 7
ATOM 11248 C CA . THR A 1 113 ? -5.414 -7.625 -1.853 1.00 0.00 113 THR A CA 7
ATOM 11249 C C . THR A 1 113 ? -5.509 -9.144 -1.654 1.00 0.00 113 THR A C 7
ATOM 11250 O O . THR A 1 113 ? -5.515 -9.642 -0.526 1.00 0.00 113 THR A O 7
ATOM 11261 N N . GLU A 1 114 ? -5.557 -9.868 -2.767 1.00 0.00 114 GLU A N 7
ATOM 11262 C CA . GLU A 1 114 ? -5.585 -11.325 -2.759 1.00 0.00 114 GLU A CA 7
ATOM 11263 C C . GLU A 1 114 ? -4.313 -11.901 -2.136 1.00 0.00 114 GLU A C 7
ATOM 11264 O O . GLU A 1 114 ? -4.374 -12.870 -1.377 1.00 0.00 114 GLU A O 7
ATOM 11276 N N . LYS A 1 115 ? -3.165 -11.304 -2.470 1.00 0.00 115 LYS A N 7
ATOM 11277 C CA . LYS A 1 115 ? -1.873 -11.770 -1.967 1.00 0.00 115 LYS A CA 7
ATOM 11278 C C . LYS A 1 115 ? -1.896 -11.870 -0.450 1.00 0.00 115 LYS A C 7
ATOM 11279 O O . LYS A 1 115 ? -1.567 -12.909 0.108 1.00 0.00 115 LYS A O 7
ATOM 11298 N N . LEU A 1 116 ? -2.305 -10.787 0.204 1.00 0.00 116 LEU A N 7
ATOM 11299 C CA . LEU A 1 116 ? -2.336 -10.735 1.665 1.00 0.00 116 LEU A CA 7
ATOM 11300 C C . LEU A 1 116 ? -3.241 -11.816 2.244 1.00 0.00 116 LEU A C 7
ATOM 11301 O O . LEU A 1 116 ? -2.908 -12.440 3.252 1.00 0.00 116 LEU A O 7
ATOM 11317 N N . ALA A 1 117 ? -4.383 -12.038 1.600 1.00 0.00 117 ALA A N 7
ATOM 11318 C CA . ALA A 1 117 ? -5.306 -13.083 2.022 1.00 0.00 117 ALA A CA 7
ATOM 11319 C C . ALA A 1 117 ? -4.639 -14.451 1.912 1.00 0.00 117 ALA A C 7
ATOM 11320 O O . ALA A 1 117 ? -4.802 -15.313 2.776 1.00 0.00 117 ALA A O 7
ATOM 11327 N N . LYS A 1 118 ? -3.867 -14.625 0.851 1.00 0.00 118 LYS A N 7
ATOM 11328 C CA . LYS A 1 118 ? -3.134 -15.859 0.624 1.00 0.00 118 LYS A CA 7
ATOM 11329 C C . LYS A 1 118 ? -1.909 -15.950 1.527 1.00 0.00 118 LYS A C 7
ATOM 11330 O O . LYS A 1 118 ? -1.332 -17.022 1.689 1.00 0.00 118 LYS A O 7
ATOM 11349 N N . LEU A 1 119 ? -1.513 -14.825 2.115 1.00 0.00 119 LEU A N 7
ATOM 11350 C CA . LEU A 1 119 ? -0.372 -14.793 3.028 1.00 0.00 119 LEU A CA 7
ATOM 11351 C C . LEU A 1 119 ? -0.765 -15.294 4.424 1.00 0.00 119 LEU A C 7
ATOM 11352 O O . LEU A 1 119 ? -0.214 -14.843 5.433 1.00 0.00 119 LEU A O 7
ATOM 11368 N N . GLU A 1 120 ? -1.721 -16.227 4.459 1.00 0.00 120 GLU A N 7
ATOM 11369 C CA . GLU A 1 120 ? -2.194 -16.844 5.699 1.00 0.00 120 GLU A CA 7
ATOM 11370 C C . GLU A 1 120 ? -2.944 -15.849 6.572 1.00 0.00 120 GLU A C 7
ATOM 11371 O O . GLU A 1 120 ? -2.715 -15.775 7.781 1.00 0.00 120 GLU A O 7
ATOM 11383 N N . ASN A 1 18 ? 1.525 -7.717 10.292 1.00 0.00 18 ASN A N 8
ATOM 11384 C CA . ASN A 1 18 ? 0.756 -8.224 9.158 1.00 0.00 18 ASN A CA 8
ATOM 11385 C C . ASN A 1 18 ? -0.718 -7.924 9.373 1.00 0.00 18 ASN A C 8
ATOM 11386 O O . ASN A 1 18 ? -1.320 -8.377 10.349 1.00 0.00 18 ASN A O 8
ATOM 11397 N N . TRP A 1 19 ? -1.277 -7.123 8.487 1.00 0.00 19 TRP A N 8
ATOM 11398 C CA . TRP A 1 19 ? -2.696 -6.796 8.533 1.00 0.00 19 TRP A CA 8
ATOM 11399 C C . TRP A 1 19 ? -3.569 -8.025 8.247 1.00 0.00 19 TRP A C 8
ATOM 11400 O O . TRP A 1 19 ? -3.231 -8.879 7.427 1.00 0.00 19 TRP A O 8
ATOM 11421 N N . ASP A 1 20 ? -4.682 -8.103 8.963 1.00 0.00 20 ASP A N 8
ATOM 11422 C CA . ASP A 1 20 ? -5.616 -9.228 8.871 1.00 0.00 20 ASP A CA 8
ATOM 11423 C C . ASP A 1 20 ? -6.494 -9.093 7.626 1.00 0.00 20 ASP A C 8
ATOM 11424 O O . ASP A 1 20 ? -6.504 -8.041 6.995 1.00 0.00 20 ASP A O 8
ATOM 11433 N N . ASP A 1 21 ? -7.216 -10.160 7.276 1.00 0.00 21 ASP A N 8
ATOM 11434 C CA . ASP A 1 21 ? -8.182 -10.132 6.169 1.00 0.00 21 ASP A CA 8
ATOM 11435 C C . ASP A 1 21 ? -9.125 -8.953 6.305 1.00 0.00 21 ASP A C 8
ATOM 11436 O O . ASP A 1 21 ? -9.485 -8.298 5.326 1.00 0.00 21 ASP A O 8
ATOM 11445 N N . ALA A 1 22 ? -9.536 -8.706 7.530 1.00 0.00 22 ALA A N 8
ATOM 11446 C CA . ALA A 1 22 ? -10.427 -7.611 7.828 1.00 0.00 22 ALA A CA 8
ATOM 11447 C C . ALA A 1 22 ? -9.643 -6.315 7.978 1.00 0.00 22 ALA A C 8
ATOM 11448 O O . ALA A 1 22 ? -10.049 -5.267 7.476 1.00 0.00 22 ALA A O 8
ATOM 11455 N N . ASP A 1 23 ? -8.497 -6.407 8.636 1.00 0.00 23 ASP A N 8
ATOM 11456 C CA . ASP A 1 23 ? -7.684 -5.232 8.932 1.00 0.00 23 ASP A CA 8
ATOM 11457 C C . ASP A 1 23 ? -7.150 -4.581 7.657 1.00 0.00 23 ASP A C 8
ATOM 11458 O O . ASP A 1 23 ? -7.128 -3.362 7.558 1.00 0.00 23 ASP A O 8
ATOM 11467 N N . VAL A 1 24 ? -6.740 -5.394 6.681 1.00 0.00 24 VAL A N 8
ATOM 11468 C CA . VAL A 1 24 ? -6.180 -4.878 5.425 1.00 0.00 24 VAL A CA 8
ATOM 11469 C C . VAL A 1 24 ? -7.129 -3.872 4.767 1.00 0.00 24 VAL A C 8
ATOM 11470 O O . VAL A 1 24 ? -6.695 -2.851 4.238 1.00 0.00 24 VAL A O 8
ATOM 11483 N N . LYS A 1 25 ? -8.424 -4.151 4.825 1.00 0.00 25 LYS A N 8
ATOM 11484 C CA . LYS A 1 25 ? -9.418 -3.247 4.274 1.00 0.00 25 LYS A CA 8
ATOM 11485 C C . LYS A 1 25 ? -9.813 -2.193 5.293 1.00 0.00 25 LYS A C 8
ATOM 11486 O O . LYS A 1 25 ? -9.814 -1.005 4.992 1.00 0.00 25 LYS A O 8
ATOM 11505 N N . LYS A 1 26 ? -10.128 -2.639 6.504 1.00 0.00 26 LYS A N 8
ATOM 11506 C CA . LYS A 1 26 ? -10.619 -1.747 7.550 1.00 0.00 26 LYS A CA 8
ATOM 11507 C C . LYS A 1 26 ? -9.608 -0.656 7.881 1.00 0.00 26 LYS A C 8
ATOM 11508 O O . LYS A 1 26 ? -9.992 0.478 8.142 1.00 0.00 26 LYS A O 8
ATOM 11527 N N . ARG A 1 27 ? -8.326 -1.005 7.900 1.00 0.00 27 ARG A N 8
ATOM 11528 C CA . ARG A 1 27 ? -7.263 -0.025 8.116 1.00 0.00 27 ARG A CA 8
ATOM 11529 C C . ARG A 1 27 ? -7.398 1.137 7.128 1.00 0.00 27 ARG A C 8
ATOM 11530 O O . ARG A 1 27 ? -7.176 2.294 7.478 1.00 0.00 27 ARG A O 8
ATOM 11551 N N . TRP A 1 28 ? -7.773 0.817 5.895 1.00 0.00 28 TRP A N 8
ATOM 11552 C CA . TRP A 1 28 ? -8.019 1.835 4.881 1.00 0.00 28 TRP A CA 8
ATOM 11553 C C . TRP A 1 28 ? -9.370 2.513 5.130 1.00 0.00 28 TRP A C 8
ATOM 11554 O O . TRP A 1 28 ? -9.490 3.740 5.063 1.00 0.00 28 TRP A O 8
ATOM 11575 N N . ASP A 1 29 ? -10.378 1.696 5.421 1.00 0.00 29 ASP A N 8
ATOM 11576 C CA . ASP A 1 29 ? -11.751 2.164 5.589 1.00 0.00 29 ASP A CA 8
ATOM 11577 C C . ASP A 1 29 ? -11.890 3.122 6.771 1.00 0.00 29 ASP A C 8
ATOM 11578 O O . ASP A 1 29 ? -12.513 4.173 6.650 1.00 0.00 29 ASP A O 8
ATOM 11587 N N . ALA A 1 30 ? -11.299 2.753 7.903 1.00 0.00 30 ALA A N 8
ATOM 11588 C CA . ALA A 1 30 ? -11.454 3.498 9.153 1.00 0.00 30 ALA A CA 8
ATOM 11589 C C . ALA A 1 30 ? -11.015 4.950 9.013 1.00 0.00 30 ALA A C 8
ATOM 11590 O O . ALA A 1 30 ? -11.793 5.867 9.278 1.00 0.00 30 ALA A O 8
ATOM 11597 N N . PHE A 1 31 ? -9.773 5.157 8.592 1.00 0.00 31 PHE A N 8
ATOM 11598 C CA . PHE A 1 31 ? -9.239 6.504 8.424 1.00 0.00 31 PHE A CA 8
ATOM 11599 C C . PHE A 1 31 ? -10.052 7.294 7.404 1.00 0.00 31 PHE A C 8
ATOM 11600 O O . PHE A 1 31 ? -10.135 8.519 7.480 1.00 0.00 31 PHE A O 8
ATOM 11617 N N . THR A 1 32 ? -10.661 6.581 6.463 1.00 0.00 32 THR A N 8
ATOM 11618 C CA . THR A 1 32 ? -11.526 7.198 5.467 1.00 0.00 32 THR A CA 8
ATOM 11619 C C . THR A 1 32 ? -12.863 7.601 6.091 1.00 0.00 32 THR A C 8
ATOM 11620 O O . THR A 1 32 ? -13.368 8.697 5.851 1.00 0.00 32 THR A O 8
ATOM 11631 N N . LYS A 1 33 ? -13.408 6.710 6.910 1.00 0.00 33 LYS A N 8
ATOM 11632 C CA . LYS A 1 33 ? -14.704 6.919 7.540 1.00 0.00 33 LYS A CA 8
ATOM 11633 C C . LYS A 1 33 ? -14.663 8.126 8.476 1.00 0.00 33 LYS A C 8
ATOM 11634 O O . LYS A 1 33 ? -15.614 8.908 8.540 1.00 0.00 33 LYS A O 8
ATOM 11653 N N . PHE A 1 34 ? -13.561 8.272 9.204 1.00 0.00 34 PHE A N 8
ATOM 11654 C CA . PHE A 1 34 ? -13.386 9.397 10.110 1.00 0.00 34 PHE A CA 8
ATOM 11655 C C . PHE A 1 34 ? -12.887 10.627 9.360 1.00 0.00 34 PHE A C 8
ATOM 11656 O O . PHE A 1 34 ? -13.421 11.726 9.516 1.00 0.00 34 PHE A O 8
ATOM 11673 N N . GLY A 1 35 ? -11.879 10.427 8.526 1.00 0.00 35 GLY A N 8
ATOM 11674 C CA . GLY A 1 35 ? -11.234 11.536 7.855 1.00 0.00 35 GLY A CA 8
ATOM 11675 C C . GLY A 1 35 ? -9.952 11.926 8.555 1.00 0.00 35 GLY A C 8
ATOM 11676 O O . GLY A 1 35 ? -9.643 13.111 8.707 1.00 0.00 35 GLY A O 8
ATOM 11680 N N . ALA A 1 36 ? -9.196 10.918 8.966 1.00 0.00 36 ALA A N 8
ATOM 11681 C CA . ALA A 1 36 ? -7.999 11.123 9.764 1.00 0.00 36 ALA A CA 8
ATOM 11682 C C . ALA A 1 36 ? -6.783 11.276 8.867 1.00 0.00 36 ALA A C 8
ATOM 11683 O O . ALA A 1 36 ? -6.332 10.310 8.257 1.00 0.00 36 ALA A O 8
ATOM 11690 N N . ALA A 1 37 ? -6.256 12.488 8.794 1.00 0.00 37 ALA A N 8
ATOM 11691 C CA . ALA A 1 37 ? -5.147 12.785 7.899 1.00 0.00 37 ALA A CA 8
ATOM 11692 C C . ALA A 1 37 ? -3.858 13.051 8.676 1.00 0.00 37 ALA A C 8
ATOM 11693 O O . ALA A 1 37 ? -2.763 13.030 8.113 1.00 0.00 37 ALA A O 8
ATOM 11700 N N . THR A 1 38 ? -3.993 13.311 9.968 1.00 0.00 38 THR A N 8
ATOM 11701 C CA . THR A 1 38 ? -2.835 13.552 10.819 1.00 0.00 38 THR A CA 8
ATOM 11702 C C . THR A 1 38 ? -2.716 12.439 11.856 1.00 0.00 38 THR A C 8
ATOM 11703 O O . THR A 1 38 ? -2.543 12.681 13.053 1.00 0.00 38 THR A O 8
ATOM 11714 N N . ALA A 1 39 ? -2.822 11.210 11.380 1.00 0.00 39 ALA A N 8
ATOM 11715 C CA . ALA A 1 39 ? -2.737 10.046 12.239 1.00 0.00 39 ALA A CA 8
ATOM 11716 C C . ALA A 1 39 ? -2.048 8.903 11.514 1.00 0.00 39 ALA A C 8
ATOM 11717 O O . ALA A 1 39 ? -2.378 8.603 10.365 1.00 0.00 39 ALA A O 8
ATOM 11724 N N . THR A 1 40 ? -1.082 8.287 12.185 1.00 0.00 40 THR A N 8
ATOM 11725 C CA . THR A 1 40 ? -0.363 7.136 11.647 1.00 0.00 40 THR A CA 8
ATOM 11726 C C . THR A 1 40 ? 0.456 7.535 10.415 1.00 0.00 40 THR A C 8
ATOM 11727 O O . THR A 1 40 ? 0.547 6.792 9.437 1.00 0.00 40 THR A O 8
ATOM 11738 N N . GLU A 1 41 ? 1.055 8.718 10.466 1.00 0.00 41 GLU A N 8
ATOM 11739 C CA . GLU A 1 41 ? 1.973 9.136 9.421 1.00 0.00 41 GLU A CA 8
ATOM 11740 C C . GLU A 1 41 ? 3.243 8.297 9.500 1.00 0.00 41 GLU A C 8
ATOM 11741 O O . GLU A 1 41 ? 4.042 8.437 10.429 1.00 0.00 41 GLU A O 8
ATOM 11753 N N . MET A 1 42 ? 3.400 7.396 8.545 1.00 0.00 42 MET A N 8
ATOM 11754 C CA . MET A 1 42 ? 4.514 6.466 8.550 1.00 0.00 42 MET A CA 8
ATOM 11755 C C . MET A 1 42 ? 5.736 7.102 7.905 1.00 0.00 42 MET A C 8
ATOM 11756 O O . MET A 1 42 ? 5.608 7.957 7.032 1.00 0.00 42 MET A O 8
ATOM 11770 N N . THR A 1 43 ? 6.918 6.700 8.346 1.00 0.00 43 THR A N 8
ATOM 11771 C CA . THR A 1 43 ? 8.149 7.230 7.791 1.00 0.00 43 THR A CA 8
ATOM 11772 C C . THR A 1 43 ? 8.577 6.430 6.567 1.00 0.00 43 THR A C 8
ATOM 11773 O O . THR A 1 43 ? 8.227 5.253 6.430 1.00 0.00 43 THR A O 8
ATOM 11784 N N . GLY A 1 44 ? 9.339 7.075 5.687 1.00 0.00 44 GLY A N 8
ATOM 11785 C CA . GLY A 1 44 ? 9.768 6.452 4.447 1.00 0.00 44 GLY A CA 8
ATOM 11786 C C . GLY A 1 44 ? 10.489 5.133 4.648 1.00 0.00 44 GLY A C 8
ATOM 11787 O O . GLY A 1 44 ? 10.331 4.218 3.848 1.00 0.00 44 GLY A O 8
ATOM 11791 N N . LYS A 1 45 ? 11.276 5.033 5.716 1.00 0.00 45 LYS A N 8
ATOM 11792 C CA . LYS A 1 45 ? 12.025 3.813 6.001 1.00 0.00 45 LYS A CA 8
ATOM 11793 C C . LYS A 1 45 ? 11.075 2.640 6.223 1.00 0.00 45 LYS A C 8
ATOM 11794 O O . LYS A 1 45 ? 11.232 1.573 5.630 1.00 0.00 45 LYS A O 8
ATOM 11813 N N . ASN A 1 46 ? 10.081 2.854 7.074 1.00 0.00 46 ASN A N 8
ATOM 11814 C CA . ASN A 1 46 ? 9.123 1.808 7.400 1.00 0.00 46 ASN A CA 8
ATOM 11815 C C . ASN A 1 46 ? 8.189 1.552 6.229 1.00 0.00 46 ASN A C 8
ATOM 11816 O O . ASN A 1 46 ? 7.751 0.426 6.011 1.00 0.00 46 ASN A O 8
ATOM 11827 N N . PHE A 1 47 ? 7.902 2.601 5.468 1.00 0.00 47 PHE A N 8
ATOM 11828 C CA . PHE A 1 47 ? 7.012 2.490 4.321 1.00 0.00 47 PHE A CA 8
ATOM 11829 C C . PHE A 1 47 ? 7.661 1.652 3.218 1.00 0.00 47 PHE A C 8
ATOM 11830 O O . PHE A 1 47 ? 7.034 0.755 2.663 1.00 0.00 47 PHE A O 8
ATOM 11847 N N . ASP A 1 48 ? 8.925 1.948 2.928 1.00 0.00 48 ASP A N 8
ATOM 11848 C CA . ASP A 1 48 ? 9.705 1.203 1.933 1.00 0.00 48 ASP A CA 8
ATOM 11849 C C . ASP A 1 48 ? 9.825 -0.266 2.336 1.00 0.00 48 ASP A C 8
ATOM 11850 O O . ASP A 1 48 ? 9.763 -1.165 1.499 1.00 0.00 48 ASP A O 8
ATOM 11859 N N . LYS A 1 49 ? 9.940 -0.492 3.637 1.00 0.00 49 LYS A N 8
ATOM 11860 C CA . LYS A 1 49 ? 10.134 -1.827 4.183 1.00 0.00 49 LYS A CA 8
ATOM 11861 C C . LYS A 1 49 ? 8.849 -2.629 4.035 1.00 0.00 49 LYS A C 8
ATOM 11862 O O . LYS A 1 49 ? 8.842 -3.743 3.505 1.00 0.00 49 LYS A O 8
ATOM 11881 N N . TRP A 1 50 ? 7.761 -2.026 4.499 1.00 0.00 50 TRP A N 8
ATOM 11882 C CA . TRP A 1 50 ? 6.428 -2.601 4.393 1.00 0.00 50 TRP A CA 8
ATOM 11883 C C . TRP A 1 50 ? 6.069 -2.865 2.933 1.00 0.00 50 TRP A C 8
ATOM 11884 O O . TRP A 1 50 ? 5.459 -3.883 2.601 1.00 0.00 50 TRP A O 8
ATOM 11905 N N . LEU A 1 51 ? 6.476 -1.954 2.059 1.00 0.00 51 LEU A N 8
ATOM 11906 C CA . LEU A 1 51 ? 6.115 -2.043 0.651 1.00 0.00 51 LEU A CA 8
ATOM 11907 C C . LEU A 1 51 ? 6.927 -3.113 -0.074 1.00 0.00 51 LEU A C 8
ATOM 11908 O O . LEU A 1 51 ? 6.414 -3.787 -0.975 1.00 0.00 51 LEU A O 8
ATOM 11924 N N . LYS A 1 52 ? 8.188 -3.261 0.309 1.00 0.00 52 LYS A N 8
ATOM 11925 C CA . LYS A 1 52 ? 9.058 -4.264 -0.292 1.00 0.00 52 LYS A CA 8
ATOM 11926 C C . LYS A 1 52 ? 8.573 -5.675 0.037 1.00 0.00 52 LYS A C 8
ATOM 11927 O O . LYS A 1 52 ? 8.668 -6.584 -0.793 1.00 0.00 52 LYS A O 8
ATOM 11946 N N . ASP A 1 53 ? 8.047 -5.859 1.243 1.00 0.00 53 ASP A N 8
ATOM 11947 C CA . ASP A 1 53 ? 7.493 -7.155 1.639 1.00 0.00 53 ASP A CA 8
ATOM 11948 C C . ASP A 1 53 ? 6.173 -7.427 0.932 1.00 0.00 53 ASP A C 8
ATOM 11949 O O . ASP A 1 53 ? 5.809 -8.581 0.700 1.00 0.00 53 ASP A O 8
ATOM 11958 N N . ALA A 1 54 ? 5.462 -6.362 0.594 1.00 0.00 54 ALA A N 8
ATOM 11959 C CA . ALA A 1 54 ? 4.189 -6.479 -0.104 1.00 0.00 54 ALA A CA 8
ATOM 11960 C C . ALA A 1 54 ? 4.392 -6.924 -1.549 1.00 0.00 54 ALA A C 8
ATOM 11961 O O . ALA A 1 54 ? 3.528 -7.578 -2.130 1.00 0.00 54 ALA A O 8
ATOM 11968 N N . GLY A 1 55 ? 5.532 -6.561 -2.125 1.00 0.00 55 GLY A N 8
ATOM 11969 C CA . GLY A 1 55 ? 5.819 -6.936 -3.499 1.00 0.00 55 GLY A CA 8
ATOM 11970 C C . GLY A 1 55 ? 5.362 -5.879 -4.482 1.00 0.00 55 GLY A C 8
ATOM 11971 O O . GLY A 1 55 ? 5.411 -6.074 -5.699 1.00 0.00 55 GLY A O 8
ATOM 11975 N N . VAL A 1 56 ? 4.911 -4.755 -3.951 1.00 0.00 56 VAL A N 8
ATOM 11976 C CA . VAL A 1 56 ? 4.461 -3.648 -4.780 1.00 0.00 56 VAL A CA 8
ATOM 11977 C C . VAL A 1 56 ? 5.625 -2.705 -5.060 1.00 0.00 56 VAL A C 8
ATOM 11978 O O . VAL A 1 56 ? 5.746 -2.141 -6.147 1.00 0.00 56 VAL A O 8
ATOM 11991 N N . LEU A 1 57 ? 6.486 -2.561 -4.066 1.00 0.00 57 LEU A N 8
ATOM 11992 C CA . LEU A 1 57 ? 7.650 -1.700 -4.166 1.00 0.00 57 LEU A CA 8
ATOM 11993 C C . LEU A 1 57 ? 8.909 -2.530 -3.971 1.00 0.00 57 LEU A C 8
ATOM 11994 O O . LEU A 1 57 ? 8.879 -3.556 -3.294 1.00 0.00 57 LEU A O 8
ATOM 12010 N N . ASP A 1 58 ? 10.002 -2.100 -4.572 1.00 0.00 58 ASP A N 8
ATOM 12011 C CA . ASP A 1 58 ? 11.278 -2.765 -4.371 1.00 0.00 58 ASP A CA 8
ATOM 12012 C C . ASP A 1 58 ? 12.295 -1.786 -3.803 1.00 0.00 58 ASP A C 8
ATOM 12013 O O . ASP A 1 58 ? 12.333 -1.581 -2.594 1.00 0.00 58 ASP A O 8
ATOM 12022 N N . ASN A 1 59 ? 13.094 -1.180 -4.685 1.00 0.00 59 ASN A N 8
ATOM 12023 C CA . ASN A 1 59 ? 14.099 -0.186 -4.306 1.00 0.00 59 ASN A CA 8
ATOM 12024 C C . ASN A 1 59 ? 15.063 0.023 -5.466 1.00 0.00 59 ASN A C 8
ATOM 12025 O O . ASN A 1 59 ? 15.382 1.152 -5.839 1.00 0.00 59 ASN A O 8
ATOM 12036 N N . LYS A 1 60 ? 15.502 -1.085 -6.046 1.00 0.00 60 LYS A N 8
ATOM 12037 C CA . LYS A 1 60 ? 16.479 -1.058 -7.124 1.00 0.00 60 LYS A CA 8
ATOM 12038 C C . LYS A 1 60 ? 15.777 -1.258 -8.462 1.00 0.00 60 LYS A C 8
ATOM 12039 O O . LYS A 1 60 ? 15.995 -0.505 -9.413 1.00 0.00 60 LYS A O 8
ATOM 12058 N N . ALA A 1 61 ? 14.931 -2.280 -8.522 1.00 0.00 61 ALA A N 8
ATOM 12059 C CA . ALA A 1 61 ? 14.203 -2.605 -9.741 1.00 0.00 61 ALA A CA 8
ATOM 12060 C C . ALA A 1 61 ? 13.256 -1.477 -10.136 1.00 0.00 61 ALA A C 8
ATOM 12061 O O . ALA A 1 61 ? 13.091 -1.179 -11.318 1.00 0.00 61 ALA A O 8
ATOM 12068 N N . ILE A 1 62 ? 12.646 -0.850 -9.140 1.00 0.00 62 ILE A N 8
ATOM 12069 C CA . ILE A 1 62 ? 11.722 0.248 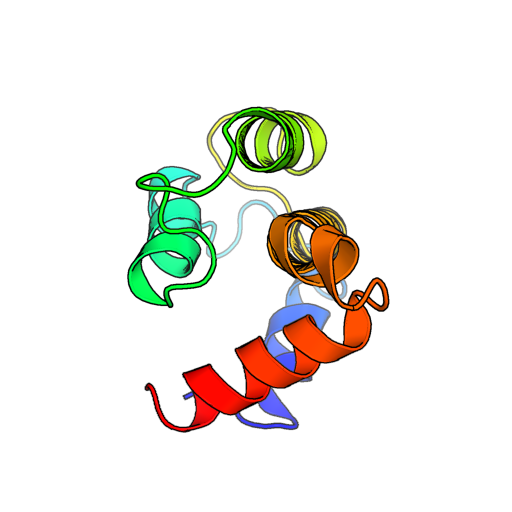-9.382 1.00 0.00 62 ILE A CA 8
ATOM 12070 C C . ILE A 1 62 ? 12.466 1.453 -9.922 1.00 0.00 62 ILE A C 8
ATOM 12071 O O . ILE A 1 62 ? 13.443 1.923 -9.335 1.00 0.00 62 ILE A O 8
ATOM 12087 N N . THR A 1 63 ? 11.997 1.922 -11.060 1.00 0.00 63 THR A N 8
ATOM 12088 C CA . THR A 1 63 ? 12.621 3.014 -11.770 1.00 0.00 63 THR A CA 8
ATOM 12089 C C . THR A 1 63 ? 12.586 4.308 -10.962 1.00 0.00 63 THR A C 8
ATOM 12090 O O . THR A 1 63 ? 11.568 4.634 -10.347 1.00 0.00 63 THR A O 8
ATOM 12101 N N . GLY A 1 64 ? 13.693 5.046 -10.993 1.00 0.00 64 GLY A N 8
ATOM 12102 C CA . GLY A 1 64 ? 13.786 6.295 -10.262 1.00 0.00 64 GLY A CA 8
ATOM 12103 C C . GLY A 1 64 ? 12.737 7.300 -10.699 1.00 0.00 64 GLY A C 8
ATOM 12104 O O . GLY A 1 64 ? 12.189 8.030 -9.876 1.00 0.00 64 GLY A O 8
ATOM 12108 N N . THR A 1 65 ? 12.457 7.334 -11.997 1.00 0.00 65 THR A N 8
ATOM 12109 C CA . THR A 1 65 ? 11.411 8.191 -12.535 1.00 0.00 65 THR A CA 8
ATOM 12110 C C . THR A 1 65 ? 10.063 7.823 -11.919 1.00 0.00 65 THR A C 8
ATOM 12111 O O . THR A 1 65 ? 9.356 8.671 -11.373 1.00 0.00 65 THR A O 8
ATOM 12122 N N . MET A 1 66 ? 9.748 6.535 -11.987 1.00 0.00 66 MET A N 8
ATOM 12123 C CA . MET A 1 66 ? 8.476 6.001 -11.512 1.00 0.00 66 MET A CA 8
ATOM 12124 C C . MET A 1 66 ? 8.270 6.301 -10.027 1.00 0.00 66 MET A C 8
ATOM 12125 O O . MET A 1 66 ? 7.249 6.862 -9.631 1.00 0.00 66 MET A O 8
ATOM 12139 N N . THR A 1 67 ? 9.255 5.940 -9.214 1.00 0.00 67 THR A N 8
ATOM 12140 C CA . THR A 1 67 ? 9.164 6.128 -7.773 1.00 0.00 67 THR A CA 8
ATOM 12141 C C . THR A 1 67 ? 9.182 7.614 -7.406 1.00 0.00 67 THR A C 8
ATOM 12142 O O . THR A 1 67 ? 8.490 8.036 -6.478 1.00 0.00 67 THR A O 8
ATOM 12153 N N . GLY A 1 68 ? 9.965 8.399 -8.140 1.00 0.00 68 GLY A N 8
ATOM 12154 C CA . GLY A 1 68 ? 10.052 9.823 -7.879 1.00 0.00 68 GLY A CA 8
ATOM 12155 C C . GLY A 1 68 ? 8.723 10.524 -8.071 1.00 0.00 68 GLY A C 8
ATOM 12156 O O . GLY A 1 68 ? 8.323 11.352 -7.247 1.00 0.00 68 GLY A O 8
ATOM 12160 N N . ILE A 1 69 ? 8.031 10.187 -9.156 1.00 0.00 69 ILE A N 8
ATOM 12161 C CA . ILE A 1 69 ? 6.722 10.765 -9.434 1.00 0.00 69 ILE A CA 8
ATOM 12162 C C . ILE A 1 69 ? 5.721 10.344 -8.363 1.00 0.00 69 ILE A C 8
ATOM 12163 O O . ILE A 1 69 ? 4.885 11.139 -7.938 1.00 0.00 69 ILE A O 8
ATOM 12179 N N . ALA A 1 70 ? 5.829 9.094 -7.918 1.00 0.00 70 ALA A N 8
ATOM 12180 C CA . ALA A 1 70 ? 4.980 8.587 -6.848 1.00 0.00 70 ALA A CA 8
ATOM 12181 C C . ALA A 1 70 ? 5.127 9.447 -5.597 1.00 0.00 70 ALA A C 8
ATOM 12182 O O . ALA A 1 70 ? 4.139 9.945 -5.063 1.00 0.00 70 ALA A O 8
ATOM 12189 N N . PHE A 1 71 ? 6.369 9.644 -5.156 1.00 0.00 71 PHE A N 8
ATOM 12190 C CA . PHE A 1 71 ? 6.646 10.476 -3.986 1.00 0.00 71 PHE A CA 8
ATOM 12191 C C . PHE A 1 71 ? 6.110 11.894 -4.177 1.00 0.00 71 PHE A C 8
ATOM 12192 O O . PHE A 1 71 ? 5.516 12.473 -3.270 1.00 0.00 71 PHE A O 8
ATOM 12209 N N . SER A 1 72 ? 6.324 12.452 -5.358 1.00 0.00 72 SER A N 8
ATOM 12210 C CA . SER A 1 72 ? 5.858 13.797 -5.657 1.00 0.00 72 SER A CA 8
ATOM 12211 C C . SER A 1 72 ? 4.330 13.870 -5.626 1.00 0.00 72 SER A C 8
ATOM 12212 O O . SER A 1 72 ? 3.750 14.915 -5.331 1.00 0.00 72 SER A O 8
ATOM 12220 N N . LYS A 1 73 ? 3.686 12.749 -5.922 1.00 0.00 73 LYS A N 8
ATOM 12221 C CA . LYS A 1 73 ? 2.234 12.698 -5.990 1.00 0.00 73 LYS A CA 8
ATOM 12222 C C . LYS A 1 73 ? 1.622 12.472 -4.610 1.00 0.00 73 LYS A C 8
ATOM 12223 O O . LYS A 1 73 ? 0.564 13.020 -4.302 1.00 0.00 73 LYS A O 8
ATOM 12242 N N . VAL A 1 74 ? 2.288 11.671 -3.781 1.00 0.00 74 VAL A N 8
ATOM 12243 C CA . VAL A 1 74 ? 1.779 11.358 -2.455 1.00 0.00 74 VAL A CA 8
ATOM 12244 C C . VAL A 1 74 ? 1.768 12.594 -1.550 1.00 0.00 74 VAL A C 8
ATOM 12245 O O . VAL A 1 74 ? 0.779 12.852 -0.860 1.00 0.00 74 VAL A O 8
ATOM 12258 N N . THR A 1 75 ? 2.847 13.374 -1.588 1.00 0.00 75 THR A N 8
ATOM 12259 C CA . THR A 1 75 ? 2.960 14.572 -0.761 1.00 0.00 75 THR A CA 8
ATOM 12260 C C . THR A 1 75 ? 4.310 15.274 -0.961 1.00 0.00 75 THR A C 8
ATOM 12261 O O . THR A 1 75 ? 4.439 16.472 -0.694 1.00 0.00 75 THR A O 8
ATOM 12272 N N . GLY A 1 76 ? 5.311 14.540 -1.435 1.00 0.00 76 GLY A N 8
ATOM 12273 C CA . GLY A 1 76 ? 6.626 15.115 -1.620 1.00 0.00 76 GLY A CA 8
ATOM 12274 C C . GLY A 1 76 ? 7.688 14.327 -0.884 1.00 0.00 76 GLY A C 8
ATOM 12275 O O . GLY A 1 76 ? 8.340 13.464 -1.471 1.00 0.00 76 GLY A O 8
ATOM 12279 N N . PRO A 1 77 ? 7.883 14.600 0.415 1.00 0.00 77 PRO A N 8
ATOM 12280 C CA . PRO A 1 77 ? 8.834 13.865 1.236 1.00 0.00 77 PRO A CA 8
ATOM 12281 C C . PRO A 1 77 ? 8.242 12.566 1.781 1.00 0.00 77 PRO A C 8
ATOM 12282 O O . PRO A 1 77 ? 7.125 12.551 2.300 1.00 0.00 77 PRO A O 8
ATOM 12293 N N . LYS A 1 78 ? 9.005 11.484 1.681 1.00 0.00 78 LYS A N 8
ATOM 12294 C CA . LYS A 1 78 ? 8.561 10.176 2.161 1.00 0.00 78 LYS A CA 8
ATOM 12295 C C . LYS A 1 78 ? 8.429 10.158 3.685 1.00 0.00 78 LYS A C 8
ATOM 12296 O O . LYS A 1 78 ? 7.904 9.208 4.258 1.00 0.00 78 LYS A O 8
ATOM 12315 N N . LYS A 1 79 ? 8.955 11.197 4.333 1.00 0.00 79 LYS A N 8
ATOM 12316 C CA . LYS A 1 79 ? 8.925 11.309 5.788 1.00 0.00 79 LYS A CA 8
ATOM 12317 C C . LYS A 1 79 ? 7.500 11.177 6.335 1.00 0.00 79 LYS A C 8
ATOM 12318 O O . LYS A 1 79 ? 7.295 10.617 7.411 1.00 0.00 79 LYS A O 8
ATOM 12337 N N . LYS A 1 80 ? 6.521 11.693 5.600 1.00 0.00 80 LYS A N 8
ATOM 12338 C CA . LYS A 1 80 ? 5.132 11.588 6.020 1.00 0.00 80 LYS A CA 8
ATOM 12339 C C . LYS A 1 80 ? 4.306 10.803 5.007 1.00 0.00 80 LYS A C 8
ATOM 12340 O O . LYS A 1 80 ? 3.889 11.331 3.978 1.00 0.00 80 LYS A O 8
ATOM 12359 N N . ALA A 1 81 ? 4.088 9.542 5.318 1.00 0.00 81 ALA A N 8
ATOM 12360 C CA . ALA A 1 81 ? 3.266 8.666 4.518 1.00 0.00 81 ALA A CA 8
ATOM 12361 C C . ALA A 1 81 ? 2.015 8.306 5.303 1.00 0.00 81 ALA A C 8
ATOM 12362 O O . ALA A 1 81 ? 1.981 7.330 6.053 1.00 0.00 81 ALA A O 8
ATOM 12369 N N . THR A 1 82 ? 1.022 9.167 5.190 1.00 0.00 82 THR A N 8
ATOM 12370 C CA . THR A 1 82 ? -0.223 9.019 5.931 1.00 0.00 82 THR A CA 8
ATOM 12371 C C . THR A 1 82 ? -1.431 8.840 4.988 1.00 0.00 82 THR A C 8
ATOM 12372 O O . THR A 1 82 ? -1.270 8.452 3.834 1.00 0.00 82 THR A O 8
ATOM 12383 N N . PHE A 1 83 ? -2.624 9.149 5.505 1.00 0.00 83 PHE A N 8
ATOM 12384 C CA . PHE A 1 83 ? -3.914 8.882 4.852 1.00 0.00 83 PHE A CA 8
ATOM 12385 C C . PHE A 1 83 ? -3.916 9.116 3.334 1.00 0.00 83 PHE A C 8
ATOM 12386 O O . PHE A 1 83 ? -3.973 8.160 2.556 1.00 0.00 83 PHE A O 8
ATOM 12403 N N . ASP A 1 84 ? -3.860 10.379 2.915 1.00 0.00 84 ASP A N 8
ATOM 12404 C CA . ASP A 1 84 ? -3.939 10.714 1.490 1.00 0.00 84 ASP A CA 8
ATOM 12405 C C . ASP A 1 84 ? -2.693 10.260 0.750 1.00 0.00 84 ASP A C 8
ATOM 12406 O O . ASP A 1 84 ? -2.752 9.905 -0.428 1.00 0.00 84 ASP A O 8
ATOM 12415 N N . GLU A 1 85 ? -1.577 10.260 1.457 1.00 0.00 85 GLU A N 8
ATOM 12416 C CA . GLU A 1 85 ? -0.300 9.862 0.890 1.00 0.00 85 GLU A CA 8
ATOM 12417 C C . GLU A 1 85 ? -0.360 8.411 0.422 1.00 0.00 85 GLU A C 8
ATOM 12418 O O . GLU A 1 85 ? -0.185 8.127 -0.761 1.00 0.00 85 GLU A O 8
ATOM 12430 N N . THR A 1 86 ? -0.648 7.510 1.353 1.00 0.00 86 THR A N 8
ATOM 12431 C CA . THR A 1 86 ? -0.616 6.081 1.084 1.00 0.00 86 THR A CA 8
ATOM 12432 C C . THR A 1 86 ? -1.652 5.688 0.034 1.00 0.00 86 THR A C 8
ATOM 12433 O O . THR A 1 86 ? -1.434 4.761 -0.754 1.00 0.00 86 THR A O 8
ATOM 12444 N N . LYS A 1 87 ? -2.769 6.407 0.007 1.00 0.00 87 LYS A N 8
ATOM 12445 C CA . LYS A 1 87 ? -3.778 6.187 -1.018 1.00 0.00 87 LYS A CA 8
ATOM 12446 C C . LYS A 1 87 ? -3.225 6.526 -2.390 1.00 0.00 87 LYS A C 8
ATOM 12447 O O . LYS A 1 87 ? -3.570 5.887 -3.380 1.00 0.00 87 LYS A O 8
ATOM 12466 N N . LYS A 1 88 ? -2.360 7.525 -2.442 1.00 0.00 88 LYS A N 8
ATOM 12467 C CA . LYS A 1 88 ? -1.726 7.909 -3.687 1.00 0.00 88 LYS A CA 8
ATOM 12468 C C . LYS A 1 88 ? -0.681 6.889 -4.110 1.00 0.00 88 LYS A C 8
ATOM 12469 O O . LYS A 1 88 ? -0.597 6.549 -5.286 1.00 0.00 88 LYS A O 8
ATOM 12488 N N . VAL A 1 89 ? 0.107 6.392 -3.160 1.00 0.00 89 VAL A N 8
ATOM 12489 C CA . VAL A 1 89 ? 1.147 5.417 -3.479 1.00 0.00 89 VAL A CA 8
ATOM 12490 C C . VAL A 1 89 ? 0.533 4.171 -4.104 1.00 0.00 89 VAL A C 8
ATOM 12491 O O . VAL A 1 89 ? 0.863 3.801 -5.233 1.00 0.00 89 VAL A O 8
ATOM 12504 N N . LEU A 1 90 ? -0.380 3.545 -3.367 1.00 0.00 90 LEU A N 8
ATOM 12505 C CA . LEU A 1 90 ? -1.004 2.304 -3.807 1.00 0.00 90 LEU A CA 8
ATOM 12506 C C . LEU A 1 90 ? -1.736 2.497 -5.133 1.00 0.00 90 LEU A C 8
ATOM 12507 O O . LEU A 1 90 ? -1.683 1.635 -6.009 1.00 0.00 90 LEU A O 8
ATOM 12523 N N . ALA A 1 91 ? -2.394 3.640 -5.280 1.00 0.00 91 ALA A N 8
ATOM 12524 C CA . ALA A 1 91 ? -3.166 3.929 -6.480 1.00 0.00 91 ALA A CA 8
ATOM 12525 C C . ALA A 1 91 ? -2.261 4.223 -7.675 1.00 0.00 91 ALA A C 8
ATOM 12526 O O . ALA A 1 91 ? -2.487 3.710 -8.769 1.00 0.00 91 ALA A O 8
ATOM 12533 N N . PHE A 1 92 ? -1.234 5.039 -7.465 1.00 0.00 92 PHE A N 8
ATOM 12534 C CA . PHE A 1 92 ? -0.344 5.436 -8.552 1.00 0.00 92 PHE A CA 8
ATOM 12535 C C . PHE A 1 92 ? 0.464 4.252 -9.069 1.00 0.00 92 PHE A C 8
ATOM 12536 O O . PHE A 1 92 ? 0.574 4.054 -10.277 1.00 0.00 92 PHE A O 8
ATOM 12553 N N . VAL A 1 93 ? 1.036 3.472 -8.158 1.00 0.00 93 VAL A N 8
ATOM 12554 C CA . VAL A 1 93 ? 1.838 2.320 -8.552 1.00 0.00 93 VAL A CA 8
ATOM 12555 C C . VAL A 1 93 ? 0.984 1.326 -9.332 1.00 0.00 93 VAL A C 8
ATOM 12556 O O . VAL A 1 93 ? 1.405 0.817 -10.372 1.00 0.00 93 VAL A O 8
ATOM 12569 N N . ALA A 1 94 ? -0.222 1.065 -8.832 1.00 0.00 94 ALA A N 8
ATOM 12570 C CA . ALA A 1 94 ? -1.169 0.211 -9.535 1.00 0.00 94 ALA A CA 8
ATOM 12571 C C . ALA A 1 94 ? -1.493 0.787 -10.910 1.00 0.00 94 ALA A C 8
ATOM 12572 O O . ALA A 1 94 ? -1.497 0.065 -11.903 1.00 0.00 94 ALA A O 8
ATOM 12579 N N . GLU A 1 95 ? -1.753 2.092 -10.958 1.00 0.00 95 GLU A N 8
ATOM 12580 C CA . GLU A 1 95 ? -2.035 2.785 -12.211 1.00 0.00 95 GLU A CA 8
ATOM 12581 C C . GLU A 1 95 ? -0.898 2.604 -13.211 1.00 0.00 95 GLU A C 8
ATOM 12582 O O . GLU A 1 95 ? -1.119 2.152 -14.337 1.00 0.00 95 GLU A O 8
ATOM 12594 N N . ASP A 1 96 ? 0.316 2.941 -12.787 1.00 0.00 96 ASP A N 8
ATOM 12595 C CA . ASP A 1 96 ? 1.476 2.923 -13.674 1.00 0.00 96 ASP A CA 8
ATOM 12596 C C . ASP A 1 96 ? 1.796 1.508 -14.155 1.00 0.00 96 ASP A C 8
ATOM 12597 O O . ASP A 1 96 ? 2.204 1.306 -15.301 1.00 0.00 96 ASP A O 8
ATOM 12606 N N . ARG A 1 97 ? 1.586 0.525 -13.293 1.00 0.00 97 ARG A N 8
ATOM 12607 C CA . ARG A 1 97 ? 1.841 -0.861 -13.661 1.00 0.00 97 ARG A CA 8
ATOM 12608 C C . ARG A 1 97 ? 0.744 -1.364 -14.600 1.00 0.00 97 ARG A C 8
ATOM 12609 O O . ARG A 1 97 ? 0.980 -2.223 -15.452 1.00 0.00 97 ARG A O 8
ATOM 12630 N N . ALA A 1 98 ? -0.448 -0.796 -14.459 1.00 0.00 98 ALA A N 8
ATOM 12631 C CA . ALA A 1 98 ? -1.606 -1.249 -15.215 1.00 0.00 98 ALA A CA 8
ATOM 12632 C C . ALA A 1 98 ? -1.677 -0.634 -16.607 1.00 0.00 98 ALA A C 8
ATOM 12633 O O . ALA A 1 98 ? -1.741 -1.359 -17.594 1.00 0.00 98 ALA A O 8
ATOM 12640 N N . ARG A 1 99 ? -1.653 0.695 -16.692 1.00 0.00 99 ARG A N 8
ATOM 12641 C CA . ARG A 1 99 ? -1.902 1.388 -17.962 1.00 0.00 99 ARG A CA 8
ATOM 12642 C C . ARG A 1 99 ? -0.917 0.956 -19.056 1.00 0.00 99 ARG A C 8
ATOM 12643 O O . ARG A 1 99 ? -1.203 1.088 -20.246 1.00 0.00 99 ARG A O 8
ATOM 12664 N N . GLN A 1 100 ? 0.247 0.456 -18.647 1.00 0.00 100 GLN A N 8
ATOM 12665 C CA . GLN A 1 100 ? 1.240 -0.048 -19.588 1.00 0.00 100 GLN A CA 8
ATOM 12666 C C . GLN A 1 100 ? 0.913 -1.471 -20.054 1.00 0.00 100 GLN A C 8
ATOM 12667 O O . GLN A 1 100 ? 0.867 -1.742 -21.254 1.00 0.00 100 GLN A O 8
ATOM 12681 N N . SER A 1 101 ? 0.689 -2.374 -19.105 1.00 0.00 101 SER A N 8
ATOM 12682 C CA . SER A 1 101 ? 0.560 -3.796 -19.419 1.00 0.00 101 SER A CA 8
ATOM 12683 C C . SER A 1 101 ? -0.901 -4.271 -19.440 1.00 0.00 101 SER A C 8
ATOM 12684 O O . SER A 1 101 ? -1.339 -4.911 -20.398 1.00 0.00 101 SER A O 8
ATOM 12692 N N . LYS A 1 102 ? -1.650 -3.946 -18.394 1.00 0.00 102 LYS A N 8
ATOM 12693 C CA . LYS A 1 102 ? -2.961 -4.552 -18.173 1.00 0.00 102 LYS A CA 8
ATOM 12694 C C . LYS A 1 102 ? -4.102 -3.728 -18.780 1.00 0.00 102 LYS A C 8
ATOM 12695 O O . LYS A 1 102 ? -5.065 -4.307 -19.287 1.00 0.00 102 LYS A O 8
ATOM 12714 N N . LYS A 1 103 ? -3.954 -2.394 -18.725 1.00 0.00 103 LYS A N 8
ATOM 12715 C CA . LYS A 1 103 ? -4.972 -1.396 -19.134 1.00 0.00 103 LYS A CA 8
ATOM 12716 C C . LYS A 1 103 ? -5.786 -0.871 -17.929 1.00 0.00 103 LYS A C 8
ATOM 12717 O O . LYS A 1 103 ? -5.610 0.289 -17.551 1.00 0.00 103 LYS A O 8
ATOM 12736 N N . PRO A 1 104 ? -6.678 -1.674 -17.287 1.00 0.00 104 PRO A N 8
ATOM 12737 C CA . PRO A 1 104 ? -7.432 -1.216 -16.118 1.00 0.00 104 PRO A CA 8
ATOM 12738 C C . PRO A 1 104 ? -6.591 -1.234 -14.847 1.00 0.00 104 PRO A C 8
ATOM 12739 O O . PRO A 1 104 ? -6.052 -2.272 -14.458 1.00 0.00 104 PRO A O 8
ATOM 12750 N N . ILE A 1 105 ? -6.482 -0.080 -14.204 1.00 0.00 105 ILE A N 8
ATOM 12751 C CA . ILE A 1 105 ? -5.725 0.047 -12.972 1.00 0.00 105 ILE A CA 8
ATOM 12752 C C . ILE A 1 105 ? -6.335 -0.811 -11.862 1.00 0.00 105 ILE A C 8
ATOM 12753 O O . ILE A 1 105 ? -5.620 -1.417 -11.062 1.00 0.00 105 ILE A O 8
ATOM 12769 N N . GLN A 1 106 ? -7.664 -0.857 -11.827 1.00 0.00 106 GLN A N 8
ATOM 12770 C CA . GLN A 1 106 ? -8.393 -1.626 -10.827 1.00 0.00 106 GLN A CA 8
ATOM 12771 C C . GLN A 1 106 ? -8.000 -3.104 -10.880 1.00 0.00 106 GLN A C 8
ATOM 12772 O O . GLN A 1 106 ? -7.869 -3.757 -9.845 1.00 0.00 106 GLN A O 8
ATOM 12786 N N . ASP A 1 107 ? -7.796 -3.610 -12.093 1.00 0.00 107 ASP A N 8
ATOM 12787 C CA . ASP A 1 107 ? -7.432 -5.012 -12.302 1.00 0.00 107 ASP A CA 8
ATOM 12788 C C . ASP A 1 107 ? -6.123 -5.334 -11.588 1.00 0.00 107 ASP A C 8
ATOM 12789 O O . ASP A 1 107 ? -6.001 -6.356 -10.908 1.00 0.00 107 ASP A O 8
ATOM 12798 N N . GLU A 1 108 ? -5.154 -4.439 -11.727 1.00 0.00 108 GLU A N 8
ATOM 12799 C CA . GLU A 1 108 ? -3.857 -4.621 -11.097 1.00 0.00 108 GLU A CA 8
ATOM 12800 C C . GLU A 1 108 ? -3.945 -4.435 -9.587 1.00 0.00 108 GLU A C 8
ATOM 12801 O O . GLU A 1 108 ? -3.272 -5.139 -8.833 1.00 0.00 108 GLU A O 8
ATOM 12813 N N . LEU A 1 109 ? -4.786 -3.507 -9.142 1.00 0.00 109 LEU A N 8
ATOM 12814 C CA . LEU A 1 109 ? -4.966 -3.287 -7.713 1.00 0.00 109 LEU A CA 8
ATOM 12815 C C . LEU A 1 109 ? -5.574 -4.524 -7.068 1.00 0.00 109 LEU A C 8
ATOM 12816 O O . LEU A 1 109 ? -5.189 -4.905 -5.966 1.00 0.00 109 LEU A O 8
ATOM 12832 N N . ASP A 1 110 ? -6.521 -5.149 -7.761 1.00 0.00 110 ASP A N 8
ATOM 12833 C CA . ASP A 1 110 ? -7.136 -6.380 -7.275 1.00 0.00 110 ASP A CA 8
ATOM 12834 C C . ASP A 1 110 ? -6.075 -7.451 -7.063 1.00 0.00 110 ASP A C 8
ATOM 12835 O O . ASP A 1 110 ? -6.074 -8.147 -6.050 1.00 0.00 110 ASP A O 8
ATOM 12844 N N . ALA A 1 111 ? -5.156 -7.553 -8.019 1.00 0.00 111 ALA A N 8
ATOM 12845 C CA . ALA A 1 111 ? -4.044 -8.492 -7.923 1.00 0.00 111 ALA A CA 8
ATOM 12846 C C . ALA A 1 111 ? -3.158 -8.165 -6.722 1.00 0.00 111 ALA A C 8
ATOM 12847 O O . ALA A 1 111 ? -2.707 -9.059 -6.012 1.00 0.00 111 ALA A O 8
ATOM 12854 N N . ILE A 1 112 ? -2.921 -6.876 -6.501 1.00 0.00 112 ILE A N 8
ATOM 12855 C CA . ILE A 1 112 ? -2.155 -6.420 -5.346 1.00 0.00 112 ILE A CA 8
ATOM 12856 C C . ILE A 1 112 ? -2.877 -6.783 -4.050 1.00 0.00 112 ILE A C 8
ATOM 12857 O O . ILE A 1 112 ? -2.288 -7.354 -3.134 1.00 0.00 112 ILE A O 8
ATOM 12873 N N . THR A 1 113 ? -4.160 -6.461 -3.996 1.00 0.00 113 THR A N 8
ATOM 12874 C CA . THR A 1 113 ? -4.983 -6.760 -2.835 1.00 0.00 113 THR A CA 8
ATOM 12875 C C . THR A 1 113 ? -4.993 -8.269 -2.562 1.00 0.00 113 THR A C 8
ATOM 12876 O O . THR A 1 113 ? -4.908 -8.709 -1.410 1.00 0.00 113 THR A O 8
ATOM 12887 N N . GLU A 1 114 ? -5.084 -9.053 -3.634 1.00 0.00 114 GLU A N 8
ATOM 12888 C CA . GLU A 1 114 ? -5.021 -10.508 -3.541 1.00 0.00 114 GLU A CA 8
ATOM 12889 C C . GLU A 1 114 ? -3.659 -10.958 -3.009 1.00 0.00 114 GLU A C 8
ATOM 12890 O O . GLU A 1 114 ? -3.577 -11.878 -2.201 1.00 0.00 114 GLU A O 8
ATOM 12902 N N . LYS A 1 115 ? -2.600 -10.298 -3.477 1.00 0.00 115 LYS A N 8
ATOM 12903 C CA . LYS A 1 115 ? -1.231 -10.597 -3.051 1.00 0.00 115 LYS A CA 8
ATOM 12904 C C . LYS A 1 115 ? -1.118 -10.643 -1.525 1.00 0.00 115 LYS A C 8
ATOM 12905 O O . LYS A 1 115 ? -0.551 -11.584 -0.972 1.00 0.00 115 LYS A O 8
ATOM 12924 N N . LEU A 1 116 ? -1.666 -9.636 -0.850 1.00 0.00 116 LEU A N 8
ATOM 12925 C CA . LEU A 1 116 ? -1.641 -9.604 0.613 1.00 0.00 116 LEU A CA 8
ATOM 12926 C C . LEU A 1 116 ? -2.423 -10.775 1.193 1.00 0.00 116 LEU A C 8
ATOM 12927 O O . LEU A 1 116 ? -2.010 -11.380 2.180 1.00 0.00 116 LEU A O 8
ATOM 12943 N N . ALA A 1 117 ? -3.554 -11.092 0.577 1.00 0.00 117 ALA A N 8
ATOM 12944 C CA . ALA A 1 117 ? -4.360 -12.227 1.005 1.00 0.00 117 ALA A CA 8
ATOM 12945 C C . ALA A 1 117 ? -3.557 -13.519 0.895 1.00 0.00 117 ALA A C 8
ATOM 12946 O O . ALA A 1 117 ? -3.648 -14.403 1.745 1.00 0.00 117 ALA A O 8
ATOM 12953 N N . LYS A 1 118 ? -2.760 -13.605 -0.158 1.00 0.00 118 LYS A N 8
ATOM 12954 C CA . LYS A 1 118 ? -1.887 -14.748 -0.377 1.00 0.00 118 LYS A CA 8
ATOM 12955 C C . LYS A 1 118 ? -0.758 -14.778 0.652 1.00 0.00 118 LYS A C 8
ATOM 12956 O O . LYS A 1 118 ? -0.087 -15.794 0.814 1.00 0.00 118 LYS A O 8
ATOM 12975 N N . LEU A 1 119 ? -0.543 -13.660 1.343 1.00 0.00 119 LEU A N 8
ATOM 12976 C CA . LEU A 1 119 ? 0.495 -13.589 2.369 1.00 0.00 119 LEU A CA 8
ATOM 12977 C C . LEU A 1 119 ? -0.054 -13.988 3.741 1.00 0.00 119 LEU A C 8
ATOM 12978 O O . LEU A 1 119 ? 0.468 -13.566 4.774 1.00 0.00 119 LEU A O 8
ATOM 12994 N N . GLU A 1 120 ? -1.091 -14.826 3.730 1.00 0.00 120 GLU A N 8
ATOM 12995 C CA . GLU A 1 120 ? -1.716 -15.347 4.953 1.00 0.00 120 GLU A CA 8
ATOM 12996 C C . GLU A 1 120 ? -2.441 -14.264 5.743 1.00 0.00 120 GLU A C 8
ATOM 12997 O O . GLU A 1 120 ? -2.593 -14.380 6.960 1.00 0.00 120 GLU A O 8
ATOM 13009 N N . ASN A 1 18 ? 1.599 -9.068 9.610 1.00 0.00 18 ASN A N 9
ATOM 13010 C CA . ASN A 1 18 ? 1.071 -9.238 8.271 1.00 0.00 18 ASN A CA 9
ATOM 13011 C C . ASN A 1 18 ? -0.364 -8.753 8.274 1.00 0.00 18 ASN A C 9
ATOM 13012 O O . ASN A 1 18 ? -1.197 -9.283 9.008 1.00 0.00 18 ASN A O 9
ATOM 13023 N N . TRP A 1 19 ? -0.624 -7.715 7.501 1.00 0.00 19 TRP A N 9
ATOM 13024 C CA . TRP A 1 19 ? -1.959 -7.138 7.396 1.00 0.00 19 TRP A CA 9
ATOM 13025 C C . TRP A 1 19 ? -3.012 -8.202 7.062 1.00 0.00 19 TRP A C 9
ATOM 13026 O O . TRP A 1 19 ? -2.778 -9.104 6.257 1.00 0.00 19 TRP A O 9
ATOM 13047 N N . ASP A 1 20 ? -4.168 -8.072 7.699 1.00 0.00 20 ASP A N 9
ATOM 13048 C CA . ASP A 1 20 ? -5.187 -9.118 7.696 1.00 0.00 20 ASP A CA 9
ATOM 13049 C C . ASP A 1 20 ? -6.094 -9.029 6.469 1.00 0.00 20 ASP A C 9
ATOM 13050 O O . ASP A 1 20 ? -6.227 -7.967 5.855 1.00 0.00 20 ASP A O 9
ATOM 13059 N N . ASP A 1 21 ? -6.720 -10.160 6.142 1.00 0.00 21 ASP A N 9
ATOM 13060 C CA . ASP A 1 21 ? -7.666 -10.270 5.027 1.00 0.00 21 ASP A CA 9
ATOM 13061 C C . ASP A 1 21 ? -8.746 -9.198 5.124 1.00 0.00 21 ASP A C 9
ATOM 13062 O O . ASP A 1 21 ? -9.090 -8.540 4.138 1.00 0.00 21 ASP A O 9
ATOM 13071 N N . ALA A 1 22 ? -9.267 -9.025 6.327 1.00 0.00 22 ALA A N 9
ATOM 13072 C CA . ALA A 1 22 ? -10.311 -8.053 6.587 1.00 0.00 22 ALA A CA 9
ATOM 13073 C C . ALA A 1 22 ? -9.707 -6.681 6.854 1.00 0.00 22 ALA A C 9
ATOM 13074 O O . ALA A 1 22 ? -10.238 -5.657 6.414 1.00 0.00 22 ALA A O 9
ATOM 13081 N N . ASP A 1 23 ? -8.594 -6.675 7.582 1.00 0.00 23 ASP A N 9
ATOM 13082 C CA . ASP A 1 23 ? -7.902 -5.439 7.950 1.00 0.00 23 ASP A CA 9
ATOM 13083 C C . ASP A 1 23 ? -7.653 -4.536 6.747 1.00 0.00 23 ASP A C 9
ATOM 13084 O O . ASP A 1 23 ? -7.985 -3.355 6.787 1.00 0.00 23 ASP A O 9
ATOM 13093 N N . VAL A 1 24 ? -7.091 -5.087 5.674 1.00 0.00 24 VAL A N 9
ATOM 13094 C CA . VAL A 1 24 ? -6.763 -4.283 4.497 1.00 0.00 24 VAL A CA 9
ATOM 13095 C C . VAL A 1 24 ? -8.002 -3.587 3.924 1.00 0.00 24 VAL A C 9
ATOM 13096 O O . VAL A 1 24 ? -7.913 -2.476 3.411 1.00 0.00 24 VAL A O 9
ATOM 13109 N N . LYS A 1 25 ? -9.158 -4.228 4.035 1.00 0.00 25 LYS A N 9
ATOM 13110 C CA . LYS A 1 25 ? -10.403 -3.651 3.542 1.00 0.00 25 LYS A CA 9
ATOM 13111 C C . LYS A 1 25 ? -10.880 -2.526 4.458 1.00 0.00 25 LYS A C 9
ATOM 13112 O O . LYS A 1 25 ? -11.373 -1.501 3.994 1.00 0.00 25 LYS A O 9
ATOM 13131 N N . LYS A 1 26 ? -10.712 -2.718 5.752 1.00 0.00 26 LYS A N 9
ATOM 13132 C CA . LYS A 1 26 ? -11.268 -1.803 6.735 1.00 0.00 26 LYS A CA 9
ATOM 13133 C C . LYS A 1 26 ? -10.316 -0.638 7.010 1.00 0.00 26 LYS A C 9
ATOM 13134 O O . LYS A 1 26 ? -10.735 0.518 7.075 1.00 0.00 26 LYS A O 9
ATOM 13153 N N . ARG A 1 27 ? -9.033 -0.948 7.143 1.00 0.00 27 ARG A N 9
ATOM 13154 C CA . ARG A 1 27 ? -8.033 0.042 7.525 1.00 0.00 27 ARG A CA 9
ATOM 13155 C C . ARG A 1 27 ? -7.617 0.919 6.348 1.00 0.00 27 ARG A C 9
ATOM 13156 O O . ARG A 1 27 ? -7.534 2.139 6.480 1.00 0.00 27 ARG A O 9
ATOM 13177 N N . TRP A 1 28 ? -7.350 0.297 5.205 1.00 0.00 28 TRP A N 9
ATOM 13178 C CA . TRP A 1 28 ? -6.864 1.023 4.036 1.00 0.00 28 TRP A CA 9
ATOM 13179 C C . TRP A 1 28 ? -7.937 1.980 3.530 1.00 0.00 28 TRP A C 9
ATOM 13180 O O . TRP A 1 28 ? -7.640 3.052 3.002 1.00 0.00 28 TRP A O 9
ATOM 13201 N N . ASP A 1 29 ? -9.187 1.583 3.714 1.00 0.00 29 ASP A N 9
ATOM 13202 C CA . ASP A 1 29 ? -10.320 2.435 3.378 1.00 0.00 29 ASP A CA 9
ATOM 13203 C C . ASP A 1 29 ? -10.385 3.610 4.342 1.00 0.00 29 ASP A C 9
ATOM 13204 O O . ASP A 1 29 ? -10.585 4.757 3.935 1.00 0.00 29 ASP A O 9
ATOM 13213 N N . ALA A 1 30 ? -10.196 3.304 5.624 1.00 0.00 30 ALA A N 9
ATOM 13214 C CA . ALA A 1 30 ? -10.207 4.307 6.678 1.00 0.00 30 ALA A CA 9
ATOM 13215 C C . ALA A 1 30 ? -9.220 5.431 6.381 1.00 0.00 30 ALA A C 9
ATOM 13216 O O . ALA A 1 30 ? -9.547 6.599 6.562 1.00 0.00 30 ALA A O 9
ATOM 13223 N N . PHE A 1 31 ? -8.019 5.070 5.919 1.00 0.00 31 PHE A N 9
ATOM 13224 C CA . PHE A 1 31 ? -6.990 6.058 5.564 1.00 0.00 31 PHE A CA 9
ATOM 13225 C C . PHE A 1 31 ? -7.531 7.099 4.593 1.00 0.00 31 PHE A C 9
ATOM 13226 O O . PHE A 1 31 ? -7.159 8.272 4.646 1.00 0.00 31 PHE A O 9
ATOM 13243 N N . THR A 1 32 ? -8.406 6.659 3.706 1.00 0.00 32 THR A N 9
ATOM 13244 C CA . THR A 1 32 ? -8.953 7.524 2.675 1.00 0.00 32 THR A CA 9
ATOM 13245 C C . THR A 1 32 ? -10.142 8.327 3.196 1.00 0.00 32 THR A C 9
ATOM 13246 O O . THR A 1 32 ? -10.269 9.523 2.921 1.00 0.00 32 THR A O 9
ATOM 13257 N N . LYS A 1 33 ? -10.999 7.671 3.958 1.00 0.00 33 LYS A N 9
ATOM 13258 C CA . LYS A 1 33 ? -12.241 8.278 4.412 1.00 0.00 33 LYS A CA 9
ATOM 13259 C C . LYS A 1 33 ? -12.022 9.105 5.681 1.00 0.00 33 LYS A C 9
ATOM 13260 O O . LYS A 1 33 ? -12.328 10.297 5.716 1.00 0.00 33 LYS A O 9
ATOM 13279 N N . PHE A 1 34 ? -11.489 8.471 6.715 1.00 0.00 34 PHE A N 9
ATOM 13280 C CA . PHE A 1 34 ? -11.306 9.124 8.006 1.00 0.00 34 PHE A CA 9
ATOM 13281 C C . PHE A 1 34 ? -9.821 9.376 8.277 1.00 0.00 34 PHE A C 9
ATOM 13282 O O . PHE A 1 34 ? -9.330 10.495 8.123 1.00 0.00 34 PHE A O 9
ATOM 13299 N N . GLY A 1 35 ? -9.121 8.327 8.682 1.00 0.00 35 GLY A N 9
ATOM 13300 C CA . GLY A 1 35 ? -7.702 8.404 8.909 1.00 0.00 35 GLY A CA 9
ATOM 13301 C C . GLY A 1 35 ? -7.193 7.146 9.570 1.00 0.00 35 GLY A C 9
ATOM 13302 O O . GLY A 1 35 ? -7.222 6.070 8.972 1.00 0.00 35 GLY A O 9
ATOM 13306 N N . ALA A 1 36 ? -6.775 7.281 10.820 1.00 0.00 36 ALA A N 9
ATOM 13307 C CA . ALA A 1 36 ? -6.231 6.172 11.599 1.00 0.00 36 ALA A CA 9
ATOM 13308 C C . ALA A 1 36 ? -5.776 6.664 12.968 1.00 0.00 36 ALA A C 9
ATOM 13309 O O . ALA A 1 36 ? -5.740 7.869 13.217 1.00 0.00 36 ALA A O 9
ATOM 13316 N N . ALA A 1 37 ? -5.439 5.731 13.848 1.00 0.00 37 ALA A N 9
ATOM 13317 C CA . ALA A 1 37 ? -4.940 6.071 15.174 1.00 0.00 37 ALA A CA 9
ATOM 13318 C C . ALA A 1 37 ? -3.647 5.319 15.472 1.00 0.00 37 ALA A C 9
ATOM 13319 O O . ALA A 1 37 ? -2.694 5.885 16.004 1.00 0.00 37 ALA A O 9
ATOM 13326 N N . THR A 1 38 ? -3.619 4.037 15.119 1.00 0.00 38 THR A N 9
ATOM 13327 C CA . THR A 1 38 ? -2.430 3.212 15.305 1.00 0.00 38 THR A CA 9
ATOM 13328 C C . THR A 1 38 ? -1.414 3.486 14.192 1.00 0.00 38 THR A C 9
ATOM 13329 O O . THR A 1 38 ? -0.282 2.999 14.218 1.00 0.00 38 THR A O 9
ATOM 13340 N N . ALA A 1 39 ? -1.832 4.279 13.220 1.00 0.00 39 ALA A N 9
ATOM 13341 C CA . ALA A 1 39 ? -0.979 4.661 12.111 1.00 0.00 39 ALA A CA 9
ATOM 13342 C C . ALA A 1 39 ? -1.157 6.142 11.833 1.00 0.00 39 ALA A C 9
ATOM 13343 O O . ALA A 1 39 ? -2.279 6.646 11.854 1.00 0.00 39 ALA A O 9
ATOM 13350 N N . THR A 1 40 ? -0.059 6.842 11.616 1.00 0.00 40 THR A N 9
ATOM 13351 C CA . THR A 1 40 ? -0.108 8.276 11.364 1.00 0.00 40 THR A CA 9
ATOM 13352 C C . THR A 1 40 ? 1.116 8.741 10.578 1.00 0.00 40 THR A C 9
ATOM 13353 O O . THR A 1 40 ? 1.016 9.607 9.709 1.00 0.00 40 THR A O 9
ATOM 13364 N N . GLU A 1 41 ? 2.269 8.157 10.877 1.00 0.00 41 GLU A N 9
ATOM 13365 C CA . GLU A 1 41 ? 3.521 8.611 10.290 1.00 0.00 41 GLU A CA 9
ATOM 13366 C C . GLU A 1 41 ? 4.128 7.549 9.388 1.00 0.00 41 GLU A C 9
ATOM 13367 O O . GLU A 1 41 ? 4.433 6.441 9.833 1.00 0.00 41 GLU A O 9
ATOM 13379 N N . MET A 1 42 ? 4.297 7.892 8.119 1.00 0.00 42 MET A N 9
ATOM 13380 C CA . MET A 1 42 ? 5.011 7.035 7.186 1.00 0.00 42 MET A CA 9
ATOM 13381 C C . MET A 1 42 ? 6.403 7.595 6.937 1.00 0.00 42 MET A C 9
ATOM 13382 O O . MET A 1 42 ? 6.610 8.808 6.982 1.00 0.00 42 MET A O 9
ATOM 13396 N N . THR A 1 43 ? 7.358 6.711 6.699 1.00 0.00 43 THR A N 9
ATOM 13397 C CA . THR A 1 43 ? 8.725 7.123 6.425 1.00 0.00 43 THR A CA 9
ATOM 13398 C C . THR A 1 43 ? 9.239 6.453 5.158 1.00 0.00 43 THR A C 9
ATOM 13399 O O . THR A 1 43 ? 8.909 5.296 4.883 1.00 0.00 43 THR A O 9
ATOM 13410 N N . GLY A 1 44 ? 10.042 7.183 4.391 1.00 0.00 44 GLY A N 9
ATOM 13411 C CA . GLY A 1 44 ? 10.570 6.659 3.147 1.00 0.00 44 GLY A CA 9
ATOM 13412 C C . GLY A 1 44 ? 11.369 5.390 3.344 1.00 0.00 44 GLY A C 9
ATOM 13413 O O . GLY A 1 44 ? 11.257 4.456 2.560 1.00 0.00 44 GLY A O 9
ATOM 13417 N N . LYS A 1 45 ? 12.166 5.359 4.402 1.00 0.00 45 LYS A N 9
ATOM 13418 C CA . LYS A 1 45 ? 12.985 4.196 4.720 1.00 0.00 45 LYS A CA 9
ATOM 13419 C C . LYS A 1 45 ? 12.113 2.954 4.929 1.00 0.00 45 LYS A C 9
ATOM 13420 O O . LYS A 1 45 ? 12.339 1.907 4.308 1.00 0.00 45 LYS A O 9
ATOM 13439 N N . ASN A 1 46 ? 11.103 3.088 5.781 1.00 0.00 46 ASN A N 9
ATOM 13440 C CA . ASN A 1 46 ? 10.211 1.978 6.090 1.00 0.00 46 ASN A CA 9
ATOM 13441 C C . ASN A 1 46 ? 9.409 1.567 4.863 1.00 0.00 46 ASN A C 9
ATOM 13442 O O . ASN A 1 46 ? 9.327 0.385 4.542 1.00 0.00 46 ASN A O 9
ATOM 13453 N N . PHE A 1 47 ? 8.839 2.547 4.169 1.00 0.00 47 PHE A N 9
ATOM 13454 C CA . PHE A 1 47 ? 8.011 2.275 2.999 1.00 0.00 47 PHE A CA 9
ATOM 13455 C C . PHE A 1 47 ? 8.835 1.627 1.886 1.00 0.00 47 PHE A C 9
ATOM 13456 O O . PHE A 1 47 ? 8.373 0.703 1.215 1.00 0.00 47 PHE A O 9
ATOM 13473 N N . ASP A 1 48 ? 10.061 2.107 1.705 1.00 0.00 48 ASP A N 9
ATOM 13474 C CA . ASP A 1 48 ? 10.973 1.543 0.710 1.00 0.00 48 ASP A CA 9
ATOM 13475 C C . ASP A 1 48 ? 11.267 0.080 1.020 1.00 0.00 48 ASP A C 9
ATOM 13476 O O . ASP A 1 48 ? 11.494 -0.721 0.121 1.00 0.00 48 ASP A O 9
ATOM 13485 N N . LYS A 1 49 ? 11.228 -0.267 2.297 1.00 0.00 49 LYS A N 9
ATOM 13486 C CA . LYS A 1 49 ? 11.512 -1.627 2.730 1.00 0.00 49 LYS A CA 9
ATOM 13487 C C . LYS A 1 49 ? 10.250 -2.473 2.627 1.00 0.00 49 LYS A C 9
ATOM 13488 O O . LYS A 1 49 ? 10.267 -3.575 2.077 1.00 0.00 49 LYS A O 9
ATOM 13507 N N . TRP A 1 50 ? 9.161 -1.926 3.154 1.00 0.00 50 TRP A N 9
ATOM 13508 C CA . TRP A 1 50 ? 7.840 -2.538 3.077 1.00 0.00 50 TRP A CA 9
ATOM 13509 C C . TRP A 1 50 ? 7.497 -2.923 1.644 1.00 0.00 50 TRP A C 9
ATOM 13510 O O . TRP A 1 50 ? 7.024 -4.029 1.376 1.00 0.00 50 TRP A O 9
ATOM 13531 N N . LEU A 1 51 ? 7.767 -2.019 0.717 1.00 0.00 51 LEU A N 9
ATOM 13532 C CA . LEU A 1 51 ? 7.331 -2.208 -0.657 1.00 0.00 51 LEU A CA 9
ATOM 13533 C C . LEU A 1 51 ? 8.342 -3.030 -1.453 1.00 0.00 51 LEU A C 9
ATOM 13534 O O . LEU A 1 51 ? 7.964 -3.794 -2.349 1.00 0.00 51 LEU A O 9
ATOM 13550 N N . LYS A 1 52 ? 9.625 -2.862 -1.142 1.00 0.00 52 LYS A N 9
ATOM 13551 C CA . LYS A 1 52 ? 10.679 -3.617 -1.817 1.00 0.00 52 LYS A CA 9
ATOM 13552 C C . LYS A 1 52 ? 10.521 -5.107 -1.538 1.00 0.00 52 LYS A C 9
ATOM 13553 O O . LYS A 1 52 ? 10.585 -5.927 -2.451 1.00 0.00 52 LYS A O 9
ATOM 13572 N N . ASP A 1 53 ? 10.298 -5.439 -0.266 1.00 0.00 53 ASP A N 9
ATOM 13573 C CA . ASP A 1 53 ? 10.201 -6.833 0.171 1.00 0.00 53 ASP A CA 9
ATOM 13574 C C . ASP A 1 53 ? 8.921 -7.489 -0.339 1.00 0.00 53 ASP A C 9
ATOM 13575 O O . ASP A 1 53 ? 8.915 -8.671 -0.687 1.00 0.00 53 ASP A O 9
ATOM 13584 N N . ALA A 1 54 ? 7.842 -6.716 -0.384 1.00 0.00 54 ALA A N 9
ATOM 13585 C CA . ALA A 1 54 ? 6.567 -7.202 -0.905 1.00 0.00 54 ALA A CA 9
ATOM 13586 C C . ALA A 1 54 ? 6.663 -7.455 -2.407 1.00 0.00 54 ALA A C 9
ATOM 13587 O O . ALA A 1 54 ? 5.968 -8.313 -2.952 1.00 0.00 54 ALA A O 9
ATOM 13594 N N . GLY A 1 55 ? 7.526 -6.696 -3.071 1.00 0.00 55 GLY A N 9
ATOM 13595 C CA . GLY A 1 55 ? 7.706 -6.855 -4.498 1.00 0.00 55 GLY A CA 9
ATOM 13596 C C . GLY A 1 55 ? 6.702 -6.048 -5.293 1.00 0.00 55 GLY A C 9
ATOM 13597 O O . GLY A 1 55 ? 6.115 -6.542 -6.255 1.00 0.00 55 GLY A O 9
ATOM 13601 N N . VAL A 1 56 ? 6.475 -4.811 -4.874 1.00 0.00 56 VAL A N 9
ATOM 13602 C CA . VAL A 1 56 ? 5.564 -3.921 -5.587 1.00 0.00 56 VAL A CA 9
ATOM 13603 C C . VAL A 1 56 ? 6.270 -2.604 -5.917 1.00 0.00 56 VAL A C 9
ATOM 13604 O O . VAL A 1 56 ? 5.729 -1.743 -6.602 1.00 0.00 56 VAL A O 9
ATOM 13617 N N . LEU A 1 57 ? 7.499 -2.469 -5.438 1.00 0.00 57 LEU A N 9
ATOM 13618 C CA . LEU A 1 57 ? 8.232 -1.216 -5.571 1.00 0.00 57 LEU A CA 9
ATOM 13619 C C . LEU A 1 57 ? 9.100 -1.174 -6.826 1.00 0.00 57 LEU A C 9
ATOM 13620 O O . LEU A 1 57 ? 9.232 -0.128 -7.459 1.00 0.00 57 LEU A O 9
ATOM 13636 N N . ASP A 1 58 ? 9.695 -2.301 -7.184 1.00 0.00 58 ASP A N 9
ATOM 13637 C CA . ASP A 1 58 ? 10.670 -2.316 -8.268 1.00 0.00 58 ASP A CA 9
ATOM 13638 C C . ASP A 1 58 ? 10.272 -3.293 -9.363 1.00 0.00 58 ASP A C 9
ATOM 13639 O O . ASP A 1 58 ? 9.818 -2.892 -10.429 1.00 0.00 58 ASP A O 9
ATOM 13648 N N . ASN A 1 59 ? 10.464 -4.576 -9.098 1.00 0.00 59 ASN A N 9
ATOM 13649 C CA . ASN A 1 59 ? 10.109 -5.634 -10.053 1.00 0.00 59 ASN A CA 9
ATOM 13650 C C . ASN A 1 59 ? 10.806 -5.453 -11.404 1.00 0.00 59 ASN A C 9
ATOM 13651 O O . ASN A 1 59 ? 10.372 -6.028 -12.405 1.00 0.00 59 ASN A O 9
ATOM 13662 N N . LYS A 1 60 ? 11.878 -4.648 -11.423 1.00 0.00 60 LYS A N 9
ATOM 13663 C CA . LYS A 1 60 ? 12.670 -4.372 -12.629 1.00 0.00 60 LYS A CA 9
ATOM 13664 C C . LYS A 1 60 ? 11.931 -3.446 -13.592 1.00 0.00 60 LYS A C 9
ATOM 13665 O O . LYS A 1 60 ? 12.503 -2.486 -14.111 1.00 0.00 60 LYS A O 9
ATOM 13684 N N . ALA A 1 61 ? 10.665 -3.742 -13.828 1.00 0.00 61 ALA A N 9
ATOM 13685 C CA . ALA A 1 61 ? 9.850 -2.977 -14.758 1.00 0.00 61 ALA A CA 9
ATOM 13686 C C . ALA A 1 61 ? 9.525 -1.586 -14.218 1.00 0.00 61 ALA A C 9
ATOM 13687 O O . ALA A 1 61 ? 9.336 -0.645 -14.993 1.00 0.00 61 ALA A O 9
ATOM 13694 N N . ILE A 1 62 ? 9.475 -1.447 -12.898 1.00 0.00 62 ILE A N 9
ATOM 13695 C CA . ILE A 1 62 ? 9.120 -0.168 -12.297 1.00 0.00 62 ILE A CA 9
ATOM 13696 C C . ILE A 1 62 ? 10.364 0.703 -12.179 1.00 0.00 62 ILE A C 9
ATOM 13697 O O . ILE A 1 62 ? 11.425 0.236 -11.764 1.00 0.00 62 ILE A O 9
ATOM 13713 N N . THR A 1 63 ? 10.233 1.966 -12.558 1.00 0.00 63 THR A N 9
ATOM 13714 C CA . THR A 1 63 ? 11.375 2.856 -12.649 1.00 0.00 63 THR A CA 9
ATOM 13715 C C . THR A 1 63 ? 11.504 3.735 -11.424 1.00 0.00 63 THR A C 9
ATOM 13716 O O . THR A 1 63 ? 10.511 4.267 -10.930 1.00 0.00 63 THR A O 9
ATOM 13727 N N . GLY A 1 64 ? 12.741 3.909 -10.972 1.00 0.00 64 GLY A N 9
ATOM 13728 C CA . GLY A 1 64 ? 13.019 4.731 -9.807 1.00 0.00 64 GLY A CA 9
ATOM 13729 C C . GLY A 1 64 ? 12.580 6.172 -9.990 1.00 0.00 64 GLY A C 9
ATOM 13730 O O . GLY A 1 64 ? 12.368 6.892 -9.015 1.00 0.00 64 GLY A O 9
ATOM 13734 N N . THR A 1 65 ? 12.434 6.594 -11.237 1.00 0.00 65 THR A N 9
ATOM 13735 C CA . THR A 1 65 ? 11.977 7.942 -11.525 1.00 0.00 65 THR A CA 9
ATOM 13736 C C . THR A 1 65 ? 10.472 8.073 -11.267 1.00 0.00 65 THR A C 9
ATOM 13737 O O . THR A 1 65 ? 10.027 9.065 -10.697 1.00 0.00 65 THR A O 9
ATOM 13748 N N . MET A 1 66 ? 9.697 7.060 -11.653 1.00 0.00 66 MET A N 9
ATOM 13749 C CA . MET A 1 66 ? 8.249 7.094 -11.454 1.00 0.00 66 MET A CA 9
ATOM 13750 C C . MET A 1 66 ? 7.908 7.003 -9.971 1.00 0.00 66 MET A C 9
ATOM 13751 O O . MET A 1 66 ? 7.188 7.847 -9.434 1.00 0.00 66 MET A O 9
ATOM 13765 N N . THR A 1 67 ? 8.442 5.984 -9.309 1.00 0.00 67 THR A N 9
ATOM 13766 C CA . THR A 1 67 ? 8.210 5.795 -7.884 1.00 0.00 67 THR A CA 9
ATOM 13767 C C . THR A 1 67 ? 8.794 6.959 -7.078 1.00 0.00 67 THR A C 9
ATOM 13768 O O . THR A 1 67 ? 8.190 7.413 -6.105 1.00 0.00 67 THR A O 9
ATOM 13779 N N . GLY A 1 68 ? 9.951 7.459 -7.509 1.00 0.00 68 GLY A N 9
ATOM 13780 C CA . GLY A 1 68 ? 10.571 8.590 -6.839 1.00 0.00 68 GLY A CA 9
ATOM 13781 C C . GLY A 1 68 ? 9.709 9.839 -6.887 1.00 0.00 68 GLY A C 9
ATOM 13782 O O . GLY A 1 68 ? 9.533 10.520 -5.874 1.00 0.00 68 GLY A O 9
ATOM 13786 N N . ILE A 1 69 ? 9.165 10.139 -8.062 1.00 0.00 69 ILE A N 9
ATOM 13787 C CA . ILE A 1 69 ? 8.284 11.289 -8.225 1.00 0.00 69 ILE A CA 9
ATOM 13788 C C . ILE A 1 69 ? 7.004 11.104 -7.411 1.00 0.00 69 ILE A C 9
ATOM 13789 O O . ILE A 1 69 ? 6.539 12.033 -6.748 1.00 0.00 69 ILE A O 9
ATOM 13805 N N . ALA A 1 70 ? 6.456 9.893 -7.439 1.00 0.00 70 ALA A N 9
ATOM 13806 C CA . ALA A 1 70 ? 5.256 9.577 -6.670 1.00 0.00 70 ALA A CA 9
ATOM 13807 C C . ALA A 1 70 ? 5.497 9.799 -5.177 1.00 0.00 70 ALA A C 9
ATOM 13808 O O . ALA A 1 70 ? 4.682 10.419 -4.494 1.00 0.00 70 ALA A O 9
ATOM 13815 N N . PHE A 1 71 ? 6.629 9.303 -4.687 1.00 0.00 71 PHE A N 9
ATOM 13816 C CA . PHE A 1 71 ? 7.007 9.484 -3.289 1.00 0.00 71 PHE A CA 9
ATOM 13817 C C . PHE A 1 71 ? 7.158 10.967 -2.957 1.00 0.00 71 PHE A C 9
ATOM 13818 O O . PHE A 1 71 ? 6.726 11.424 -1.898 1.00 0.00 71 PHE A O 9
ATOM 13835 N N . SER A 1 72 ? 7.787 11.709 -3.856 1.00 0.00 72 SER A N 9
ATOM 13836 C CA . SER A 1 72 ? 7.979 13.141 -3.674 1.00 0.00 72 SER A CA 9
ATOM 13837 C C . SER A 1 72 ? 6.635 13.872 -3.544 1.00 0.00 72 SER A C 9
ATOM 13838 O O . SER A 1 72 ? 6.550 14.927 -2.915 1.00 0.00 72 SER A O 9
ATOM 13846 N N . LYS A 1 73 ? 5.588 13.308 -4.140 1.00 0.00 73 LYS A N 9
ATOM 13847 C CA . LYS A 1 73 ? 4.264 13.908 -4.086 1.00 0.00 73 LYS A CA 9
ATOM 13848 C C . LYS A 1 73 ? 3.517 13.522 -2.809 1.00 0.00 73 LYS A C 9
ATOM 13849 O O . LYS A 1 73 ? 2.865 14.364 -2.189 1.00 0.00 73 LYS A O 9
ATOM 13868 N N . VAL A 1 74 ? 3.611 12.251 -2.417 1.00 0.00 74 VAL A N 9
ATOM 13869 C CA . VAL A 1 74 ? 2.907 11.759 -1.238 1.00 0.00 74 VAL A CA 9
ATOM 13870 C C . VAL A 1 74 ? 3.427 12.407 0.043 1.00 0.00 74 VAL A C 9
ATOM 13871 O O . VAL A 1 74 ? 2.678 12.594 1.005 1.00 0.00 74 VAL A O 9
ATOM 13884 N N . THR A 1 75 ? 4.705 12.753 0.047 1.00 0.00 75 THR A N 9
ATOM 13885 C CA . THR A 1 75 ? 5.298 13.433 1.184 1.00 0.00 75 THR A CA 9
ATOM 13886 C C . THR A 1 75 ? 5.257 14.942 0.989 1.00 0.00 75 THR A C 9
ATOM 13887 O O . THR A 1 75 ? 4.434 15.631 1.591 1.00 0.00 75 THR A O 9
ATOM 13898 N N . GLY A 1 76 ? 6.125 15.441 0.126 1.00 0.00 76 GLY A N 9
ATOM 13899 C CA . GLY A 1 76 ? 6.128 16.851 -0.193 1.00 0.00 76 GLY A CA 9
ATOM 13900 C C . GLY A 1 76 ? 6.941 17.676 0.786 1.00 0.00 76 GLY A C 9
ATOM 13901 O O . GLY A 1 76 ? 8.173 17.610 0.783 1.00 0.00 76 GLY A O 9
ATOM 13905 N N . PRO A 1 77 ? 6.268 18.478 1.626 1.00 0.00 77 PRO A N 9
ATOM 13906 C CA . PRO A 1 77 ? 6.930 19.380 2.574 1.00 0.00 77 PRO A CA 9
ATOM 13907 C C . PRO A 1 77 ? 7.668 18.659 3.706 1.00 0.00 77 PRO A C 9
ATOM 13908 O O . PRO A 1 77 ? 7.754 17.430 3.742 1.00 0.00 77 PRO A O 9
ATOM 13919 N N . LYS A 1 78 ? 8.192 19.455 4.632 1.00 0.00 78 LYS A N 9
ATOM 13920 C CA . LYS A 1 78 ? 8.993 18.963 5.749 1.00 0.00 78 LYS A CA 9
ATOM 13921 C C . LYS A 1 78 ? 8.223 18.000 6.653 1.00 0.00 78 LYS A C 9
ATOM 13922 O O . LYS A 1 78 ? 8.814 17.058 7.182 1.00 0.00 78 LYS A O 9
ATOM 13941 N N . LYS A 1 79 ? 6.918 18.245 6.811 1.00 0.00 79 LYS A N 9
ATOM 13942 C CA . LYS A 1 79 ? 6.098 17.553 7.814 1.00 0.00 79 LYS A CA 9
ATOM 13943 C C . LYS A 1 79 ? 6.385 16.050 7.880 1.00 0.00 79 LYS A C 9
ATOM 13944 O O . LYS A 1 79 ? 7.006 15.600 8.841 1.00 0.00 79 LYS A O 9
ATOM 13963 N N . LYS A 1 80 ? 5.947 15.297 6.859 1.00 0.00 80 LYS A N 9
ATOM 13964 C CA . LYS A 1 80 ? 6.168 13.844 6.780 1.00 0.00 80 LYS A CA 9
ATOM 13965 C C . LYS A 1 80 ? 5.377 13.244 5.619 1.00 0.00 80 LYS A C 9
ATOM 13966 O O . LYS A 1 80 ? 5.691 13.486 4.456 1.00 0.00 80 LYS A O 9
ATOM 13985 N N . ALA A 1 81 ? 4.330 12.494 5.947 1.00 0.00 81 ALA A N 9
ATOM 13986 C CA . ALA A 1 81 ? 3.499 11.832 4.962 1.00 0.00 81 ALA A CA 9
ATOM 13987 C C . ALA A 1 81 ? 2.220 11.379 5.621 1.00 0.00 81 ALA A C 9
ATOM 13988 O O . ALA A 1 81 ? 2.208 10.498 6.480 1.00 0.00 81 ALA A O 9
ATOM 13995 N N . THR A 1 82 ? 1.165 12.036 5.228 1.00 0.00 82 THR A N 9
ATOM 13996 C CA . THR A 1 82 ? -0.155 11.817 5.781 1.00 0.00 82 THR A CA 9
ATOM 13997 C C . THR A 1 82 ? -0.782 10.534 5.223 1.00 0.00 82 THR A C 9
ATOM 13998 O O . THR A 1 82 ? -0.194 9.873 4.378 1.00 0.00 82 THR A O 9
ATOM 14009 N N . PHE A 1 83 ? -1.982 10.199 5.694 1.00 0.00 83 PHE A N 9
ATOM 14010 C CA . PHE A 1 83 ? -2.692 8.984 5.276 1.00 0.00 83 PHE A CA 9
ATOM 14011 C C . PHE A 1 83 ? -2.837 8.907 3.752 1.00 0.00 83 PHE A C 9
ATOM 14012 O O . PHE A 1 83 ? -2.858 7.823 3.171 1.00 0.00 83 PHE A O 9
ATOM 14029 N N . ASP A 1 84 ? -2.956 10.073 3.122 1.00 0.00 84 ASP A N 9
ATOM 14030 C CA . ASP A 1 84 ? -3.070 10.177 1.665 1.00 0.00 84 ASP A CA 9
ATOM 14031 C C . ASP A 1 84 ? -1.857 9.570 0.955 1.00 0.00 84 ASP A C 9
ATOM 14032 O O . ASP A 1 84 ? -1.972 9.077 -0.168 1.00 0.00 84 ASP A O 9
ATOM 14041 N N . GLU A 1 85 ? -0.706 9.614 1.623 1.00 0.00 85 GLU A N 9
ATOM 14042 C CA . GLU A 1 85 ? 0.552 9.095 1.082 1.00 0.00 85 GLU A CA 9
ATOM 14043 C C . GLU A 1 85 ? 0.374 7.689 0.515 1.00 0.00 85 GLU A C 9
ATOM 14044 O O . GLU A 1 85 ? 0.508 7.476 -0.693 1.00 0.00 85 GLU A O 9
ATOM 14056 N N . THR A 1 86 ? 0.034 6.750 1.387 1.00 0.00 86 THR A N 9
ATOM 14057 C CA . THR A 1 86 ? -0.002 5.344 1.027 1.00 0.00 86 THR A CA 9
ATOM 14058 C C . THR A 1 86 ? -0.975 5.064 -0.119 1.00 0.00 86 THR A C 9
ATOM 14059 O O . THR A 1 86 ? -0.659 4.302 -1.030 1.00 0.00 86 THR A O 9
ATOM 14070 N N . LYS A 1 87 ? -2.151 5.686 -0.093 1.00 0.00 87 LYS A N 9
ATOM 14071 C CA . LYS A 1 87 ? -3.141 5.420 -1.129 1.00 0.00 87 LYS A CA 9
ATOM 14072 C C . LYS A 1 87 ? -2.703 5.988 -2.475 1.00 0.00 87 LYS A C 9
ATOM 14073 O O . LYS A 1 87 ? -2.940 5.376 -3.515 1.00 0.00 87 LYS A O 9
ATOM 14092 N N . LYS A 1 88 ? -2.029 7.129 -2.456 1.00 0.00 88 LYS A N 9
ATOM 14093 C CA . LYS A 1 88 ? -1.553 7.739 -3.690 1.00 0.00 88 LYS A CA 9
ATOM 14094 C C . LYS A 1 88 ? -0.436 6.916 -4.318 1.00 0.00 88 LYS A C 9
ATOM 14095 O O . LYS A 1 88 ? -0.577 6.408 -5.429 1.00 0.00 88 LYS A O 9
ATOM 14114 N N . VAL A 1 89 ? 0.661 6.764 -3.588 1.00 0.00 89 VAL A N 9
ATOM 14115 C CA . VAL A 1 89 ? 1.864 6.150 -4.132 1.00 0.00 89 VAL A CA 9
ATOM 14116 C C . VAL A 1 89 ? 1.617 4.698 -4.546 1.00 0.00 89 VAL A C 9
ATOM 14117 O O . VAL A 1 89 ? 2.104 4.254 -5.586 1.00 0.00 89 VAL A O 9
ATOM 14130 N N . LEU A 1 90 ? 0.833 3.978 -3.749 1.00 0.00 90 LEU A N 9
ATOM 14131 C CA . LEU A 1 90 ? 0.543 2.577 -4.021 1.00 0.00 90 LEU A CA 9
ATOM 14132 C C . LEU A 1 90 ? -0.360 2.440 -5.248 1.00 0.00 90 LEU A C 9
ATOM 14133 O O . LEU A 1 90 ? -0.210 1.506 -6.039 1.00 0.00 90 LEU A O 9
ATOM 14149 N N . ALA A 1 91 ? -1.281 3.382 -5.419 1.00 0.00 91 ALA A N 9
ATOM 14150 C CA . ALA A 1 91 ? -2.157 3.376 -6.584 1.00 0.00 91 ALA A CA 9
ATOM 14151 C C . ALA A 1 91 ? -1.394 3.780 -7.839 1.00 0.00 91 ALA A C 9
ATOM 14152 O O . ALA A 1 91 ? -1.544 3.159 -8.889 1.00 0.00 91 ALA A O 9
ATOM 14159 N N . PHE A 1 92 ? -0.566 4.814 -7.723 1.00 0.00 92 PHE A N 9
ATOM 14160 C CA . PHE A 1 92 ? 0.201 5.317 -8.860 1.00 0.00 92 PHE A CA 9
ATOM 14161 C C . PHE A 1 92 ? 1.132 4.254 -9.437 1.00 0.00 92 PHE A C 9
ATOM 14162 O O . PHE A 1 92 ? 1.178 4.067 -10.653 1.00 0.00 92 PHE A O 9
ATOM 14179 N N . VAL A 1 93 ? 1.869 3.554 -8.576 1.00 0.00 93 VAL A N 9
ATOM 14180 C CA . VAL A 1 93 ? 2.778 2.516 -9.041 1.00 0.00 93 VAL A CA 9
ATOM 14181 C C . VAL A 1 93 ? 2.009 1.374 -9.701 1.00 0.00 93 VAL A C 9
ATOM 14182 O O . VAL A 1 93 ? 2.388 0.897 -10.772 1.00 0.00 93 VAL A O 9
ATOM 14195 N N . ALA A 1 94 ? 0.925 0.949 -9.064 1.00 0.00 94 ALA A N 9
ATOM 14196 C CA . ALA A 1 94 ? 0.081 -0.099 -9.616 1.00 0.00 94 ALA A CA 9
ATOM 14197 C C . ALA A 1 94 ? -0.502 0.314 -10.964 1.00 0.00 94 ALA A C 9
ATOM 14198 O O . ALA A 1 94 ? -0.402 -0.426 -11.936 1.00 0.00 94 ALA A O 9
ATOM 14205 N N . GLU A 1 95 ? -1.090 1.506 -11.014 1.00 0.00 95 GLU A N 9
ATOM 14206 C CA . GLU A 1 95 ? -1.793 1.979 -12.204 1.00 0.00 95 GLU A CA 9
ATOM 14207 C C . GLU A 1 95 ? -0.846 2.129 -13.392 1.00 0.00 95 GLU A C 9
ATOM 14208 O O . GLU A 1 95 ? -1.165 1.705 -14.506 1.00 0.00 95 GLU A O 9
ATOM 14220 N N . ASP A 1 96 ? 0.322 2.714 -13.148 1.00 0.00 96 ASP A N 9
ATOM 14221 C CA . ASP A 1 96 ? 1.289 2.959 -14.213 1.00 0.00 96 ASP A CA 9
ATOM 14222 C C . ASP A 1 96 ? 1.775 1.641 -14.805 1.00 0.00 96 ASP A C 9
ATOM 14223 O O . ASP A 1 96 ? 2.001 1.532 -16.009 1.00 0.00 96 ASP A O 9
ATOM 14232 N N . ARG A 1 97 ? 1.914 0.635 -13.953 1.00 0.00 97 ARG A N 9
ATOM 14233 C CA . ARG A 1 97 ? 2.302 -0.693 -14.405 1.00 0.00 97 ARG A CA 9
ATOM 14234 C C . ARG A 1 97 ? 1.112 -1.387 -15.069 1.00 0.00 97 ARG A C 9
ATOM 14235 O O . ARG A 1 97 ? 1.238 -1.957 -16.155 1.00 0.00 97 ARG A O 9
ATOM 14256 N N . ALA A 1 98 ? -0.042 -1.315 -14.410 1.00 0.00 98 ALA A N 9
ATOM 14257 C CA . ALA A 1 98 ? -1.260 -1.960 -14.885 1.00 0.00 98 ALA A CA 9
ATOM 14258 C C . ALA A 1 98 ? -1.625 -1.533 -16.301 1.00 0.00 98 ALA A C 9
ATOM 14259 O O . ALA A 1 98 ? -1.769 -2.375 -17.177 1.00 0.00 98 ALA A O 9
ATOM 14266 N N . ARG A 1 99 ? -1.753 -0.228 -16.526 1.00 0.00 99 ARG A N 9
ATOM 14267 C CA . ARG A 1 99 ? -2.248 0.273 -17.809 1.00 0.00 99 ARG A CA 9
ATOM 14268 C C . ARG A 1 99 ? -1.261 -0.008 -18.948 1.00 0.00 99 ARG A C 9
ATOM 14269 O O . ARG A 1 99 ? -1.659 -0.098 -20.107 1.00 0.00 99 ARG A O 9
ATOM 14290 N N . GLN A 1 100 ? 0.021 -0.153 -18.618 1.00 0.00 100 GLN A N 9
ATOM 14291 C CA . GLN A 1 100 ? 1.034 -0.480 -19.623 1.00 0.00 100 GLN A CA 9
ATOM 14292 C C . GLN A 1 100 ? 1.014 -1.967 -19.966 1.00 0.00 100 GLN A C 9
ATOM 14293 O O . GLN A 1 100 ? 1.388 -2.365 -21.071 1.00 0.00 100 GLN A O 9
ATOM 14307 N N . SER A 1 101 ? 0.582 -2.781 -19.018 1.00 0.00 101 SER A N 9
ATOM 14308 C CA . SER A 1 101 ? 0.558 -4.220 -19.209 1.00 0.00 101 SER A CA 9
ATOM 14309 C C . SER A 1 101 ? -0.836 -4.680 -19.625 1.00 0.00 101 SER A C 9
ATOM 14310 O O . SER A 1 101 ? -1.040 -5.135 -20.749 1.00 0.00 101 SER A O 9
ATOM 14318 N N . LYS A 1 102 ? -1.792 -4.553 -18.716 1.00 0.00 102 LYS A N 9
ATOM 14319 C CA . LYS A 1 102 ? -3.160 -4.965 -18.977 1.00 0.00 102 LYS A CA 9
ATOM 14320 C C . LYS A 1 102 ? -4.025 -3.747 -19.307 1.00 0.00 102 LYS A C 9
ATOM 14321 O O . LYS A 1 102 ? -4.309 -3.488 -20.479 1.00 0.00 102 LYS A O 9
ATOM 14340 N N . LYS A 1 103 ? -4.400 -2.989 -18.266 1.00 0.00 103 LYS A N 9
ATOM 14341 C CA . LYS A 1 103 ? -5.130 -1.723 -18.416 1.00 0.00 103 LYS A CA 9
ATOM 14342 C C . LYS A 1 103 ? -5.660 -1.210 -17.066 1.00 0.00 103 LYS A C 9
ATOM 14343 O O . LYS A 1 103 ? -5.296 -0.116 -16.642 1.00 0.00 103 LYS A O 9
ATOM 14362 N N . PRO A 1 104 ? -6.523 -1.977 -16.365 1.00 0.00 104 PRO A N 9
ATOM 14363 C CA . PRO A 1 104 ? -7.214 -1.492 -15.167 1.00 0.00 104 PRO A CA 9
ATOM 14364 C C . PRO A 1 104 ? -6.350 -1.517 -13.904 1.00 0.00 104 PRO A C 9
ATOM 14365 O O . PRO A 1 104 ? -5.730 -2.533 -13.577 1.00 0.00 104 PRO A O 9
ATOM 14376 N N . ILE A 1 105 ? -6.338 -0.395 -13.191 1.00 0.00 105 ILE A N 9
ATOM 14377 C CA . ILE A 1 105 ? -5.629 -0.282 -11.919 1.00 0.00 105 ILE A CA 9
ATOM 14378 C C . ILE A 1 105 ? -6.369 -1.039 -10.818 1.00 0.00 105 ILE A C 9
ATOM 14379 O O . ILE A 1 105 ? -5.752 -1.743 -10.019 1.00 0.00 105 ILE A O 9
ATOM 14395 N N . GLN A 1 106 ? -7.692 -0.910 -10.788 1.00 0.00 106 GLN A N 9
ATOM 14396 C CA . GLN A 1 106 ? -8.482 -1.550 -9.747 1.00 0.00 106 GLN A CA 9
ATOM 14397 C C . GLN A 1 106 ? -8.316 -3.063 -9.813 1.00 0.00 106 GLN A C 9
ATOM 14398 O O . GLN A 1 106 ? -8.172 -3.721 -8.787 1.00 0.00 106 GLN A O 9
ATOM 14412 N N . ASP A 1 107 ? -8.318 -3.603 -11.023 1.00 0.00 107 ASP A N 9
ATOM 14413 C CA . ASP A 1 107 ? -8.078 -5.029 -11.224 1.00 0.00 107 ASP A CA 9
ATOM 14414 C C . ASP A 1 107 ? -6.693 -5.421 -10.721 1.00 0.00 107 ASP A C 9
ATOM 14415 O O . ASP A 1 107 ? -6.518 -6.473 -10.101 1.00 0.00 107 ASP A O 9
ATOM 14424 N N . GLU A 1 108 ? -5.720 -4.556 -10.977 1.00 0.00 108 GLU A N 9
ATOM 14425 C CA . GLU A 1 108 ? -4.343 -4.815 -10.587 1.00 0.00 108 GLU A CA 9
ATOM 14426 C C . GLU A 1 108 ? -4.213 -4.802 -9.066 1.00 0.00 108 GLU A C 9
ATOM 14427 O O . GLU A 1 108 ? -3.652 -5.725 -8.478 1.00 0.00 108 GLU A O 9
ATOM 14439 N N . LEU A 1 109 ? -4.760 -3.770 -8.430 1.00 0.00 109 LEU A N 9
ATOM 14440 C CA . LEU A 1 109 ? -4.705 -3.664 -6.978 1.00 0.00 109 LEU A CA 9
ATOM 14441 C C . LEU A 1 109 ? -5.516 -4.782 -6.341 1.00 0.00 109 LEU A C 9
ATOM 14442 O O . LEU A 1 109 ? -5.123 -5.334 -5.316 1.00 0.00 109 LEU A O 9
ATOM 14458 N N . ASP A 1 110 ? -6.643 -5.111 -6.959 1.00 0.00 110 ASP A N 9
ATOM 14459 C CA . ASP A 1 110 ? -7.487 -6.207 -6.495 1.00 0.00 110 ASP A CA 9
ATOM 14460 C C . ASP A 1 110 ? -6.694 -7.504 -6.492 1.00 0.00 110 ASP A C 9
ATOM 14461 O O . ASP A 1 110 ? -6.720 -8.253 -5.517 1.00 0.00 110 ASP A O 9
ATOM 14470 N N . ALA A 1 111 ? -5.969 -7.740 -7.582 1.00 0.00 111 ALA A N 9
ATOM 14471 C CA . ALA A 1 111 ? -5.105 -8.905 -7.696 1.00 0.00 111 ALA A CA 9
ATOM 14472 C C . ALA A 1 111 ? -4.052 -8.904 -6.595 1.00 0.00 111 ALA A C 9
ATOM 14473 O O . ALA A 1 111 ? -3.890 -9.890 -5.888 1.00 0.00 111 ALA A O 9
ATOM 14480 N N . ILE A 1 112 ? -3.353 -7.783 -6.444 1.00 0.00 112 ILE A N 9
ATOM 14481 C CA . ILE A 1 112 ? -2.342 -7.640 -5.397 1.00 0.00 112 ILE A CA 9
ATOM 14482 C C . ILE A 1 112 ? -2.939 -7.953 -4.026 1.00 0.00 112 ILE A C 9
ATOM 14483 O O . ILE A 1 112 ? -2.394 -8.752 -3.265 1.00 0.00 112 ILE A O 9
ATOM 14499 N N . THR A 1 113 ? -4.079 -7.339 -3.741 1.00 0.00 113 THR A N 9
ATOM 14500 C CA . THR A 1 113 ? -4.730 -7.473 -2.446 1.00 0.00 113 THR A CA 9
ATOM 14501 C C . THR A 1 113 ? -5.155 -8.920 -2.177 1.00 0.00 113 THR A C 9
ATOM 14502 O O . THR A 1 113 ? -4.931 -9.447 -1.084 1.00 0.00 113 THR A O 9
ATOM 14513 N N . GLU A 1 114 ? -5.743 -9.570 -3.177 1.00 0.00 114 GLU A N 9
ATOM 14514 C CA . GLU A 1 114 ? -6.206 -10.940 -3.007 1.00 0.00 114 GLU A CA 9
ATOM 14515 C C . GLU A 1 114 ? -5.033 -11.916 -2.955 1.00 0.00 114 GLU A C 9
ATOM 14516 O O . GLU A 1 114 ? -5.061 -12.860 -2.178 1.00 0.00 114 GLU A O 9
ATOM 14528 N N . LYS A 1 115 ? -4.005 -11.688 -3.773 1.00 0.00 115 LYS A N 9
ATOM 14529 C CA . LYS A 1 115 ? -2.809 -12.537 -3.764 1.00 0.00 115 LYS A CA 9
ATOM 14530 C C . LYS A 1 115 ? -2.177 -12.584 -2.376 1.00 0.00 115 LYS A C 9
ATOM 14531 O O . LYS A 1 115 ? -1.699 -13.627 -1.943 1.00 0.00 115 LYS A O 9
ATOM 14550 N N . LEU A 1 116 ? -2.173 -11.448 -1.688 1.00 0.00 116 LEU A N 9
ATOM 14551 C CA . LEU A 1 116 ? -1.612 -11.365 -0.340 1.00 0.00 116 LEU A CA 9
ATOM 14552 C C . LEU A 1 116 ? -2.458 -12.158 0.652 1.00 0.00 116 LEU A C 9
ATOM 14553 O O . LEU A 1 116 ? -1.932 -12.856 1.515 1.00 0.00 116 LEU A O 9
ATOM 14569 N N . ALA A 1 117 ? -3.771 -12.036 0.519 1.00 0.00 117 ALA A N 9
ATOM 14570 C CA . ALA A 1 117 ? -4.705 -12.808 1.331 1.00 0.00 117 ALA A CA 9
ATOM 14571 C C . ALA A 1 117 ? -4.572 -14.292 1.002 1.00 0.00 117 ALA A C 9
ATOM 14572 O O . ALA A 1 117 ? -4.624 -15.158 1.877 1.00 0.00 117 ALA A O 9
ATOM 14579 N N . LYS A 1 118 ? -4.378 -14.553 -0.280 1.00 0.00 118 LYS A N 9
ATOM 14580 C CA . LYS A 1 118 ? -4.215 -15.896 -0.815 1.00 0.00 118 LYS A CA 9
ATOM 14581 C C . LYS A 1 118 ? -2.836 -16.455 -0.457 1.00 0.00 118 LYS A C 9
ATOM 14582 O O . LYS A 1 118 ? -2.590 -17.658 -0.555 1.00 0.00 118 LYS A O 9
ATOM 14601 N N . LEU A 1 119 ? -1.940 -15.565 -0.033 1.00 0.00 119 LEU A N 9
ATOM 14602 C CA . LEU A 1 119 ? -0.594 -15.945 0.397 1.00 0.00 119 LEU A CA 9
ATOM 14603 C C . LEU A 1 119 ? -0.635 -16.564 1.803 1.00 0.00 119 LEU A C 9
ATOM 14604 O O . LEU A 1 119 ? 0.356 -16.541 2.537 1.00 0.00 119 LEU A O 9
ATOM 14620 N N . GLU A 1 120 ? -1.788 -17.145 2.138 1.00 0.00 120 GLU A N 9
ATOM 14621 C CA . GLU A 1 120 ? -2.045 -17.752 3.441 1.00 0.00 120 GLU A CA 9
ATOM 14622 C C . GLU A 1 120 ? -2.137 -16.692 4.534 1.00 0.00 120 GLU A C 9
ATOM 14623 O O . GLU A 1 120 ? -1.212 -16.515 5.332 1.00 0.00 120 GLU A O 9
ATOM 14635 N N . ASN A 1 18 ? -4.310 -9.197 7.852 1.00 0.00 18 ASN A N 10
ATOM 14636 C CA . ASN A 1 18 ? -3.949 -9.744 6.560 1.00 0.00 18 ASN A CA 10
ATOM 14637 C C . ASN A 1 18 ? -4.668 -8.935 5.503 1.00 0.00 18 ASN A C 10
ATOM 14638 O O . ASN A 1 18 ? -5.894 -8.904 5.460 1.00 0.00 18 ASN A O 10
ATOM 14649 N N . TRP A 1 19 ? -3.889 -8.221 4.717 1.00 0.00 19 TRP A N 10
ATOM 14650 C CA . TRP A 1 19 ? -4.410 -7.292 3.722 1.00 0.00 19 TRP A CA 10
ATOM 14651 C C . TRP A 1 19 ? -5.349 -7.974 2.731 1.00 0.00 19 TRP A C 10
ATOM 14652 O O . TRP A 1 19 ? -4.932 -8.522 1.715 1.00 0.00 19 TRP A O 10
ATOM 14673 N N . ASP A 1 20 ? -6.623 -7.929 3.074 1.00 0.00 20 ASP A N 10
ATOM 14674 C CA . ASP A 1 20 ? -7.691 -8.527 2.291 1.00 0.00 20 ASP A CA 10
ATOM 14675 C C . ASP A 1 20 ? -8.482 -7.429 1.590 1.00 0.00 20 ASP A C 10
ATOM 14676 O O . ASP A 1 20 ? -8.334 -6.257 1.936 1.00 0.00 20 ASP A O 10
ATOM 14685 N N . ASP A 1 21 ? -9.301 -7.807 0.610 1.00 0.00 21 ASP A N 10
ATOM 14686 C CA . ASP A 1 21 ? -10.222 -6.879 -0.058 1.00 0.00 21 ASP A CA 10
ATOM 14687 C C . ASP A 1 21 ? -10.853 -5.910 0.934 1.00 0.00 21 ASP A C 10
ATOM 14688 O O . ASP A 1 21 ? -10.884 -4.699 0.713 1.00 0.00 21 ASP A O 10
ATOM 14697 N N . ALA A 1 22 ? -11.343 -6.465 2.030 1.00 0.00 22 ALA A N 10
ATOM 14698 C CA . ALA A 1 22 ? -11.996 -5.686 3.062 1.00 0.00 22 ALA A CA 10
ATOM 14699 C C . ALA A 1 22 ? -10.982 -5.108 4.048 1.00 0.00 22 ALA A C 10
ATOM 14700 O O . ALA A 1 22 ? -11.097 -3.955 4.466 1.00 0.00 22 ALA A O 10
ATOM 14707 N N . ASP A 1 23 ? -9.986 -5.915 4.403 1.00 0.00 23 ASP A N 10
ATOM 14708 C CA . ASP A 1 23 ? -9.007 -5.548 5.430 1.00 0.00 23 ASP A CA 10
ATOM 14709 C C . ASP A 1 23 ? -8.173 -4.338 5.010 1.00 0.00 23 ASP A C 10
ATOM 14710 O O . ASP A 1 23 ? -7.935 -3.430 5.806 1.00 0.00 23 ASP A O 10
ATOM 14719 N N . VAL A 1 24 ? -7.741 -4.316 3.755 1.00 0.00 24 VAL A N 10
ATOM 14720 C CA . VAL A 1 24 ? -6.975 -3.187 3.238 1.00 0.00 24 VAL A CA 10
ATOM 14721 C C . VAL A 1 24 ? -7.789 -1.905 3.356 1.00 0.00 24 VAL A C 10
ATOM 14722 O O . VAL A 1 24 ? -7.294 -0.875 3.812 1.00 0.00 24 VAL A O 10
ATOM 14735 N N . LYS A 1 25 ? -9.057 -1.994 2.981 1.00 0.00 25 LYS A N 10
ATOM 14736 C CA . LYS A 1 25 ? -9.931 -0.834 2.965 1.00 0.00 25 LYS A CA 10
ATOM 14737 C C . LYS A 1 25 ? -10.305 -0.386 4.374 1.00 0.00 25 LYS A C 10
ATOM 14738 O O . LYS A 1 25 ? -10.485 0.807 4.606 1.00 0.00 25 LYS A O 10
ATOM 14757 N N . LYS A 1 26 ? -10.406 -1.321 5.317 1.00 0.00 26 LYS A N 10
ATOM 14758 C CA . LYS A 1 26 ? -10.683 -0.952 6.705 1.00 0.00 26 LYS A CA 10
ATOM 14759 C C . LYS A 1 26 ? -9.479 -0.214 7.291 1.00 0.00 26 LYS A C 10
ATOM 14760 O O . LYS A 1 26 ? -9.638 0.762 8.027 1.00 0.00 26 LYS A O 10
ATOM 14779 N N . ARG A 1 27 ? -8.276 -0.688 6.966 1.00 0.00 27 ARG A N 10
ATOM 14780 C CA . ARG A 1 27 ? -7.055 -0.030 7.410 1.00 0.00 27 ARG A CA 10
ATOM 14781 C C . ARG A 1 27 ? -6.906 1.342 6.757 1.00 0.00 27 ARG A C 10
ATOM 14782 O O . ARG A 1 27 ? -6.581 2.316 7.431 1.00 0.00 27 ARG A O 10
ATOM 14803 N N . TRP A 1 28 ? -7.152 1.414 5.447 1.00 0.00 28 TRP A N 10
ATOM 14804 C CA . TRP A 1 28 ? -7.146 2.694 4.733 1.00 0.00 28 TRP A CA 10
ATOM 14805 C C . TRP A 1 28 ? -8.164 3.651 5.343 1.00 0.00 28 TRP A C 10
ATOM 14806 O O . TRP A 1 28 ? -7.896 4.842 5.518 1.00 0.00 28 TRP A O 10
ATOM 14827 N N . ASP A 1 29 ? -9.331 3.108 5.657 1.00 0.00 29 ASP A N 10
ATOM 14828 C CA . ASP A 1 29 ? -10.417 3.868 6.264 1.00 0.00 29 ASP A CA 10
ATOM 14829 C C . ASP A 1 29 ? -9.972 4.487 7.583 1.00 0.00 29 ASP A C 10
ATOM 14830 O O . ASP A 1 29 ? -10.256 5.653 7.858 1.00 0.00 29 ASP A O 10
ATOM 14839 N N . ALA A 1 30 ? -9.269 3.694 8.388 1.00 0.00 30 ALA A N 10
ATOM 14840 C CA . ALA A 1 30 ? -8.772 4.140 9.687 1.00 0.00 30 ALA A CA 10
ATOM 14841 C C . ALA A 1 30 ? -8.008 5.458 9.576 1.00 0.00 30 ALA A C 10
ATOM 14842 O O . ALA A 1 30 ? -8.182 6.349 10.404 1.00 0.00 30 ALA A O 10
ATOM 14849 N N . PHE A 1 31 ? -7.157 5.572 8.560 1.00 0.00 31 PHE A N 10
ATOM 14850 C CA . PHE A 1 31 ? -6.400 6.801 8.326 1.00 0.00 31 PHE A CA 10
ATOM 14851 C C . PHE A 1 31 ? -7.325 7.992 8.092 1.00 0.00 31 PHE A C 10
ATOM 14852 O O . PHE A 1 31 ? -7.318 8.951 8.858 1.00 0.00 31 PHE A O 10
ATOM 14869 N N . THR A 1 32 ? -8.128 7.921 7.044 1.00 0.00 32 THR A N 10
ATOM 14870 C CA . THR A 1 32 ? -8.920 9.066 6.614 1.00 0.00 32 THR A CA 10
ATOM 14871 C C . THR A 1 32 ? -10.058 9.388 7.596 1.00 0.00 32 THR A C 10
ATOM 14872 O O . THR A 1 32 ? -10.321 10.558 7.888 1.00 0.00 32 THR A O 10
ATOM 14883 N N . LYS A 1 33 ? -10.717 8.360 8.119 1.00 0.00 33 LYS A N 10
ATOM 14884 C CA . LYS A 1 33 ? -11.881 8.560 8.973 1.00 0.00 33 LYS A CA 10
ATOM 14885 C C . LYS A 1 33 ? -11.478 8.875 10.414 1.00 0.00 33 LYS A C 10
ATOM 14886 O O . LYS A 1 33 ? -12.012 9.801 11.026 1.00 0.00 33 LYS A O 10
ATOM 14905 N N . PHE A 1 34 ? -10.539 8.111 10.953 1.00 0.00 34 PHE A N 10
ATOM 14906 C CA . PHE A 1 34 ? -10.131 8.277 12.337 1.00 0.00 34 PHE A CA 10
ATOM 14907 C C . PHE A 1 34 ? -8.863 9.115 12.430 1.00 0.00 34 PHE A C 10
ATOM 14908 O O . PHE A 1 34 ? -8.835 10.161 13.076 1.00 0.00 34 PHE A O 10
ATOM 14925 N N . GLY A 1 35 ? -7.821 8.650 11.765 1.00 0.00 35 GLY A N 10
ATOM 14926 C CA . GLY A 1 35 ? -6.539 9.317 11.805 1.00 0.00 35 GLY A CA 10
ATOM 14927 C C . GLY A 1 35 ? -5.425 8.363 11.436 1.00 0.00 35 GLY A C 10
ATOM 14928 O O . GLY A 1 35 ? -4.579 8.680 10.601 1.00 0.00 35 GLY A O 10
ATOM 14932 N N . ALA A 1 36 ? -5.448 7.191 12.071 1.00 0.00 36 ALA A N 10
ATOM 14933 C CA . ALA A 1 36 ? -4.511 6.106 11.802 1.00 0.00 36 ALA A CA 10
ATOM 14934 C C . ALA A 1 36 ? -4.666 5.043 12.871 1.00 0.00 36 ALA A C 10
ATOM 14935 O O . ALA A 1 36 ? -5.023 5.349 14.008 1.00 0.00 36 ALA A O 10
ATOM 14942 N N . ALA A 1 37 ? -4.425 3.799 12.505 1.00 0.00 37 ALA A N 10
ATOM 14943 C CA . ALA A 1 37 ? -4.439 2.719 13.474 1.00 0.00 37 ALA A CA 10
ATOM 14944 C C . ALA A 1 37 ? -3.123 2.703 14.238 1.00 0.00 37 ALA A C 10
ATOM 14945 O O . ALA A 1 37 ? -3.100 2.786 15.464 1.00 0.00 37 ALA A O 10
ATOM 14952 N N . THR A 1 38 ? -2.032 2.603 13.497 1.00 0.00 38 THR A N 10
ATOM 14953 C CA . THR A 1 38 ? -0.703 2.728 14.066 1.00 0.00 38 THR A CA 10
ATOM 14954 C C . THR A 1 38 ? 0.275 3.218 12.995 1.00 0.00 38 THR A C 10
ATOM 14955 O O . THR A 1 38 ? 0.897 2.434 12.275 1.00 0.00 38 THR A O 10
ATOM 14966 N N . ALA A 1 39 ? 0.355 4.534 12.857 1.00 0.00 39 ALA A N 10
ATOM 14967 C CA . ALA A 1 39 ? 1.231 5.153 11.874 1.00 0.00 39 ALA A CA 10
ATOM 14968 C C . ALA A 1 39 ? 1.492 6.605 12.242 1.00 0.00 39 ALA A C 10
ATOM 14969 O O . ALA A 1 39 ? 0.920 7.525 11.660 1.00 0.00 39 ALA A O 10
ATOM 14976 N N . THR A 1 40 ? 2.343 6.798 13.236 1.00 0.00 40 THR A N 10
ATOM 14977 C CA . THR A 1 40 ? 2.680 8.132 13.699 1.00 0.00 40 THR A CA 10
ATOM 14978 C C . THR A 1 40 ? 3.738 8.753 12.788 1.00 0.00 40 THR A C 10
ATOM 14979 O O . THR A 1 40 ? 3.875 9.973 12.711 1.00 0.00 40 THR A O 10
ATOM 14990 N N . GLU A 1 41 ? 4.458 7.897 12.073 1.00 0.00 41 GLU A N 10
ATOM 14991 C CA . GLU A 1 41 ? 5.490 8.337 11.150 1.00 0.00 41 GLU A CA 10
ATOM 14992 C C . GLU A 1 41 ? 5.479 7.450 9.913 1.00 0.00 41 GLU A C 10
ATOM 14993 O O . GLU A 1 41 ? 5.176 6.259 10.003 1.00 0.00 41 GLU A O 10
ATOM 15005 N N . MET A 1 42 ? 5.783 8.032 8.763 1.00 0.00 42 MET A N 10
ATOM 15006 C CA . MET A 1 42 ? 5.905 7.267 7.534 1.00 0.00 42 MET A CA 10
ATOM 15007 C C . MET A 1 42 ? 7.010 7.853 6.672 1.00 0.00 42 MET A C 10
ATOM 15008 O O . MET A 1 42 ? 6.772 8.728 5.838 1.00 0.00 42 MET A O 10
ATOM 15022 N N . THR A 1 43 ? 8.223 7.385 6.903 1.00 0.00 43 THR A N 10
ATOM 15023 C CA . THR A 1 43 ? 9.384 7.889 6.202 1.00 0.00 43 THR A CA 10
ATOM 15024 C C . THR A 1 43 ? 9.599 7.141 4.887 1.00 0.00 43 THR A C 10
ATOM 15025 O O . THR A 1 43 ? 9.103 6.027 4.707 1.00 0.00 43 THR A O 10
ATOM 15036 N N . GLY A 1 44 ? 10.350 7.765 3.981 1.00 0.00 44 GLY A N 10
ATOM 15037 C CA . GLY A 1 44 ? 10.496 7.261 2.624 1.00 0.00 44 GLY A CA 10
ATOM 15038 C C . GLY A 1 44 ? 10.999 5.829 2.538 1.00 0.00 44 GLY A C 10
ATOM 15039 O O . GLY A 1 44 ? 10.428 5.017 1.813 1.00 0.00 44 GLY A O 10
ATOM 15043 N N . LYS A 1 45 ? 12.051 5.510 3.280 1.00 0.00 45 LYS A N 10
ATOM 15044 C CA . LYS A 1 45 ? 12.669 4.190 3.187 1.00 0.00 45 LYS A CA 10
ATOM 15045 C C . LYS A 1 45 ? 11.797 3.127 3.844 1.00 0.00 45 LYS A C 10
ATOM 15046 O O . LYS A 1 45 ? 11.728 1.993 3.373 1.00 0.00 45 LYS A O 10
ATOM 15065 N N . ASN A 1 46 ? 11.125 3.496 4.925 1.00 0.00 46 ASN A N 10
ATOM 15066 C CA . ASN A 1 46 ? 10.221 2.574 5.606 1.00 0.00 46 ASN A CA 10
ATOM 15067 C C . ASN A 1 46 ? 8.989 2.302 4.754 1.00 0.00 46 ASN A C 10
ATOM 15068 O O . ASN A 1 46 ? 8.470 1.186 4.736 1.00 0.00 46 ASN A O 10
ATOM 15079 N N . PHE A 1 47 ? 8.532 3.318 4.036 1.00 0.00 47 PHE A N 10
ATOM 15080 C CA . PHE A 1 47 ? 7.431 3.147 3.097 1.00 0.00 47 PHE A CA 10
ATOM 15081 C C . PHE A 1 47 ? 7.906 2.312 1.911 1.00 0.00 47 PHE A C 10
ATOM 15082 O O . PHE A 1 47 ? 7.174 1.480 1.381 1.00 0.00 47 PHE A O 10
ATOM 15099 N N . ASP A 1 48 ? 9.160 2.531 1.523 1.00 0.00 48 ASP A N 10
ATOM 15100 C CA . ASP A 1 48 ? 9.814 1.741 0.481 1.00 0.00 48 ASP A CA 10
ATOM 15101 C C . ASP A 1 48 ? 9.856 0.264 0.879 1.00 0.00 48 ASP A C 10
ATOM 15102 O O . ASP A 1 48 ? 9.823 -0.618 0.030 1.00 0.00 48 ASP A O 10
ATOM 15111 N N . LYS A 1 49 ? 9.881 0.005 2.184 1.00 0.00 49 LYS A N 10
ATOM 15112 C CA . LYS A 1 49 ? 9.923 -1.363 2.695 1.00 0.00 49 LYS A CA 10
ATOM 15113 C C . LYS A 1 49 ? 8.579 -2.025 2.484 1.00 0.00 49 LYS A C 10
ATOM 15114 O O . LYS A 1 49 ? 8.495 -3.164 2.023 1.00 0.00 49 LYS A O 10
ATOM 15133 N N . TRP A 1 50 ? 7.529 -1.298 2.836 1.00 0.00 50 TRP A N 10
ATOM 15134 C CA . TRP A 1 50 ? 6.169 -1.763 2.638 1.00 0.00 50 TRP A CA 10
ATOM 15135 C C . TRP A 1 50 ? 5.910 -2.019 1.158 1.00 0.00 50 TRP A C 10
ATOM 15136 O O . TRP A 1 50 ? 5.231 -2.973 0.787 1.00 0.00 50 TRP A O 10
ATOM 15157 N N . LEU A 1 51 ? 6.485 -1.184 0.312 1.00 0.00 51 LEU A N 10
ATOM 15158 C CA . LEU A 1 51 ? 6.257 -1.295 -1.123 1.00 0.00 51 LEU A CA 10
ATOM 15159 C C . LEU A 1 51 ? 7.114 -2.396 -1.749 1.00 0.00 51 LEU A C 10
ATOM 15160 O O . LEU A 1 51 ? 6.597 -3.304 -2.407 1.00 0.00 51 LEU A O 10
ATOM 15176 N N . LYS A 1 52 ? 8.417 -2.318 -1.532 1.00 0.00 52 LYS A N 10
ATOM 15177 C CA . LYS A 1 52 ? 9.368 -3.214 -2.179 1.00 0.00 52 LYS A CA 10
ATOM 15178 C C . LYS A 1 52 ? 9.289 -4.640 -1.635 1.00 0.00 52 LYS A C 10
ATOM 15179 O O . LYS A 1 52 ? 9.238 -5.598 -2.406 1.00 0.00 52 LYS A O 10
ATOM 15198 N N . ASP A 1 53 ? 9.249 -4.784 -0.317 1.00 0.00 53 ASP A N 10
ATOM 15199 C CA . ASP A 1 53 ? 9.359 -6.105 0.295 1.00 0.00 53 ASP A CA 10
ATOM 15200 C C . ASP A 1 53 ? 8.061 -6.889 0.141 1.00 0.00 53 ASP A C 10
ATOM 15201 O O . ASP A 1 53 ? 8.051 -8.117 0.215 1.00 0.00 53 ASP A O 10
ATOM 15210 N N . ALA A 1 54 ? 6.962 -6.170 -0.070 1.00 0.00 54 ALA A N 10
ATOM 15211 C CA . ALA A 1 54 ? 5.674 -6.804 -0.331 1.00 0.00 54 ALA A CA 10
ATOM 15212 C C . ALA A 1 54 ? 5.628 -7.357 -1.753 1.00 0.00 54 ALA A C 10
ATOM 15213 O O . ALA A 1 54 ? 5.024 -8.401 -2.007 1.00 0.00 54 ALA A O 10
ATOM 15220 N N . GLY A 1 55 ? 6.288 -6.662 -2.670 1.00 0.00 55 GLY A N 10
ATOM 15221 C CA . GLY A 1 55 ? 6.315 -7.097 -4.054 1.00 0.00 55 GLY A CA 10
ATOM 15222 C C . GLY A 1 55 ? 5.625 -6.121 -4.983 1.00 0.00 55 GLY A C 10
ATOM 15223 O O . GLY A 1 55 ? 5.344 -6.446 -6.135 1.00 0.00 55 GLY A O 10
ATOM 15227 N N . VAL A 1 56 ? 5.346 -4.925 -4.485 1.00 0.00 56 VAL A N 10
ATOM 15228 C CA . VAL A 1 56 ? 4.695 -3.898 -5.288 1.00 0.00 56 VAL A CA 10
ATOM 15229 C C . VAL A 1 56 ? 5.741 -3.011 -5.952 1.00 0.00 56 VAL A C 10
ATOM 15230 O O . VAL A 1 56 ? 5.705 -2.779 -7.162 1.00 0.00 56 VAL A O 10
ATOM 15243 N N . LEU A 1 57 ? 6.681 -2.530 -5.152 1.00 0.00 57 LEU A N 10
ATOM 15244 C CA . LEU A 1 57 ? 7.772 -1.708 -5.655 1.00 0.00 57 LEU A CA 10
ATOM 15245 C C . LEU A 1 57 ? 8.867 -2.609 -6.210 1.00 0.00 57 LEU A C 10
ATOM 15246 O O . LEU A 1 57 ? 9.790 -2.997 -5.499 1.00 0.00 57 LEU A O 10
ATOM 15262 N N . ASP A 1 58 ? 8.721 -2.972 -7.472 1.00 0.00 58 ASP A N 10
ATOM 15263 C CA . ASP A 1 58 ? 9.654 -3.875 -8.133 1.00 0.00 58 ASP A CA 10
ATOM 15264 C C . ASP A 1 58 ? 10.936 -3.142 -8.523 1.00 0.00 58 ASP A C 10
ATOM 15265 O O . ASP A 1 58 ? 12.031 -3.704 -8.470 1.00 0.00 58 ASP A O 10
ATOM 15274 N N . ASN A 1 59 ? 10.772 -1.875 -8.904 1.00 0.00 59 ASN A N 10
ATOM 15275 C CA . ASN A 1 59 ? 11.868 -1.007 -9.362 1.00 0.00 59 ASN A CA 10
ATOM 15276 C C . ASN A 1 59 ? 12.410 -1.440 -10.724 1.00 0.00 59 ASN A C 10
ATOM 15277 O O . ASN A 1 59 ? 12.598 -0.611 -11.605 1.00 0.00 59 ASN A O 10
ATOM 15288 N N . LYS A 1 60 ? 12.659 -2.729 -10.900 1.00 0.00 60 LYS A N 10
ATOM 15289 C CA . LYS A 1 60 ? 13.118 -3.244 -12.183 1.00 0.00 60 LYS A CA 10
ATOM 15290 C C . LYS A 1 60 ? 12.047 -3.037 -13.248 1.00 0.00 60 LYS A C 10
ATOM 15291 O O . LYS A 1 60 ? 12.265 -2.341 -14.241 1.00 0.00 60 LYS A O 10
ATOM 15310 N N . ALA A 1 61 ? 10.883 -3.627 -13.018 1.00 0.00 61 ALA A N 10
ATOM 15311 C CA . ALA A 1 61 ? 9.766 -3.505 -13.945 1.00 0.00 61 ALA A CA 10
ATOM 15312 C C . ALA A 1 61 ? 8.941 -2.255 -13.657 1.00 0.00 61 ALA A C 10
ATOM 15313 O O . ALA A 1 61 ? 8.007 -1.936 -14.384 1.00 0.00 61 ALA A O 10
ATOM 15320 N N . ILE A 1 62 ? 9.297 -1.546 -12.597 1.00 0.00 62 ILE A N 10
ATOM 15321 C CA . ILE A 1 62 ? 8.570 -0.348 -12.199 1.00 0.00 62 ILE A CA 10
ATOM 15322 C C . ILE A 1 62 ? 9.311 0.898 -12.644 1.00 0.00 62 ILE A C 10
ATOM 15323 O O . ILE A 1 62 ? 10.514 1.023 -12.424 1.00 0.00 62 ILE A O 10
ATOM 15339 N N . THR A 1 63 ? 8.588 1.813 -13.268 1.00 0.00 63 THR A N 10
ATOM 15340 C CA . THR A 1 63 ? 9.182 3.008 -13.815 1.00 0.00 63 THR A CA 10
ATOM 15341 C C . THR A 1 63 ? 9.400 4.052 -12.726 1.00 0.00 63 THR A C 10
ATOM 15342 O O . THR A 1 63 ? 8.443 4.632 -12.204 1.00 0.00 63 THR A O 10
ATOM 15353 N N . GLY A 1 64 ? 10.661 4.290 -12.390 1.00 0.00 64 GLY A N 10
ATOM 15354 C CA . GLY A 1 64 ? 10.996 5.216 -11.326 1.00 0.00 64 GLY A CA 10
ATOM 15355 C C . GLY A 1 64 ? 10.660 6.650 -11.679 1.00 0.00 64 GLY A C 10
ATOM 15356 O O . GLY A 1 64 ? 10.600 7.514 -10.805 1.00 0.00 64 GLY A O 10
ATOM 15360 N N . THR A 1 65 ? 10.442 6.904 -12.960 1.00 0.00 65 THR A N 10
ATOM 15361 C CA . THR A 1 65 ? 10.063 8.225 -13.425 1.00 0.00 65 THR A CA 10
ATOM 15362 C C . THR A 1 65 ? 8.630 8.554 -13.020 1.00 0.00 65 THR A C 10
ATOM 15363 O O . THR A 1 65 ? 8.360 9.616 -12.462 1.00 0.00 65 THR A O 10
ATOM 15374 N N . MET A 1 66 ? 7.717 7.627 -13.286 1.00 0.00 66 MET A N 10
ATOM 15375 C CA . MET A 1 66 ? 6.309 7.833 -12.979 1.00 0.00 66 MET A CA 10
ATOM 15376 C C . MET A 1 66 ? 6.067 7.691 -11.483 1.00 0.00 66 MET A C 10
ATOM 15377 O O . MET A 1 66 ? 5.434 8.542 -10.854 1.00 0.00 66 MET A O 10
ATOM 15391 N N . THR A 1 67 ? 6.604 6.626 -10.915 1.00 0.00 67 THR A N 10
ATOM 15392 C CA . THR A 1 67 ? 6.390 6.320 -9.513 1.00 0.00 67 THR A CA 10
ATOM 15393 C C . THR A 1 67 ? 7.121 7.309 -8.607 1.00 0.00 67 THR A C 10
ATOM 15394 O O . THR A 1 67 ? 6.595 7.712 -7.573 1.00 0.00 67 THR A O 10
ATOM 15405 N N . GLY A 1 68 ? 8.320 7.714 -9.014 1.00 0.00 68 GLY A N 10
ATOM 15406 C CA . GLY A 1 68 ? 9.098 8.657 -8.227 1.00 0.00 68 GLY A CA 10
ATOM 15407 C C . GLY A 1 68 ? 8.365 9.965 -8.001 1.00 0.00 68 GLY A C 10
ATOM 15408 O O . GLY A 1 68 ? 8.386 10.516 -6.899 1.00 0.00 68 GLY A O 10
ATOM 15412 N N . ILE A 1 69 ? 7.707 10.457 -9.043 1.00 0.00 69 ILE A N 10
ATOM 15413 C CA . ILE A 1 69 ? 6.911 11.671 -8.936 1.00 0.00 69 ILE A CA 10
ATOM 15414 C C . ILE A 1 69 ? 5.690 11.421 -8.054 1.00 0.00 69 ILE A C 10
ATOM 15415 O O . ILE A 1 69 ? 5.321 12.263 -7.233 1.00 0.00 69 ILE A O 10
ATOM 15431 N N . ALA A 1 70 ? 5.087 10.248 -8.214 1.00 0.00 70 ALA A N 10
ATOM 15432 C CA . ALA A 1 70 ? 3.945 9.854 -7.398 1.00 0.00 70 ALA A CA 10
ATOM 15433 C C . ALA A 1 70 ? 4.309 9.876 -5.915 1.00 0.00 70 ALA A C 10
ATOM 15434 O O . ALA A 1 70 ? 3.648 10.539 -5.120 1.00 0.00 70 ALA A O 10
ATOM 15441 N N . PHE A 1 71 ? 5.381 9.168 -5.563 1.00 0.00 71 PHE A N 10
ATOM 15442 C CA . PHE A 1 71 ? 5.848 9.104 -4.180 1.00 0.00 71 PHE A CA 10
ATOM 15443 C C . PHE A 1 71 ? 6.110 10.496 -3.615 1.00 0.00 71 PHE A C 10
ATOM 15444 O O . PHE A 1 71 ? 5.709 10.802 -2.492 1.00 0.00 71 PHE A O 10
ATOM 15461 N N . SER A 1 72 ? 6.772 11.338 -4.397 1.00 0.00 72 SER A N 10
ATOM 15462 C CA . SER A 1 72 ? 7.152 12.667 -3.948 1.00 0.00 72 SER A CA 10
ATOM 15463 C C . SER A 1 72 ? 5.934 13.583 -3.786 1.00 0.00 72 SER A C 10
ATOM 15464 O O . SER A 1 72 ? 5.888 14.406 -2.872 1.00 0.00 72 SER A O 10
ATOM 15472 N N . LYS A 1 73 ? 4.949 13.437 -4.668 1.00 0.00 73 LYS A N 10
ATOM 15473 C CA . LYS A 1 73 ? 3.731 14.245 -4.601 1.00 0.00 73 LYS A CA 10
ATOM 15474 C C . LYS A 1 73 ? 2.864 13.800 -3.422 1.00 0.00 73 LYS A C 10
ATOM 15475 O O . LYS A 1 73 ? 2.137 14.596 -2.825 1.00 0.00 73 LYS A O 10
ATOM 15494 N N . VAL A 1 74 ? 2.955 12.520 -3.105 1.00 0.00 74 VAL A N 10
ATOM 15495 C CA . VAL A 1 74 ? 2.279 11.947 -1.950 1.00 0.00 74 VAL A CA 10
ATOM 15496 C C . VAL A 1 74 ? 2.936 12.401 -0.648 1.00 0.00 74 VAL A C 10
ATOM 15497 O O . VAL A 1 74 ? 2.306 13.057 0.178 1.00 0.00 74 VAL A O 10
ATOM 15510 N N . THR A 1 75 ? 4.204 12.072 -0.476 1.00 0.00 75 THR A N 10
ATOM 15511 C CA . THR A 1 75 ? 4.887 12.373 0.770 1.00 0.00 75 THR A CA 10
ATOM 15512 C C . THR A 1 75 ? 5.254 13.847 0.860 1.00 0.00 75 THR A C 10
ATOM 15513 O O . THR A 1 75 ? 4.561 14.619 1.522 1.00 0.00 75 THR A O 10
ATOM 15524 N N . GLY A 1 76 ? 6.306 14.238 0.158 1.00 0.00 76 GLY A N 10
ATOM 15525 C CA . GLY A 1 76 ? 6.811 15.589 0.267 1.00 0.00 76 GLY A CA 10
ATOM 15526 C C . GLY A 1 76 ? 7.762 15.711 1.438 1.00 0.00 76 GLY A C 10
ATOM 15527 O O . GLY A 1 76 ? 8.941 15.368 1.316 1.00 0.00 76 GLY A O 10
ATOM 15531 N N . PRO A 1 77 ? 7.286 16.210 2.586 1.00 0.00 77 PRO A N 10
ATOM 15532 C CA . PRO A 1 77 ? 8.045 16.169 3.834 1.00 0.00 77 PRO A CA 10
ATOM 15533 C C . PRO A 1 77 ? 8.321 14.732 4.277 1.00 0.00 77 PRO A C 10
ATOM 15534 O O . PRO A 1 77 ? 7.629 13.797 3.871 1.00 0.00 77 PRO A O 10
ATOM 15545 N N . LYS A 1 78 ? 9.319 14.571 5.127 1.00 0.00 78 LYS A N 10
ATOM 15546 C CA . LYS A 1 78 ? 9.753 13.256 5.580 1.00 0.00 78 LYS A CA 10
ATOM 15547 C C . LYS A 1 78 ? 8.812 12.702 6.652 1.00 0.00 78 LYS A C 10
ATOM 15548 O O . LYS A 1 78 ? 8.864 11.518 6.985 1.00 0.00 78 LYS A O 10
ATOM 15567 N N . LYS A 1 79 ? 7.968 13.577 7.192 1.00 0.00 79 LYS A N 10
ATOM 15568 C CA . LYS A 1 79 ? 7.107 13.243 8.329 1.00 0.00 79 LYS A CA 10
ATOM 15569 C C . LYS A 1 79 ? 6.261 11.995 8.084 1.00 0.00 79 LYS A C 10
ATOM 15570 O O . LYS A 1 79 ? 6.378 11.004 8.815 1.00 0.00 79 LYS A O 10
ATOM 15589 N N . LYS A 1 80 ? 5.410 12.038 7.066 1.00 0.00 80 LYS A N 10
ATOM 15590 C CA . LYS A 1 80 ? 4.435 10.978 6.858 1.00 0.00 80 LYS A CA 10
ATOM 15591 C C . LYS A 1 80 ? 3.793 11.097 5.479 1.00 0.00 80 LYS A C 10
ATOM 15592 O O . LYS A 1 80 ? 3.932 12.115 4.801 1.00 0.00 80 LYS A O 10
ATOM 15611 N N . ALA A 1 81 ? 3.089 10.047 5.087 1.00 0.00 81 ALA A N 10
ATOM 15612 C CA . ALA A 1 81 ? 2.258 10.055 3.911 1.00 0.00 81 ALA A CA 10
ATOM 15613 C C . ALA A 1 81 ? 0.823 10.018 4.386 1.00 0.00 81 ALA A C 10
ATOM 15614 O O . ALA A 1 81 ? 0.276 8.960 4.685 1.00 0.00 81 ALA A O 10
ATOM 15621 N N . THR A 1 82 ? 0.274 11.197 4.540 1.00 0.00 82 THR A N 10
ATOM 15622 C CA . THR A 1 82 ? -1.052 11.381 5.123 1.00 0.00 82 THR A CA 10
ATOM 15623 C C . THR A 1 82 ? -2.168 10.670 4.318 1.00 0.00 82 THR A C 10
ATOM 15624 O O . THR A 1 82 ? -1.906 9.995 3.319 1.00 0.00 82 THR A O 10
ATOM 15635 N N . PHE A 1 83 ? -3.407 10.847 4.776 1.00 0.00 83 PHE A N 10
ATOM 15636 C CA . PHE A 1 83 ? -4.552 9.999 4.419 1.00 0.00 83 PHE A CA 10
ATOM 15637 C C . PHE A 1 83 ? -4.696 9.742 2.916 1.00 0.00 83 PHE A C 10
ATOM 15638 O O . PHE A 1 83 ? -4.449 8.629 2.450 1.00 0.00 83 PHE A O 10
ATOM 15655 N N . ASP A 1 84 ? -5.096 10.759 2.160 1.00 0.00 84 ASP A N 10
ATOM 15656 C CA . ASP A 1 84 ? -5.381 10.572 0.736 1.00 0.00 84 ASP A CA 10
ATOM 15657 C C . ASP A 1 84 ? -4.088 10.366 -0.041 1.00 0.00 84 ASP A C 10
ATOM 15658 O O . ASP A 1 84 ? -4.063 9.677 -1.051 1.00 0.00 84 ASP A O 10
ATOM 15667 N N . GLU A 1 85 ? -3.022 10.975 0.455 1.00 0.00 85 GLU A N 10
ATOM 15668 C CA . GLU A 1 85 ? -1.673 10.799 -0.077 1.00 0.00 85 GLU A CA 10
ATOM 15669 C C . GLU A 1 85 ? -1.337 9.312 -0.265 1.00 0.00 85 GLU A C 10
ATOM 15670 O O . GLU A 1 85 ? -0.973 8.889 -1.362 1.00 0.00 85 GLU A O 10
ATOM 15682 N N . THR A 1 86 ? -1.477 8.523 0.798 1.00 0.00 86 THR A N 10
ATOM 15683 C CA . THR A 1 86 ? -1.206 7.085 0.730 1.00 0.00 86 THR A CA 10
ATOM 15684 C C . THR A 1 86 ? -2.093 6.408 -0.320 1.00 0.00 86 THR A C 10
ATOM 15685 O O . THR A 1 86 ? -1.648 5.526 -1.059 1.00 0.00 86 THR A O 10
ATOM 15696 N N . LYS A 1 87 ? -3.339 6.846 -0.386 1.00 0.00 87 LYS A N 10
ATOM 15697 C CA . LYS A 1 87 ? -4.280 6.353 -1.382 1.00 0.00 87 LYS A CA 10
ATOM 15698 C C . LYS A 1 87 ? -3.813 6.719 -2.796 1.00 0.00 87 LYS A C 10
ATOM 15699 O O . LYS A 1 87 ? -3.897 5.904 -3.718 1.00 0.00 87 LYS A O 10
ATOM 15718 N N . LYS A 1 88 ? -3.302 7.937 -2.950 1.00 0.00 88 LYS A N 10
ATOM 15719 C CA . LYS A 1 88 ? -2.796 8.406 -4.232 1.00 0.00 88 LYS A CA 10
ATOM 15720 C C . LYS A 1 88 ? -1.650 7.529 -4.728 1.00 0.00 88 LYS A C 10
ATOM 15721 O O . LYS A 1 88 ? -1.708 6.986 -5.831 1.00 0.00 88 LYS A O 10
ATOM 15740 N N . VAL A 1 89 ? -0.619 7.384 -3.900 1.00 0.00 89 VAL A N 10
ATOM 15741 C CA . VAL A 1 89 ? 0.608 6.707 -4.316 1.00 0.00 89 VAL A CA 10
ATOM 15742 C C . VAL A 1 89 ? 0.345 5.266 -4.736 1.00 0.00 89 VAL A C 10
ATOM 15743 O O . VAL A 1 89 ? 0.822 4.830 -5.782 1.00 0.00 89 VAL A O 10
ATOM 15756 N N . LEU A 1 90 ? -0.436 4.539 -3.946 1.00 0.00 90 LEU A N 10
ATOM 15757 C CA . LEU A 1 90 ? -0.718 3.146 -4.253 1.00 0.00 90 LEU A CA 10
ATOM 15758 C C . LEU A 1 90 ? -1.508 3.028 -5.550 1.00 0.00 90 LEU A C 10
ATOM 15759 O O . LEU A 1 90 ? -1.344 2.065 -6.296 1.00 0.00 90 LEU A O 10
ATOM 15775 N N . ALA A 1 91 ? -2.349 4.020 -5.821 1.00 0.00 91 ALA A N 10
ATOM 15776 C CA . ALA A 1 91 ? -3.109 4.052 -7.062 1.00 0.00 91 ALA A CA 10
ATOM 15777 C C . ALA A 1 91 ? -2.211 4.391 -8.252 1.00 0.00 91 ALA A C 10
ATOM 15778 O O . ALA A 1 91 ? -2.270 3.728 -9.286 1.00 0.00 91 ALA A O 10
ATOM 15785 N N . PHE A 1 92 ? -1.368 5.411 -8.099 1.00 0.00 92 PHE A N 10
ATOM 15786 C CA . PHE A 1 92 ? -0.485 5.847 -9.182 1.00 0.00 92 PHE A CA 10
ATOM 15787 C C . PHE A 1 92 ? 0.532 4.767 -9.549 1.00 0.00 92 PHE A C 10
ATOM 15788 O O . PHE A 1 92 ? 0.774 4.507 -10.731 1.00 0.00 92 PHE A O 10
ATOM 15805 N N . VAL A 1 93 ? 1.129 4.141 -8.540 1.00 0.00 93 VAL A N 10
ATOM 15806 C CA . VAL A 1 93 ? 2.101 3.079 -8.776 1.00 0.00 93 VAL A CA 10
ATOM 15807 C C . VAL A 1 93 ? 1.443 1.908 -9.502 1.00 0.00 93 VAL A C 10
ATOM 15808 O O . VAL A 1 93 ? 1.987 1.380 -10.477 1.00 0.00 93 VAL A O 10
ATOM 15821 N N . ALA A 1 94 ? 0.261 1.521 -9.035 1.00 0.00 94 ALA A N 10
ATOM 15822 C CA . ALA A 1 94 ? -0.489 0.446 -9.667 1.00 0.00 94 ALA A CA 10
ATOM 15823 C C . ALA A 1 94 ? -0.870 0.821 -11.094 1.00 0.00 94 ALA A C 10
ATOM 15824 O O . ALA A 1 94 ? -0.765 0.002 -11.999 1.00 0.00 94 ALA A O 10
ATOM 15831 N N . GLU A 1 95 ? -1.300 2.065 -11.281 1.00 0.00 95 GLU A N 10
ATOM 15832 C CA . GLU A 1 95 ? -1.696 2.570 -12.592 1.00 0.00 95 GLU A CA 10
ATOM 15833 C C . GLU A 1 95 ? -0.580 2.408 -13.627 1.00 0.00 95 GLU A C 10
ATOM 15834 O O . GLU A 1 95 ? -0.819 1.912 -14.731 1.00 0.00 95 GLU A O 10
ATOM 15846 N N . ASP A 1 96 ? 0.631 2.831 -13.273 1.00 0.00 96 ASP A N 10
ATOM 15847 C CA . ASP A 1 96 ? 1.773 2.736 -14.186 1.00 0.00 96 ASP A CA 10
ATOM 15848 C C . ASP A 1 96 ? 2.055 1.282 -14.543 1.00 0.00 96 ASP A C 10
ATOM 15849 O O . ASP A 1 96 ? 2.140 0.926 -15.722 1.00 0.00 96 ASP A O 10
ATOM 15858 N N . ARG A 1 97 ? 2.169 0.450 -13.516 1.00 0.00 97 ARG A N 10
ATOM 15859 C CA . ARG A 1 97 ? 2.410 -0.977 -13.693 1.00 0.00 97 ARG A CA 10
ATOM 15860 C C . ARG A 1 97 ? 1.293 -1.616 -14.520 1.00 0.00 97 ARG A C 10
ATOM 15861 O O . ARG A 1 97 ? 1.553 -2.407 -15.425 1.00 0.00 97 ARG A O 10
ATOM 15882 N N . ALA A 1 98 ? 0.058 -1.239 -14.220 1.00 0.00 98 ALA A N 10
ATOM 15883 C CA . ALA A 1 98 ? -1.106 -1.783 -14.904 1.00 0.00 98 ALA A CA 10
ATOM 15884 C C . ALA A 1 98 ? -1.097 -1.453 -16.388 1.00 0.00 98 ALA A C 10
ATOM 15885 O O . ALA A 1 98 ? -1.207 -2.346 -17.225 1.00 0.00 98 ALA A O 10
ATOM 15892 N N . ARG A 1 99 ? -0.966 -0.169 -16.709 1.00 0.00 99 ARG A N 10
ATOM 15893 C CA . ARG A 1 99 ? -0.989 0.279 -18.098 1.00 0.00 99 ARG A CA 10
ATOM 15894 C C . ARG A 1 99 ? 0.187 -0.293 -18.881 1.00 0.00 99 ARG A C 10
ATOM 15895 O O . ARG A 1 99 ? 0.113 -0.453 -20.102 1.00 0.00 99 ARG A O 10
ATOM 15916 N N . GLN A 1 100 ? 1.268 -0.596 -18.176 1.00 0.00 100 GLN A N 10
ATOM 15917 C CA . GLN A 1 100 ? 2.440 -1.192 -18.798 1.00 0.00 100 GLN A CA 10
ATOM 15918 C C . GLN A 1 100 ? 2.231 -2.687 -19.040 1.00 0.00 100 GLN A C 10
ATOM 15919 O O . GLN A 1 100 ? 2.541 -3.198 -20.118 1.00 0.00 100 GLN A O 10
ATOM 15933 N N . SER A 1 101 ? 1.703 -3.379 -18.037 1.00 0.00 101 SER A N 10
ATOM 15934 C CA . SER A 1 101 ? 1.481 -4.816 -18.125 1.00 0.00 101 SER A CA 10
ATOM 15935 C C . SER A 1 101 ? 0.286 -5.127 -19.025 1.00 0.00 101 SER A C 10
ATOM 15936 O O . SER A 1 101 ? 0.454 -5.559 -20.165 1.00 0.00 101 SER A O 10
ATOM 15944 N N . LYS A 1 102 ? -0.917 -4.904 -18.514 1.00 0.00 102 LYS A N 10
ATOM 15945 C CA . LYS A 1 102 ? -2.124 -5.164 -19.282 1.00 0.00 102 LYS A CA 10
ATOM 15946 C C . LYS A 1 102 ? -2.692 -3.859 -19.829 1.00 0.00 102 LYS A C 10
ATOM 15947 O O . LYS A 1 102 ? -2.515 -3.551 -21.008 1.00 0.00 102 LYS A O 10
ATOM 15966 N N . LYS A 1 103 ? -3.344 -3.099 -18.944 1.00 0.00 103 LYS A N 10
ATOM 15967 C CA . LYS A 1 103 ? -3.897 -1.775 -19.253 1.00 0.00 103 LYS A CA 10
ATOM 15968 C C . LYS A 1 103 ? -4.799 -1.249 -18.114 1.00 0.00 103 LYS A C 10
ATOM 15969 O O . LYS A 1 103 ? -4.732 -0.063 -17.793 1.00 0.00 103 LYS A O 10
ATOM 15988 N N . PRO A 1 104 ? -5.651 -2.093 -17.463 1.00 0.00 104 PRO A N 10
ATOM 15989 C CA . PRO A 1 104 ? -6.553 -1.635 -16.406 1.00 0.00 104 PRO A CA 10
ATOM 15990 C C . PRO A 1 104 ? -5.866 -1.607 -15.048 1.00 0.00 104 PRO A C 10
ATOM 15991 O O . PRO A 1 104 ? -5.271 -2.601 -14.624 1.00 0.00 104 PRO A O 10
ATOM 16002 N N . ILE A 1 105 ? -5.961 -0.477 -14.367 1.00 0.00 105 ILE A N 10
ATOM 16003 C CA . ILE A 1 105 ? -5.286 -0.291 -13.096 1.00 0.00 105 ILE A CA 10
ATOM 16004 C C . ILE A 1 105 ? -5.892 -1.178 -12.008 1.00 0.00 105 ILE A C 10
ATOM 16005 O O . ILE A 1 105 ? -5.172 -1.717 -11.165 1.00 0.00 105 ILE A O 10
ATOM 16021 N N . GLN A 1 106 ? -7.214 -1.325 -12.030 1.00 0.00 106 GLN A N 10
ATOM 16022 C CA . GLN A 1 106 ? -7.907 -2.154 -11.050 1.00 0.00 106 GLN A CA 10
ATOM 16023 C C . GLN A 1 106 ? -7.397 -3.590 -11.140 1.00 0.00 106 GLN A C 10
ATOM 16024 O O . GLN A 1 106 ? -7.047 -4.191 -10.133 1.00 0.00 106 GLN A O 10
ATOM 16038 N N . ASP A 1 107 ? -7.328 -4.113 -12.359 1.00 0.00 107 ASP A N 10
ATOM 16039 C CA . ASP A 1 107 ? -6.924 -5.502 -12.592 1.00 0.00 107 ASP A CA 10
ATOM 16040 C C . ASP A 1 107 ? -5.560 -5.792 -11.963 1.00 0.00 107 ASP A C 10
ATOM 16041 O O . ASP A 1 107 ? -5.372 -6.808 -11.289 1.00 0.00 107 ASP A O 10
ATOM 16050 N N . GLU A 1 108 ? -4.622 -4.876 -12.167 1.00 0.00 108 GLU A N 10
ATOM 16051 C CA . GLU A 1 108 ? -3.283 -5.005 -11.603 1.00 0.00 108 GLU A CA 10
ATOM 16052 C C . GLU A 1 108 ? -3.326 -4.886 -10.077 1.00 0.00 108 GLU A C 10
ATOM 16053 O O . GLU A 1 108 ? -2.696 -5.668 -9.364 1.00 0.00 108 GLU A O 10
ATOM 16065 N N . LEU A 1 109 ? -4.091 -3.915 -9.580 1.00 0.00 109 LEU A N 10
ATOM 16066 C CA . LEU A 1 109 ? -4.201 -3.687 -8.143 1.00 0.00 109 LEU A CA 10
ATOM 16067 C C . LEU A 1 109 ? -4.872 -4.875 -7.469 1.00 0.00 109 LEU A C 10
ATOM 16068 O O . LEU A 1 109 ? -4.551 -5.225 -6.335 1.00 0.00 109 LEU A O 10
ATOM 16084 N N . ASP A 1 110 ? -5.805 -5.487 -8.181 1.00 0.00 110 ASP A N 10
ATOM 16085 C CA . ASP A 1 110 ? -6.530 -6.642 -7.678 1.00 0.00 110 ASP A CA 10
ATOM 16086 C C . ASP A 1 110 ? -5.554 -7.772 -7.380 1.00 0.00 110 ASP A C 10
ATOM 16087 O O . ASP A 1 110 ? -5.597 -8.376 -6.309 1.00 0.00 110 ASP A O 10
ATOM 16096 N N . ALA A 1 111 ? -4.643 -8.015 -8.319 1.00 0.00 111 ALA A N 10
ATOM 16097 C CA . ALA A 1 111 ? -3.606 -9.025 -8.143 1.00 0.00 111 ALA A CA 10
ATOM 16098 C C . ALA A 1 111 ? -2.695 -8.679 -6.965 1.00 0.00 111 ALA A C 10
ATOM 16099 O O . ALA A 1 111 ? -2.249 -9.562 -6.231 1.00 0.00 111 ALA A O 10
ATOM 16106 N N . ILE A 1 112 ? -2.427 -7.388 -6.794 1.00 0.00 112 ILE A N 10
ATOM 16107 C CA . ILE A 1 112 ? -1.622 -6.899 -5.674 1.00 0.00 112 ILE A CA 10
ATOM 16108 C C . ILE A 1 112 ? -2.353 -7.118 -4.349 1.00 0.00 112 ILE A C 10
ATOM 16109 O O . ILE A 1 112 ? -1.760 -7.547 -3.357 1.00 0.00 112 ILE A O 10
ATOM 16125 N N . THR A 1 113 ? -3.647 -6.833 -4.350 1.00 0.00 113 THR A N 10
ATOM 16126 C CA . THR A 1 113 ? -4.472 -7.001 -3.162 1.00 0.00 113 THR A CA 10
ATOM 16127 C C . THR A 1 113 ? -4.513 -8.474 -2.749 1.00 0.00 113 THR A C 10
ATOM 16128 O O . THR A 1 113 ? -4.327 -8.808 -1.577 1.00 0.00 113 THR A O 10
ATOM 16139 N N . GLU A 1 114 ? -4.721 -9.351 -3.729 1.00 0.00 114 GLU A N 10
ATOM 16140 C CA . GLU A 1 114 ? -4.698 -10.788 -3.494 1.00 0.00 114 GLU A CA 10
ATOM 16141 C C . GLU A 1 114 ? -3.331 -11.225 -2.993 1.00 0.00 114 GLU A C 10
ATOM 16142 O O . GLU A 1 114 ? -3.227 -12.079 -2.116 1.00 0.00 114 GLU A O 10
ATOM 16154 N N . LYS A 1 115 ? -2.292 -10.639 -3.579 1.00 0.00 115 LYS A N 10
ATOM 16155 C CA . LYS A 1 115 ? -0.912 -10.961 -3.239 1.00 0.00 115 LYS A CA 10
ATOM 16156 C C . LYS A 1 115 ? -0.690 -10.931 -1.731 1.00 0.00 115 LYS A C 10
ATOM 16157 O O . LYS A 1 115 ? -0.210 -11.904 -1.156 1.00 0.00 115 LYS A O 10
ATOM 16176 N N . LEU A 1 116 ? -1.060 -9.824 -1.095 1.00 0.00 116 LEU A N 10
ATOM 16177 C CA . LEU A 1 116 ? -0.835 -9.657 0.341 1.00 0.00 116 LEU A CA 10
ATOM 16178 C C . LEU A 1 116 ? -1.791 -10.512 1.167 1.00 0.00 116 LEU A C 10
ATOM 16179 O O . LEU A 1 116 ? -1.440 -10.970 2.253 1.00 0.00 116 LEU A O 10
ATOM 16195 N N . ALA A 1 117 ? -3.001 -10.713 0.655 1.00 0.00 117 ALA A N 10
ATOM 16196 C CA . ALA A 1 117 ? -3.982 -11.564 1.322 1.00 0.00 117 ALA A CA 10
ATOM 16197 C C . ALA A 1 117 ? -3.485 -13.001 1.382 1.00 0.00 117 ALA A C 10
ATOM 16198 O O . ALA A 1 117 ? -3.644 -13.690 2.390 1.00 0.00 117 ALA A O 10
ATOM 16205 N N . LYS A 1 118 ? -2.877 -13.441 0.291 1.00 0.00 118 LYS A N 10
ATOM 16206 C CA . LYS A 1 118 ? -2.314 -14.779 0.206 1.00 0.00 118 LYS A CA 10
ATOM 16207 C C . LYS A 1 118 ? -0.931 -14.817 0.851 1.00 0.00 118 LYS A C 10
ATOM 16208 O O . LYS A 1 118 ? -0.420 -15.882 1.194 1.00 0.00 118 LYS A O 10
ATOM 16227 N N . LEU A 1 119 ? -0.340 -13.638 1.025 1.00 0.00 119 LEU A N 10
ATOM 16228 C CA . LEU A 1 119 ? 0.932 -13.491 1.734 1.00 0.00 119 LEU A CA 10
ATOM 16229 C C . LEU A 1 119 ? 0.687 -13.161 3.199 1.00 0.00 119 LEU A C 10
ATOM 16230 O O . LEU A 1 119 ? 1.513 -12.491 3.821 1.00 0.00 119 LEU A O 10
ATOM 16246 N N . GLU A 1 120 ? -0.445 -13.657 3.727 1.00 0.00 120 GLU A N 10
ATOM 16247 C CA . GLU A 1 120 ? -0.921 -13.336 5.080 1.00 0.00 120 GLU A CA 10
ATOM 16248 C C . GLU A 1 120 ? 0.224 -13.112 6.060 1.00 0.00 120 GLU A C 10
ATOM 16249 O O . GLU A 1 120 ? 0.922 -14.049 6.459 1.00 0.00 120 GLU A O 10
#

Radius of gyration: 13.3 Å; Cα contacts (8 Å, |Δi|>4): 105; chains: 1; bounding box: 28×30×36 Å